Protein AF-0000000069197502 (afdb_homodimer)

Foldseek 3Di:
DPPCLPPVCLWDDDPNATWGDAFNFIFHQWDWDQDPNFTWIKGFDDFPLCLVVLLVVLLLVQLLCPPHAQFEEEPLACQLVRSVLCNQVAHPRHQAYEHEHQDPVSQVNNVVRCVVSVGDRYDYYNDNSLVVLQPPDAGQEYAEDDAAACQVRLLSNLVNDAQHKYKDKHLNCCLLQHDVQVVVCVRQVKRADDADQSLLSSLQSNVSSNLVSNLVVQKHKDWADWADGFRMIITIIGIHNHNLNNLCQQQQWFKWFADPQQGAIDTDGQWDADPVGIDGDPDDDAAADPQQGHGTDIIDRTGWFANHDLVSLVSSLVCLVPRVVSGSCSQQSNLLSLQVNLLVVFDRGDDWDQQCVNLVSLPHHGDDPLQLQQFQVQQPKDKAQHLHDGRTMHIPDHPLSNLLSSLLVLCVVPPVCSCPPPDPPGSSNRNNPDDRPGDTDSVGGGDYDDGPNDDDDDPPRHDDDHTIQIQRQPPDPPDDRPSDRPD/DPPCLPPQCLWDDDPNATWGDAFNFIFHQWDWDQDPNFTWIKGFDDFPLCLVVLLVVLLLVQLLCPPHAAFEEEPLACQLVRSVLCNQVAHPRHQAYEHEHQDPVNQVNNVVRCVVSVGDRYDYYNDNSLVVLQPPDAGQEYAEDDAAACQVRLLSNLVNDAQHKYKDKHQNCCLLQHDVQVVVCVRQVKRADDADQSLLSSLQSNVNSSLVSNLVVQKHKDWADWADGQRMIITIIGIHNHNLNNLCQQQQWFKWFADPQQGAIDTDGQWDADPVGIDGDPDDDAFADPQQGHGTDIIDRTGWFANHDLVSLVSSLVCLVPRVVSGSCSQQSNLLSLQVNLLVVFDRGDDWDQQCVNLVSLPHHGDDPLQLQQQQVQQPKDKGQHLHDGRTMHIPDHPLSNLLSSLLVLCVVPPVCSCPPPDPPGSSNRNNPDDRPGDTDSVGGGDYDDGPNDDDDDPPRHDDDHTIQIQRQPPDPPDDRPRPRPD

pLDDT: mean 88.66, std 17.04, range [22.78, 98.94]

Structure (mmCIF, N/CA/C/O backbone):
data_AF-0000000069197502-model_v1
#
loop_
_entity.id
_entity.type
_entity.pdbx_description
1 polymer 'tRNA (guanine(26)-N(2))-dimethyltransferase'
#
loop_
_atom_site.group_PDB
_atom_site.id
_atom_site.type_symbol
_atom_site.label_atom_id
_atom_site.label_alt_id
_atom_site.label_comp_id
_atom_site.label_asym_id
_atom_site.label_entity_id
_atom_site.label_seq_id
_atom_site.pdbx_PDB_ins_code
_atom_site.Cartn_x
_atom_site.Cartn_y
_atom_site.Cartn_z
_atom_site.occupancy
_atom_site.B_iso_or_equiv
_atom_site.auth_seq_id
_atom_site.auth_comp_id
_atom_site.auth_asym_id
_atom_site.auth_atom_id
_atom_site.pdbx_PDB_model_num
ATOM 1 N N . MET A 1 1 ? -0.999 -40.938 -29.328 1 22.78 1 MET A N 1
ATOM 2 C CA . MET A 1 1 ? -1.214 -40.188 -28.094 1 22.78 1 MET A CA 1
ATOM 3 C C . MET A 1 1 ? -2.023 -38.906 -28.359 1 22.78 1 MET A C 1
ATOM 5 O O . MET A 1 1 ? -1.466 -37.906 -28.75 1 22.78 1 MET A O 1
ATOM 9 N N . LYS A 1 2 ? -2.889 -39.062 -29.141 1 29.98 2 LYS A N 1
ATOM 10 C CA . LYS A 1 2 ? -4.262 -38.875 -29.609 1 29.98 2 LYS A CA 1
ATOM 11 C C . LYS A 1 2 ? -5.18 -38.469 -28.469 1 29.98 2 LYS A C 1
ATOM 13 O O . LYS A 1 2 ? -5.805 -39.312 -27.828 1 29.98 2 LYS A O 1
ATOM 18 N N . GLN A 1 3 ? -4.473 -38.125 -27.359 1 26.69 3 GLN A N 1
ATOM 19 C CA . GLN A 1 3 ? -5.207 -37.594 -26.219 1 26.69 3 GLN A CA 1
ATOM 20 C C . GLN A 1 3 ? -6.336 -36.688 -26.672 1 26.69 3 GLN A C 1
ATOM 22 O O . GLN A 1 3 ? -6.109 -35.75 -27.453 1 26.69 3 GLN A O 1
ATOM 27 N N . ILE A 1 4 ? -7.512 -37.156 -26.516 1 29.31 4 ILE A N 1
ATOM 28 C CA . ILE A 1 4 ? -8.961 -37.125 -26.375 1 29.31 4 ILE A CA 1
ATOM 29 C C . ILE A 1 4 ? -9.391 -35.844 -25.672 1 29.31 4 ILE A C 1
ATOM 31 O O . ILE A 1 4 ? -9.234 -35.719 -24.453 1 29.31 4 ILE A O 1
ATOM 35 N N . VAL A 1 5 ? -8.711 -34.812 -25.719 1 34.09 5 VAL A N 1
ATOM 36 C CA . VAL A 1 5 ? -9.445 -33.625 -25.281 1 34.09 5 VAL A CA 1
ATOM 37 C C . VAL A 1 5 ? -10.898 -33.719 -25.734 1 34.09 5 VAL A C 1
ATOM 39 O O . VAL A 1 5 ? -11.188 -33.719 -26.938 1 34.09 5 VAL A O 1
ATOM 42 N N . LYS A 1 6 ? -11.664 -34.594 -25.141 1 35.94 6 LYS A N 1
ATOM 43 C CA . LYS A 1 6 ? -13.117 -34.688 -25.078 1 35.94 6 LYS A CA 1
ATOM 44 C C . LYS A 1 6 ? -13.773 -33.375 -25.406 1 35.94 6 LYS A C 1
ATOM 46 O O . LYS A 1 6 ? -13.539 -32.375 -24.719 1 35.94 6 LYS A O 1
ATOM 51 N N . GLU A 1 7 ? -13.758 -32.938 -26.547 1 38.84 7 GLU A N 1
ATOM 52 C CA . GLU A 1 7 ? -14.836 -32.062 -26.984 1 38.84 7 GLU A CA 1
ATOM 53 C C . GLU A 1 7 ? -16.016 -32.125 -26.031 1 38.84 7 GLU A C 1
ATOM 55 O O . GLU A 1 7 ? -16.812 -33.062 -26.078 1 38.84 7 GLU A O 1
ATOM 60 N N . LEU A 1 8 ? -15.758 -32.219 -24.703 1 42.03 8 LEU A N 1
ATOM 61 C CA . LEU A 1 8 ? -16.781 -32.125 -23.672 1 42.03 8 LEU A CA 1
ATOM 62 C C . LEU A 1 8 ? -18.047 -31.469 -24.219 1 42.03 8 LEU A C 1
ATOM 64 O O . LEU A 1 8 ? -18.016 -30.359 -24.734 1 42.03 8 LEU A O 1
ATOM 68 N N . SER A 1 9 ? -18.812 -32.25 -24.891 1 50.31 9 SER A N 1
ATOM 69 C CA . SER A 1 9 ? -20.219 -32.094 -25.266 1 50.31 9 SER A CA 1
ATOM 70 C C . SER A 1 9 ? -20.922 -31.062 -24.375 1 50.31 9 SER A C 1
ATOM 72 O O . SER A 1 9 ? -21.594 -31.453 -23.422 1 50.31 9 SER A O 1
ATOM 74 N N . MET A 1 10 ? -20.078 -30.062 -23.984 1 65.38 10 MET A N 1
ATOM 75 C CA . MET A 1 10 ? -20.562 -28.984 -23.141 1 65.38 10 MET A CA 1
ATOM 76 C C . MET A 1 10 ? -21.922 -28.484 -23.625 1 65.38 10 MET A C 1
ATOM 78 O O . MET A 1 10 ? -22.766 -28.078 -22.812 1 65.38 10 MET A O 1
ATOM 82 N N . PHE A 1 11 ? -22.094 -28.812 -24.953 1 66.56 11 PHE A N 1
ATOM 83 C CA . PHE A 1 11 ? -23.359 -28.281 -25.453 1 66.56 11 PHE A CA 1
ATOM 84 C C . PHE A 1 11 ? -24.359 -29.406 -25.641 1 66.56 11 PHE A C 1
ATOM 86 O O . PHE A 1 11 ? -24.031 -30.484 -26.141 1 66.56 11 PHE A O 1
ATOM 93 N N . ILE A 1 12 ? -25.375 -29.312 -25.047 1 69.19 12 ILE A N 1
ATOM 94 C CA . ILE A 1 12 ? -26.484 -30.25 -25.141 1 69.19 12 ILE A CA 1
ATOM 95 C C . ILE A 1 12 ? -27.672 -29.578 -25.844 1 69.19 12 ILE A C 1
ATOM 97 O O . ILE A 1 12 ? -28 -28.422 -25.547 1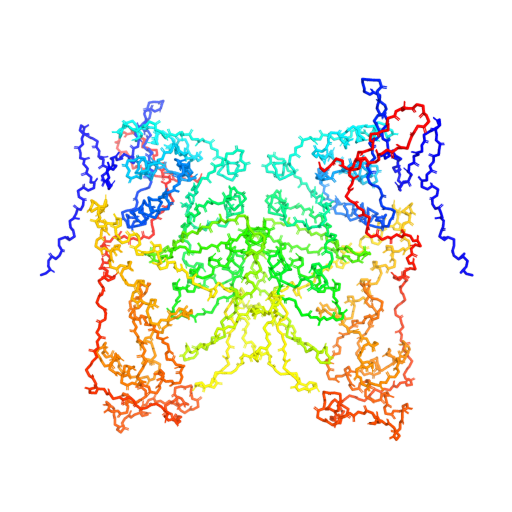 69.19 12 ILE A O 1
ATOM 101 N N . GLU A 1 13 ? -28.094 -30.141 -26.859 1 70.62 13 GLU A N 1
ATOM 102 C CA . GLU A 1 13 ? -29.297 -29.625 -27.516 1 70.62 13 GLU A CA 1
ATOM 103 C C . GLU A 1 13 ? -30.562 -30.266 -26.953 1 70.62 13 GLU A C 1
ATOM 105 O O . GLU A 1 13 ? -30.641 -31.484 -26.844 1 70.62 13 GLU A O 1
ATOM 110 N N . LYS A 1 14 ? -31.328 -29.484 -26.375 1 64.94 14 LYS A N 1
ATOM 111 C CA . LYS A 1 14 ? -32.625 -29.938 -25.891 1 64.94 14 LYS A CA 1
ATOM 112 C C . LYS A 1 14 ? -33.75 -29.031 -26.391 1 64.94 14 LYS A C 1
ATOM 114 O O . LYS A 1 14 ? -33.75 -27.828 -26.109 1 64.94 14 LYS A O 1
ATOM 119 N N . ASP A 1 15 ? -34.781 -29.688 -27.047 1 62.62 15 ASP A N 1
ATOM 120 C CA . ASP A 1 15 ? -35.969 -29 -27.547 1 62.62 15 ASP A CA 1
ATOM 121 C C . ASP A 1 15 ? -35.594 -27.75 -28.344 1 62.62 15 ASP A C 1
ATOM 123 O O . ASP A 1 15 ? -36.188 -26.688 -28.156 1 62.62 15 ASP A O 1
ATOM 127 N N . GLY A 1 16 ? -34.5 -27.766 -29.094 1 64.25 16 GLY A N 1
ATOM 128 C CA . GLY A 1 16 ? -34.125 -26.672 -29.984 1 64.25 16 GLY A CA 1
ATOM 129 C C . GLY A 1 16 ? -33.25 -25.641 -29.297 1 64.25 16 GLY A C 1
ATOM 130 O O . GLY A 1 16 ? -32.875 -24.625 -29.906 1 64.25 16 GLY A O 1
ATOM 131 N N . GLN A 1 17 ? -33 -25.938 -28.016 1 72.88 17 GLN A N 1
ATOM 132 C CA . GLN A 1 17 ? -32.156 -24.984 -27.297 1 72.88 17 GLN A CA 1
ATOM 133 C C . GLN A 1 17 ? -30.812 -25.609 -26.953 1 72.88 17 GLN A C 1
ATOM 135 O O . GLN A 1 17 ? -30.719 -26.812 -26.703 1 72.88 17 GLN A O 1
ATOM 140 N N . ARG A 1 18 ? -29.797 -24.797 -27.062 1 77.38 18 ARG A N 1
ATOM 141 C CA . ARG A 1 18 ? -28.438 -25.234 -26.766 1 77.38 18 ARG A CA 1
ATOM 142 C C . ARG A 1 18 ? -28.062 -24.922 -25.312 1 77.38 18 ARG A C 1
ATOM 144 O O . ARG A 1 18 ? -28.219 -23.781 -24.875 1 77.38 18 ARG A O 1
ATOM 151 N N . PHE A 1 19 ? -27.766 -26.062 -24.578 1 87.19 19 PHE A N 1
ATOM 152 C CA . PHE A 1 19 ? -27.359 -25.906 -23.188 1 87.19 19 PHE A CA 1
ATOM 153 C C . PHE A 1 19 ? -25.891 -26.25 -23.016 1 87.19 19 PHE A C 1
ATOM 155 O O . PHE A 1 19 ? -25.312 -26.969 -23.844 1 87.19 19 PHE A O 1
ATOM 162 N N . ILE A 1 20 ? -25.297 -25.641 -22.078 1 89.69 20 ILE A N 1
ATOM 163 C CA . ILE A 1 20 ? -23.922 -25.938 -21.703 1 89.69 20 ILE A CA 1
ATOM 164 C C . ILE A 1 20 ? -23.891 -26.75 -20.406 1 89.69 20 ILE A C 1
ATOM 166 O O . ILE A 1 20 ? -24.547 -26.391 -19.422 1 89.69 20 ILE A O 1
ATOM 170 N N . LYS A 1 21 ? -23.203 -27.875 -20.469 1 92.5 21 LYS A N 1
ATOM 171 C CA . LYS A 1 21 ? -23.016 -28.672 -19.266 1 92.5 21 LYS A CA 1
ATOM 172 C C . LYS A 1 21 ? -21.609 -28.484 -18.703 1 92.5 21 LYS A C 1
ATOM 174 O O . LYS A 1 21 ? -20.609 -28.703 -19.391 1 92.5 21 LYS A O 1
ATOM 179 N N . GLU A 1 22 ? -21.5 -28.078 -17.5 1 93.62 22 GLU A N 1
ATOM 180 C CA . GLU A 1 22 ? -20.25 -27.938 -16.766 1 93.62 22 GLU A CA 1
ATOM 181 C C . GLU A 1 22 ? -20.391 -28.453 -15.336 1 93.62 22 GLU A C 1
ATOM 183 O O . GLU A 1 22 ? -21.25 -27.984 -14.586 1 93.62 22 GLU A O 1
ATOM 188 N N . GLY A 1 23 ? -19.516 -29.391 -14.992 1 94.75 23 GLY A N 1
ATOM 189 C CA . GLY A 1 23 ? -19.766 -30.062 -13.734 1 94.75 23 GLY A CA 1
ATOM 190 C C . GLY A 1 23 ? -21.156 -30.688 -13.656 1 94.75 23 GLY A C 1
ATOM 191 O O . GLY A 1 23 ? -21.547 -31.438 -14.555 1 94.75 23 GLY A O 1
ATOM 192 N N . LYS A 1 24 ? -21.844 -30.391 -12.656 1 95.5 24 LYS A N 1
ATOM 193 C CA . LYS A 1 24 ? -23.203 -30.922 -12.5 1 95.5 24 LYS A CA 1
ATOM 194 C C . LYS A 1 24 ? -24.25 -29.922 -13 1 95.5 24 LYS A C 1
ATOM 196 O O . LYS A 1 24 ? -25.438 -30.234 -13.039 1 95.5 24 LYS A O 1
ATOM 201 N N . ALA A 1 25 ? -23.781 -28.766 -13.453 1 95.44 25 ALA A N 1
ATOM 202 C CA . ALA A 1 25 ? -24.688 -27.688 -13.836 1 95.44 25 ALA A CA 1
ATOM 203 C C . ALA A 1 25 ? -25.047 -27.781 -15.312 1 95.44 25 ALA A C 1
ATOM 205 O O . ALA A 1 25 ? -24.203 -28.125 -16.141 1 95.44 25 ALA A O 1
ATOM 206 N N . LEU A 1 26 ? -26.25 -27.484 -15.609 1 93.5 26 LEU A N 1
ATOM 207 C CA . LEU A 1 26 ? -26.781 -27.266 -16.953 1 93.5 26 LEU A CA 1
ATOM 208 C C . LEU A 1 26 ? -27.234 -25.828 -17.125 1 93.5 26 LEU A C 1
ATOM 210 O O . LEU A 1 26 ? -28.141 -25.375 -16.422 1 93.5 26 LEU A O 1
ATOM 214 N N . ILE A 1 27 ? -26.578 -25.141 -18.094 1 91.12 27 ILE A N 1
ATOM 215 C CA . ILE A 1 27 ? -26.938 -23.719 -18.141 1 91.12 27 ILE A CA 1
ATOM 216 C C . ILE A 1 27 ? -27.266 -23.312 -19.578 1 91.12 27 ILE A C 1
ATOM 218 O O . ILE A 1 27 ? -26.828 -23.969 -20.531 1 91.12 27 ILE A O 1
ATOM 222 N N . GLN A 1 28 ? -28.047 -22.266 -19.672 1 87.19 28 GLN A N 1
ATOM 223 C CA . GLN A 1 28 ? -28.266 -21.547 -20.906 1 87.19 28 GLN A CA 1
ATOM 224 C C . GLN A 1 28 ? -27.594 -20.172 -20.875 1 87.19 28 GLN A C 1
ATOM 226 O O . GLN A 1 28 ? -27.547 -19.516 -19.844 1 87.19 28 GLN A O 1
ATOM 231 N N . THR A 1 29 ? -26.984 -19.812 -22 1 80.56 29 THR A N 1
ATOM 232 C CA . THR A 1 29 ? -26.266 -18.547 -22.031 1 80.56 29 THR A CA 1
ATOM 233 C C . THR A 1 29 ? -26.984 -17.547 -22.922 1 80.56 29 THR A C 1
ATOM 235 O O . THR A 1 29 ? -26.578 -16.375 -23.016 1 80.56 29 THR A O 1
ATOM 238 N N . LYS A 1 30 ? -27.859 -18 -23.594 1 77.81 30 LYS A N 1
ATOM 239 C CA . LYS A 1 30 ? -28.609 -17.141 -24.5 1 77.81 30 LYS A CA 1
ATOM 240 C C . LYS A 1 30 ? -30.078 -17.094 -24.125 1 77.81 30 LYS A C 1
ATOM 242 O O . LYS A 1 30 ? -30.656 -18.109 -23.719 1 77.81 30 LYS A O 1
ATOM 247 N N . ARG A 1 31 ? -30.5 -15.875 -24.031 1 71.94 31 ARG A N 1
ATOM 248 C CA . ARG A 1 31 ? -31.922 -15.695 -23.812 1 71.94 31 ARG A CA 1
ATOM 249 C C . ARG A 1 31 ? -32.562 -14.922 -24.969 1 71.94 31 ARG A C 1
ATOM 251 O O . ARG A 1 31 ? -31.969 -13.969 -25.484 1 71.94 31 ARG A O 1
ATOM 258 N N . ILE A 1 32 ? -33.562 -15.562 -25.516 1 66.81 32 ILE A N 1
ATOM 259 C CA . ILE A 1 32 ? -34.344 -14.898 -26.562 1 66.81 32 ILE A CA 1
ATOM 260 C C . ILE A 1 32 ? -35.656 -14.359 -26 1 66.81 32 ILE A C 1
ATOM 262 O O . ILE A 1 32 ? -36.375 -15.07 -25.328 1 66.81 32 ILE A O 1
ATOM 266 N N . GLU A 1 33 ? -35.75 -13.07 -25.891 1 62.66 33 GLU A N 1
ATOM 267 C CA . GLU A 1 33 ? -37 -12.492 -25.422 1 62.66 33 GLU A CA 1
ATOM 268 C C . GLU A 1 33 ? -37.719 -11.742 -26.547 1 62.66 33 GLU A C 1
ATOM 270 O O . GLU A 1 33 ? -37.062 -11.109 -27.391 1 62.66 33 GLU A O 1
ATOM 275 N N . LYS A 1 34 ? -38.906 -11.977 -26.797 1 60.16 34 LYS A N 1
ATOM 276 C CA . LYS A 1 34 ? -39.719 -11.195 -27.719 1 60.16 34 LYS A CA 1
ATOM 277 C C . LYS A 1 34 ? -40.25 -9.922 -27.062 1 60.16 34 LYS A C 1
ATOM 279 O O . LYS A 1 34 ? -40.969 -9.984 -26.062 1 60.16 34 LYS A O 1
ATOM 284 N N . LYS A 1 35 ? -39.656 -8.836 -27.219 1 55.5 35 LYS A N 1
ATOM 285 C CA . LYS A 1 35 ? -40.188 -7.566 -26.734 1 55.5 35 LYS A CA 1
ATOM 286 C C . LYS A 1 35 ? -40.656 -6.688 -27.891 1 55.5 35 LYS A C 1
ATOM 288 O O . LYS A 1 35 ? -39.875 -6.398 -28.812 1 55.5 35 LYS A O 1
ATOM 293 N N . GLU A 1 36 ? -41.938 -6.156 -27.797 1 62.34 36 GLU A N 1
ATOM 294 C CA . GLU A 1 36 ? -42.594 -5.281 -28.75 1 62.34 36 GLU A CA 1
ATOM 295 C C . GLU A 1 36 ? -42.5 -5.824 -30.172 1 62.34 36 GLU A C 1
ATOM 297 O O . GLU A 1 36 ? -42.125 -5.09 -31.094 1 62.34 36 GLU A O 1
ATOM 302 N N . GLY A 1 37 ? -42.531 -7.117 -30.312 1 61.06 37 GLY A N 1
ATOM 303 C CA . GLY A 1 37 ? -42.531 -7.742 -31.625 1 61.06 37 GLY A CA 1
ATOM 304 C C . GLY A 1 37 ? -41.125 -8.008 -32.156 1 61.06 37 GLY A C 1
ATOM 305 O O . GLY A 1 37 ? -40.969 -8.523 -33.25 1 61.06 37 GLY A O 1
ATOM 306 N N . LYS A 1 38 ? -40.125 -7.523 -31.406 1 59.38 38 LYS A N 1
ATOM 307 C CA . LYS A 1 38 ? -38.719 -7.766 -31.812 1 59.38 38 LYS A CA 1
ATOM 308 C C . LYS A 1 38 ? -38.094 -8.828 -30.922 1 59.38 38 LYS A C 1
ATOM 310 O O . LYS A 1 38 ? -38.375 -8.906 -29.719 1 59.38 38 LYS A O 1
ATOM 315 N N . LEU A 1 39 ? -37.312 -9.75 -31.641 1 59.5 39 LEU A N 1
ATOM 316 C CA . LEU A 1 39 ? -36.594 -10.773 -30.906 1 59.5 39 LEU A CA 1
ATOM 317 C C . LEU A 1 39 ? -35.25 -10.234 -30.406 1 59.5 39 LEU A C 1
ATOM 319 O O . LEU A 1 39 ? -34.438 -9.773 -31.188 1 59.5 39 LEU A O 1
ATOM 323 N N . ILE A 1 40 ? -35.156 -10.008 -29.109 1 62.09 40 ILE A N 1
ATOM 324 C CA . ILE A 1 40 ? -33.906 -9.547 -28.516 1 62.09 40 ILE A CA 1
ATOM 325 C C . ILE A 1 40 ? -33.125 -10.734 -27.969 1 62.09 40 ILE A C 1
ATOM 327 O O . ILE A 1 40 ? -33.656 -11.523 -27.172 1 62.09 40 ILE A O 1
ATOM 331 N N . GLU A 1 41 ? -32 -11.039 -28.594 1 64.88 41 GLU A N 1
ATOM 332 C CA . GLU A 1 41 ? -31.109 -12.078 -28.094 1 64.88 41 GLU A CA 1
ATOM 333 C C . GLU A 1 41 ? -30.031 -11.484 -27.203 1 64.88 41 GLU A C 1
ATOM 335 O O . GLU A 1 41 ? -29.344 -10.531 -27.594 1 64.88 41 GLU A O 1
ATOM 340 N N . GLU A 1 42 ? -30.172 -11.867 -25.906 1 68.44 42 GLU A N 1
ATOM 341 C CA . GLU A 1 42 ? -29.125 -11.469 -24.969 1 68.44 42 GLU A CA 1
ATOM 342 C C . GLU A 1 42 ? -28.219 -12.648 -24.625 1 68.44 42 GLU A C 1
ATOM 344 O O . GLU A 1 42 ? -28.703 -13.75 -24.359 1 68.44 42 GLU A O 1
ATOM 349 N N . GLU A 1 43 ? -26.984 -12.492 -24.953 1 71.94 43 GLU A N 1
ATOM 350 C CA . GLU A 1 43 ? -26.031 -13.562 -24.688 1 71.94 43 GLU A CA 1
ATOM 351 C C . GLU A 1 43 ? -25.031 -13.156 -23.609 1 71.94 43 GLU A C 1
ATOM 353 O O . GLU A 1 43 ? -24.547 -12.023 -23.594 1 71.94 43 GLU A O 1
ATOM 358 N N . VAL A 1 44 ? -25.062 -14.055 -22.625 1 72.94 44 VAL A N 1
ATOM 359 C CA . VAL A 1 44 ? -24.062 -13.875 -21.578 1 72.94 44 VAL A CA 1
ATOM 360 C C . VAL A 1 44 ? -22.828 -14.727 -21.891 1 72.94 44 VAL A C 1
ATOM 362 O O . VAL A 1 44 ? -22.969 -15.867 -22.344 1 72.94 44 VAL A O 1
ATOM 365 N N . PHE A 1 45 ? -21.703 -14.164 -21.688 1 73.19 45 PHE A N 1
ATOM 366 C CA . PHE A 1 45 ? -20.391 -14.672 -22.078 1 73.19 45 PHE A CA 1
ATOM 367 C C . PHE A 1 45 ? -20.047 -15.938 -21.297 1 73.19 45 PHE A C 1
ATOM 369 O O . PHE A 1 45 ? -20.297 -16.016 -20.094 1 73.19 45 PHE A O 1
ATOM 376 N N . TYR A 1 46 ? -19.781 -17.016 -22.016 1 81.75 46 TYR A N 1
ATOM 377 C CA . TYR A 1 46 ? -19.219 -18.234 -21.453 1 81.75 46 TYR A CA 1
ATOM 378 C C . TYR A 1 46 ? -17.828 -18.516 -22.031 1 81.75 46 TYR A C 1
ATOM 380 O O . TYR A 1 46 ? -17.656 -18.578 -23.25 1 81.75 46 TYR A O 1
ATOM 388 N N . ASN A 1 47 ? -16.812 -18.672 -21.188 1 82.38 47 ASN A N 1
ATOM 389 C CA . ASN A 1 47 ? -15.453 -18.938 -21.609 1 82.38 47 ASN A CA 1
ATOM 390 C C . ASN A 1 47 ? -15 -20.328 -21.188 1 82.38 47 ASN A C 1
ATOM 392 O O . ASN A 1 47 ? -14.68 -20.562 -20.031 1 82.38 47 ASN A O 1
ATOM 396 N N . PRO A 1 48 ? -14.906 -21.234 -22.125 1 86.06 48 PRO A N 1
ATOM 397 C CA . PRO A 1 48 ? -14.5 -22.594 -21.812 1 86.06 48 PRO A CA 1
ATOM 398 C C . PRO A 1 48 ? -13.094 -22.672 -21.203 1 86.06 48 PRO A C 1
ATOM 400 O O . PRO A 1 48 ? -12.797 -23.578 -20.422 1 86.06 48 PRO A O 1
ATOM 403 N N . ALA A 1 49 ? -12.281 -21.719 -21.531 1 83.38 49 ALA A N 1
ATOM 404 C CA . ALA A 1 49 ? -10.914 -21.703 -21.031 1 83.38 49 ALA A CA 1
ATOM 405 C C . ALA A 1 49 ? -10.891 -21.5 -19.516 1 83.38 49 ALA A C 1
ATOM 407 O O . ALA A 1 49 ? -9.883 -21.766 -18.859 1 83.38 49 ALA A O 1
ATOM 408 N N . GLN A 1 50 ? -12.055 -21.125 -18.969 1 90.56 50 GLN A N 1
ATOM 409 C CA . GLN A 1 50 ? -12.109 -20.797 -17.547 1 90.56 50 GLN A CA 1
ATOM 410 C C . GLN A 1 50 ? -12.742 -21.938 -16.75 1 90.56 50 GLN A C 1
ATOM 412 O O . GLN A 1 50 ? -13.047 -21.781 -15.57 1 90.56 50 GLN A O 1
ATOM 417 N N . ILE A 1 51 ? -12.93 -23.062 -17.406 1 93.88 51 ILE A N 1
ATOM 418 C CA . ILE A 1 51 ? -13.508 -24.203 -16.703 1 93.88 51 ILE A CA 1
ATOM 419 C C . ILE A 1 51 ? -12.625 -24.594 -15.508 1 93.88 51 ILE A C 1
ATOM 421 O O . ILE A 1 51 ? -13.133 -24.859 -14.422 1 93.88 51 ILE A O 1
ATOM 425 N N . ILE A 1 52 ? -11.32 -24.531 -15.695 1 94.44 52 ILE A N 1
ATOM 426 C CA . ILE A 1 52 ? -10.414 -24.891 -14.609 1 94.44 52 ILE A CA 1
ATOM 427 C C . ILE A 1 52 ? -10.57 -23.906 -13.453 1 94.44 52 ILE A C 1
ATOM 429 O O . ILE A 1 52 ? -10.477 -24.281 -12.289 1 94.44 52 ILE A O 1
ATOM 433 N N . ASN A 1 53 ? -10.773 -22.641 -13.773 1 95.88 53 ASN A N 1
ATOM 434 C CA . ASN A 1 53 ? -11.008 -21.625 -12.75 1 95.88 53 ASN A CA 1
ATOM 435 C C . ASN A 1 53 ? -12.258 -21.938 -11.922 1 95.88 53 ASN A C 1
ATOM 437 O O . ASN A 1 53 ? -12.227 -21.844 -10.695 1 95.88 53 ASN A O 1
ATOM 441 N N . ARG A 1 54 ? -13.289 -22.297 -12.57 1 97.19 54 ARG A N 1
ATOM 442 C CA . ARG A 1 54 ? -14.555 -22.578 -11.906 1 97.19 54 ARG A CA 1
ATOM 443 C C . ARG A 1 54 ? -14.492 -23.875 -11.133 1 97.19 54 ARG A C 1
ATOM 445 O O . ARG A 1 54 ? -14.992 -23.969 -10.008 1 97.19 54 ARG A O 1
ATOM 452 N N . ASP A 1 55 ? -13.852 -24.969 -11.758 1 97.81 55 ASP A N 1
ATOM 453 C CA . ASP A 1 55 ? -13.633 -26.219 -11.039 1 97.81 55 ASP A CA 1
ATOM 454 C C . ASP A 1 55 ? -12.836 -26 -9.766 1 97.81 55 ASP A C 1
ATOM 456 O O . ASP A 1 55 ? -13.203 -26.484 -8.695 1 97.81 55 ASP A O 1
ATOM 460 N N . LEU A 1 56 ? -11.797 -25.234 -9.914 1 98.12 56 LEU A N 1
ATOM 461 C CA . LEU A 1 56 ? -10.93 -24.938 -8.773 1 98.12 56 LEU A CA 1
ATOM 462 C C . LEU A 1 56 ? -11.703 -24.188 -7.688 1 98.12 56 LEU A C 1
ATOM 464 O O . LEU A 1 56 ? -11.516 -24.453 -6.496 1 98.12 56 LEU A O 1
ATOM 468 N N . THR A 1 57 ? -12.523 -23.25 -8.055 1 98.62 57 THR A N 1
ATOM 469 C CA . THR A 1 57 ? -13.297 -22.469 -7.102 1 98.62 57 THR A CA 1
ATOM 470 C C . THR A 1 57 ? -14.227 -23.359 -6.293 1 98.62 57 THR A C 1
ATOM 472 O O . THR A 1 57 ? -14.297 -23.25 -5.066 1 98.62 57 THR A O 1
ATOM 475 N N . VAL A 1 58 ? -14.922 -24.266 -6.977 1 98.75 58 VAL A N 1
ATOM 476 C CA . VAL A 1 58 ? -15.82 -25.203 -6.309 1 98.75 58 VAL A CA 1
ATOM 477 C C . VAL A 1 58 ? -15.039 -26.047 -5.309 1 98.75 58 VAL A C 1
ATOM 479 O O . VAL A 1 58 ? -15.453 -26.203 -4.16 1 98.75 58 VAL A O 1
ATOM 482 N N . LEU A 1 59 ? -13.898 -26.562 -5.777 1 98.81 59 LEU A N 1
ATOM 483 C CA . LEU A 1 59 ? -13.078 -27.438 -4.945 1 98.81 59 LEU A CA 1
ATOM 484 C C . LEU A 1 59 ? -12.594 -26.703 -3.699 1 98.81 59 LEU A C 1
ATOM 486 O O . LEU A 1 59 ? -12.641 -27.25 -2.594 1 98.81 59 LEU A O 1
ATOM 490 N N . VAL A 1 60 ? -12.125 -25.438 -3.855 1 98.88 60 VAL A N 1
ATOM 491 C CA . VAL A 1 60 ? -11.578 -24.656 -2.75 1 98.88 60 VAL A CA 1
ATOM 492 C C . VAL A 1 60 ? -12.68 -24.375 -1.731 1 98.88 60 VAL A C 1
ATOM 494 O O . VAL A 1 60 ? -12.484 -24.547 -0.527 1 98.88 60 VAL A O 1
ATOM 497 N N . ILE A 1 61 ? -13.844 -23.922 -2.195 1 98.88 61 ILE A N 1
ATOM 498 C CA . ILE A 1 61 ? -14.93 -23.562 -1.287 1 98.88 61 ILE A CA 1
ATOM 499 C C . ILE A 1 61 ? -15.43 -24.797 -0.561 1 98.88 61 ILE A C 1
ATOM 501 O O . ILE A 1 61 ? -15.695 -24.766 0.643 1 98.88 61 ILE A O 1
ATOM 505 N N . ASP A 1 62 ? -15.523 -25.922 -1.295 1 98.75 62 ASP A N 1
ATOM 506 C CA . ASP A 1 62 ? -15.977 -27.172 -0.68 1 98.75 62 ASP A CA 1
ATOM 507 C C . ASP A 1 62 ? -15 -27.641 0.397 1 98.75 62 ASP A C 1
ATOM 509 O O . ASP A 1 62 ? -15.406 -28.234 1.397 1 98.75 62 ASP A O 1
ATOM 513 N N . THR A 1 63 ? -13.727 -27.469 0.151 1 98.81 63 THR A N 1
ATOM 514 C CA . THR A 1 63 ? -12.719 -27.812 1.14 1 98.81 63 THR A CA 1
ATOM 515 C C . THR A 1 63 ? -12.773 -26.875 2.332 1 98.81 63 THR A C 1
ATOM 517 O O . THR A 1 63 ? -12.664 -27.297 3.482 1 98.81 63 THR A O 1
ATOM 520 N N . PHE A 1 64 ? -13.016 -25.594 2.109 1 98.69 64 PHE A N 1
ATOM 521 C CA . PHE A 1 64 ? -13.008 -24.547 3.131 1 98.69 64 PHE A CA 1
ATOM 522 C C . PHE A 1 64 ? -14.18 -24.719 4.09 1 98.69 64 PHE A C 1
ATOM 524 O O . PHE A 1 64 ? -14.055 -24.453 5.285 1 98.69 64 PHE A O 1
ATOM 531 N N . GLN A 1 65 ? -15.305 -25.125 3.594 1 98.19 65 GLN A N 1
ATOM 532 C CA . GLN A 1 65 ? -16.516 -25.203 4.402 1 98.19 65 GLN A CA 1
ATOM 533 C C . GLN A 1 65 ? -16.469 -26.359 5.383 1 98.19 65 GLN A C 1
ATOM 535 O O . GLN A 1 65 ? -17.281 -26.453 6.305 1 98.19 65 GLN A O 1
ATOM 540 N N . GLU A 1 66 ? -15.469 -27.25 5.215 1 96.75 66 GLU A N 1
ATOM 541 C CA . GLU A 1 66 ? -15.375 -28.422 6.094 1 96.75 66 GLU A CA 1
ATOM 542 C C . GLU A 1 66 ? -15.234 -28 7.551 1 96.75 66 GLU A C 1
ATOM 544 O O . GLU A 1 66 ? -14.461 -27.094 7.871 1 96.75 66 GLU A O 1
ATOM 549 N N . ASN A 1 67 ? -15.953 -28.594 8.484 1 93.25 67 ASN A N 1
ATOM 550 C CA . ASN A 1 67 ? -15.953 -28.359 9.922 1 93.25 67 ASN A CA 1
ATOM 551 C C . ASN A 1 67 ? -16.484 -26.969 10.273 1 93.25 67 ASN A C 1
ATOM 553 O O . ASN A 1 67 ? -16.047 -26.375 11.266 1 93.25 67 ASN A O 1
ATOM 557 N N . ARG A 1 68 ? -17.281 -26.391 9.344 1 96.12 68 ARG A N 1
ATOM 558 C CA . ARG A 1 68 ? -17.953 -25.109 9.594 1 96.12 68 ARG A CA 1
ATOM 559 C C . ARG A 1 68 ? -19.469 -25.281 9.617 1 96.12 68 ARG A C 1
ATOM 561 O O . ARG A 1 68 ? -19.984 -26.312 9.195 1 96.12 68 ARG A O 1
ATOM 568 N N . GLN A 1 69 ? -20.172 -24.297 10.203 1 95.94 69 GLN A N 1
ATOM 569 C CA . GLN A 1 69 ? -21.625 -24.203 10.031 1 95.94 69 GLN A CA 1
ATOM 570 C C . GLN A 1 69 ? -21.984 -23.969 8.57 1 95.94 69 GLN A C 1
ATOM 572 O O . GLN A 1 69 ? -21.141 -23.578 7.77 1 95.94 69 GLN A O 1
ATOM 577 N N . PRO A 1 70 ? -23.219 -24.328 8.211 1 97.94 70 PRO A N 1
ATOM 578 C CA . PRO A 1 70 ? -23.594 -24.062 6.82 1 97.94 70 PRO A CA 1
ATOM 579 C C . PRO A 1 70 ? -23.219 -22.672 6.359 1 97.94 70 PRO A C 1
ATOM 581 O O . PRO A 1 70 ? -23.484 -21.688 7.062 1 97.94 70 PRO A O 1
ATOM 584 N N . ILE A 1 71 ? -22.609 -22.578 5.207 1 98.38 71 ILE A N 1
ATOM 585 C CA . ILE A 1 71 ? -21.953 -21.328 4.812 1 98.38 71 ILE A CA 1
ATOM 586 C C . ILE A 1 71 ? -22.875 -20.531 3.893 1 98.38 71 ILE A C 1
ATOM 588 O O . ILE A 1 71 ? -23.703 -21.109 3.195 1 98.38 71 ILE A O 1
ATOM 592 N N . THR A 1 72 ? -22.734 -19.234 3.945 1 98.69 72 THR A N 1
ATOM 593 C CA . THR A 1 72 ? -23.359 -18.281 3.029 1 98.69 72 THR A CA 1
ATOM 594 C C . THR A 1 72 ? -22.344 -17.766 2.012 1 98.69 72 THR A C 1
ATOM 596 O O . THR A 1 72 ? -21.281 -17.266 2.385 1 98.69 72 THR A O 1
ATOM 599 N N . ILE A 1 73 ? -22.688 -17.953 0.685 1 98.81 73 ILE A N 1
ATOM 600 C CA . ILE A 1 73 ? -21.75 -17.625 -0.384 1 98.81 73 ILE A CA 1
ATOM 601 C C . ILE A 1 73 ? -22.297 -16.438 -1.192 1 98.81 73 ILE A C 1
ATOM 603 O O . ILE A 1 73 ? -23.469 -16.406 -1.533 1 98.81 73 ILE A O 1
ATOM 607 N N . LEU A 1 74 ? -21.406 -15.445 -1.41 1 98.81 74 LEU A N 1
ATOM 608 C CA . LEU A 1 74 ? -21.734 -14.359 -2.33 1 98.81 74 LEU A CA 1
ATOM 609 C C . LEU A 1 74 ? -21.062 -14.57 -3.682 1 98.81 74 LEU A C 1
ATOM 611 O O . LEU A 1 74 ? -19.844 -14.57 -3.773 1 98.81 74 LEU A O 1
ATOM 615 N N . ASP A 1 75 ? -21.797 -14.859 -4.672 1 98.62 75 ASP A N 1
ATOM 616 C CA . ASP A 1 75 ? -21.422 -14.719 -6.074 1 98.62 75 ASP A CA 1
ATOM 617 C C . ASP A 1 75 ? -21.703 -13.312 -6.586 1 98.62 75 ASP A C 1
ATOM 619 O O . ASP A 1 75 ? -22.781 -13.047 -7.133 1 98.62 75 ASP A O 1
ATOM 623 N N . ALA A 1 76 ? -20.672 -12.438 -6.508 1 98.31 76 ALA A N 1
ATOM 624 C CA . ALA A 1 76 ? -20.906 -11 -6.527 1 98.31 76 ALA A CA 1
ATOM 625 C C . ALA A 1 76 ? -21.203 -10.508 -7.941 1 98.31 76 ALA A C 1
ATOM 627 O O . ALA A 1 76 ? -21.922 -9.523 -8.125 1 98.31 76 ALA A O 1
ATOM 628 N N . LEU A 1 77 ? -20.562 -11.086 -8.906 1 96.94 77 LEU A N 1
ATOM 629 C CA . LEU A 1 77 ? -20.719 -10.773 -10.32 1 96.94 77 LEU A CA 1
ATOM 630 C C . LEU A 1 77 ? -21.094 -12.023 -11.117 1 96.94 77 LEU A C 1
ATOM 632 O O . LEU A 1 77 ? -20.297 -12.508 -11.922 1 96.94 77 LEU A O 1
ATOM 636 N N . SER A 1 78 ? -22.344 -12.422 -11.078 1 95.69 78 SER A N 1
ATOM 637 C CA . SER A 1 78 ? -22.781 -13.789 -11.328 1 95.69 78 SER A CA 1
ATOM 638 C C . SER A 1 78 ? -22.953 -14.055 -12.82 1 95.69 78 SER A C 1
ATOM 640 O O . SER A 1 78 ? -22.922 -15.203 -13.258 1 95.69 78 SER A O 1
ATOM 642 N N . ALA A 1 79 ? -23.141 -12.992 -13.602 1 93.81 79 ALA A N 1
ATOM 643 C CA . ALA A 1 79 ? -23.391 -13.133 -15.031 1 93.81 79 ALA A CA 1
ATOM 644 C C . ALA A 1 79 ? -24.531 -14.094 -15.305 1 93.81 79 ALA A C 1
ATOM 646 O O . ALA A 1 79 ? -25.703 -13.766 -15.062 1 93.81 79 ALA A O 1
ATOM 647 N N . SER A 1 80 ? -24.312 -15.414 -15.727 1 92.69 80 SER A N 1
ATOM 648 C CA . SER A 1 80 ? -25.359 -16.359 -16.078 1 92.69 80 SER A CA 1
ATOM 649 C C . SER A 1 80 ? -25.828 -17.141 -14.859 1 92.69 80 SER A C 1
ATOM 651 O O . SER A 1 80 ? -26.828 -17.859 -14.922 1 92.69 80 SER A O 1
ATOM 653 N N . GLY A 1 81 ? -25.125 -17.062 -13.781 1 95.81 81 GLY A N 1
ATOM 654 C CA . GLY A 1 81 ? -25.438 -17.828 -12.586 1 95.81 81 GLY A CA 1
ATOM 655 C C . GLY A 1 81 ? -24.766 -19.188 -12.562 1 95.81 81 GLY A C 1
ATOM 656 O O . GLY A 1 81 ? -25.031 -20 -11.672 1 95.81 81 GLY A O 1
ATOM 657 N N . LEU A 1 82 ? -23.875 -19.438 -13.508 1 95.5 82 LEU A N 1
ATOM 658 C CA . LEU A 1 82 ? -23.234 -20.734 -13.633 1 95.5 82 LEU A CA 1
ATOM 659 C C . LEU A 1 82 ? -22.547 -21.125 -12.328 1 95.5 82 LEU A C 1
ATOM 661 O O . LEU A 1 82 ? -22.75 -22.219 -11.812 1 95.5 82 LEU A O 1
ATOM 665 N N . ARG A 1 83 ? -21.719 -20.234 -11.758 1 97.25 83 ARG A N 1
ATOM 666 C CA . ARG A 1 83 ? -21.016 -20.531 -10.523 1 97.25 83 ARG A CA 1
ATOM 667 C C . ARG A 1 83 ? -22 -20.75 -9.375 1 97.25 83 ARG A C 1
ATOM 669 O O . ARG A 1 83 ? -21.828 -21.688 -8.578 1 97.25 83 ARG A O 1
ATOM 676 N N . SER A 1 84 ? -22.969 -19.906 -9.312 1 98.19 84 SER A N 1
ATOM 677 C CA . SER A 1 84 ? -23.969 -20.047 -8.258 1 98.19 84 SER A CA 1
ATOM 678 C C . SER A 1 84 ? -24.641 -21.406 -8.297 1 98.19 84 SER A C 1
ATOM 680 O O . SER A 1 84 ? -24.828 -22.047 -7.262 1 98.19 84 SER A O 1
ATOM 682 N N . VAL A 1 85 ? -25.031 -21.859 -9.523 1 98 85 VAL A N 1
ATOM 683 C CA . VAL A 1 85 ? -25.688 -23.156 -9.688 1 98 85 VAL A CA 1
ATOM 684 C C . VAL A 1 85 ? -24.719 -24.266 -9.297 1 98 85 VAL A C 1
ATOM 686 O O . VAL A 1 85 ? -25.109 -25.219 -8.609 1 98 85 VAL A O 1
ATOM 689 N N . ARG A 1 86 ? -23.5 -24.156 -9.734 1 98.31 86 ARG A N 1
ATOM 690 C CA . ARG A 1 86 ? -22.516 -25.172 -9.391 1 98.31 86 ARG A CA 1
ATOM 691 C C . ARG A 1 86 ? -22.266 -25.203 -7.887 1 98.31 86 ARG A C 1
ATOM 693 O O . ARG A 1 86 ? -22.078 -26.266 -7.305 1 98.31 86 ARG A O 1
ATOM 700 N N . PHE A 1 87 ? -22.172 -23.984 -7.23 1 98.75 87 PHE A N 1
ATOM 701 C CA . PHE A 1 87 ? -22.016 -23.938 -5.781 1 98.75 87 PHE A CA 1
ATOM 702 C C . PHE A 1 87 ? -23.125 -24.688 -5.086 1 98.75 87 PHE A C 1
ATOM 704 O O . PHE A 1 87 ? -22.875 -25.453 -4.152 1 98.75 87 PHE A O 1
ATOM 711 N N . ALA A 1 88 ? -24.328 -24.516 -5.559 1 98.5 88 ALA A N 1
ATOM 712 C CA . ALA A 1 88 ? -25.516 -25.125 -4.957 1 98.5 88 ALA A CA 1
ATOM 713 C C . ALA A 1 88 ? -25.484 -26.641 -5.121 1 98.5 88 ALA A C 1
ATOM 715 O O . ALA A 1 88 ? -25.906 -27.375 -4.227 1 98.5 88 ALA A O 1
ATOM 716 N N . GLN A 1 89 ? -24.938 -27.125 -6.219 1 98.06 89 GLN A N 1
ATOM 717 C CA . GLN A 1 89 ? -25.031 -28.547 -6.555 1 98.06 89 GLN A CA 1
ATOM 718 C C . GLN A 1 89 ? -23.812 -29.312 -6.082 1 98.06 89 GLN A C 1
ATOM 720 O O . GLN A 1 89 ? -23.891 -30.516 -5.793 1 98.06 89 GLN A O 1
ATOM 725 N N . GLU A 1 90 ? -22.688 -28.656 -6.004 1 98.25 90 GLU A N 1
ATOM 726 C CA . GLU A 1 90 ? -21.438 -29.406 -5.91 1 98.25 90 GLU A CA 1
ATOM 727 C C . GLU A 1 90 ? -20.734 -29.156 -4.582 1 98.25 90 GLU A C 1
ATOM 729 O O . GLU A 1 90 ? -19.766 -29.844 -4.242 1 98.25 90 GLU A O 1
ATOM 734 N N . ILE A 1 91 ? -21.156 -28.141 -3.781 1 98.38 91 ILE A N 1
ATOM 735 C CA . ILE A 1 91 ? -20.547 -27.844 -2.492 1 98.38 91 ILE A CA 1
ATOM 736 C C . ILE A 1 91 ? -21.453 -28.312 -1.364 1 98.38 91 ILE A C 1
ATOM 738 O O . ILE A 1 91 ? -22.672 -28.109 -1.406 1 98.38 91 ILE A O 1
ATOM 742 N N . GLN A 1 92 ? -20.875 -28.969 -0.405 1 96.19 92 GLN A N 1
ATOM 743 C CA . GLN A 1 92 ? -21.625 -29.438 0.754 1 96.19 92 GLN A CA 1
ATOM 744 C C . GLN A 1 92 ? -21.844 -28.312 1.76 1 96.19 92 GLN A C 1
ATOM 746 O O . GLN A 1 92 ? -21.094 -27.344 1.782 1 96.19 92 GLN A O 1
ATOM 751 N N . ASN A 1 93 ? -22.859 -28.438 2.533 1 97 93 ASN A N 1
ATOM 752 C CA . ASN A 1 93 ? -23.078 -27.609 3.715 1 97 93 ASN A CA 1
ATOM 753 C C . ASN A 1 93 ? -23.25 -26.141 3.344 1 97 93 ASN A C 1
ATOM 755 O O . ASN A 1 93 ? -22.641 -25.25 3.951 1 97 93 ASN A O 1
ATOM 759 N N . VAL A 1 94 ? -24.047 -25.828 2.271 1 98.31 94 VAL A N 1
ATOM 760 C CA . VAL A 1 94 ? -24.344 -24.469 1.853 1 98.31 94 VAL A CA 1
ATOM 761 C C . VAL A 1 94 ? -25.719 -24.031 2.363 1 98.31 94 VAL A C 1
ATOM 763 O O . VAL A 1 94 ? -26.719 -24.688 2.066 1 98.31 94 VAL A O 1
ATOM 766 N N . LYS A 1 95 ? -25.719 -23 3.152 1 98.12 95 LYS A N 1
ATOM 767 C CA . LYS A 1 95 ? -26.984 -22.438 3.639 1 98.12 95 LYS A CA 1
ATOM 768 C C . LYS A 1 95 ? -27.703 -21.672 2.535 1 98.12 95 LYS A C 1
ATOM 770 O O . LYS A 1 95 ? -28.859 -21.953 2.23 1 98.12 95 LYS A O 1
ATOM 775 N N . GLU A 1 96 ? -27.016 -20.734 1.979 1 98.25 96 GLU A N 1
ATOM 776 C CA . GLU A 1 96 ? -27.609 -19.922 0.909 1 98.25 96 GLU A CA 1
ATOM 777 C C . GLU A 1 96 ? -26.531 -19.312 0.028 1 98.25 96 GLU A C 1
ATOM 779 O O . GLU A 1 96 ? -25.391 -19.125 0.466 1 98.25 96 GLU A O 1
ATOM 784 N N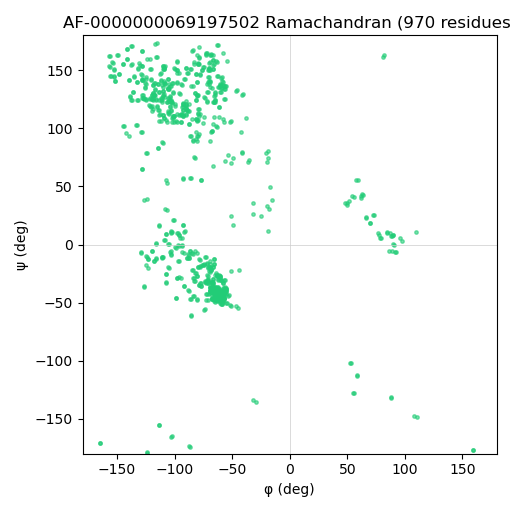 . ILE A 1 97 ? -26.938 -19.078 -1.194 1 98.75 97 ILE A N 1
ATOM 785 C CA . ILE A 1 97 ? -26.062 -18.438 -2.184 1 98.75 97 ILE A CA 1
ATOM 786 C C . ILE A 1 97 ? -26.719 -17.156 -2.691 1 98.75 97 ILE A C 1
ATOM 788 O O . ILE A 1 97 ? -27.891 -17.172 -3.098 1 98.75 97 ILE A O 1
ATOM 792 N N . TYR A 1 98 ? -25.984 -16.062 -2.596 1 98.69 98 TYR A N 1
ATOM 793 C CA . TYR A 1 98 ? -26.422 -14.797 -3.174 1 98.69 98 TYR A CA 1
ATOM 794 C C . TYR A 1 98 ? -25.844 -14.609 -4.574 1 98.69 98 TYR A C 1
ATOM 796 O O . TYR A 1 98 ? -24.641 -14.367 -4.734 1 98.69 98 TYR A O 1
ATOM 804 N N . ALA A 1 99 ? -26.688 -14.781 -5.531 1 98.62 99 ALA A N 1
ATOM 805 C CA . ALA A 1 99 ? -26.297 -14.516 -6.914 1 98.62 99 ALA A CA 1
ATOM 806 C C . ALA A 1 99 ? -26.641 -13.086 -7.312 1 98.62 99 ALA A C 1
ATOM 808 O O . ALA A 1 99 ? -27.812 -12.742 -7.465 1 98.62 99 ALA A O 1
ATOM 809 N N . ASN A 1 100 ? -25.547 -12.234 -7.504 1 98.25 100 ASN A N 1
ATOM 810 C CA . ASN A 1 100 ? -25.766 -10.812 -7.746 1 98.25 100 ASN A CA 1
ATOM 811 C C . ASN A 1 100 ? -25.219 -10.391 -9.109 1 98.25 100 ASN A C 1
ATOM 813 O O . ASN A 1 100 ? -24.188 -10.875 -9.547 1 98.25 100 ASN A O 1
ATOM 817 N N . ASP A 1 101 ? -26.016 -9.562 -9.797 1 96.19 101 ASP A N 1
ATOM 818 C CA . ASP A 1 101 ? -25.547 -8.883 -11 1 96.19 101 ASP A CA 1
ATOM 819 C C . ASP A 1 101 ? -26.281 -7.57 -11.219 1 96.19 101 ASP A C 1
ATOM 821 O O . ASP A 1 101 ? -27.422 -7.414 -10.781 1 96.19 101 ASP A O 1
ATOM 825 N N . LEU A 1 102 ? -25.547 -6.711 -11.844 1 94 102 LEU A N 1
ATOM 826 C CA . LEU A 1 102 ? -26.172 -5.422 -12.109 1 94 102 LEU A CA 1
ATOM 827 C C . LEU A 1 102 ? -27.047 -5.492 -13.352 1 94 102 LEU A C 1
ATOM 829 O O . LEU A 1 102 ? -28 -4.719 -13.484 1 94 102 LEU A O 1
ATOM 833 N N . SER A 1 103 ? -26.781 -6.402 -14.242 1 91.81 103 SER A N 1
ATOM 834 C CA . SER A 1 103 ? -27.469 -6.527 -15.516 1 91.81 103 SER A CA 1
ATOM 835 C C . SER A 1 103 ? -28.797 -7.281 -15.367 1 91.81 103 SER A C 1
ATOM 837 O O . SER A 1 103 ? -28.812 -8.414 -14.883 1 91.81 103 SER A O 1
ATOM 839 N N . LEU A 1 104 ? -29.844 -6.703 -15.906 1 90.69 104 LEU A N 1
ATOM 840 C CA . LEU A 1 104 ? -31.156 -7.352 -15.867 1 90.69 104 LEU A CA 1
ATOM 841 C C . LEU A 1 104 ? -31.156 -8.609 -16.734 1 90.69 104 LEU A C 1
ATOM 843 O O . LEU A 1 104 ? -31.828 -9.586 -16.406 1 90.69 104 LEU A O 1
ATOM 847 N N . ALA A 1 105 ? -30.406 -8.555 -17.766 1 87.44 105 ALA A N 1
ATOM 848 C CA . ALA A 1 105 ? -30.281 -9.727 -18.625 1 87.44 105 ALA A CA 1
ATOM 849 C C . ALA A 1 105 ? -29.656 -10.898 -17.875 1 87.44 105 ALA A C 1
ATOM 851 O O . ALA A 1 105 ? -30.094 -12.039 -18.031 1 87.44 105 ALA A O 1
ATOM 852 N N . SER A 1 106 ? -28.656 -10.539 -17.094 1 91.75 106 SER A N 1
ATOM 853 C CA . SER A 1 106 ? -28 -11.57 -16.281 1 91.75 106 SER A CA 1
ATOM 854 C C . SER A 1 106 ? -28.969 -12.148 -15.258 1 91.75 106 SER A C 1
ATOM 856 O O . SER A 1 106 ? -29 -13.359 -15.047 1 91.75 106 SER A O 1
ATOM 858 N N . LEU A 1 107 ? -29.797 -11.312 -14.711 1 94.12 107 LEU A N 1
ATOM 859 C CA . LEU A 1 107 ? -30.734 -11.766 -13.688 1 94.12 107 LEU A CA 1
ATOM 860 C C . LEU A 1 107 ? -31.734 -12.758 -14.266 1 94.12 107 LEU A C 1
ATOM 862 O O . LEU A 1 107 ? -32.062 -13.75 -13.617 1 94.12 107 LEU A O 1
ATOM 866 N N . ALA A 1 108 ? -32.156 -12.453 -15.414 1 92.06 108 ALA A N 1
ATOM 867 C CA . ALA A 1 108 ? -33.094 -13.344 -16.078 1 92.06 108 ALA A CA 1
ATOM 868 C C . ALA A 1 108 ? -32.469 -14.711 -16.344 1 92.06 108 ALA A C 1
ATOM 870 O O . ALA A 1 108 ? -33.125 -15.742 -16.156 1 92.06 108 ALA A O 1
ATOM 871 N N . LEU A 1 109 ? -31.281 -14.672 -16.781 1 92.06 109 LEU A N 1
ATOM 872 C CA . LEU A 1 109 ? -30.562 -15.914 -17.047 1 92.06 109 LEU A CA 1
ATOM 873 C C . LEU A 1 109 ? -30.312 -16.688 -15.758 1 92.06 109 LEU A C 1
ATOM 875 O O . LEU A 1 109 ? -30.406 -17.922 -15.742 1 92.06 109 LEU A O 1
ATOM 879 N N . ILE A 1 110 ? -29.938 -15.945 -14.703 1 95.5 110 ILE A N 1
ATOM 880 C CA . ILE A 1 110 ? -29.734 -16.578 -13.406 1 95.5 110 ILE A CA 1
ATOM 881 C C . ILE A 1 110 ? -31.016 -17.312 -12.984 1 95.5 110 ILE A C 1
ATOM 883 O O . ILE A 1 110 ? -30.969 -18.469 -12.562 1 95.5 110 ILE A O 1
ATOM 887 N N . ASP A 1 111 ? -32.094 -16.656 -13.117 1 95.38 111 ASP A N 1
ATOM 888 C CA . ASP A 1 111 ? -33.375 -17.234 -12.734 1 95.38 111 ASP A CA 1
ATOM 889 C C . ASP A 1 111 ? -33.688 -18.5 -13.547 1 95.38 111 ASP A C 1
ATOM 891 O O . ASP A 1 111 ? -34.094 -19.516 -12.992 1 95.38 111 ASP A O 1
ATOM 895 N N . GLU A 1 112 ? -33.5 -18.438 -14.836 1 92.81 112 GLU A N 1
ATOM 896 C CA . GLU A 1 112 ? -33.75 -19.578 -15.719 1 92.81 112 GLU A CA 1
ATOM 897 C C . GLU A 1 112 ? -32.844 -20.75 -15.367 1 92.81 112 GLU A C 1
ATOM 899 O O . GLU A 1 112 ? -33.281 -21.891 -15.344 1 92.81 112 GLU A O 1
ATOM 904 N N . ASN A 1 113 ? -31.625 -20.422 -15.117 1 95.25 113 ASN A N 1
ATOM 905 C CA . ASN A 1 113 ? -30.656 -21.484 -14.852 1 95.25 113 ASN A CA 1
ATOM 906 C C . ASN A 1 113 ? -30.875 -22.109 -13.477 1 95.25 113 ASN A C 1
ATOM 908 O O . ASN A 1 113 ? -30.625 -23.312 -13.289 1 95.25 113 ASN A O 1
ATOM 912 N N . ILE A 1 114 ? -31.344 -21.312 -12.523 1 97 114 ILE A N 1
ATOM 913 C CA . ILE A 1 114 ? -31.719 -21.844 -11.219 1 97 114 ILE A CA 1
ATOM 914 C C . ILE A 1 114 ? -32.844 -22.859 -11.375 1 97 114 ILE A C 1
ATOM 916 O O . ILE A 1 114 ? -32.812 -23.953 -10.812 1 97 114 ILE A O 1
ATOM 920 N N . LYS A 1 115 ? -33.812 -22.516 -12.203 1 95.44 115 LYS A N 1
ATOM 921 C CA . LYS A 1 115 ? -34.969 -23.375 -12.453 1 95.44 115 LYS A CA 1
ATOM 922 C C . LYS A 1 115 ? -34.562 -24.641 -13.219 1 95.44 115 LYS A C 1
ATOM 924 O O . LYS A 1 115 ? -35 -25.734 -12.883 1 95.44 115 LYS A O 1
ATOM 929 N N . LEU A 1 116 ? -33.719 -24.406 -14.172 1 93.56 116 LEU A N 1
ATOM 930 C CA . LEU A 1 116 ? -33.25 -25.516 -15.008 1 93.56 116 LEU A CA 1
ATOM 931 C C . LEU A 1 116 ? -32.531 -26.562 -14.172 1 93.56 116 LEU A C 1
ATOM 933 O O . LEU A 1 116 ? -32.594 -27.766 -14.492 1 93.56 116 LEU A O 1
ATOM 937 N N . ASN A 1 117 ? -31.906 -26.188 -13.078 1 96.81 117 ASN A N 1
ATOM 938 C CA . ASN A 1 117 ? -31.094 -27.094 -12.273 1 96.81 117 ASN A CA 1
ATOM 939 C C . ASN A 1 117 ? -31.812 -27.469 -10.977 1 96.81 117 ASN A C 1
ATOM 941 O O . ASN A 1 117 ? -31.25 -28.188 -10.141 1 96.81 117 ASN A O 1
ATOM 945 N N . ASN A 1 118 ? -33 -27 -10.711 1 96.62 118 ASN A N 1
ATOM 946 C CA . ASN A 1 118 ? -33.844 -27.281 -9.555 1 96.62 118 ASN A CA 1
ATOM 947 C C . ASN A 1 118 ? -33.125 -27.016 -8.25 1 96.62 118 ASN A C 1
ATOM 949 O O . ASN A 1 118 ? -33.094 -27.859 -7.359 1 96.62 118 ASN A O 1
ATOM 953 N N . VAL A 1 119 ? -32.406 -25.938 -8.219 1 96.75 119 VAL A N 1
ATOM 954 C CA . VAL A 1 119 ? -31.781 -25.531 -6.969 1 96.75 119 VAL A CA 1
ATOM 955 C C . VAL A 1 119 ? -32.656 -24.5 -6.25 1 96.75 119 VAL A C 1
ATOM 957 O O . VAL A 1 119 ? -33.312 -23.688 -6.895 1 96.75 119 VAL A O 1
ATOM 960 N N . SER A 1 120 ? -32.656 -24.5 -4.891 1 95.88 120 SER A N 1
ATOM 961 C CA . SER A 1 120 ? -33.594 -23.688 -4.148 1 95.88 120 SER A CA 1
ATOM 962 C C . SER A 1 120 ? -32.875 -22.734 -3.191 1 95.88 120 SER A C 1
ATOM 964 O O . SER A 1 120 ? -33.5 -21.812 -2.664 1 95.88 120 SER A O 1
ATOM 966 N N . ASN A 1 121 ? -31.625 -22.891 -2.961 1 97.44 121 ASN A N 1
ATOM 967 C CA . ASN A 1 121 ? -30.953 -22.078 -1.956 1 97.44 121 ASN A CA 1
ATOM 968 C C . ASN A 1 121 ? -30.156 -20.938 -2.596 1 97.44 121 ASN A C 1
ATOM 970 O O . ASN A 1 121 ? -29.172 -20.484 -2.031 1 97.44 121 ASN A O 1
ATOM 974 N N . VAL A 1 122 ? -30.531 -20.578 -3.84 1 98.44 122 VAL A N 1
ATOM 975 C CA . VAL A 1 122 ? -29.906 -19.438 -4.52 1 98.44 122 VAL A CA 1
ATOM 976 C C . VAL A 1 122 ? -30.859 -18.25 -4.52 1 98.44 122 VAL A C 1
ATOM 978 O O . VAL A 1 122 ? -32 -18.359 -4.988 1 98.44 122 VAL A O 1
ATOM 981 N N . LYS A 1 123 ? -30.422 -17.141 -3.984 1 97.88 123 LYS A N 1
ATOM 982 C CA . LYS A 1 123 ? -31.172 -15.891 -3.988 1 97.88 123 LYS A CA 1
ATOM 983 C C . LYS A 1 123 ? -30.594 -14.898 -4.996 1 97.88 123 LYS A C 1
ATOM 985 O O . LYS A 1 123 ? -29.375 -14.703 -5.047 1 97.88 123 LYS A O 1
ATOM 990 N N . ILE A 1 124 ? -31.469 -14.297 -5.75 1 98.12 124 ILE A N 1
ATOM 991 C CA . ILE A 1 124 ? -31.047 -13.391 -6.805 1 98.12 124 ILE A CA 1
ATOM 992 C C . ILE A 1 124 ? -31.078 -11.953 -6.293 1 98.12 124 ILE A C 1
ATOM 994 O O . ILE A 1 124 ? -32.062 -11.523 -5.703 1 98.12 124 ILE A O 1
ATOM 998 N N . TYR A 1 125 ? -29.969 -11.234 -6.5 1 97.25 125 TYR A N 1
ATOM 999 C CA . TYR A 1 125 ? -29.891 -9.828 -6.105 1 97.25 125 TYR A CA 1
ATOM 1000 C C . TYR A 1 125 ? -29.484 -8.953 -7.289 1 97.25 125 TYR A C 1
ATOM 1002 O O . TYR A 1 125 ? -28.656 -9.352 -8.109 1 97.25 125 TYR A O 1
ATOM 1010 N N . ASN A 1 126 ? -30.141 -7.793 -7.398 1 97 126 ASN A N 1
ATOM 1011 C CA . ASN A 1 126 ? -29.797 -6.762 -8.375 1 97 126 ASN A CA 1
ATOM 1012 C C . ASN A 1 126 ? -29.297 -5.492 -7.691 1 97 126 ASN A C 1
ATOM 1014 O O . ASN A 1 126 ? -30.016 -4.5 -7.598 1 97 126 ASN A O 1
ATOM 1018 N N . MET A 1 127 ? -28.016 -5.496 -7.355 1 94.38 127 MET A N 1
ATOM 1019 C CA . MET A 1 127 ? -27.406 -4.391 -6.629 1 94.38 127 MET A CA 1
ATOM 1020 C C . MET A 1 127 ? -25.969 -4.168 -7.086 1 94.38 127 MET A C 1
ATOM 1022 O O . MET A 1 127 ? -25.344 -5.078 -7.633 1 94.38 127 MET A O 1
ATOM 1026 N N . ASP A 1 128 ? -25.516 -2.922 -6.891 1 93.44 128 ASP A N 1
ATOM 1027 C CA . ASP A 1 128 ? -24.062 -2.723 -6.949 1 93.44 128 ASP A CA 1
ATOM 1028 C C . ASP A 1 128 ? -23.344 -3.621 -5.949 1 93.44 128 ASP A C 1
ATOM 1030 O O . ASP A 1 128 ? -23.672 -3.633 -4.762 1 93.44 128 ASP A O 1
ATOM 1034 N N . ALA A 1 129 ? -22.422 -4.371 -6.473 1 95.88 129 ALA A N 1
ATOM 1035 C CA . ALA A 1 129 ? -21.75 -5.359 -5.637 1 95.88 129 ALA A CA 1
ATOM 1036 C C . ALA A 1 129 ? -21.125 -4.703 -4.402 1 95.88 129 ALA A C 1
ATOM 1038 O O . ALA A 1 129 ? -21.109 -5.297 -3.32 1 95.88 129 ALA A O 1
ATOM 1039 N N . ASN A 1 130 ? -20.516 -3.504 -4.562 1 93.12 130 ASN A N 1
ATOM 1040 C CA . ASN A 1 130 ? -19.938 -2.793 -3.432 1 93.12 130 ASN A CA 1
ATOM 1041 C C . ASN A 1 130 ? -20.984 -2.475 -2.367 1 93.12 130 ASN A C 1
ATOM 1043 O O . ASN A 1 130 ? -20.719 -2.604 -1.17 1 93.12 130 ASN A O 1
ATOM 1047 N N . LYS A 1 131 ? -22.109 -2.049 -2.781 1 91.06 131 LYS A N 1
ATOM 1048 C CA . LYS A 1 131 ? -23.203 -1.746 -1.854 1 91.06 131 LYS A CA 1
ATOM 1049 C C . LYS A 1 131 ? -23.688 -3.008 -1.148 1 91.06 131 LYS A C 1
ATOM 1051 O O . LYS A 1 131 ? -23.922 -3 0.063 1 91.06 131 LYS A O 1
ATOM 1056 N N . LEU A 1 132 ? -23.812 -4.086 -1.942 1 94.69 132 LEU A N 1
ATOM 1057 C CA . LEU A 1 132 ? -24.281 -5.348 -1.386 1 94.69 132 LEU A CA 1
ATOM 1058 C C . LEU A 1 132 ? -23.344 -5.852 -0.303 1 94.69 132 LEU A C 1
ATOM 1060 O O . LEU A 1 132 ? -23.781 -6.328 0.744 1 94.69 132 LEU A O 1
ATOM 1064 N N . MET A 1 133 ? -22.078 -5.715 -0.509 1 94.62 133 MET A N 1
ATOM 1065 C CA . MET A 1 133 ? -21.078 -6.211 0.43 1 94.62 133 MET A CA 1
ATOM 1066 C C . MET A 1 133 ? -21.047 -5.355 1.693 1 94.62 133 MET A C 1
ATOM 1068 O O . MET A 1 133 ? -20.469 -5.758 2.707 1 94.62 133 MET A O 1
ATOM 1072 N N . LYS A 1 134 ? -21.609 -4.18 1.646 1 88.25 134 LYS A N 1
ATOM 1073 C CA . LYS A 1 134 ? -21.656 -3.307 2.816 1 88.25 134 LYS A CA 1
ATOM 1074 C C . LYS A 1 134 ? -22.938 -3.51 3.615 1 88.25 134 LYS A C 1
ATOM 1076 O O . LYS A 1 134 ? -23.078 -2.975 4.719 1 88.25 134 LYS A O 1
ATOM 1081 N N . GLU A 1 135 ? -23.828 -4.32 3.029 1 89 135 GLU A N 1
ATOM 1082 C CA . GLU A 1 135 ? -25.047 -4.656 3.773 1 89 135 GLU A CA 1
ATOM 1083 C C . GLU A 1 135 ? -24.719 -5.5 5.004 1 89 135 GLU A C 1
ATOM 1085 O O . GLU A 1 135 ? -23.625 -6.051 5.113 1 89 135 GLU A O 1
ATOM 1090 N N . ASP A 1 136 ? -25.641 -5.477 5.953 1 88.38 136 ASP A N 1
ATOM 1091 C CA . ASP A 1 136 ? -25.438 -6.234 7.184 1 88.38 136 ASP A CA 1
ATOM 1092 C C . ASP A 1 136 ? -25.703 -7.727 6.961 1 88.38 136 ASP A C 1
ATOM 1094 O O . ASP A 1 136 ? -26.562 -8.32 7.605 1 88.38 136 ASP A O 1
ATOM 1098 N N . ILE A 1 137 ? -25.016 -8.32 6.004 1 91.81 137 ILE A N 1
ATOM 1099 C CA . ILE A 1 137 ? -25.047 -9.742 5.691 1 91.81 137 ILE A CA 1
ATOM 1100 C C . ILE A 1 137 ? -23.656 -10.344 5.91 1 91.81 137 ILE A C 1
ATOM 1102 O O . ILE A 1 137 ? -22.656 -9.805 5.441 1 91.81 137 ILE A O 1
ATOM 1106 N N . LYS A 1 138 ? -23.703 -11.375 6.656 1 93.19 138 LYS A N 1
ATOM 1107 C CA . LYS A 1 138 ? -22.438 -12.062 6.891 1 93.19 138 LYS A CA 1
ATOM 1108 C C . LYS A 1 138 ? -22.156 -13.109 5.809 1 93.19 138 LYS A C 1
ATOM 1110 O O . LYS A 1 138 ? -22.891 -14.094 5.695 1 93.19 138 LYS A O 1
ATOM 1115 N N . PHE A 1 139 ? -21.172 -12.93 5.062 1 98 139 PHE A N 1
ATOM 1116 C CA . PHE A 1 139 ? -20.766 -13.891 4.051 1 98 139 PHE A CA 1
ATOM 1117 C C . PHE A 1 139 ? -19.578 -14.711 4.539 1 98 139 PHE A C 1
ATOM 1119 O O . PHE A 1 139 ? -18.578 -14.148 5.004 1 98 139 PHE A O 1
ATOM 1126 N N . ASP A 1 140 ? -19.688 -15.992 4.395 1 98.56 140 ASP A N 1
ATOM 1127 C CA . ASP A 1 140 ? -18.562 -16.875 4.699 1 98.56 140 ASP A CA 1
ATOM 1128 C C . ASP A 1 140 ? -17.609 -16.969 3.514 1 98.56 140 ASP A C 1
ATOM 1130 O O . ASP A 1 140 ? -16.422 -17.266 3.689 1 98.56 140 ASP A O 1
ATOM 1134 N N . VAL A 1 141 ? -18.156 -16.812 2.363 1 98.88 141 VAL A N 1
ATOM 1135 C CA . VAL A 1 141 ? -17.375 -16.844 1.128 1 98.88 141 VAL A CA 1
ATOM 1136 C C . VAL A 1 141 ? -17.812 -15.711 0.212 1 98.88 141 VAL A C 1
ATOM 1138 O O . VAL A 1 141 ? -19.016 -15.484 0.027 1 98.88 141 VAL A O 1
ATOM 1141 N N . ILE A 1 142 ? -16.859 -14.984 -0.285 1 98.88 142 ILE A N 1
ATOM 1142 C CA . ILE A 1 142 ? -17.094 -13.977 -1.309 1 98.88 142 ILE A CA 1
ATOM 1143 C C . ILE A 1 142 ? -16.297 -14.305 -2.562 1 98.88 142 ILE A C 1
ATOM 1145 O O . ILE A 1 142 ? -15.062 -14.391 -2.514 1 98.88 142 ILE A O 1
ATOM 1149 N N . ASP A 1 143 ? -16.938 -14.516 -3.635 1 98.81 143 ASP A N 1
ATOM 1150 C CA . ASP A 1 143 ? -16.297 -14.797 -4.918 1 98.81 143 ASP A CA 1
ATOM 1151 C C . ASP A 1 143 ? -16.375 -13.586 -5.84 1 98.81 143 ASP A C 1
ATOM 1153 O O . ASP A 1 143 ? -17.469 -13.172 -6.242 1 98.81 143 ASP A O 1
ATOM 1157 N N . LEU A 1 144 ? -15.203 -13.008 -6.16 1 98.56 144 LEU A N 1
ATOM 1158 C CA . LEU A 1 144 ? -15.086 -11.859 -7.047 1 98.56 144 LEU A CA 1
ATOM 1159 C C . LEU A 1 144 ? -14.438 -12.258 -8.367 1 98.56 144 LEU A C 1
ATOM 1161 O O . LEU A 1 144 ? -13.227 -12.492 -8.422 1 98.56 144 LEU A O 1
ATOM 1165 N N . ASP A 1 145 ? -15.195 -12.227 -9.398 1 95.88 145 ASP A N 1
ATOM 1166 C CA . ASP A 1 145 ? -14.695 -12.547 -10.734 1 95.88 145 ASP A CA 1
ATOM 1167 C C . ASP A 1 145 ? -15.047 -11.445 -11.727 1 95.88 145 ASP A C 1
ATOM 1169 O O . ASP A 1 145 ? -15.734 -11.695 -12.719 1 95.88 145 ASP A O 1
ATOM 1173 N N . PRO A 1 146 ? -14.523 -10.281 -11.57 1 95.12 146 PRO A N 1
ATOM 1174 C CA . PRO A 1 146 ? -14.805 -9.172 -12.492 1 95.12 146 PRO A CA 1
ATOM 1175 C C . PRO A 1 146 ? -14.008 -9.273 -13.789 1 95.12 146 PRO A C 1
ATOM 1177 O O . PRO A 1 146 ? -13.062 -10.062 -13.875 1 95.12 146 PRO A O 1
ATOM 1180 N N . TYR A 1 147 ? -14.523 -8.547 -14.766 1 90.06 147 TYR A N 1
ATOM 1181 C CA . TYR A 1 147 ? -13.672 -8.305 -15.922 1 90.06 147 TYR A CA 1
ATOM 1182 C C . TYR A 1 147 ? -12.555 -7.324 -15.586 1 90.06 147 TYR A C 1
ATOM 1184 O O . TYR A 1 147 ? -12.812 -6.23 -15.078 1 90.06 147 TYR A O 1
ATOM 1192 N N . GLY A 1 148 ? -11.375 -7.75 -15.789 1 93.94 148 GLY A N 1
ATOM 1193 C CA . GLY A 1 148 ? -10.25 -6.863 -15.523 1 93.94 148 GLY A CA 1
ATOM 1194 C C . GLY A 1 148 ? -9.766 -6.938 -14.086 1 93.94 148 GLY A C 1
ATOM 1195 O O . GLY A 1 148 ? -9.531 -8.023 -13.555 1 93.94 148 GLY A O 1
ATOM 1196 N N . THR A 1 149 ? -9.594 -5.777 -13.484 1 96.81 149 THR A N 1
ATOM 1197 C CA . THR A 1 149 ? -9.008 -5.672 -12.156 1 96.81 149 THR A CA 1
ATOM 1198 C C . THR A 1 149 ? -10.07 -5.84 -11.07 1 96.81 149 THR A C 1
ATOM 1200 O O . THR A 1 149 ? -11.234 -5.477 -11.281 1 96.81 149 THR A O 1
ATOM 1203 N N . VAL A 1 150 ? -9.695 -6.344 -9.914 1 97.88 150 VAL A N 1
ATOM 1204 C CA . VAL A 1 150 ? -10.578 -6.52 -8.766 1 97.88 150 VAL A CA 1
ATOM 1205 C C . VAL A 1 150 ? -10.578 -5.25 -7.918 1 97.88 150 VAL A C 1
ATOM 1207 O O . VAL A 1 150 ? -11.453 -5.07 -7.062 1 97.88 150 VAL A O 1
ATOM 1210 N N . CYS A 1 151 ? -9.742 -4.309 -8.18 1 96.5 151 CYS A N 1
ATOM 1211 C CA . CYS A 1 151 ? -9.414 -3.189 -7.309 1 96.5 151 CYS A CA 1
ATOM 1212 C C . CYS A 1 151 ? -10.672 -2.412 -6.926 1 96.5 151 CYS A C 1
ATOM 1214 O O . CYS A 1 151 ? -10.859 -2.07 -5.754 1 96.5 151 CYS A O 1
ATOM 1216 N N . PRO A 1 152 ? -11.625 -2.197 -7.82 1 94.06 152 PRO A N 1
ATOM 1217 C CA . PRO A 1 152 ? -12.812 -1.417 -7.457 1 94.06 152 PRO A CA 1
ATOM 1218 C C . PRO A 1 152 ? -13.672 -2.105 -6.402 1 94.06 152 PRO A C 1
ATOM 1220 O O . PRO A 1 152 ? -14.492 -1.456 -5.75 1 94.06 152 PRO A O 1
ATOM 1223 N N . PHE A 1 153 ? -13.484 -3.422 -6.18 1 96.44 153 PHE A N 1
ATOM 1224 C CA . PHE A 1 153 ? -14.375 -4.18 -5.305 1 96.44 153 PHE A CA 1
ATOM 1225 C C . PHE A 1 153 ? -13.648 -4.602 -4.035 1 96.44 153 PHE A C 1
ATOM 1227 O O . PHE A 1 153 ? -14.281 -5.059 -3.078 1 96.44 153 PHE A O 1
ATOM 1234 N N . LEU A 1 154 ? -12.352 -4.434 -3.998 1 97.19 154 LEU A N 1
ATOM 1235 C CA . LEU A 1 154 ? -11.508 -5.074 -2.998 1 97.19 154 LEU A CA 1
ATOM 1236 C C . LEU A 1 154 ? -11.82 -4.551 -1.601 1 97.19 154 LEU A C 1
ATOM 1238 O O . LEU A 1 154 ? -11.984 -5.332 -0.662 1 97.19 154 LEU A O 1
ATOM 1242 N N . ASP A 1 155 ? -11.914 -3.271 -1.452 1 94.06 155 ASP A N 1
ATOM 1243 C CA . ASP A 1 155 ? -12.125 -2.678 -0.135 1 94.06 155 ASP A CA 1
ATOM 1244 C C . ASP A 1 155 ? -13.461 -3.117 0.462 1 94.06 155 ASP A C 1
ATOM 1246 O O . ASP A 1 155 ? -13.539 -3.438 1.65 1 94.06 155 ASP A O 1
ATOM 1250 N N . SER A 1 156 ? -14.516 -3.074 -0.331 1 94.5 156 SER A N 1
ATOM 1251 C CA . SER A 1 156 ? -15.82 -3.52 0.139 1 94.5 156 SER A CA 1
ATOM 1252 C C . SER A 1 156 ? -15.797 -4.996 0.521 1 94.5 156 SER A C 1
ATOM 1254 O O . SER A 1 156 ? -16.406 -5.395 1.518 1 94.5 156 SER A O 1
ATOM 1256 N N . ALA A 1 157 ? -15.078 -5.762 -0.296 1 97.69 157 ALA A N 1
ATOM 1257 C CA . ALA A 1 157 ? -14.984 -7.191 -0.014 1 97.69 157 ALA A CA 1
ATOM 1258 C C . ALA A 1 157 ? -14.281 -7.441 1.318 1 97.69 157 ALA A C 1
ATOM 1260 O O . ALA A 1 157 ? -14.766 -8.219 2.145 1 97.69 157 ALA A O 1
ATOM 1261 N N . ILE A 1 158 ? -13.188 -6.758 1.528 1 96.94 158 ILE A N 1
ATOM 1262 C CA . ILE A 1 158 ? -12.422 -6.93 2.758 1 96.94 158 ILE A CA 1
ATOM 1263 C C . ILE A 1 158 ? -13.258 -6.48 3.953 1 96.94 158 ILE A C 1
ATOM 1265 O O . ILE A 1 158 ? -13.242 -7.125 5.004 1 96.94 158 ILE A O 1
ATOM 1269 N N . HIS A 1 159 ? -13.93 -5.391 3.775 1 93.56 159 HIS A N 1
ATOM 1270 C CA . HIS A 1 159 ? -14.789 -4.898 4.848 1 93.56 159 HIS A CA 1
ATOM 1271 C C . HIS A 1 159 ? -15.82 -5.945 5.242 1 93.56 159 HIS A C 1
ATOM 1273 O O . HIS A 1 159 ? -16.125 -6.105 6.426 1 93.56 159 HIS A O 1
ATOM 1279 N N . SER A 1 160 ? -16.344 -6.672 4.312 1 95.31 160 SER A N 1
ATOM 1280 C CA . SER A 1 160 ? -17.406 -7.648 4.52 1 95.31 160 SER A CA 1
ATOM 1281 C C . SER A 1 160 ? -16.859 -8.938 5.133 1 95.31 160 SER A C 1
ATOM 1283 O O . SER A 1 160 ? -17.609 -9.719 5.707 1 95.31 160 SER A O 1
ATOM 1285 N N . CYS A 1 161 ? -15.594 -9.148 5.016 1 96.44 161 CYS A N 1
ATOM 1286 C CA . CYS A 1 161 ? -14.992 -10.398 5.461 1 96.44 161 CYS A CA 1
ATOM 1287 C C . CYS A 1 161 ? -14.781 -10.398 6.973 1 96.44 161 CYS A C 1
ATOM 1289 O O . CYS A 1 161 ? -14.328 -9.398 7.535 1 96.44 161 CYS A O 1
ATOM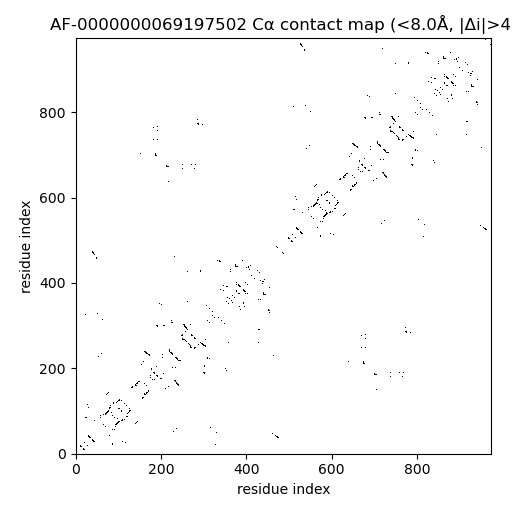 1291 N N . ASP A 1 162 ? -15.195 -11.336 7.625 1 93.44 162 ASP A N 1
ATOM 1292 C CA . ASP A 1 162 ? -14.953 -11.695 9.023 1 93.44 162 ASP A CA 1
ATOM 1293 C C . ASP A 1 162 ? -14.828 -13.211 9.188 1 93.44 162 ASP A C 1
ATOM 1295 O O . ASP A 1 162 ? -15.828 -13.906 9.375 1 93.44 162 ASP A O 1
ATOM 1299 N N . ASP A 1 163 ? -13.641 -13.734 9.195 1 97 163 ASP A N 1
ATOM 1300 C CA . ASP A 1 163 ? -13.391 -15.172 9.109 1 97 163 ASP A CA 1
ATOM 1301 C C . ASP A 1 163 ? -14.016 -15.758 7.844 1 97 163 ASP A C 1
ATOM 1303 O O . ASP A 1 163 ? -14.82 -16.688 7.922 1 97 163 ASP A O 1
ATOM 1307 N N . SER A 1 164 ? -13.68 -15.234 6.684 1 98.5 164 SER A N 1
ATOM 1308 C CA . SER A 1 164 ? -14.305 -15.531 5.398 1 98.5 164 SER A CA 1
ATOM 1309 C C . SER A 1 164 ? -13.258 -15.914 4.355 1 98.5 164 SER A C 1
ATOM 1311 O O . SER A 1 164 ? -12.078 -15.586 4.496 1 98.5 164 SER A O 1
ATOM 1313 N N . LEU A 1 165 ? -13.695 -16.688 3.4 1 98.88 165 LEU A N 1
ATOM 1314 C CA . LEU A 1 165 ? -12.891 -16.969 2.217 1 98.88 165 LEU A CA 1
ATOM 1315 C C . LEU A 1 165 ? -13.156 -15.945 1.118 1 98.88 165 LEU A C 1
ATOM 1317 O O . LEU A 1 165 ? -14.312 -15.734 0.732 1 98.88 165 LEU A O 1
ATOM 1321 N N . LEU A 1 166 ? -12.133 -15.281 0.757 1 98.88 166 LEU A N 1
ATOM 1322 C CA . LEU A 1 166 ? -12.211 -14.344 -0.36 1 98.88 166 LEU A CA 1
ATOM 1323 C C . LEU A 1 166 ? -11.57 -14.945 -1.611 1 98.88 166 LEU A C 1
ATOM 1325 O O . LEU A 1 166 ? -10.375 -15.258 -1.616 1 98.88 166 LEU A O 1
ATOM 1329 N N . CYS A 1 167 ? -12.367 -15.18 -2.656 1 98.88 167 CYS A N 1
ATOM 1330 C CA . CYS A 1 167 ? -11.914 -15.703 -3.943 1 98.88 167 CYS A CA 1
ATOM 1331 C C . CYS A 1 167 ? -11.82 -14.586 -4.977 1 98.88 167 CYS A C 1
ATOM 1333 O O . CYS A 1 167 ? -12.812 -13.93 -5.289 1 98.88 167 CYS A O 1
ATOM 1335 N N . ILE A 1 168 ? -10.617 -14.406 -5.562 1 98.81 168 ILE A N 1
ATOM 1336 C CA . ILE A 1 168 ? -10.414 -13.258 -6.438 1 98.81 168 ILE A CA 1
ATOM 1337 C C . ILE A 1 168 ? -9.844 -13.719 -7.777 1 98.81 168 ILE A C 1
ATOM 1339 O O . ILE A 1 168 ? -8.859 -14.461 -7.816 1 98.81 168 ILE A O 1
ATOM 1343 N N . THR A 1 169 ? -10.469 -13.297 -8.82 1 97.62 169 THR A N 1
ATOM 1344 C CA . THR A 1 169 ? -9.938 -13.43 -10.172 1 97.62 169 THR A CA 1
ATOM 1345 C C . THR A 1 169 ? -9.539 -12.062 -10.734 1 97.62 169 THR A C 1
ATOM 1347 O O . THR A 1 169 ? -10.258 -11.078 -10.539 1 97.62 169 THR A O 1
ATOM 1350 N N . CYS A 1 170 ? -8.391 -11.969 -11.281 1 97.56 170 CYS A N 1
ATOM 1351 C CA . CYS A 1 170 ? -7.965 -10.797 -12.031 1 97.56 170 CYS A CA 1
ATOM 1352 C C . CYS A 1 170 ? -7.633 -11.164 -13.477 1 97.56 170 CYS A C 1
ATOM 1354 O O . CYS A 1 170 ? -6.766 -12 -13.719 1 97.56 170 CYS A O 1
ATOM 1356 N N . THR A 1 171 ? -8.25 -10.508 -14.453 1 95.06 171 THR A N 1
ATOM 1357 C CA . THR A 1 171 ? -8 -10.82 -15.859 1 95.06 171 THR A CA 1
ATOM 1358 C C . THR A 1 171 ? -7.172 -9.719 -16.516 1 95.06 171 THR A C 1
ATOM 1360 O O . THR A 1 171 ? -7.055 -9.664 -17.734 1 95.06 171 THR A O 1
ATOM 1363 N N . ASP A 1 172 ? -6.664 -8.797 -15.766 1 95 172 ASP A N 1
ATOM 1364 C CA . ASP A 1 172 ? -5.762 -7.77 -16.281 1 95 172 ASP A CA 1
ATOM 1365 C C . ASP A 1 172 ? -4.305 -8.203 -16.125 1 95 172 ASP A C 1
ATOM 1367 O O . ASP A 1 172 ? -3.48 -7.457 -15.594 1 95 172 ASP A O 1
ATOM 1371 N N . SER A 1 173 ? -3.988 -9.305 -16.672 1 92.38 173 SER A N 1
ATOM 1372 C CA . SER A 1 173 ? -2.643 -9.852 -16.547 1 92.38 173 SER A CA 1
ATOM 1373 C C . SER A 1 173 ? -1.615 -8.945 -17.219 1 92.38 173 SER A C 1
ATOM 1375 O O . SER A 1 173 ? -0.448 -8.922 -16.828 1 92.38 173 SER A O 1
ATOM 1377 N N . ARG A 1 174 ? -2.031 -8.156 -18.188 1 91.75 174 ARG A N 1
ATOM 1378 C CA . ARG A 1 174 ? -1.11 -7.211 -18.812 1 91.75 174 ARG A CA 1
ATOM 1379 C C . ARG A 1 174 ? -0.605 -6.188 -17.812 1 91.75 174 ARG A C 1
ATOM 1381 O O . ARG A 1 174 ? 0.526 -5.707 -17.906 1 91.75 174 ARG A O 1
ATOM 1388 N N . VAL A 1 175 ? -1.456 -5.922 -16.844 1 95.25 175 VAL A N 1
ATOM 1389 C CA . VAL A 1 175 ? -1.092 -4.977 -15.789 1 95.25 175 VAL A CA 1
ATOM 1390 C C . VAL A 1 175 ? -0.29 -5.691 -14.703 1 95.25 175 VAL A C 1
ATOM 1392 O O . VAL A 1 175 ? 0.791 -5.238 -14.328 1 95.25 175 VAL A O 1
ATOM 1395 N N . LEU A 1 176 ? -0.7 -6.844 -14.289 1 96.31 176 LEU A N 1
ATOM 1396 C CA . LEU A 1 176 ? -0.102 -7.559 -13.164 1 96.31 176 LEU A CA 1
ATOM 1397 C C . LEU A 1 176 ? 1.172 -8.281 -13.594 1 96.31 176 LEU A C 1
ATOM 1399 O O . LEU A 1 176 ? 2.076 -8.484 -12.781 1 96.31 176 LEU A O 1
ATOM 1403 N N . CYS A 1 177 ? 1.261 -8.641 -14.875 1 92.31 177 CYS A N 1
ATOM 1404 C CA . CYS A 1 177 ? 2.367 -9.484 -15.32 1 92.31 177 CYS A CA 1
ATOM 1405 C C . CYS A 1 177 ? 3.053 -8.883 -16.547 1 92.31 177 CYS A C 1
ATOM 1407 O O . CYS A 1 177 ? 4.113 -9.352 -16.953 1 92.31 177 CYS A O 1
ATOM 1409 N N . GLY A 1 178 ? 2.484 -7.812 -17.094 1 86.19 178 GLY A N 1
ATOM 1410 C CA . GLY A 1 178 ? 2.938 -7.367 -18.391 1 86.19 178 GLY A CA 1
ATOM 1411 C C . GLY A 1 178 ? 3.633 -6.02 -18.359 1 86.19 178 GLY A C 1
ATOM 1412 O O . GLY A 1 178 ? 4.238 -5.656 -17.344 1 86.19 178 GLY A O 1
ATOM 1413 N N . PRO A 1 179 ? 3.588 -5.375 -19.484 1 86.75 179 PRO A N 1
ATOM 1414 C CA . PRO A 1 179 ? 4.414 -4.188 -19.688 1 86.75 179 PRO A CA 1
ATOM 1415 C C . PRO A 1 179 ? 3.836 -2.941 -19.016 1 86.75 179 PRO A C 1
ATOM 1417 O O . PRO A 1 179 ? 4.527 -1.929 -18.891 1 86.75 179 PRO A O 1
ATOM 1420 N N . ASP A 1 180 ? 2.641 -2.955 -18.578 1 89.81 180 ASP A N 1
ATOM 1421 C CA . ASP A 1 180 ? 2.014 -1.756 -18.031 1 89.81 180 ASP A CA 1
ATOM 1422 C C . ASP A 1 180 ? 2.396 -1.558 -16.578 1 89.81 180 ASP A C 1
ATOM 1424 O O . ASP A 1 180 ? 1.538 -1.606 -15.688 1 89.81 180 ASP A O 1
ATOM 1428 N N . THR A 1 181 ? 3.6 -1.116 -16.375 1 92.31 181 THR A N 1
ATOM 1429 C CA . THR A 1 181 ? 4.148 -1.057 -15.023 1 92.31 181 THR A CA 1
ATOM 1430 C C . THR A 1 181 ? 3.596 0.149 -14.266 1 92.31 181 THR A C 1
ATOM 1432 O O . THR A 1 181 ? 3.402 0.092 -13.047 1 92.31 181 THR A O 1
ATOM 1435 N N . GLN A 1 182 ? 3.336 1.274 -15.016 1 93.44 182 GLN A N 1
ATOM 1436 C CA . GLN A 1 182 ? 2.803 2.455 -14.352 1 93.44 182 GLN A CA 1
ATOM 1437 C C . GLN A 1 182 ? 1.385 2.209 -13.844 1 93.44 182 GLN A C 1
ATOM 1439 O O . GLN A 1 182 ? 1.024 2.646 -12.75 1 93.44 182 GLN A O 1
ATOM 1444 N N . LYS A 1 183 ? 0.587 1.506 -14.633 1 94.38 183 LYS A N 1
ATOM 1445 C CA . LYS A 1 183 ? -0.765 1.157 -14.203 1 94.38 183 LYS A CA 1
ATOM 1446 C C . LYS A 1 183 ? -0.736 0.164 -13.047 1 94.38 183 LYS A C 1
ATOM 1448 O O . LYS A 1 183 ? -1.578 0.226 -12.148 1 94.38 183 LYS A O 1
ATOM 1453 N N . CYS A 1 184 ? 0.212 -0.753 -13.117 1 96.62 184 CYS A N 1
ATOM 1454 C CA . CYS A 1 184 ? 0.362 -1.711 -12.023 1 96.62 184 CYS A CA 1
ATOM 1455 C C . CYS A 1 184 ? 0.65 -0.999 -10.711 1 96.62 184 CYS A C 1
ATOM 1457 O O . CYS A 1 184 ? 0.053 -1.32 -9.68 1 96.62 184 CYS A O 1
ATOM 1459 N N . PHE A 1 185 ? 1.522 -0.034 -10.781 1 97 185 PHE A N 1
ATOM 1460 C CA . PHE A 1 185 ? 1.863 0.688 -9.562 1 97 185 PHE A CA 1
ATOM 1461 C C . PHE A 1 185 ? 0.662 1.469 -9.039 1 97 185 PHE A C 1
ATOM 1463 O O . PHE A 1 185 ? 0.416 1.509 -7.832 1 97 185 PHE A O 1
ATOM 1470 N N . ALA A 1 186 ? -0.038 2.096 -9.922 1 95.94 186 ALA A N 1
ATOM 1471 C CA . ALA A 1 186 ? -1.19 2.904 -9.531 1 95.94 186 ALA A CA 1
ATOM 1472 C C . ALA A 1 186 ? -2.27 2.043 -8.875 1 95.94 186 ALA A C 1
ATOM 1474 O O . ALA A 1 186 ? -2.85 2.428 -7.859 1 95.94 186 ALA A O 1
ATOM 1475 N N . GLN A 1 187 ? -2.516 0.885 -9.375 1 96.5 187 GLN A N 1
ATOM 1476 C CA . GLN A 1 187 ? -3.648 0.07 -8.945 1 96.5 187 GLN A CA 1
ATOM 1477 C C . GLN A 1 187 ? -3.252 -0.877 -7.82 1 96.5 187 GLN A C 1
ATOM 1479 O O . GLN A 1 187 ? -4.039 -1.122 -6.902 1 96.5 187 GLN A O 1
ATOM 1484 N N . TYR A 1 188 ? -1.998 -1.375 -7.914 1 97.94 188 TYR A N 1
ATOM 1485 C CA . TYR A 1 188 ? -1.658 -2.477 -7.023 1 97.94 188 TYR A CA 1
ATOM 1486 C C . TYR A 1 188 ? -0.531 -2.084 -6.074 1 97.94 188 TYR A C 1
ATOM 1488 O O . TYR A 1 188 ? -0.25 -2.795 -5.105 1 97.94 188 TYR A O 1
ATOM 1496 N N . GLY A 1 189 ? 0.143 -1.004 -6.344 1 97 189 GLY A N 1
ATOM 1497 C CA . GLY A 1 189 ? 1.12 -0.458 -5.418 1 97 189 GLY A CA 1
ATOM 1498 C C . GLY A 1 189 ? 2.486 -1.104 -5.539 1 97 189 GLY A C 1
ATOM 1499 O O . GLY A 1 189 ? 3.354 -0.907 -4.684 1 97 189 GLY A O 1
ATOM 1500 N N . THR A 1 190 ? 2.695 -1.884 -6.543 1 97.75 190 THR A N 1
ATOM 1501 C CA . THR A 1 190 ? 3.971 -2.572 -6.715 1 97.75 190 THR A CA 1
ATOM 1502 C C . THR A 1 190 ? 4.727 -2.021 -7.918 1 97.75 190 THR A C 1
ATOM 1504 O O . THR A 1 190 ? 4.164 -1.915 -9.016 1 97.75 190 THR A O 1
ATOM 1507 N N . ALA A 1 191 ? 5.965 -1.606 -7.668 1 96.56 191 ALA A N 1
ATOM 1508 C CA . ALA A 1 191 ? 6.879 -1.329 -8.773 1 96.56 191 ALA A CA 1
ATOM 1509 C C . ALA A 1 191 ? 7.48 -2.619 -9.32 1 96.56 191 ALA A C 1
ATOM 1511 O O . ALA A 1 191 ? 8.328 -3.24 -8.68 1 96.56 191 ALA A O 1
ATOM 1512 N N . ARG A 1 192 ? 7.125 -2.928 -10.5 1 94.31 192 ARG A N 1
ATOM 1513 C CA . ARG A 1 192 ? 7.527 -4.219 -11.055 1 94.31 192 ARG A CA 1
ATOM 1514 C C . ARG A 1 192 ? 8.703 -4.062 -12.016 1 94.31 192 ARG A C 1
ATOM 1516 O O . ARG A 1 192 ? 8.742 -3.117 -12.805 1 94.31 192 ARG A O 1
ATOM 1523 N N . THR A 1 193 ? 9.586 -5 -11.875 1 92.25 193 THR A N 1
ATOM 1524 C CA . THR A 1 193 ? 10.672 -5.148 -12.836 1 92.25 193 THR A CA 1
ATOM 1525 C C . THR A 1 193 ? 10.359 -6.262 -13.836 1 92.25 193 THR A C 1
ATOM 1527 O O . THR A 1 193 ? 9.562 -7.156 -13.547 1 92.25 193 THR A O 1
ATOM 1530 N N . LYS A 1 194 ? 10.914 -6.082 -15 1 91.88 194 LYS A N 1
ATOM 1531 C CA . LYS A 1 194 ? 10.781 -7.176 -15.953 1 91.88 194 LYS A CA 1
ATOM 1532 C C . LYS A 1 194 ? 11.508 -8.43 -15.469 1 91.88 194 LYS A C 1
ATOM 1534 O O . LYS A 1 194 ? 12.695 -8.375 -15.133 1 91.88 194 LYS A O 1
ATOM 1539 N N . MET A 1 195 ? 10.766 -9.492 -15.398 1 94.38 195 MET A N 1
ATOM 1540 C CA . MET A 1 195 ? 11.375 -10.734 -14.922 1 94.38 195 MET A CA 1
ATOM 1541 C C . MET A 1 195 ? 10.711 -11.945 -15.57 1 94.38 195 MET A C 1
ATOM 1543 O O . MET A 1 195 ? 9.586 -11.852 -16.062 1 94.38 195 MET A O 1
ATOM 1547 N N . ASN A 1 196 ? 11.398 -13.086 -15.492 1 94.69 196 ASN A N 1
ATOM 1548 C CA . ASN A 1 196 ? 10.891 -14.289 -16.141 1 94.69 196 ASN A CA 1
ATOM 1549 C C . ASN A 1 196 ? 9.789 -14.953 -15.32 1 94.69 196 ASN A C 1
ATOM 1551 O O . ASN A 1 196 ? 8.891 -15.586 -15.875 1 94.69 196 ASN A O 1
ATOM 1555 N N . CYS A 1 197 ? 9.906 -14.898 -14.039 1 95.25 197 CYS A N 1
ATOM 1556 C CA . CYS A 1 197 ? 8.875 -15.484 -13.195 1 95.25 197 CYS A CA 1
ATOM 1557 C C . CYS A 1 197 ? 7.738 -14.492 -12.945 1 95.25 197 CYS A C 1
ATOM 1559 O O . CYS A 1 197 ? 7.371 -14.234 -11.797 1 95.25 197 CYS A O 1
ATOM 1561 N N . PHE A 1 198 ? 7.137 -14.016 -14.008 1 95.56 198 PHE A N 1
ATOM 1562 C CA . PHE A 1 198 ? 6.176 -12.922 -13.969 1 95.56 198 PHE A CA 1
ATOM 1563 C C . PHE A 1 198 ? 4.863 -13.367 -13.344 1 95.56 198 PHE A C 1
ATOM 1565 O O . PHE A 1 198 ? 4.172 -12.578 -12.703 1 95.56 198 PHE A O 1
ATOM 1572 N N . ALA A 1 199 ? 4.48 -14.664 -13.492 1 96.31 199 ALA A N 1
ATOM 1573 C CA . ALA A 1 199 ? 3.23 -15.156 -12.922 1 96.31 199 ALA A CA 1
ATOM 1574 C C . ALA A 1 199 ? 3.266 -15.109 -11.391 1 96.31 199 ALA A C 1
ATOM 1576 O O . ALA A 1 199 ? 2.334 -14.609 -10.758 1 96.31 199 ALA A O 1
ATOM 1577 N N . GLU A 1 200 ? 4.328 -15.625 -10.852 1 96.88 200 GLU A N 1
ATOM 1578 C CA . GLU A 1 200 ? 4.465 -15.602 -9.398 1 96.88 200 GLU A CA 1
ATOM 1579 C C . GLU A 1 200 ? 4.535 -14.164 -8.875 1 96.88 200 GLU A C 1
ATOM 1581 O O . GLU A 1 200 ? 3.93 -13.836 -7.855 1 96.88 200 GLU A O 1
ATOM 1586 N N . ASN A 1 201 ? 5.328 -13.344 -9.586 1 97.69 201 ASN A N 1
ATOM 1587 C CA . ASN A 1 201 ? 5.418 -11.945 -9.172 1 97.69 201 ASN A CA 1
ATOM 1588 C C . ASN A 1 201 ? 4.051 -11.273 -9.188 1 97.69 201 ASN A C 1
ATOM 1590 O O . ASN A 1 201 ? 3.742 -10.469 -8.297 1 97.69 201 ASN A O 1
ATOM 1594 N N . GLY A 1 202 ? 3.279 -11.562 -10.219 1 98.06 202 GLY A N 1
ATOM 1595 C CA . GLY A 1 202 ? 1.927 -11.031 -10.289 1 98.06 202 GLY A CA 1
ATOM 1596 C C . GLY A 1 202 ? 1.05 -11.477 -9.133 1 98.06 202 GLY A C 1
ATOM 1597 O O . GLY A 1 202 ? 0.315 -10.664 -8.562 1 98.06 202 GLY A O 1
ATOM 1598 N N . LEU A 1 203 ? 1.115 -12.758 -8.812 1 98.5 203 LEU A N 1
ATOM 1599 C CA . LEU A 1 203 ? 0.346 -13.289 -7.695 1 98.5 203 LEU A CA 1
ATOM 1600 C C . LEU A 1 203 ? 0.761 -12.625 -6.387 1 98.5 203 LEU A C 1
ATOM 1602 O O . LEU A 1 203 ? -0.091 -12.266 -5.57 1 98.5 203 LEU A O 1
ATOM 1606 N N . ARG A 1 204 ? 2.016 -12.461 -6.223 1 98.44 204 ARG A N 1
ATOM 1607 C CA . ARG A 1 204 ? 2.537 -11.844 -5.008 1 98.44 204 ARG A CA 1
ATOM 1608 C C . ARG A 1 204 ? 2.172 -10.367 -4.941 1 98.44 204 ARG A C 1
ATOM 1610 O O . ARG A 1 204 ? 1.933 -9.828 -3.857 1 98.44 204 ARG A O 1
ATOM 1617 N N . THR A 1 205 ? 2.176 -9.688 -6.059 1 98.5 205 THR A N 1
ATOM 1618 C CA . THR A 1 205 ? 1.704 -8.312 -6.148 1 98.5 205 THR A CA 1
ATOM 1619 C C . THR A 1 205 ? 0.245 -8.211 -5.711 1 98.5 205 THR A C 1
ATOM 1621 O O . THR A 1 205 ? -0.113 -7.332 -4.922 1 98.5 205 THR A O 1
ATOM 1624 N N . LEU A 1 206 ? -0.571 -9.086 -6.199 1 98.75 206 LEU A N 1
ATOM 1625 C CA . LEU A 1 206 ? -1.988 -9.109 -5.855 1 98.75 206 LEU A CA 1
ATOM 1626 C C . LEU A 1 206 ? -2.182 -9.367 -4.367 1 98.75 206 LEU A C 1
ATOM 1628 O O . LEU A 1 206 ? -2.977 -8.695 -3.713 1 98.75 206 LEU A O 1
ATOM 1632 N N . LEU A 1 207 ? -1.485 -10.32 -3.855 1 98.75 207 LEU A N 1
ATOM 1633 C CA . LEU A 1 207 ? -1.584 -10.648 -2.438 1 98.75 207 LEU A CA 1
ATOM 1634 C C . LEU A 1 207 ? -1.138 -9.477 -1.573 1 98.75 207 LEU A C 1
ATOM 1636 O O . LEU A 1 207 ? -1.701 -9.234 -0.502 1 98.75 207 LEU A O 1
ATOM 1640 N N . TYR A 1 208 ? -0.123 -8.766 -2.041 1 98.62 208 TYR A N 1
ATOM 1641 C CA . TYR A 1 208 ? 0.303 -7.551 -1.355 1 98.62 208 TYR A CA 1
ATOM 1642 C C . TYR A 1 208 ? -0.838 -6.543 -1.271 1 98.62 208 TYR A C 1
ATOM 1644 O O . TYR A 1 208 ? -1.128 -6.012 -0.196 1 98.62 208 TYR A O 1
ATOM 1652 N N . THR A 1 209 ? -1.466 -6.312 -2.369 1 98.5 209 THR A N 1
ATOM 1653 C CA . THR A 1 209 ? -2.557 -5.348 -2.43 1 98.5 209 THR A CA 1
ATOM 1654 C C . THR A 1 209 ? -3.695 -5.758 -1.501 1 98.5 209 THR A C 1
ATOM 1656 O O . THR A 1 209 ? -4.238 -4.926 -0.772 1 98.5 209 THR A O 1
ATOM 1659 N N . ILE A 1 210 ? -4.051 -7.004 -1.491 1 98.56 210 ILE A N 1
ATOM 1660 C CA . ILE A 1 210 ? -5.102 -7.531 -0.627 1 98.56 210 ILE A CA 1
ATOM 1661 C C . ILE A 1 210 ? -4.711 -7.34 0.836 1 98.56 210 ILE A C 1
ATOM 1663 O O . ILE A 1 210 ? -5.531 -6.91 1.651 1 98.56 210 ILE A O 1
ATOM 1667 N N . SER A 1 211 ? -3.457 -7.648 1.118 1 98.31 211 SER A N 1
ATOM 1668 C CA . SER A 1 211 ? -2.992 -7.559 2.498 1 98.31 211 SER A CA 1
ATOM 1669 C C . SER A 1 211 ? -3.01 -6.121 2.998 1 98.31 211 SER A C 1
ATOM 1671 O O . SER A 1 211 ? -3.287 -5.867 4.172 1 98.31 211 SER A O 1
ATOM 1673 N N . GLN A 1 212 ? -2.682 -5.199 2.111 1 96.25 212 GLN A N 1
ATOM 1674 C CA . GLN A 1 212 ? -2.721 -3.791 2.496 1 96.25 212 GLN A CA 1
ATOM 1675 C C . GLN A 1 212 ? -4.145 -3.348 2.812 1 96.25 212 GLN A C 1
ATOM 1677 O O . GLN A 1 212 ? -4.383 -2.656 3.807 1 96.25 212 GLN A O 1
ATOM 1682 N N . ALA A 1 213 ? -5.027 -3.691 1.969 1 96.75 213 ALA A N 1
ATOM 1683 C CA . ALA A 1 213 ? -6.434 -3.357 2.199 1 96.75 213 ALA A CA 1
ATOM 1684 C C . ALA A 1 213 ? -6.938 -3.973 3.502 1 96.75 213 ALA A C 1
ATOM 1686 O O . ALA A 1 213 ? -7.648 -3.322 4.27 1 96.75 213 ALA A O 1
ATOM 1687 N N . ALA A 1 214 ? -6.574 -5.191 3.748 1 97.88 214 ALA A N 1
ATOM 1688 C CA . ALA A 1 214 ? -6.996 -5.891 4.957 1 97.88 214 ALA A CA 1
ATOM 1689 C C . ALA A 1 214 ? -6.363 -5.27 6.203 1 97.88 214 ALA A C 1
ATOM 1691 O O . ALA A 1 214 ? -7.043 -5.055 7.211 1 97.88 214 ALA A O 1
ATOM 1692 N N . GLY A 1 215 ? -5.07 -5.027 6.125 1 96.38 215 GLY A N 1
ATOM 1693 C CA . GLY A 1 215 ? -4.352 -4.461 7.254 1 96.38 215 GLY A CA 1
ATOM 1694 C C . GLY A 1 215 ? -4.941 -3.152 7.746 1 96.38 215 GLY A C 1
ATOM 1695 O O . GLY A 1 215 ? -4.992 -2.902 8.953 1 96.38 215 GLY A O 1
ATOM 1696 N N . ARG A 1 216 ? -5.387 -2.316 6.852 1 94.25 216 ARG A N 1
ATOM 1697 C CA . ARG A 1 216 ? -5.98 -1.028 7.195 1 94.25 216 ARG A CA 1
ATOM 1698 C C . ARG A 1 216 ? -7.219 -1.211 8.07 1 94.25 216 ARG A C 1
ATOM 1700 O O . ARG A 1 216 ? -7.555 -0.333 8.867 1 94.25 216 ARG A O 1
ATOM 1707 N N . LEU A 1 217 ? -7.855 -2.332 7.902 1 94.62 217 LEU A N 1
ATOM 1708 C CA . LEU A 1 217 ? -9.094 -2.596 8.617 1 94.62 217 LEU A CA 1
ATOM 1709 C C . LEU A 1 217 ? -8.859 -3.535 9.797 1 94.62 217 LEU A C 1
ATOM 1711 O O . LEU A 1 217 ? -9.805 -4.066 10.375 1 94.62 217 LEU A O 1
ATOM 1715 N N . GLY A 1 218 ? -7.59 -3.762 10.117 1 95.12 218 GLY A N 1
ATOM 1716 C CA . GLY A 1 218 ? -7.246 -4.625 11.234 1 95.12 218 GLY A CA 1
ATOM 1717 C C . GLY A 1 218 ? -7.496 -6.098 10.953 1 95.12 218 GLY A C 1
ATOM 1718 O O . GLY A 1 218 ? -7.793 -6.867 11.859 1 95.12 218 GLY A O 1
ATOM 1719 N N . LYS A 1 219 ? -7.473 -6.461 9.734 1 97.56 219 LYS A N 1
ATOM 1720 C CA . LYS A 1 219 ? -7.703 -7.848 9.336 1 97.56 219 LYS A CA 1
ATOM 1721 C C . LYS A 1 219 ? -6.434 -8.477 8.766 1 97.56 219 LYS A C 1
ATOM 1723 O O . LYS A 1 219 ? -5.598 -7.777 8.188 1 97.56 219 LYS A O 1
ATOM 1728 N N . ALA A 1 220 ? -6.281 -9.766 8.977 1 97.31 220 ALA A N 1
ATOM 1729 C CA . ALA A 1 220 ? -5.145 -10.531 8.469 1 97.31 220 ALA A CA 1
ATOM 1730 C C . ALA A 1 220 ? -5.574 -11.469 7.34 1 97.31 220 ALA A C 1
ATOM 1732 O O . ALA A 1 220 ? -6.742 -11.859 7.262 1 97.31 220 ALA A O 1
ATOM 1733 N N . ILE A 1 221 ? -4.605 -11.766 6.461 1 98.31 221 ILE A N 1
ATOM 1734 C CA . ILE A 1 221 ? -4.93 -12.672 5.367 1 98.31 221 ILE A CA 1
ATOM 1735 C C . ILE A 1 221 ? -4.023 -13.898 5.426 1 98.31 221 ILE A C 1
ATOM 1737 O O . ILE A 1 221 ? -2.891 -13.82 5.91 1 98.31 221 ILE A O 1
ATOM 1741 N N . LYS A 1 222 ? -4.508 -14.984 4.965 1 98.19 222 LYS A N 1
ATOM 1742 C CA . LYS A 1 222 ? -3.775 -16.234 4.754 1 98.19 222 LYS A CA 1
ATOM 1743 C C . LYS A 1 222 ? -4.082 -16.812 3.379 1 98.19 222 LYS A C 1
ATOM 1745 O O . LYS A 1 222 ? -5.145 -17.406 3.174 1 98.19 222 LYS A O 1
ATOM 1750 N N . PRO A 1 223 ? -3.125 -16.641 2.443 1 98.31 223 PRO A N 1
ATOM 1751 C CA . PRO A 1 223 ? -3.346 -17.297 1.152 1 98.31 223 PRO A CA 1
ATOM 1752 C C . PRO A 1 223 ? -3.469 -18.812 1.272 1 98.31 223 PRO A C 1
ATOM 1754 O O . PRO A 1 223 ? -2.637 -19.453 1.922 1 98.31 223 PRO A O 1
ATOM 1757 N N . LEU A 1 224 ? -4.461 -19.328 0.677 1 98.69 224 LEU A N 1
ATOM 1758 C CA . LEU A 1 224 ? -4.66 -20.781 0.703 1 98.69 224 LEU A CA 1
ATOM 1759 C C . LEU A 1 224 ? -4.145 -21.422 -0.58 1 98.69 224 LEU A C 1
ATOM 1761 O O . LEU A 1 224 ? -3.482 -22.453 -0.536 1 98.69 224 LEU A O 1
ATOM 1765 N N . ILE A 1 225 ? -4.465 -20.859 -1.711 1 98.06 225 ILE A N 1
ATOM 1766 C CA . ILE A 1 225 ? -3.965 -21.328 -3 1 98.06 225 ILE A CA 1
ATOM 1767 C C . ILE A 1 225 ? -3.908 -20.156 -3.982 1 98.06 225 ILE A C 1
ATOM 1769 O O . ILE A 1 225 ? -4.785 -19.297 -3.975 1 98.06 225 ILE A O 1
ATOM 1773 N N . SER A 1 226 ? -2.914 -20.109 -4.766 1 98.19 226 SER A N 1
ATOM 1774 C CA . SER A 1 226 ? -2.717 -19.125 -5.816 1 98.19 226 SER A CA 1
ATOM 1775 C C . SER A 1 226 ? -2.482 -19.797 -7.168 1 98.19 226 SER A C 1
ATOM 1777 O O . SER A 1 226 ? -1.714 -20.75 -7.266 1 98.19 226 SER A O 1
ATOM 1779 N N . PHE A 1 227 ? -3.15 -19.266 -8.164 1 96.19 227 PHE A N 1
ATOM 1780 C CA . PHE A 1 227 ? -3.104 -19.891 -9.484 1 96.19 227 PHE A CA 1
ATOM 1781 C C . PHE A 1 227 ? -2.908 -18.828 -10.57 1 96.19 227 PHE A C 1
ATOM 1783 O O . PHE A 1 227 ? -3.326 -17.688 -10.414 1 96.19 227 PHE A O 1
ATOM 1790 N N . TYR A 1 228 ? -2.146 -19.266 -11.578 1 95.31 228 TYR A N 1
ATOM 1791 C CA . TYR A 1 228 ? -2.012 -18.484 -12.797 1 95.31 228 TYR A CA 1
ATOM 1792 C C . TYR A 1 228 ? -2.514 -19.266 -14.008 1 95.31 228 TYR A C 1
ATOM 1794 O O . TYR A 1 228 ? -2.043 -20.375 -14.273 1 95.31 228 TYR A O 1
ATOM 1802 N N . GLY A 1 229 ? -3.611 -18.781 -14.648 1 89.56 229 GLY A N 1
ATOM 1803 C CA . GLY A 1 229 ? -4.141 -19.391 -15.859 1 89.56 229 GLY A CA 1
ATOM 1804 C C . GLY A 1 229 ? -3.777 -18.625 -17.125 1 89.56 229 GLY A C 1
ATOM 1805 O O . GLY A 1 229 ? -2.816 -17.859 -17.125 1 89.56 229 GLY A O 1
ATOM 1806 N N . GLU A 1 230 ? -4.547 -19.016 -18.141 1 82.56 230 GLU A N 1
ATOM 1807 C CA . GLU A 1 230 ? -4.324 -18.297 -19.406 1 82.56 230 GLU A CA 1
ATOM 1808 C C . GLU A 1 230 ? -4.793 -16.859 -19.297 1 82.56 230 GLU A C 1
ATOM 1810 O O . GLU A 1 230 ? -5.996 -16.578 -19.344 1 82.56 230 GLU A O 1
ATOM 1815 N N . PHE A 1 231 ? -3.967 -16 -18.891 1 84.81 231 PHE A N 1
ATOM 1816 C CA . PHE A 1 231 ? -4.152 -14.562 -18.922 1 84.81 231 PHE A CA 1
ATOM 1817 C C . PHE A 1 231 ? -4.867 -14.078 -17.672 1 84.81 231 PHE A C 1
ATOM 1819 O O . PHE A 1 231 ? -5.539 -13.047 -17.688 1 84.81 231 PHE A O 1
ATOM 1826 N N . TYR A 1 232 ? -5.047 -14.945 -16.656 1 94 232 TYR A N 1
ATOM 1827 C CA . TYR A 1 232 ? -5.664 -14.453 -15.43 1 94 232 TYR A CA 1
ATOM 1828 C C . TYR A 1 232 ? -4.934 -14.984 -14.203 1 94 232 TYR A C 1
ATOM 1830 O O . TYR A 1 232 ? -4.219 -15.984 -14.289 1 94 232 TYR A O 1
ATOM 1838 N N . LEU A 1 233 ? -5.059 -14.266 -13.18 1 97.62 233 LEU A N 1
ATOM 1839 C CA . LEU A 1 233 ? -4.574 -14.664 -11.859 1 97.62 233 LEU A CA 1
ATOM 1840 C C . LEU A 1 233 ? -5.738 -14.984 -10.93 1 97.62 233 LEU A C 1
ATOM 1842 O O . LEU A 1 233 ? -6.777 -14.328 -10.977 1 97.62 233 LEU A O 1
ATOM 1846 N N . ARG A 1 234 ? -5.594 -16.016 -10.125 1 97.94 234 ARG A N 1
ATOM 1847 C CA . ARG A 1 234 ? -6.613 -16.438 -9.164 1 97.94 234 ARG A CA 1
ATOM 1848 C C . ARG A 1 234 ? -6 -16.688 -7.793 1 97.94 234 ARG A C 1
ATOM 1850 O O . ARG A 1 234 ? -5.023 -17.422 -7.672 1 97.94 234 ARG A O 1
ATOM 1857 N N . VAL A 1 235 ? -6.539 -16.016 -6.797 1 98.81 235 VAL A N 1
ATOM 1858 C CA . VAL A 1 235 ? -6.074 -16.266 -5.438 1 98.81 235 VAL A CA 1
ATOM 1859 C C . VAL A 1 235 ? -7.27 -16.547 -4.527 1 98.81 235 VAL A C 1
ATOM 1861 O O . VAL A 1 235 ? -8.359 -16.031 -4.746 1 98.81 235 VAL A O 1
ATOM 1864 N N . PHE A 1 236 ? -7.133 -17.453 -3.619 1 98.94 236 PHE A N 1
ATOM 1865 C CA . PHE A 1 236 ? -8.07 -17.766 -2.545 1 98.94 236 PHE A CA 1
ATOM 1866 C C . PHE A 1 236 ? -7.461 -17.438 -1.187 1 98.94 236 PHE A C 1
ATOM 1868 O O . PHE A 1 236 ? -6.457 -18.047 -0.788 1 98.94 236 PHE A O 1
ATOM 1875 N N . VAL A 1 237 ? -8.062 -16.484 -0.502 1 98.81 237 VAL A N 1
ATOM 1876 C CA . VAL A 1 237 ? -7.445 -15.922 0.698 1 98.81 237 VAL A CA 1
ATOM 1877 C C . VAL A 1 237 ? -8.414 -16.031 1.875 1 98.81 237 VAL A C 1
ATOM 1879 O O . VAL A 1 237 ? -9.57 -15.625 1.777 1 98.81 237 VAL A O 1
ATOM 1882 N N . HIS A 1 238 ? -7.969 -16.656 2.963 1 98.75 238 HIS A N 1
ATOM 1883 C CA . HIS A 1 238 ? -8.711 -16.641 4.215 1 98.75 238 HIS A CA 1
ATOM 1884 C C . HIS A 1 238 ? -8.5 -15.328 4.965 1 98.75 238 HIS A C 1
ATOM 1886 O O . HIS A 1 238 ? -7.367 -14.984 5.312 1 98.75 238 HIS A O 1
ATOM 1892 N N . VAL A 1 239 ? -9.547 -14.57 5.156 1 98.56 239 VAL A N 1
ATOM 1893 C CA . VAL A 1 239 ? -9.477 -13.266 5.812 1 98.56 239 VAL A CA 1
ATOM 1894 C C . VAL A 1 239 ? -10.055 -13.367 7.219 1 98.56 239 VAL A C 1
ATOM 1896 O O . VAL A 1 239 ? -11.188 -13.828 7.402 1 98.56 239 VAL A O 1
ATOM 1899 N N . THR A 1 240 ? -9.281 -12.953 8.219 1 97.69 240 THR A N 1
ATOM 1900 C CA . THR A 1 240 ? -9.734 -13.016 9.602 1 97.69 240 THR A CA 1
ATOM 1901 C C . THR A 1 240 ? -9.547 -11.672 10.297 1 97.69 240 THR A C 1
ATOM 1903 O O . THR A 1 240 ? -8.625 -10.922 9.969 1 97.69 240 THR A O 1
ATOM 1906 N N . LYS A 1 241 ? -10.445 -11.367 11.195 1 94.75 241 LYS A N 1
ATOM 1907 C CA . LYS A 1 241 ? -10.312 -10.172 12.023 1 94.75 241 LYS A CA 1
ATOM 1908 C C . LYS A 1 241 ? -9.422 -10.438 13.242 1 94.75 241 LYS A C 1
ATOM 1910 O O . LYS A 1 241 ? -9.914 -10.844 14.297 1 94.75 241 LYS A O 1
ATOM 1915 N N . ASP A 1 242 ? -8.172 -10.234 13.086 1 92.44 242 ASP A N 1
ATOM 1916 C CA . ASP A 1 242 ? -7.156 -10.453 14.117 1 92.44 242 ASP A CA 1
ATOM 1917 C C . ASP A 1 242 ? -6.055 -9.398 14.031 1 92.44 242 ASP A C 1
ATOM 1919 O O . ASP A 1 242 ? -5.094 -9.555 13.281 1 92.44 242 ASP A O 1
ATOM 1923 N N . LYS A 1 243 ? -6.156 -8.461 14.922 1 88.12 243 LYS A N 1
ATOM 1924 C CA . LYS A 1 243 ? -5.242 -7.324 14.891 1 88.12 243 LYS A CA 1
ATOM 1925 C C . LYS A 1 243 ? -3.811 -7.762 15.195 1 88.12 243 LYS A C 1
ATOM 1927 O O . LYS A 1 243 ? -2.857 -7.219 14.633 1 88.12 243 LYS A O 1
ATOM 1932 N N . VAL A 1 244 ? -3.682 -8.703 15.984 1 88.44 244 VAL A N 1
ATOM 1933 C CA . VAL A 1 244 ? -2.357 -9.18 16.375 1 88.44 244 VAL A CA 1
ATOM 1934 C C . VAL A 1 244 ? -1.674 -9.844 15.18 1 88.44 244 VAL A C 1
ATOM 1936 O O . VAL A 1 244 ? -0.482 -9.633 14.945 1 88.44 244 VAL A O 1
ATOM 1939 N N . GLN A 1 245 ? -2.451 -10.578 14.398 1 92 245 GLN A N 1
ATOM 1940 C CA . GLN A 1 245 ? -1.907 -11.266 13.234 1 92 245 GLN A CA 1
ATOM 1941 C C . GLN A 1 245 ? -1.489 -10.273 12.156 1 92 245 GLN A C 1
ATOM 1943 O O . GLN A 1 245 ? -0.654 -10.594 11.305 1 92 245 GLN A O 1
ATOM 1948 N N . THR A 1 246 ? -2.043 -9.094 12.227 1 94 246 THR A N 1
ATOM 1949 C CA . THR A 1 246 ? -1.685 -8.094 11.219 1 94 246 THR A CA 1
ATOM 1950 C C . THR A 1 246 ? -0.24 -7.637 11.406 1 94 246 THR A C 1
ATOM 1952 O O . THR A 1 246 ? 0.369 -7.102 10.477 1 94 246 THR A O 1
ATOM 1955 N N . HIS A 1 247 ? 0.357 -7.844 12.57 1 92.75 247 HIS A N 1
ATOM 1956 C CA . HIS A 1 247 ? 1.735 -7.441 12.82 1 92.75 247 HIS A CA 1
ATOM 1957 C C . HIS A 1 247 ? 2.711 -8.273 12 1 92.75 247 HIS A C 1
ATOM 1959 O O . HIS A 1 247 ? 3.822 -7.828 11.703 1 92.75 247 HIS A O 1
ATOM 1965 N N . LYS A 1 248 ? 2.264 -9.461 11.578 1 94.12 248 LYS A N 1
ATOM 1966 C CA . LYS A 1 248 ? 3.102 -10.344 10.773 1 94.12 248 LYS A CA 1
ATOM 1967 C C . LYS A 1 248 ? 3.387 -9.742 9.398 1 94.12 248 LYS A C 1
ATOM 1969 O O . LYS A 1 248 ? 4.34 -10.141 8.727 1 94.12 248 LYS A O 1
ATOM 1974 N N . LEU A 1 249 ? 2.531 -8.789 9.039 1 94.56 249 LEU A N 1
ATOM 1975 C CA . LEU A 1 249 ? 2.705 -8.164 7.73 1 94.56 249 LEU A CA 1
ATOM 1976 C C . LEU A 1 249 ? 4.102 -7.566 7.594 1 94.56 249 LEU A C 1
ATOM 1978 O O . LEU A 1 249 ? 4.66 -7.523 6.496 1 94.56 249 LEU A O 1
ATOM 1982 N N . PHE A 1 250 ? 4.594 -7.156 8.711 1 94.25 250 PHE A N 1
ATOM 1983 C CA . PHE A 1 250 ? 5.906 -6.523 8.727 1 94.25 250 PHE A CA 1
ATOM 1984 C C . PHE A 1 250 ? 6.965 -7.453 8.148 1 94.25 250 PHE A C 1
ATOM 1986 O O . PHE A 1 250 ? 7.922 -7 7.516 1 94.25 250 PHE A O 1
ATOM 1993 N N . SER A 1 251 ? 6.824 -8.75 8.344 1 95.19 251 SER A N 1
ATOM 1994 C CA . SER A 1 251 ? 7.785 -9.734 7.859 1 95.19 251 SER A CA 1
ATOM 1995 C C . SER A 1 251 ? 7.266 -10.445 6.613 1 95.19 251 SER A C 1
ATOM 1997 O O . SER A 1 251 ? 8 -11.188 5.965 1 95.19 251 SER A O 1
ATOM 1999 N N . GLN A 1 252 ? 6.027 -10.227 6.25 1 96.75 252 GLN A N 1
ATOM 2000 C CA . GLN A 1 252 ? 5.422 -10.945 5.129 1 96.75 252 GLN A CA 1
ATOM 2001 C C . GLN A 1 252 ? 5.488 -10.117 3.85 1 96.75 252 GLN A C 1
ATOM 2003 O O . GLN A 1 252 ? 5.211 -10.625 2.762 1 96.75 252 GLN A O 1
ATOM 2008 N N . ILE A 1 253 ? 5.781 -8.82 4.004 1 97.94 253 ILE A N 1
ATOM 2009 C CA . ILE A 1 253 ? 5.898 -7.918 2.869 1 97.94 253 ILE A CA 1
ATOM 2010 C C . ILE A 1 253 ? 7.336 -7.426 2.746 1 97.94 253 ILE A C 1
ATOM 2012 O O . ILE A 1 253 ? 8 -7.176 3.754 1 97.94 253 ILE A O 1
ATOM 2016 N N . GLY A 1 254 ? 7.812 -7.371 1.547 1 97.69 254 GLY A N 1
ATOM 2017 C CA . GLY A 1 254 ? 9.164 -6.879 1.315 1 97.69 254 GLY A CA 1
ATOM 2018 C C . GLY A 1 254 ? 9.43 -6.543 -0.139 1 97.69 254 GLY A C 1
ATOM 2019 O O . GLY A 1 254 ? 8.5 -6.391 -0.931 1 97.69 254 GLY A O 1
ATOM 2020 N N . ASN A 1 255 ? 10.656 -6.289 -0.381 1 97.12 255 ASN A N 1
ATOM 2021 C CA . ASN A 1 255 ? 11.148 -6.004 -1.727 1 97.12 255 ASN A CA 1
ATOM 2022 C C . ASN A 1 255 ? 12 -7.145 -2.266 1 97.12 255 ASN A C 1
ATOM 2024 O O . ASN A 1 255 ? 12.547 -7.938 -1.494 1 97.12 255 ASN A O 1
ATOM 2028 N N . LEU A 1 256 ? 11.969 -7.223 -3.535 1 97 256 LEU A N 1
ATOM 2029 C CA . LEU A 1 256 ? 12.93 -8.07 -4.242 1 97 256 LEU A CA 1
ATOM 2030 C C . LEU A 1 256 ? 14 -7.223 -4.926 1 97 256 LEU A C 1
ATOM 2032 O O . LEU A 1 256 ? 13.688 -6.406 -5.793 1 97 256 LEU A O 1
ATOM 2036 N N . PHE A 1 257 ? 15.234 -7.332 -4.445 1 97.19 257 PHE A N 1
ATOM 2037 C CA . PHE A 1 257 ? 16.359 -6.738 -5.172 1 97.19 257 PHE A CA 1
ATOM 2038 C C . PHE A 1 257 ? 16.797 -7.645 -6.312 1 97.19 257 PHE A C 1
ATOM 2040 O O . PHE A 1 257 ? 17.453 -8.672 -6.086 1 97.19 257 PHE A O 1
ATOM 2047 N N . PHE A 1 258 ? 16.469 -7.223 -7.508 1 96.69 258 PHE A N 1
ATOM 2048 C CA . PHE A 1 258 ? 16.469 -8.109 -8.672 1 96.69 258 PHE A CA 1
ATOM 2049 C C . PHE A 1 258 ? 17.469 -7.625 -9.719 1 96.69 258 PHE A C 1
ATOM 2051 O O . PHE A 1 258 ? 17.5 -6.441 -10.055 1 96.69 258 PHE A O 1
ATOM 2058 N N . CYS A 1 259 ? 18.297 -8.547 -10.188 1 96.75 259 CYS A N 1
ATOM 2059 C CA . CYS A 1 259 ? 19.234 -8.25 -11.258 1 96.75 259 CYS A CA 1
ATOM 2060 C C . CYS A 1 259 ? 18.609 -8.531 -12.625 1 96.75 259 CYS A C 1
ATOM 2062 O O . CYS A 1 259 ? 18.312 -9.688 -12.945 1 96.75 259 CYS A O 1
ATOM 2064 N N . GLN A 1 260 ? 18.469 -7.551 -13.406 1 93.69 260 GLN A N 1
ATOM 2065 C CA . GLN A 1 260 ? 17.844 -7.723 -14.711 1 93.69 260 GLN A CA 1
ATOM 2066 C C . GLN A 1 260 ? 18.812 -8.383 -15.695 1 93.69 260 GLN A C 1
ATOM 2068 O O . GLN A 1 260 ? 18.391 -8.922 -16.719 1 93.69 260 GLN A O 1
ATOM 2073 N N . SER A 1 261 ? 20.047 -8.352 -15.352 1 94.19 261 SER A N 1
ATOM 2074 C CA . SER A 1 261 ? 21.062 -8.906 -16.25 1 94.19 261 SER A CA 1
ATOM 2075 C C . SER A 1 261 ? 21.141 -10.43 -16.125 1 94.19 261 SER A C 1
ATOM 2077 O O . SER A 1 261 ? 21.172 -11.133 -17.141 1 94.19 261 SER A O 1
ATOM 2079 N N . CYS A 1 262 ? 21.188 -10.922 -14.953 1 96.06 262 CYS A N 1
ATOM 2080 C CA . CYS A 1 262 ? 21.391 -12.359 -14.797 1 96.06 262 CYS A CA 1
ATOM 2081 C C . CYS A 1 262 ? 20.203 -13 -14.055 1 96.06 262 CYS A C 1
ATOM 2083 O O . CYS A 1 262 ? 20.203 -14.203 -13.812 1 96.06 262 CYS A O 1
ATOM 2085 N N . GLN A 1 263 ? 19.234 -12.281 -13.562 1 95.69 263 GLN A N 1
ATOM 2086 C CA . GLN A 1 263 ? 17.984 -12.719 -12.961 1 95.69 263 GLN A CA 1
ATOM 2087 C C . GLN A 1 263 ? 18.203 -13.227 -11.539 1 95.69 263 GLN A C 1
ATOM 2089 O O . GLN A 1 263 ? 17.328 -13.875 -10.961 1 95.69 263 GLN A O 1
ATOM 2094 N N . SER A 1 264 ? 19.406 -13 -11.008 1 96.38 264 SER A N 1
ATOM 2095 C CA . SER A 1 264 ? 19.609 -13.266 -9.586 1 96.38 264 SER A CA 1
ATOM 2096 C C . SER A 1 264 ? 18.859 -12.258 -8.727 1 96.38 264 SER A C 1
ATOM 2098 O O . SER A 1 264 ? 18.547 -11.156 -9.188 1 96.38 264 SER A O 1
ATOM 2100 N N . PHE A 1 265 ? 18.578 -12.672 -7.512 1 96.62 265 PHE A N 1
ATOM 2101 C CA . PHE A 1 265 ? 17.797 -11.75 -6.688 1 96.62 265 PHE A CA 1
ATOM 2102 C C . PHE A 1 265 ? 18.016 -12.031 -5.207 1 96.62 265 PHE A C 1
ATOM 2104 O O . PHE A 1 265 ? 18.547 -13.086 -4.844 1 96.62 265 PHE A O 1
ATOM 2111 N N . HIS A 1 266 ? 17.656 -11.047 -4.371 1 96.25 266 HIS A N 1
ATOM 2112 C CA . HIS A 1 266 ? 17.562 -11.156 -2.918 1 96.25 266 HIS A CA 1
ATOM 2113 C C . HIS A 1 266 ? 16.203 -10.68 -2.418 1 96.25 266 HIS A C 1
ATOM 2115 O O . HIS A 1 266 ? 15.742 -9.602 -2.791 1 96.25 266 HIS A O 1
ATOM 2121 N N . VAL A 1 267 ? 15.555 -11.555 -1.663 1 96.31 267 VAL A N 1
ATOM 2122 C CA . VAL A 1 267 ? 14.32 -11.164 -0.999 1 96.31 267 VAL A CA 1
ATOM 2123 C C . VAL A 1 267 ? 14.641 -10.375 0.27 1 96.31 267 VAL A C 1
ATOM 2125 O O . VAL A 1 267 ? 15.461 -10.805 1.083 1 96.31 267 VAL A O 1
ATOM 2128 N N . TYR A 1 268 ? 14.055 -9.219 0.427 1 96.38 268 TYR A N 1
ATOM 2129 C CA . TYR A 1 268 ? 14.352 -8.312 1.532 1 96.38 268 TYR A CA 1
ATOM 2130 C C . TYR A 1 268 ? 13.07 -7.883 2.234 1 96.38 268 TYR A C 1
ATOM 2132 O O . TYR A 1 268 ? 12.438 -6.898 1.84 1 96.38 268 TYR A O 1
ATOM 2140 N N . PRO A 1 269 ? 12.703 -8.57 3.363 1 96.38 269 PRO A N 1
ATOM 2141 C CA . PRO A 1 269 ? 11.5 -8.164 4.102 1 96.38 269 PRO A CA 1
ATOM 2142 C C . PRO A 1 269 ? 11.648 -6.793 4.754 1 96.38 269 PRO A C 1
ATOM 2144 O O . PRO A 1 269 ? 12.758 -6.379 5.086 1 96.38 269 PRO A O 1
ATOM 2147 N N . TYR A 1 270 ? 10.555 -6.051 4.941 1 96.75 270 TYR A N 1
ATOM 2148 C CA . TYR A 1 270 ? 10.594 -4.758 5.621 1 96.75 270 TYR A CA 1
ATOM 2149 C C . TYR A 1 270 ? 10.914 -4.934 7.102 1 96.75 270 TYR A C 1
ATOM 2151 O O . TYR A 1 270 ? 11.516 -4.051 7.719 1 96.75 270 TYR A O 1
ATOM 2159 N N . GLY A 1 271 ? 10.469 -6.035 7.613 1 94.69 271 GLY A N 1
ATOM 2160 C CA . GLY A 1 271 ? 10.711 -6.293 9.023 1 94.69 271 GLY A CA 1
ATOM 2161 C C . GLY A 1 271 ? 11.039 -7.742 9.328 1 94.69 271 GLY A C 1
ATOM 2162 O O . GLY A 1 271 ? 10.922 -8.602 8.445 1 94.69 271 GLY A O 1
ATOM 2163 N N . GLN A 1 272 ? 11.5 -7.938 10.555 1 93.25 272 GLN A N 1
ATOM 2164 C CA . GLN A 1 272 ? 11.828 -9.273 11.047 1 93.25 272 GLN A CA 1
ATOM 2165 C C . GLN A 1 272 ? 11.219 -9.523 12.422 1 93.25 272 GLN A C 1
ATOM 2167 O O . GLN A 1 272 ? 11.008 -8.578 13.188 1 93.25 272 GLN A O 1
ATOM 2172 N N . LYS A 1 273 ? 10.961 -10.773 12.664 1 91.56 273 LYS A N 1
ATOM 2173 C CA . LYS A 1 273 ? 10.422 -11.148 13.969 1 91.56 273 LYS A CA 1
ATOM 2174 C C . LYS A 1 273 ? 11.484 -11.039 15.055 1 91.56 273 LYS A C 1
ATOM 2176 O O . LYS A 1 273 ? 12.641 -11.422 14.844 1 91.56 273 LYS A O 1
ATOM 2181 N N . GLU A 1 274 ? 11.125 -10.391 16.141 1 89.75 274 GLU A N 1
ATOM 2182 C CA . GLU A 1 274 ? 11.945 -10.312 17.344 1 89.75 274 GLU A CA 1
ATOM 2183 C C . GLU A 1 274 ? 11.188 -10.812 18.562 1 89.75 274 GLU A C 1
ATOM 2185 O O . GLU A 1 274 ? 10.055 -11.297 18.453 1 89.75 274 GLU A O 1
ATOM 2190 N N . ASP A 1 275 ? 11.797 -10.781 19.734 1 83.06 275 ASP A N 1
ATOM 2191 C CA . ASP A 1 275 ? 11.203 -11.305 20.953 1 83.06 275 ASP A CA 1
ATOM 2192 C C . ASP A 1 275 ? 9.883 -10.602 21.266 1 83.06 275 ASP A C 1
ATOM 2194 O O . ASP A 1 275 ? 8.898 -11.25 21.625 1 83.06 275 ASP A O 1
ATOM 2198 N N . LYS A 1 276 ? 9.992 -9.328 21.156 1 82.38 276 LYS A N 1
ATOM 2199 C CA . LYS A 1 276 ? 8.789 -8.57 21.484 1 82.38 276 LYS A CA 1
ATOM 2200 C C . LYS A 1 276 ? 8.133 -8 20.234 1 82.38 276 LYS A C 1
ATOM 2202 O O . LYS A 1 276 ? 8.102 -6.781 20.031 1 82.38 276 LYS A O 1
ATOM 2207 N N . GLY A 1 277 ? 7.832 -8.93 19.297 1 89.38 277 GLY A N 1
ATOM 2208 C CA . GLY A 1 277 ? 7.094 -8.445 18.141 1 89.38 277 GLY A CA 1
ATOM 2209 C C . GLY A 1 277 ? 7.938 -8.383 16.875 1 89.38 277 GLY A C 1
ATOM 2210 O O . GLY A 1 277 ? 8.742 -9.281 16.609 1 89.38 277 GLY A O 1
ATOM 2211 N N . TYR A 1 278 ? 7.641 -7.43 16.031 1 91 278 TYR A N 1
ATOM 2212 C CA . TYR A 1 278 ? 8.344 -7.25 14.766 1 91 278 TYR A CA 1
ATOM 2213 C C . TYR A 1 278 ? 9.047 -5.902 14.719 1 91 278 TYR A C 1
ATOM 2215 O O . TYR A 1 278 ? 8.547 -4.91 15.25 1 91 278 TYR A O 1
ATOM 2223 N N . LYS A 1 279 ? 10.266 -5.93 14.172 1 89.69 279 LYS A N 1
ATOM 2224 C CA . LYS A 1 279 ? 11.031 -4.695 14.008 1 89.69 279 LYS A CA 1
ATOM 2225 C C . LYS A 1 279 ? 11.539 -4.555 12.57 1 89.69 279 LYS A C 1
ATOM 2227 O O . LYS A 1 279 ? 11.539 -5.523 11.812 1 89.69 279 LYS A O 1
ATOM 2232 N N . ILE A 1 280 ? 11.977 -3.406 12.273 1 89.88 280 ILE A N 1
ATOM 2233 C CA . ILE A 1 280 ? 12.477 -3.105 10.938 1 89.88 280 ILE A CA 1
ATOM 2234 C C . ILE A 1 280 ? 13.703 -3.975 10.633 1 89.88 280 ILE A C 1
ATOM 2236 O O . ILE A 1 280 ? 14.484 -4.285 11.531 1 89.88 280 ILE A O 1
ATOM 2240 N N . ASN A 1 281 ? 13.805 -4.348 9.383 1 90.56 281 ASN A N 1
ATOM 2241 C CA . ASN A 1 281 ? 14.93 -5.164 8.922 1 90.56 281 ASN A CA 1
ATOM 2242 C C . ASN A 1 281 ? 16.25 -4.418 9.047 1 90.56 281 ASN A C 1
ATOM 2244 O O . ASN A 1 281 ? 16.375 -3.283 8.578 1 90.56 281 ASN A O 1
ATOM 2248 N N . LYS A 1 282 ? 17.25 -5.094 9.656 1 87.25 282 LYS A N 1
ATOM 2249 C CA . LYS A 1 282 ? 18.531 -4.445 9.906 1 87.25 282 LYS A CA 1
ATOM 2250 C C . LYS A 1 282 ? 19.625 -5.004 8.992 1 87.25 282 LYS A C 1
ATOM 2252 O O . LYS A 1 282 ? 20.781 -4.598 9.078 1 87.25 282 LYS A O 1
ATOM 2257 N N . LYS A 1 283 ? 19.219 -5.867 8.125 1 91.56 283 LYS A N 1
ATOM 2258 C CA . LYS A 1 283 ? 20.203 -6.445 7.215 1 91.56 283 LYS A CA 1
ATOM 2259 C C . LYS A 1 283 ? 20.672 -5.418 6.195 1 91.56 283 LYS A C 1
ATOM 2261 O O . LYS A 1 283 ? 19.938 -4.488 5.852 1 91.56 283 LYS A O 1
ATOM 2266 N N . PRO A 1 284 ? 21.922 -5.621 5.777 1 93.5 284 PRO A N 1
ATOM 2267 C CA . PRO A 1 284 ? 22.406 -4.707 4.742 1 93.5 284 PRO A CA 1
ATOM 2268 C C . PRO A 1 284 ? 21.547 -4.738 3.479 1 93.5 284 PRO A C 1
ATOM 2270 O O . PRO A 1 284 ? 21.078 -5.801 3.072 1 93.5 284 PRO A O 1
ATOM 2273 N N . ILE A 1 285 ? 21.422 -3.627 2.924 1 95.19 285 ILE A N 1
ATOM 2274 C CA . ILE A 1 285 ? 20.625 -3.482 1.716 1 95.19 285 ILE A CA 1
ATOM 2275 C C . ILE A 1 285 ? 21.438 -3.91 0.498 1 95.19 285 ILE A C 1
ATOM 2277 O O . ILE A 1 285 ? 22.531 -3.383 0.256 1 95.19 285 ILE A O 1
ATOM 2281 N N . PRO A 1 286 ? 20.875 -4.863 -0.26 1 94.69 286 PRO A N 1
ATOM 2282 C CA . PRO A 1 286 ? 21.594 -5.246 -1.479 1 94.69 286 PRO A CA 1
ATOM 2283 C C . PRO A 1 286 ? 21.594 -4.141 -2.533 1 94.69 286 PRO A C 1
ATOM 2285 O O . PRO A 1 286 ? 20.562 -3.523 -2.787 1 94.69 286 PRO A O 1
ATOM 2288 N N . SER A 1 287 ? 22.75 -3.914 -3.121 1 94 287 SER A N 1
ATOM 2289 C CA . SER A 1 287 ? 22.844 -2.865 -4.133 1 94 287 SER A CA 1
ATOM 2290 C C . SER A 1 287 ? 23.438 -3.398 -5.434 1 94 287 SER A C 1
ATOM 2292 O O . SER A 1 287 ? 22.984 -3.035 -6.523 1 94 287 SER A O 1
ATOM 2294 N N . LYS A 1 288 ? 24.375 -4.293 -5.316 1 95.12 288 LYS A N 1
ATOM 2295 C CA . LYS A 1 288 ? 25.047 -4.867 -6.48 1 95.12 288 LYS A CA 1
ATOM 2296 C C . LYS A 1 288 ? 24.953 -6.391 -6.473 1 95.12 288 LYS A C 1
ATOM 2298 O O . LYS A 1 288 ? 25.062 -7.02 -5.418 1 95.12 288 LYS A O 1
ATOM 2303 N N . CYS A 1 289 ? 24.797 -6.918 -7.645 1 96.56 289 CYS A N 1
ATOM 2304 C CA . CYS A 1 289 ? 24.672 -8.359 -7.805 1 96.56 289 CYS A CA 1
ATOM 2305 C C . CYS A 1 289 ? 26.016 -9.055 -7.605 1 96.56 289 CYS A C 1
ATOM 2307 O O . CYS A 1 289 ? 26.984 -8.75 -8.305 1 96.56 289 CYS A O 1
ATOM 2309 N N . GLU A 1 290 ? 26.047 -9.953 -6.781 1 95.19 290 GLU A N 1
ATOM 2310 C CA . GLU A 1 290 ? 27.281 -10.664 -6.488 1 95.19 290 GLU A CA 1
ATOM 2311 C C . GLU A 1 290 ? 27.641 -11.641 -7.609 1 95.19 290 GLU A C 1
ATOM 2313 O O . GLU A 1 290 ? 28.781 -12.102 -7.699 1 95.19 290 GLU A O 1
ATOM 2318 N N . VAL A 1 291 ? 26.703 -11.938 -8.43 1 96.06 291 VAL A N 1
ATOM 2319 C CA . VAL A 1 291 ? 26.891 -12.938 -9.484 1 96.06 291 VAL A CA 1
ATOM 2320 C C . VAL A 1 291 ? 27.5 -12.273 -10.711 1 96.06 291 VAL A C 1
ATOM 2322 O O . VAL A 1 291 ? 28.484 -12.773 -11.281 1 96.06 291 VAL A O 1
ATOM 2325 N N . CYS A 1 292 ? 26.969 -11.125 -11.141 1 96.25 292 CYS A N 1
ATOM 2326 C CA . CYS A 1 292 ? 27.422 -10.578 -12.414 1 96.25 292 CYS A CA 1
ATOM 2327 C C . CYS A 1 292 ? 27.938 -9.148 -12.25 1 96.25 292 CYS A C 1
ATOM 2329 O O . CYS A 1 292 ? 28.438 -8.555 -13.203 1 96.25 292 CYS A O 1
ATOM 2331 N N . GLY A 1 293 ? 27.734 -8.523 -11.117 1 94.56 293 GLY A N 1
ATOM 2332 C CA . GLY A 1 293 ? 28.266 -7.203 -10.828 1 94.56 293 GLY A CA 1
ATOM 2333 C C . GLY A 1 293 ? 27.312 -6.082 -11.195 1 94.56 293 GLY A C 1
ATOM 2334 O O . GLY A 1 293 ? 27.547 -4.922 -10.859 1 94.56 293 GLY A O 1
ATOM 2335 N N . SER A 1 294 ? 26.25 -6.379 -11.805 1 95.56 294 SER A N 1
ATOM 2336 C CA . SER A 1 294 ? 25.297 -5.355 -12.203 1 95.56 294 SER A CA 1
ATOM 2337 C C . SER A 1 294 ? 24.531 -4.805 -10.992 1 95.56 294 SER A C 1
ATOM 2339 O O . SER A 1 294 ? 24.562 -5.402 -9.914 1 95.56 294 SER A O 1
ATOM 2341 N N . SER A 1 295 ? 23.875 -3.66 -11.188 1 95.25 295 SER A N 1
ATOM 2342 C CA . SER A 1 295 ? 23.078 -3.053 -10.125 1 95.25 295 SER A CA 1
ATOM 2343 C C . SER A 1 295 ? 21.703 -3.717 -10.016 1 95.25 295 SER A C 1
ATOM 2345 O O . SER A 1 295 ? 21.078 -4.043 -11.023 1 95.25 295 SER A O 1
ATOM 2347 N N . PHE A 1 296 ? 21.297 -3.885 -8.789 1 96.56 296 PHE A N 1
ATOM 2348 C CA . PHE A 1 296 ? 19.953 -4.402 -8.57 1 96.56 296 PHE A CA 1
ATOM 2349 C C . PHE A 1 296 ? 18.906 -3.328 -8.836 1 96.56 296 PHE A C 1
ATOM 2351 O O . PHE A 1 296 ? 19.203 -2.135 -8.766 1 96.56 296 PHE A O 1
ATOM 2358 N N . LYS A 1 297 ? 17.781 -3.77 -9.195 1 95.62 297 LYS A N 1
ATOM 2359 C CA . LYS A 1 297 ? 16.562 -2.957 -9.203 1 95.62 297 LYS A CA 1
ATOM 2360 C C . LYS A 1 297 ? 15.594 -3.398 -8.109 1 95.62 297 LYS A C 1
ATOM 2362 O O . LYS A 1 297 ? 15.625 -4.555 -7.68 1 95.62 297 LYS A O 1
ATOM 2367 N N . ILE A 1 298 ? 14.797 -2.461 -7.688 1 96.25 298 ILE A N 1
ATOM 2368 C CA . ILE A 1 298 ? 13.836 -2.793 -6.641 1 96.25 298 ILE A CA 1
ATOM 2369 C C . ILE A 1 298 ? 12.508 -3.221 -7.27 1 96.25 298 ILE A C 1
ATOM 2371 O O . ILE A 1 298 ? 11.891 -2.453 -8.008 1 96.25 298 ILE A O 1
ATOM 2375 N N . ASN A 1 299 ? 12.133 -4.449 -7.066 1 96.75 299 ASN A N 1
ATOM 2376 C CA . ASN A 1 299 ? 10.781 -4.945 -7.336 1 96.75 299 ASN A CA 1
ATOM 2377 C C . ASN A 1 299 ? 9.961 -5.055 -6.055 1 96.75 299 ASN A C 1
ATOM 2379 O O . ASN A 1 299 ? 10.273 -5.867 -5.18 1 96.75 299 ASN A O 1
ATOM 2383 N N . GLY A 1 300 ? 8.938 -4.203 -5.863 1 96.62 300 GLY A N 1
ATOM 2384 C CA . GLY A 1 300 ? 8.141 -4.234 -4.648 1 96.62 300 GLY A CA 1
ATOM 2385 C C . GLY A 1 300 ? 7.391 -2.938 -4.391 1 96.62 300 GLY A C 1
ATOM 2386 O O . GLY A 1 300 ? 7.453 -2.01 -5.199 1 96.62 300 GLY A O 1
ATOM 2387 N N . PRO A 1 301 ? 6.742 -2.889 -3.326 1 97.69 301 PRO A N 1
ATOM 2388 C CA . PRO A 1 301 ? 6.621 -3.982 -2.359 1 97.69 301 PRO A CA 1
ATOM 2389 C C . PRO A 1 301 ? 5.773 -5.141 -2.881 1 97.69 301 PRO A C 1
ATOM 2391 O O . PRO A 1 301 ? 4.926 -4.945 -3.758 1 97.69 301 PRO A O 1
ATOM 2394 N N . VAL A 1 302 ? 6.066 -6.383 -2.383 1 98.31 302 VAL A N 1
ATOM 2395 C CA . VAL A 1 302 ? 5.293 -7.566 -2.742 1 98.31 302 VAL A CA 1
ATOM 2396 C C . VAL A 1 302 ? 5.133 -8.469 -1.521 1 98.31 302 VAL A C 1
ATOM 2398 O O . VAL A 1 302 ? 5.832 -8.305 -0.52 1 98.31 302 VAL A O 1
ATOM 2401 N N . TRP A 1 303 ? 4.133 -9.336 -1.583 1 98.44 303 TRP A N 1
ATOM 2402 C CA . TRP A 1 303 ? 3.986 -10.422 -0.62 1 98.44 303 TRP A CA 1
ATOM 2403 C C . TRP A 1 303 ? 5.137 -11.422 -0.747 1 98.44 303 TRP A C 1
ATOM 2405 O O . TRP A 1 303 ? 5.379 -11.961 -1.828 1 98.44 303 TRP A O 1
ATOM 2415 N N . ILE A 1 304 ? 5.891 -11.664 0.324 1 97.56 304 ILE A N 1
ATOM 2416 C CA . ILE A 1 304 ? 7.074 -12.508 0.18 1 97.56 304 ILE A CA 1
ATOM 2417 C C . ILE A 1 304 ? 6.902 -13.781 1.01 1 97.56 304 ILE A C 1
ATOM 2419 O O . ILE A 1 304 ? 7.809 -14.617 1.07 1 97.56 304 ILE A O 1
ATOM 2423 N N . ASP A 1 305 ? 5.762 -13.93 1.686 1 96.19 305 ASP A N 1
ATOM 2424 C CA . ASP A 1 305 ? 5.453 -15.141 2.436 1 96.19 305 ASP A CA 1
ATOM 2425 C C . ASP A 1 305 ? 4.789 -16.188 1.543 1 96.19 305 ASP A C 1
ATOM 2427 O O . ASP A 1 305 ? 4.723 -16.016 0.323 1 96.19 305 ASP A O 1
ATOM 2431 N N . GLU A 1 306 ? 4.352 -17.297 2.168 1 96.06 306 GLU A N 1
ATOM 2432 C CA . GLU A 1 306 ? 3.766 -18.406 1.429 1 96.06 306 GLU A CA 1
ATOM 2433 C C . GLU A 1 306 ? 2.52 -17.969 0.666 1 96.06 306 GLU A C 1
ATOM 2435 O O . GLU A 1 306 ? 1.716 -17.188 1.177 1 96.06 306 GLU A O 1
ATOM 2440 N N . ILE A 1 307 ? 2.43 -18.453 -0.576 1 97.5 307 ILE A N 1
ATOM 2441 C CA . ILE A 1 307 ? 1.268 -18.094 -1.379 1 97.5 307 ILE A CA 1
ATOM 2442 C C . ILE A 1 307 ? 0.289 -19.266 -1.432 1 97.5 307 ILE A C 1
ATOM 2444 O O . ILE A 1 307 ? -0.804 -19.141 -1.989 1 97.5 307 ILE A O 1
ATOM 2448 N N . ASN A 1 308 ? 0.686 -20.422 -0.87 1 97.62 308 ASN A N 1
ATOM 2449 C CA . ASN A 1 308 ? -0.138 -21.625 -0.745 1 97.62 308 ASN A CA 1
ATOM 2450 C C . ASN A 1 308 ? -0.064 -22.203 0.662 1 97.62 308 ASN A C 1
ATOM 2452 O O . ASN A 1 308 ? 0.994 -22.188 1.295 1 97.62 308 ASN A O 1
ATOM 2456 N N . ASN A 1 309 ? -1.158 -22.641 1.145 1 97.88 309 ASN A N 1
ATOM 2457 C CA . ASN A 1 309 ? -1.193 -23.422 2.377 1 97.88 309 ASN A CA 1
ATOM 2458 C C . ASN A 1 309 ? -1.163 -24.922 2.092 1 97.88 309 ASN A C 1
ATOM 2460 O O . ASN A 1 309 ? -2.168 -25.5 1.673 1 97.88 309 ASN A O 1
ATOM 2464 N N . ILE A 1 310 ? -0.091 -25.578 2.445 1 97.06 310 ILE A N 1
ATOM 2465 C CA . ILE A 1 310 ? 0.177 -26.938 1.981 1 97.06 310 ILE A CA 1
ATOM 2466 C C . ILE A 1 310 ? -0.816 -27.906 2.621 1 97.06 310 ILE A C 1
ATOM 2468 O O . ILE A 1 310 ? -1.272 -28.844 1.975 1 97.06 310 ILE A O 1
ATOM 2472 N N . GLU A 1 311 ? -1.094 -27.688 3.861 1 97.75 311 GLU A N 1
ATOM 2473 C CA . GLU A 1 311 ? -2.082 -28.547 4.508 1 97.75 311 GLU A CA 1
ATOM 2474 C C . GLU A 1 311 ? -3.439 -28.438 3.818 1 97.75 311 GLU A C 1
ATOM 2476 O O . GLU A 1 311 ? -4.117 -29.438 3.615 1 97.75 311 GLU A O 1
ATOM 2481 N N . PHE A 1 312 ? -3.787 -27.297 3.514 1 98.5 312 PHE A N 1
ATOM 2482 C CA . PHE A 1 312 ? -5.043 -27.078 2.805 1 98.5 312 PHE A CA 1
ATOM 2483 C C . PHE A 1 312 ? -5.008 -27.719 1.425 1 98.5 312 PHE A C 1
ATOM 2485 O O . PHE A 1 312 ? -5.98 -28.344 0.999 1 98.5 312 PHE A O 1
ATOM 2492 N N . VAL A 1 313 ? -3.879 -27.609 0.705 1 98.25 313 VAL A N 1
ATOM 2493 C CA . VAL A 1 313 ? -3.707 -28.156 -0.639 1 98.25 313 VAL A CA 1
ATOM 2494 C C . VAL A 1 313 ? -3.807 -29.672 -0.599 1 98.25 313 VAL A C 1
ATOM 2496 O O . VAL A 1 313 ? -4.41 -30.281 -1.482 1 98.25 313 VAL A O 1
ATOM 2499 N N . LYS A 1 314 ? -3.252 -30.266 0.378 1 98.25 314 LYS A N 1
ATOM 2500 C CA . LYS A 1 314 ? -3.35 -31.703 0.527 1 98.25 314 LYS A CA 1
ATOM 2501 C C . LYS A 1 314 ? -4.801 -32.156 0.723 1 98.25 314 LYS A C 1
ATOM 2503 O O . LYS A 1 314 ? -5.234 -33.156 0.155 1 98.25 314 LYS A O 1
ATOM 2508 N N . LYS A 1 315 ? -5.52 -31.406 1.52 1 98.56 315 LYS A N 1
ATOM 2509 C CA . LYS A 1 315 ? -6.938 -31.703 1.715 1 98.56 315 LYS A CA 1
ATOM 2510 C C . LYS A 1 315 ? -7.711 -31.547 0.409 1 98.56 315 LYS A C 1
ATOM 2512 O O . LYS A 1 315 ? -8.609 -32.344 0.123 1 98.56 315 LYS A O 1
ATOM 2517 N N . MET A 1 316 ? -7.355 -30.562 -0.336 1 98.69 316 MET A N 1
ATOM 2518 C CA . MET A 1 316 ? -7.988 -30.359 -1.636 1 98.69 316 MET A CA 1
ATOM 2519 C C . MET A 1 316 ? -7.781 -31.562 -2.541 1 98.69 316 MET A C 1
ATOM 2521 O O . MET A 1 316 ? -8.711 -31.984 -3.23 1 98.69 316 MET A O 1
ATOM 2525 N N . LEU A 1 317 ? -6.547 -32.031 -2.541 1 97.94 317 LEU A N 1
ATOM 2526 C CA . LEU A 1 317 ? -6.227 -33.188 -3.381 1 97.94 317 LEU A CA 1
ATOM 2527 C C . LEU A 1 317 ? -7.07 -34.375 -2.992 1 97.94 317 LEU A C 1
ATOM 2529 O O . LEU A 1 317 ? -7.594 -35.094 -3.861 1 97.94 317 LEU A O 1
ATOM 2533 N N . THR A 1 318 ? -7.254 -34.594 -1.745 1 98.31 318 THR A N 1
ATOM 2534 C CA . THR A 1 318 ? -8.094 -35.688 -1.256 1 98.31 318 THR A CA 1
ATOM 2535 C C . THR A 1 318 ? -9.547 -35.5 -1.688 1 98.31 318 THR A C 1
ATOM 2537 O O . THR A 1 318 ? -10.18 -36.406 -2.189 1 98.31 318 THR A O 1
ATOM 2540 N N . ASN A 1 319 ? -10.039 -34.281 -1.481 1 98.31 319 ASN A N 1
ATOM 2541 C CA . ASN A 1 319 ? -11.414 -34 -1.843 1 98.31 319 ASN A CA 1
ATOM 2542 C C . ASN A 1 319 ? -11.641 -34.125 -3.348 1 98.31 319 ASN A C 1
ATOM 2544 O O . ASN A 1 319 ? -12.711 -34.531 -3.785 1 98.31 319 ASN A O 1
ATOM 2548 N N . LEU A 1 320 ? -10.641 -33.688 -4.121 1 98.44 320 LEU A N 1
ATOM 2549 C CA . LEU A 1 320 ? -10.719 -33.812 -5.57 1 98.44 320 LEU A CA 1
ATOM 2550 C C . LEU A 1 320 ? -10.906 -35.281 -5.977 1 98.44 320 LEU A C 1
ATOM 2552 O O . LEU A 1 320 ? -11.781 -35.594 -6.777 1 98.44 320 LEU A O 1
ATOM 2556 N N . GLU A 1 321 ? -10.172 -36.188 -5.395 1 97.25 321 GLU A N 1
ATOM 2557 C CA . GLU A 1 321 ? -10.125 -37.594 -5.777 1 97.25 321 GLU A CA 1
ATOM 2558 C C . GLU A 1 321 ? -11.32 -38.344 -5.215 1 97.25 321 GLU A C 1
ATOM 2560 O O . GLU A 1 321 ? -11.68 -39.406 -5.73 1 97.25 321 GLU A O 1
ATOM 2565 N N . THR A 1 322 ? -12 -37.844 -4.211 1 97.5 322 THR A N 1
ATOM 2566 C CA . THR A 1 322 ? -13.062 -38.594 -3.559 1 97.5 322 THR A CA 1
ATOM 2567 C C . THR A 1 322 ? -14.43 -38 -3.936 1 97.5 322 THR A C 1
ATOM 2569 O O . THR A 1 322 ? -15.406 -38.75 -4.074 1 97.5 322 THR A O 1
ATOM 2572 N N . ARG A 1 323 ? -14.516 -36.719 -4.156 1 96.5 323 ARG A N 1
ATOM 2573 C CA . ARG A 1 323 ? -15.844 -36.125 -4.258 1 96.5 323 ARG A CA 1
ATOM 2574 C C . ARG A 1 323 ? -16 -35.375 -5.582 1 96.5 323 ARG A C 1
ATOM 2576 O O . ARG A 1 323 ? -17.125 -35.094 -6 1 96.5 323 ARG A O 1
ATOM 2583 N N . HIS A 1 324 ? -14.914 -35.062 -6.238 1 98 324 HIS A N 1
ATOM 2584 C CA . HIS A 1 324 ? -15.031 -34.188 -7.402 1 98 324 HIS A CA 1
ATOM 2585 C C . HIS A 1 324 ? -14.391 -34.812 -8.633 1 98 324 HIS A C 1
ATOM 2587 O O . HIS A 1 324 ? -13.719 -34.125 -9.406 1 98 324 HIS A O 1
ATOM 2593 N N . THR A 1 325 ? -14.523 -36.094 -8.828 1 96.75 325 THR A N 1
ATOM 2594 C CA . THR A 1 325 ? -13.945 -36.812 -9.953 1 96.75 325 THR A CA 1
ATOM 2595 C C . THR A 1 325 ? -14.641 -36.438 -11.258 1 96.75 325 THR A C 1
ATOM 2597 O O . THR A 1 325 ? -14.133 -36.719 -12.344 1 96.75 325 THR A O 1
ATOM 2600 N N . HIS A 1 326 ? -15.82 -35.781 -11.133 1 95.88 326 HIS A N 1
ATOM 2601 C CA . HIS A 1 326 ? -16.625 -35.438 -12.297 1 95.88 326 HIS A CA 1
ATOM 2602 C C . HIS A 1 326 ? -16.125 -34.156 -12.945 1 95.88 326 HIS A C 1
ATOM 2604 O O . HIS A 1 326 ? -16.594 -33.75 -14.016 1 95.88 326 HIS A O 1
ATOM 2610 N N . PHE A 1 327 ? -15.133 -33.469 -12.344 1 96.81 327 PHE A N 1
ATOM 2611 C CA . PHE A 1 327 ? -14.609 -32.219 -12.898 1 96.81 327 PHE A CA 1
ATOM 2612 C C . PHE A 1 327 ? -14.031 -32.438 -14.289 1 96.81 327 PHE A C 1
ATOM 2614 O O . PHE A 1 327 ? -13.289 -33.406 -14.508 1 96.81 327 PHE A O 1
ATOM 2621 N N . GLN A 1 328 ? -14.336 -31.531 -15.188 1 93.5 328 GLN A N 1
ATOM 2622 C CA . GLN A 1 328 ? -13.805 -31.625 -16.547 1 93.5 328 GLN A CA 1
ATOM 2623 C C . GLN A 1 328 ? -12.289 -31.438 -16.562 1 93.5 328 GLN A C 1
ATOM 2625 O O . GLN A 1 328 ? -11.594 -31.984 -17.406 1 93.5 328 GLN A O 1
ATOM 2630 N N . THR A 1 329 ? -11.805 -30.672 -15.602 1 94.31 329 THR A N 1
ATOM 2631 C CA . THR A 1 329 ? -10.375 -30.375 -15.555 1 94.31 329 THR A CA 1
ATOM 2632 C C . THR A 1 329 ? -9.711 -31.141 -14.414 1 94.31 329 THR A C 1
ATOM 2634 O O . THR A 1 329 ? -8.742 -30.672 -13.82 1 94.31 329 THR A O 1
ATOM 2637 N N . PHE A 1 330 ? -10.211 -32.281 -14.07 1 95.88 330 PHE A N 1
ATOM 2638 C CA . PHE A 1 330 ? -9.75 -33.094 -12.953 1 95.88 330 PHE A CA 1
ATOM 2639 C C . PHE A 1 330 ? -8.242 -33.312 -13.023 1 95.88 330 PHE A C 1
ATOM 2641 O O . PHE A 1 330 ? -7.523 -33 -12.07 1 95.88 330 PHE A O 1
ATOM 2648 N N . ASP A 1 331 ? -7.734 -33.781 -14.156 1 94.19 331 ASP A N 1
ATOM 2649 C CA . ASP A 1 331 ? -6.324 -34.125 -14.312 1 94.19 331 ASP A CA 1
ATOM 2650 C C . ASP A 1 331 ? -5.438 -32.875 -14.172 1 94.19 331 ASP A C 1
ATOM 2652 O O . ASP A 1 331 ? -4.371 -32.938 -13.562 1 94.19 331 ASP A O 1
ATOM 2656 N N . GLN A 1 332 ? -5.902 -31.797 -14.766 1 93.5 332 GLN A N 1
ATOM 2657 C CA . GLN A 1 332 ? -5.141 -30.562 -14.695 1 93.5 332 GLN A CA 1
ATOM 2658 C C . GLN A 1 332 ? -4.996 -30.078 -13.25 1 93.5 332 GLN A C 1
ATOM 2660 O O . GLN A 1 332 ? -3.906 -29.703 -12.828 1 93.5 332 GLN A O 1
ATOM 2665 N N . ILE A 1 333 ? -6.109 -30.094 -12.539 1 96.69 333 ILE A N 1
ATOM 2666 C CA . ILE A 1 333 ? -6.109 -29.641 -11.156 1 96.69 333 ILE A CA 1
ATOM 2667 C C . ILE A 1 333 ? -5.25 -30.562 -10.305 1 96.69 333 ILE A C 1
ATOM 2669 O O . ILE A 1 333 ? -4.461 -30.109 -9.477 1 96.69 333 ILE A O 1
ATOM 2673 N N . GLN A 1 334 ? -5.395 -31.859 -10.523 1 96.44 334 GLN A N 1
ATOM 2674 C CA . GLN A 1 334 ? -4.598 -32.812 -9.781 1 96.44 334 GLN A CA 1
ATOM 2675 C C . GLN A 1 334 ? -3.105 -32.594 -9.992 1 96.44 334 GLN A C 1
ATOM 2677 O O . GLN A 1 334 ? -2.324 -32.625 -9.039 1 96.44 334 GLN A O 1
ATOM 2682 N N . GLY A 1 335 ? -2.729 -32.406 -11.258 1 95.06 335 GLY A N 1
ATOM 2683 C CA . GLY A 1 335 ? -1.336 -32.125 -11.578 1 95.06 335 GLY A CA 1
ATOM 2684 C C . GLY A 1 335 ? -0.804 -30.875 -10.906 1 95.06 335 GLY A C 1
ATOM 2685 O O . GLY A 1 335 ? 0.298 -30.891 -10.359 1 95.06 335 GLY A O 1
ATOM 2686 N N . LYS A 1 336 ? -1.57 -29.859 -10.945 1 95.5 336 LYS A N 1
ATOM 2687 C CA . LYS A 1 336 ? -1.148 -28.594 -10.359 1 95.5 336 LYS A CA 1
ATOM 2688 C C . LYS A 1 336 ? -1.037 -28.688 -8.844 1 95.5 336 LYS A C 1
ATOM 2690 O O . LYS A 1 336 ? -0.082 -28.172 -8.25 1 95.5 336 LYS A O 1
ATOM 2695 N N . LEU A 1 337 ? -2.059 -29.281 -8.195 1 97.5 337 LEU A N 1
ATOM 2696 C CA . LEU A 1 337 ? -2.01 -29.438 -6.746 1 97.5 337 LEU A CA 1
ATOM 2697 C C . LEU A 1 337 ? -0.802 -30.266 -6.332 1 97.5 337 LEU A C 1
ATOM 2699 O O . LEU A 1 337 ? -0.108 -29.938 -5.371 1 97.5 337 LEU A O 1
ATOM 2703 N N . THR A 1 338 ? -0.538 -31.312 -7.074 1 96.06 338 THR A N 1
ATOM 2704 C CA . THR A 1 338 ? 0.633 -32.125 -6.797 1 96.06 338 THR A CA 1
ATOM 2705 C C . THR A 1 338 ? 1.917 -31.328 -6.992 1 96.06 338 THR A C 1
ATOM 2707 O O . THR A 1 338 ? 2.861 -31.469 -6.211 1 96.06 338 THR A O 1
ATOM 2710 N N . GLY A 1 339 ? 1.917 -30.562 -8.055 1 94.19 339 GLY A N 1
ATOM 2711 C CA . GLY A 1 339 ? 3.055 -29.688 -8.289 1 94.19 339 GLY A CA 1
ATOM 2712 C C . GLY A 1 339 ? 3.326 -28.734 -7.141 1 94.19 339 GLY A C 1
ATOM 2713 O O . GLY A 1 339 ? 4.48 -28.516 -6.773 1 94.19 339 GLY A O 1
ATOM 2714 N N . ILE A 1 340 ? 2.291 -28.172 -6.574 1 95.88 340 ILE A N 1
ATOM 2715 C CA . ILE A 1 340 ? 2.41 -27.266 -5.445 1 95.88 340 ILE A CA 1
ATOM 2716 C C . ILE A 1 340 ? 3.037 -27.984 -4.254 1 95.88 340 ILE A C 1
ATOM 2718 O O . ILE A 1 340 ? 3.934 -27.453 -3.596 1 95.88 340 ILE A O 1
ATOM 2722 N N . ILE A 1 341 ? 2.586 -29.188 -3.994 1 94.81 341 ILE A N 1
ATOM 2723 C CA . ILE A 1 341 ? 3.104 -29.984 -2.889 1 94.81 341 ILE A CA 1
ATOM 2724 C C . ILE A 1 341 ? 4.582 -30.281 -3.117 1 94.81 341 ILE A C 1
ATOM 2726 O O . ILE A 1 341 ? 5.402 -30.125 -2.207 1 94.81 341 ILE A O 1
ATOM 2730 N N . ASN A 1 342 ? 4.934 -30.641 -4.352 1 92.31 342 ASN A N 1
ATOM 2731 C CA . ASN A 1 342 ? 6.316 -30.953 -4.695 1 92.31 342 ASN A CA 1
ATOM 2732 C C . ASN A 1 342 ? 7.227 -29.734 -4.5 1 92.31 342 ASN A C 1
ATOM 2734 O O . ASN A 1 342 ? 8.336 -29.859 -3.982 1 92.31 342 ASN A O 1
ATOM 2738 N N . GLN A 1 343 ? 6.773 -28.641 -4.891 1 91.5 343 GLN A N 1
ATOM 2739 C CA . GLN A 1 343 ? 7.555 -27.422 -4.785 1 91.5 343 GLN A CA 1
ATOM 2740 C C . GLN A 1 343 ? 7.82 -27.062 -3.326 1 91.5 343 GLN A C 1
ATOM 2742 O O . GLN A 1 343 ? 8.898 -26.562 -2.992 1 91.5 343 GLN A O 1
ATOM 2747 N N . ASN A 1 344 ? 6.816 -27.234 -2.561 1 89.69 344 ASN A N 1
ATOM 2748 C CA . ASN A 1 344 ? 6.949 -26.875 -1.151 1 89.69 344 ASN A CA 1
ATOM 2749 C C . ASN A 1 344 ? 8 -27.734 -0.452 1 89.69 344 ASN A C 1
ATOM 2751 O O . ASN A 1 344 ? 8.617 -27.297 0.52 1 89.69 344 ASN A O 1
ATOM 2755 N N . GLU A 1 345 ? 8.258 -28.859 -0.863 1 87.62 345 GLU A N 1
ATOM 2756 C CA . GLU A 1 345 ? 9.266 -29.75 -0.289 1 87.62 345 GLU A CA 1
ATOM 2757 C C . GLU A 1 345 ? 10.672 -29.219 -0.562 1 87.62 345 GLU A C 1
ATOM 2759 O O . GLU A 1 345 ? 11.617 -29.578 0.151 1 87.62 345 GLU A O 1
ATOM 2764 N N . VAL A 1 346 ? 10.766 -28.453 -1.546 1 87.94 346 VAL A N 1
ATOM 2765 C CA . VAL A 1 346 ? 12.07 -27.938 -1.947 1 87.94 346 VAL A CA 1
ATOM 2766 C C . VAL A 1 346 ? 12.383 -26.672 -1.145 1 87.94 346 VAL A C 1
ATOM 2768 O O . VAL A 1 346 ? 13.406 -26.609 -0.462 1 87.94 346 VAL A O 1
ATOM 2771 N N . SER A 1 347 ? 11.445 -25.719 -1.38 1 78.31 347 SER A N 1
ATOM 2772 C CA . SER A 1 347 ? 11.656 -24.438 -0.708 1 78.31 347 SER A CA 1
ATOM 2773 C C . SER A 1 347 ? 10.344 -23.688 -0.542 1 78.31 347 SER A C 1
ATOM 2775 O O . SER A 1 347 ? 9.461 -23.766 -1.403 1 78.31 347 SER A O 1
ATOM 2777 N N . SER A 1 348 ? 10.336 -23.016 0.596 1 74.06 348 SER A N 1
ATOM 2778 C CA . SER A 1 348 ? 9.211 -22.094 0.782 1 74.06 348 SER A CA 1
ATOM 2779 C C . SER A 1 348 ? 9.586 -20.672 0.396 1 74.06 348 SER A C 1
ATOM 2781 O O . SER A 1 348 ? 8.758 -19.766 0.465 1 74.06 348 SER A O 1
ATOM 2783 N N . ASN A 1 349 ? 10.758 -20.531 -0.182 1 83.31 349 ASN A N 1
ATOM 2784 C CA . ASN A 1 349 ? 11.242 -19.203 -0.521 1 83.31 349 ASN A CA 1
ATOM 2785 C C . ASN A 1 349 ? 10.539 -18.656 -1.759 1 83.31 349 ASN A C 1
ATOM 2787 O O . ASN A 1 349 ? 10.156 -19.406 -2.652 1 83.31 349 ASN A O 1
ATOM 2791 N N . PRO A 1 350 ? 10.406 -17.344 -1.81 1 93.56 350 PRO A N 1
ATOM 2792 C CA . PRO A 1 350 ? 9.75 -16.734 -2.967 1 93.56 350 PRO A CA 1
ATOM 2793 C C . PRO A 1 350 ? 10.602 -16.812 -4.234 1 93.56 350 PRO A C 1
ATOM 2795 O O . PRO A 1 350 ? 11.828 -16.812 -4.164 1 93.56 350 PRO A O 1
ATOM 2798 N N . TYR A 1 351 ? 9.867 -17.016 -5.387 1 93.81 351 TYR A N 1
ATOM 2799 C CA . TYR A 1 351 ? 10.344 -16.859 -6.754 1 93.81 351 TYR A CA 1
ATOM 2800 C C . TYR A 1 351 ? 11.109 -18.094 -7.211 1 93.81 351 TYR A C 1
ATOM 2802 O O . TYR A 1 351 ? 11.344 -19.016 -6.426 1 93.81 351 TYR A O 1
ATOM 2810 N N . SER A 1 352 ? 11.266 -18.203 -8.477 1 94.62 352 SER A N 1
ATOM 2811 C CA . SER A 1 352 ? 11.828 -19.344 -9.188 1 94.62 352 SER A CA 1
ATOM 2812 C C . SER A 1 352 ? 12.773 -18.891 -10.297 1 94.62 352 SER A C 1
ATOM 2814 O O . SER A 1 352 ? 12.898 -17.703 -10.57 1 94.62 352 SER A O 1
ATOM 2816 N N . TYR A 1 353 ? 13.461 -19.875 -10.844 1 95.19 353 TYR A N 1
ATOM 2817 C CA . TYR A 1 353 ? 14.484 -19.578 -11.844 1 95.19 353 TYR A CA 1
ATOM 2818 C C . TYR A 1 353 ? 14.125 -20.188 -13.188 1 95.19 353 TYR A C 1
ATOM 2820 O O . TYR A 1 353 ? 13.656 -21.328 -13.258 1 95.19 353 TYR A O 1
ATOM 2828 N N . ASN A 1 354 ? 14.273 -19.375 -14.188 1 96.12 354 ASN A N 1
ATOM 2829 C CA . ASN A 1 354 ? 14.086 -19.844 -15.555 1 96.12 354 ASN A CA 1
ATOM 2830 C C . ASN A 1 354 ? 15.383 -20.422 -16.125 1 96.12 354 ASN A C 1
ATOM 2832 O O . ASN A 1 354 ? 16.203 -19.672 -16.656 1 96.12 354 ASN A O 1
ATOM 2836 N N . MET A 1 355 ? 15.492 -21.656 -16.203 1 94.31 355 MET A N 1
ATOM 2837 C CA . MET A 1 355 ? 16.75 -22.312 -16.578 1 94.31 355 MET A CA 1
ATOM 2838 C C . MET A 1 355 ? 17.047 -22.094 -18.047 1 94.31 355 MET A C 1
ATOM 2840 O O . MET A 1 355 ? 18.219 -21.984 -18.438 1 94.31 355 MET A O 1
ATOM 2844 N N . THR A 1 356 ? 16.016 -22.031 -18.828 1 94.5 356 THR A N 1
ATOM 2845 C CA . THR A 1 356 ? 16.203 -21.766 -20.25 1 94.5 356 THR A CA 1
ATOM 2846 C C . THR A 1 356 ? 16.797 -20.375 -20.469 1 94.5 356 THR A C 1
ATOM 2848 O O . THR A 1 356 ? 17.734 -20.203 -21.25 1 94.5 356 THR A O 1
ATOM 2851 N N . TYR A 1 357 ? 16.25 -19.531 -19.797 1 94.81 357 TYR A N 1
ATOM 2852 C CA . TYR A 1 357 ? 16.734 -18.156 -19.906 1 94.81 357 TYR A CA 1
ATOM 2853 C C . TYR A 1 357 ? 18.172 -18.031 -19.406 1 94.81 357 TYR A C 1
ATOM 2855 O O . TYR A 1 357 ? 19 -17.359 -20.031 1 94.81 357 TYR A O 1
ATOM 2863 N N . LEU A 1 358 ? 18.453 -18.609 -18.281 1 95.69 358 LEU A N 1
ATOM 2864 C CA . LEU A 1 358 ? 19.797 -18.531 -17.703 1 95.69 358 LEU A CA 1
ATOM 2865 C C . LEU A 1 358 ? 20.828 -19.125 -18.641 1 95.69 358 LEU A C 1
ATOM 2867 O O . LEU A 1 358 ? 21.922 -18.578 -18.781 1 95.69 358 LEU A O 1
ATOM 2871 N N . ALA A 1 359 ? 20.5 -20.172 -19.25 1 95.12 359 ALA A N 1
ATOM 2872 C CA . ALA A 1 359 ? 21.391 -20.781 -20.219 1 95.12 359 ALA A CA 1
ATOM 2873 C C . ALA A 1 359 ? 21.609 -19.859 -21.422 1 95.12 359 ALA A C 1
ATOM 2875 O O . ALA A 1 359 ? 22.734 -19.672 -21.875 1 95.12 359 ALA A O 1
ATOM 2876 N N . SER A 1 360 ? 20.531 -19.312 -21.906 1 94.62 360 SER A N 1
ATOM 2877 C CA . SER A 1 360 ? 20.594 -18.406 -23.047 1 94.62 360 SER A CA 1
ATOM 2878 C C . SER A 1 360 ? 21.438 -17.172 -22.734 1 94.62 360 SER A C 1
ATOM 2880 O O . SER A 1 360 ? 22.156 -16.672 -23.609 1 94.62 360 SER A O 1
ATOM 2882 N N . ASN A 1 361 ? 21.281 -16.734 -21.531 1 93.5 361 ASN A N 1
ATOM 2883 C CA . ASN A 1 361 ? 22.031 -15.562 -21.094 1 93.5 361 ASN A CA 1
ATOM 2884 C C . ASN A 1 361 ? 23.531 -15.812 -21.172 1 93.5 361 ASN A C 1
ATOM 2886 O O . ASN A 1 361 ? 24.312 -14.883 -21.391 1 93.5 361 ASN A O 1
ATOM 2890 N N . LEU A 1 362 ? 23.922 -17.016 -20.984 1 95.69 362 LEU A N 1
ATOM 2891 C CA . LEU A 1 362 ? 25.328 -17.391 -21.062 1 95.69 362 LEU A CA 1
ATOM 2892 C C . LEU A 1 362 ? 25.688 -17.953 -22.422 1 95.69 362 LEU A C 1
ATOM 2894 O O . LEU A 1 362 ? 26.75 -18.547 -22.609 1 95.69 362 LEU A O 1
ATOM 2898 N N . LYS A 1 363 ? 24.781 -17.844 -23.359 1 94.5 363 LYS A N 1
ATOM 2899 C CA . LYS A 1 363 ? 24.969 -18.25 -24.75 1 94.5 363 LYS A CA 1
ATOM 2900 C C . LYS A 1 363 ? 25.234 -19.75 -24.844 1 94.5 363 LYS A C 1
ATOM 2902 O O . LYS A 1 363 ? 26.172 -20.172 -25.531 1 94.5 363 LYS A O 1
ATOM 2907 N N . CYS A 1 364 ? 24.562 -20.438 -24.141 1 92.31 364 CYS A N 1
ATOM 2908 C CA . CYS A 1 364 ? 24.641 -21.875 -24.281 1 92.31 364 CYS A CA 1
ATOM 2909 C C . CYS A 1 364 ? 23.266 -22.469 -24.562 1 92.31 364 CYS A C 1
ATOM 2911 O O . CYS A 1 364 ? 22.25 -21.828 -24.328 1 92.31 364 CYS A O 1
ATOM 2913 N N . THR A 1 365 ? 23.219 -23.656 -25.109 1 93.56 365 THR A N 1
ATOM 2914 C CA . THR A 1 365 ? 21.969 -24.359 -25.438 1 93.56 365 THR A CA 1
ATOM 2915 C C . THR A 1 365 ? 21.234 -24.766 -24.156 1 93.56 365 THR A C 1
ATOM 2917 O O . THR A 1 365 ? 21.812 -24.75 -23.078 1 93.56 365 THR A O 1
ATOM 2920 N N . ASN A 1 366 ? 20.016 -25.078 -24.359 1 94.12 366 ASN A N 1
ATOM 2921 C CA . ASN A 1 366 ? 19.203 -25.484 -23.234 1 94.12 366 ASN A CA 1
ATOM 2922 C C . ASN A 1 366 ? 19.734 -26.766 -22.578 1 94.12 366 ASN A C 1
ATOM 2924 O O . ASN A 1 366 ? 20.094 -27.719 -23.281 1 94.12 366 ASN A O 1
ATOM 2928 N N . ILE A 1 367 ? 19.766 -26.719 -21.312 1 95 367 ILE A N 1
ATOM 2929 C CA . ILE A 1 367 ? 20.203 -27.891 -20.547 1 95 367 ILE A CA 1
ATOM 2930 C C . ILE A 1 367 ? 19.016 -28.828 -20.328 1 95 367 ILE A C 1
ATOM 2932 O O . ILE A 1 367 ? 17.906 -28.391 -20 1 95 367 ILE A O 1
ATOM 2936 N N . SER A 1 368 ? 19.281 -30.062 -20.516 1 94.12 368 SER A N 1
ATOM 2937 C CA . SER A 1 368 ? 18.188 -31.016 -20.359 1 94.12 368 SER A CA 1
ATOM 2938 C C . SER A 1 368 ? 17.703 -31.078 -18.906 1 94.12 368 SER A C 1
ATOM 2940 O O . SER A 1 368 ? 18.484 -30.812 -17.984 1 94.12 368 SER A O 1
ATOM 2942 N N . LYS A 1 369 ? 16.438 -31.484 -18.734 1 92.88 369 LYS A N 1
ATOM 2943 C CA . LYS A 1 369 ? 15.875 -31.609 -17.406 1 92.88 369 LYS A CA 1
ATOM 2944 C C . LYS A 1 369 ? 16.703 -32.562 -16.547 1 92.88 369 LYS A C 1
ATOM 2946 O O . LYS A 1 369 ? 16.953 -32.312 -15.375 1 92.88 369 LYS A O 1
ATOM 2951 N N . LYS A 1 370 ? 17.109 -33.656 -17.109 1 94.94 370 LYS A N 1
ATOM 2952 C CA . LYS A 1 370 ? 17.922 -34.656 -16.406 1 94.94 370 LYS A CA 1
ATOM 2953 C C . LYS A 1 370 ? 19.219 -34.031 -15.898 1 94.94 370 LYS A C 1
ATOM 2955 O O . LYS A 1 370 ? 19.625 -34.25 -14.758 1 94.94 370 LYS A O 1
ATOM 2960 N N . GLU A 1 371 ? 19.875 -33.312 -16.75 1 96.5 371 GLU A N 1
ATOM 2961 C CA . GLU A 1 371 ? 21.156 -32.719 -16.391 1 96.5 371 GLU A CA 1
ATOM 2962 C C . GLU A 1 371 ? 20.953 -31.609 -15.352 1 96.5 371 GLU A C 1
ATOM 2964 O O . GLU A 1 371 ? 21.812 -31.406 -14.477 1 96.5 371 GLU A O 1
ATOM 2969 N N . ILE A 1 372 ? 19.891 -30.891 -15.492 1 95.75 372 ILE A N 1
ATOM 2970 C CA . ILE A 1 372 ? 19.578 -29.859 -14.5 1 95.75 372 ILE A CA 1
ATOM 2971 C C . ILE A 1 372 ? 19.438 -30.5 -13.125 1 95.75 372 ILE A C 1
ATOM 2973 O O . ILE A 1 372 ? 20.094 -30.094 -12.164 1 95.75 372 ILE A O 1
ATOM 2977 N N . PHE A 1 373 ? 18.641 -31.516 -13.039 1 96.31 373 PHE A N 1
ATOM 2978 C CA . PHE A 1 373 ? 18.406 -32.188 -11.766 1 96.31 373 PHE A CA 1
ATOM 2979 C C . PHE A 1 373 ? 19.672 -32.812 -11.234 1 96.31 373 PHE A C 1
ATOM 2981 O O . PHE A 1 373 ? 19.969 -32.75 -10.039 1 96.31 373 PHE A O 1
ATOM 2988 N N . ALA A 1 374 ? 20.438 -33.406 -12.133 1 97.75 374 ALA A N 1
ATOM 2989 C CA . ALA A 1 374 ? 21.703 -34.031 -11.727 1 97.75 374 ALA A CA 1
ATOM 2990 C C . ALA A 1 374 ? 22.656 -32.969 -11.148 1 97.75 374 ALA A C 1
ATOM 2992 O O . ALA A 1 374 ? 23.297 -33.219 -10.125 1 97.75 374 ALA A O 1
ATOM 2993 N N . GLY A 1 375 ? 22.75 -31.891 -11.836 1 97.88 375 GLY A N 1
ATOM 2994 C CA . GLY A 1 375 ? 23.641 -30.828 -11.375 1 97.88 375 GLY A CA 1
ATOM 2995 C C . GLY A 1 375 ? 23.297 -30.328 -9.984 1 97.88 375 GLY A C 1
ATOM 2996 O O . GLY A 1 375 ? 24.172 -30.172 -9.141 1 97.88 375 GLY A O 1
ATOM 2997 N N . PHE A 1 376 ? 22.031 -30.078 -9.703 1 97.12 376 PHE A N 1
ATOM 2998 C CA . PHE A 1 376 ? 21.594 -29.562 -8.414 1 97.12 376 PHE A CA 1
ATOM 2999 C C . PHE A 1 376 ? 21.719 -30.625 -7.332 1 97.12 376 PHE A C 1
ATOM 3001 O O . PHE A 1 376 ? 22.281 -30.391 -6.27 1 97.12 376 PHE A O 1
ATOM 3008 N N . GLN A 1 377 ? 21.234 -31.797 -7.613 1 97.38 377 GLN A N 1
ATOM 3009 C CA . GLN A 1 377 ? 21.156 -32.844 -6.613 1 97.38 377 GLN A CA 1
ATOM 3010 C C . GLN A 1 377 ? 22.547 -33.375 -6.281 1 97.38 377 GLN A C 1
ATOM 3012 O O . GLN A 1 377 ? 22.812 -33.781 -5.145 1 97.38 377 GLN A O 1
ATOM 3017 N N . SER A 1 378 ? 23.422 -33.344 -7.199 1 98.31 378 SER A N 1
ATOM 3018 C CA . SER A 1 378 ? 24.797 -33.781 -6.934 1 98.31 378 SER A CA 1
ATOM 3019 C C . SER A 1 378 ? 25.453 -32.875 -5.891 1 98.31 378 SER A C 1
ATOM 3021 O O . SER A 1 378 ? 26.391 -33.312 -5.203 1 98.31 378 SER A O 1
ATOM 3023 N N . LEU A 1 379 ? 25.031 -31.688 -5.801 1 98.06 379 LEU A N 1
ATOM 3024 C CA . LEU A 1 379 ? 25.578 -30.719 -4.855 1 98.06 379 LEU A CA 1
ATOM 3025 C C . LEU A 1 379 ? 24.766 -30.703 -3.562 1 98.06 379 LEU A C 1
ATOM 3027 O O . LEU A 1 379 ? 25.031 -29.891 -2.67 1 98.06 379 LEU A O 1
ATOM 3031 N N . GLY A 1 380 ? 23.719 -31.531 -3.492 1 96.31 380 GLY A N 1
ATOM 3032 C CA . GLY A 1 380 ? 22.891 -31.641 -2.295 1 96.31 380 GLY A CA 1
ATOM 3033 C C . GLY A 1 380 ? 21.75 -30.641 -2.268 1 96.31 380 GLY A C 1
ATOM 3034 O O . GLY A 1 380 ? 21.062 -30.5 -1.254 1 96.31 380 GLY A O 1
ATOM 3035 N N . PHE A 1 381 ? 21.531 -29.906 -3.344 1 96 381 PHE A N 1
ATOM 3036 C CA . PHE A 1 381 ? 20.438 -28.953 -3.412 1 96 381 PHE A CA 1
ATOM 3037 C C . PHE A 1 381 ? 19.172 -29.641 -3.922 1 96 381 PHE A C 1
ATOM 3039 O O . PHE A 1 381 ? 19.234 -30.594 -4.699 1 96 381 PHE A O 1
ATOM 3046 N N . LYS A 1 382 ? 18.047 -29.156 -3.416 1 95.12 382 LYS A N 1
ATOM 3047 C CA . LYS A 1 382 ? 16.75 -29.609 -3.904 1 95.12 382 LYS A CA 1
ATOM 3048 C C . LYS A 1 382 ? 16.266 -28.75 -5.062 1 95.12 382 LYS A C 1
ATOM 3050 O O . LYS A 1 382 ? 16.609 -27.578 -5.156 1 95.12 382 LYS A O 1
ATOM 3055 N N . ILE A 1 383 ? 15.453 -29.375 -5.938 1 94.38 383 ILE A N 1
ATOM 3056 C CA . ILE A 1 383 ? 14.914 -28.656 -7.086 1 94.38 383 ILE A CA 1
ATOM 3057 C C . ILE A 1 383 ? 13.586 -29.281 -7.512 1 94.38 383 ILE A C 1
ATOM 3059 O O . ILE A 1 383 ? 13.391 -30.5 -7.355 1 94.38 383 ILE A O 1
ATOM 3063 N N . ALA A 1 384 ? 12.711 -28.469 -7.934 1 93.56 384 ALA A N 1
ATOM 3064 C CA . ALA A 1 384 ? 11.422 -28.922 -8.461 1 93.56 384 ALA A CA 1
ATOM 3065 C C . ALA A 1 384 ? 10.922 -27.969 -9.555 1 93.56 384 ALA A C 1
ATOM 3067 O O . ALA A 1 384 ? 11.203 -26.766 -9.523 1 93.56 384 ALA A O 1
ATOM 3068 N N . GLN A 1 385 ? 10.242 -28.562 -10.492 1 92.12 385 GLN A N 1
ATOM 3069 C CA . GLN A 1 385 ? 9.609 -27.734 -11.508 1 92.12 385 GLN A CA 1
ATOM 3070 C C . GLN A 1 385 ? 8.461 -26.922 -10.93 1 92.12 385 GLN A C 1
ATOM 3072 O O . GLN A 1 385 ? 7.699 -27.406 -10.094 1 92.12 385 GLN A O 1
ATOM 3077 N N . CYS A 1 386 ? 8.367 -25.688 -11.375 1 92.69 386 CYS A N 1
ATOM 3078 C CA . CYS A 1 386 ? 7.328 -24.797 -10.875 1 92.69 386 CYS A CA 1
ATOM 3079 C C . CYS A 1 386 ? 5.984 -25.094 -11.523 1 92.69 386 CYS A C 1
ATOM 3081 O O . CYS A 1 386 ? 5.926 -25.422 -12.719 1 92.69 386 CYS A O 1
ATOM 3083 N N . TYR A 1 387 ? 4.895 -24.922 -10.773 1 93.38 387 TYR A N 1
ATOM 3084 C CA . TYR A 1 387 ? 3.566 -25.25 -11.281 1 93.38 387 TYR A CA 1
ATOM 3085 C C . TYR A 1 387 ? 2.967 -24.047 -12.023 1 93.38 387 TYR A C 1
ATOM 3087 O O . TYR A 1 387 ? 1.975 -24.203 -12.742 1 93.38 387 TYR A O 1
ATOM 3095 N N . LEU A 1 388 ? 3.555 -22.906 -11.906 1 94.12 388 LEU A N 1
ATOM 3096 C CA . LEU A 1 388 ? 2.98 -21.688 -12.469 1 94.12 388 LEU A CA 1
ATOM 3097 C C . LEU A 1 388 ? 3.424 -21.484 -13.914 1 94.12 388 LEU A C 1
ATOM 3099 O O . LEU A 1 388 ? 2.66 -20.984 -14.742 1 94.12 388 LEU A O 1
ATOM 3103 N N . GLN A 1 389 ? 4.652 -21.781 -14.164 1 91.19 389 GLN A N 1
ATOM 3104 C CA . GLN A 1 389 ? 5.23 -21.625 -15.492 1 91.19 389 GLN A CA 1
ATOM 3105 C C . GLN A 1 389 ? 6.141 -22.797 -15.836 1 91.19 389 GLN A C 1
ATOM 3107 O O . GLN A 1 389 ? 6.941 -23.234 -15 1 91.19 389 GLN A O 1
ATOM 3112 N N . VAL A 1 390 ? 6.141 -23.25 -17.031 1 86.19 390 VAL A N 1
ATOM 3113 C CA . VAL A 1 390 ? 6.742 -24.516 -17.453 1 86.19 390 VAL A CA 1
ATOM 3114 C C . VAL A 1 390 ? 8.258 -24.422 -17.344 1 86.19 390 VAL A C 1
ATOM 3116 O O . VAL A 1 390 ? 8.914 -25.391 -16.938 1 86.19 390 VAL A O 1
ATOM 3119 N N . ASP A 1 391 ? 8.953 -23.406 -17.672 1 87.81 391 ASP A N 1
ATOM 3120 C CA . ASP A 1 391 ? 10.406 -23.328 -17.75 1 87.81 391 ASP A CA 1
ATOM 3121 C C . ASP A 1 391 ? 11 -22.859 -16.422 1 87.81 391 ASP A C 1
ATOM 3123 O O . ASP A 1 391 ? 12.211 -22.641 -16.312 1 87.81 391 ASP A O 1
ATOM 3127 N N . LEU A 1 392 ? 10.211 -22.828 -15.422 1 94.38 392 LEU A N 1
ATOM 3128 C CA . LEU A 1 392 ? 10.672 -22.312 -14.141 1 94.38 392 LEU A CA 1
ATOM 3129 C C . LEU A 1 392 ? 10.906 -23.453 -13.148 1 94.38 392 LEU A C 1
ATOM 3131 O O . LEU A 1 392 ? 10.156 -24.422 -13.125 1 94.38 392 LEU A O 1
ATOM 3135 N N . TYR A 1 393 ? 11.938 -23.281 -12.375 1 94.25 393 TYR A N 1
ATOM 3136 C CA . TYR A 1 393 ? 12.281 -24.25 -11.344 1 94.25 393 TYR A CA 1
ATOM 3137 C C . TYR A 1 393 ? 12.469 -23.562 -9.992 1 94.25 393 TYR A C 1
ATOM 3139 O O . TYR A 1 393 ? 13 -22.453 -9.922 1 94.25 393 TYR A O 1
ATOM 3147 N N . LYS A 1 394 ? 12.031 -24.219 -8.977 1 94.56 394 LYS A N 1
ATOM 3148 C CA . LYS A 1 394 ? 12.281 -23.812 -7.598 1 94.56 394 LYS A CA 1
ATOM 3149 C C . LYS A 1 394 ? 13.453 -24.594 -7.004 1 94.56 394 LYS A C 1
ATOM 3151 O O . LYS A 1 394 ? 13.594 -25.797 -7.238 1 94.56 394 LYS A O 1
ATOM 3156 N N . THR A 1 395 ? 14.297 -23.906 -6.246 1 95.38 395 THR A N 1
ATOM 3157 C CA . THR A 1 395 ? 15.438 -24.578 -5.609 1 95.38 395 THR A CA 1
ATOM 3158 C C . THR A 1 395 ? 15.859 -23.828 -4.348 1 95.38 395 THR A C 1
ATOM 3160 O O . THR A 1 395 ? 15.453 -22.688 -4.133 1 95.38 395 THR A O 1
ATOM 3163 N N . ASN A 1 396 ? 16.484 -24.5 -3.465 1 94.94 396 ASN A N 1
ATOM 3164 C CA . ASN A 1 396 ? 17.062 -23.875 -2.281 1 94.94 396 ASN A CA 1
ATOM 3165 C C . ASN A 1 396 ? 18.531 -23.516 -2.496 1 94.94 396 ASN A C 1
ATOM 3167 O O . ASN A 1 396 ? 19.234 -23.125 -1.559 1 94.94 396 ASN A O 1
ATOM 3171 N N . ALA A 1 397 ? 19.062 -23.688 -3.717 1 95.75 397 ALA A N 1
ATOM 3172 C CA . ALA A 1 397 ? 20.453 -23.359 -4.031 1 95.75 397 ALA A CA 1
ATOM 3173 C C . ALA A 1 397 ? 20.672 -21.844 -4.039 1 95.75 397 ALA A C 1
ATOM 3175 O O . ALA A 1 397 ? 19.797 -21.094 -4.496 1 95.75 397 ALA A O 1
ATOM 3176 N N . PRO A 1 398 ? 21.797 -21.359 -3.51 1 95.06 398 PRO A N 1
ATOM 3177 C CA . PRO A 1 398 ? 22.109 -19.938 -3.641 1 95.06 398 PRO A CA 1
ATOM 3178 C C . PRO A 1 398 ? 22.391 -19.531 -5.082 1 95.06 398 PRO A C 1
ATOM 3180 O O . PRO A 1 398 ? 22.688 -20.375 -5.926 1 95.06 398 PRO A O 1
ATOM 3183 N N . ASN A 1 399 ? 22.344 -18.266 -5.348 1 95.31 399 ASN A N 1
ATOM 3184 C CA . ASN A 1 399 ? 22.531 -17.734 -6.695 1 95.31 399 ASN A CA 1
ATOM 3185 C C . ASN A 1 399 ? 23.828 -18.234 -7.32 1 95.31 399 ASN A C 1
ATOM 3187 O O . ASN A 1 399 ? 23.844 -18.641 -8.484 1 95.31 399 ASN A O 1
ATOM 3191 N N . GLN A 1 400 ? 24.859 -18.219 -6.574 1 95.62 400 GLN A N 1
ATOM 3192 C CA . GLN A 1 400 ? 26.172 -18.594 -7.078 1 95.62 400 GLN A CA 1
ATOM 3193 C C . GLN A 1 400 ? 26.188 -20.062 -7.512 1 95.62 400 GLN A C 1
ATOM 3195 O O . GLN A 1 400 ? 26.766 -20.406 -8.539 1 95.62 400 GLN A O 1
ATOM 3200 N N . ALA A 1 401 ? 25.562 -20.875 -6.742 1 97.12 401 ALA A N 1
ATOM 3201 C CA . ALA A 1 401 ? 25.531 -22.297 -7.059 1 97.12 401 ALA A CA 1
ATOM 3202 C C . ALA A 1 401 ? 24.781 -22.562 -8.359 1 97.12 401 ALA A C 1
ATOM 3204 O O . ALA A 1 401 ? 25.156 -23.438 -9.141 1 97.12 401 ALA A O 1
ATOM 3205 N N . ILE A 1 402 ? 23.75 -21.844 -8.578 1 97.19 402 ILE A N 1
ATOM 3206 C CA . ILE A 1 402 ? 22.953 -22 -9.789 1 97.19 402 ILE A CA 1
ATOM 3207 C C . ILE A 1 402 ? 23.812 -21.703 -11.016 1 97.19 402 ILE A C 1
ATOM 3209 O O . ILE A 1 402 ? 23.859 -22.484 -11.969 1 97.19 402 ILE A O 1
ATOM 3213 N N . TYR A 1 403 ? 24.516 -20.641 -11 1 97.19 403 TYR A N 1
ATOM 3214 C CA . TYR A 1 403 ? 25.328 -20.25 -12.148 1 97.19 403 TYR A CA 1
ATOM 3215 C C . TYR A 1 403 ? 26.562 -21.141 -12.258 1 97.19 403 TYR A C 1
ATOM 3217 O O . TYR A 1 403 ? 27.047 -21.422 -13.367 1 97.19 403 TYR A O 1
ATOM 3225 N N . ASP A 1 404 ? 27.094 -21.609 -11.141 1 97.94 404 ASP A N 1
ATOM 3226 C CA . ASP A 1 404 ? 28.188 -22.562 -11.195 1 97.94 404 ASP A CA 1
ATOM 3227 C C . ASP A 1 404 ? 27.781 -23.844 -11.922 1 97.94 404 ASP A C 1
ATOM 3229 O O . ASP A 1 404 ? 28.594 -24.438 -12.656 1 97.94 404 ASP A O 1
ATOM 3233 N N . ILE A 1 405 ? 26.625 -24.25 -11.68 1 98 405 ILE A N 1
ATOM 3234 C CA . ILE A 1 405 ? 26.109 -25.453 -12.336 1 98 405 ILE A CA 1
ATOM 3235 C C . ILE A 1 405 ? 26.047 -25.219 -13.844 1 98 405 ILE A C 1
ATOM 3237 O O . ILE A 1 405 ? 26.516 -26.062 -14.625 1 98 405 ILE A O 1
ATOM 3241 N N . ILE A 1 406 ? 25.547 -24.094 -14.273 1 97.38 406 ILE A N 1
ATOM 3242 C CA . ILE A 1 406 ? 25.406 -23.797 -15.695 1 97.38 406 ILE A CA 1
ATOM 3243 C C . ILE A 1 406 ? 26.781 -23.609 -16.328 1 97.38 406 ILE A C 1
ATOM 3245 O O . ILE A 1 406 ? 27.031 -24.094 -17.422 1 97.38 406 ILE A O 1
ATOM 3249 N N . LYS A 1 407 ? 27.641 -22.953 -15.602 1 96.75 407 LYS A N 1
ATOM 3250 C CA . LYS A 1 407 ? 29 -22.719 -16.078 1 96.75 407 LYS A CA 1
ATOM 3251 C C . LYS A 1 407 ? 29.719 -24.047 -16.312 1 96.75 407 LYS A C 1
ATOM 3253 O O . LYS A 1 407 ? 30.375 -24.219 -17.328 1 96.75 407 LYS A O 1
ATOM 3258 N N . THR A 1 408 ? 29.656 -24.828 -15.352 1 97.44 408 THR A N 1
ATOM 3259 C CA . THR A 1 408 ? 30.328 -26.125 -15.438 1 97.44 408 THR A CA 1
ATOM 3260 C C . THR A 1 408 ? 29.766 -26.938 -16.594 1 97.44 408 THR A C 1
ATOM 3262 O O . THR A 1 408 ? 30.531 -27.594 -17.328 1 97.44 408 THR A O 1
ATOM 3265 N N . TRP A 1 409 ? 28.516 -26.938 -16.75 1 97.75 409 TRP A N 1
ATOM 3266 C CA . TRP A 1 409 ? 27.891 -27.641 -17.859 1 97.75 409 TRP A CA 1
ATOM 3267 C C . TRP A 1 409 ? 28.375 -27.109 -19.188 1 97.75 409 TRP A C 1
ATOM 3269 O O . TRP A 1 409 ? 28.703 -27.875 -20.094 1 97.75 409 TRP A O 1
ATOM 3279 N N . LYS A 1 410 ? 28.359 -25.781 -19.312 1 97.12 410 LYS A N 1
ATOM 3280 C CA . LYS A 1 410 ? 28.828 -25.141 -20.547 1 97.12 410 LYS A CA 1
ATOM 3281 C C . LYS A 1 410 ? 30.281 -25.516 -20.844 1 97.12 410 LYS A C 1
ATOM 3283 O O . LYS A 1 410 ? 30.641 -25.766 -22 1 97.12 410 LYS A O 1
ATOM 3288 N N . LYS A 1 411 ? 31.094 -25.547 -19.828 1 96.56 411 LYS A N 1
ATOM 3289 C CA . LYS A 1 411 ? 32.5 -25.906 -20 1 96.56 411 LYS A CA 1
ATOM 3290 C C . LYS A 1 411 ? 32.656 -27.312 -20.562 1 96.56 411 LYS A C 1
ATOM 3292 O O . LYS A 1 411 ? 33.5 -27.547 -21.438 1 96.56 411 LYS A O 1
ATOM 3297 N N . ILE A 1 412 ? 31.906 -28.203 -20.047 1 96.25 412 ILE A N 1
ATOM 3298 C CA . ILE A 1 412 ? 31.969 -29.594 -20.469 1 96.25 412 ILE A CA 1
ATOM 3299 C C . ILE A 1 412 ? 31.484 -29.719 -21.906 1 96.25 412 ILE A C 1
ATOM 3301 O O . ILE A 1 412 ? 32.094 -30.422 -22.719 1 96.25 412 ILE A O 1
ATOM 3305 N N . LYS A 1 413 ? 30.469 -29.016 -22.25 1 95.5 413 LYS A N 1
ATOM 3306 C CA . LYS A 1 413 ? 29.797 -29.188 -23.531 1 95.5 413 LYS A CA 1
ATOM 3307 C C . LYS A 1 413 ? 30.516 -28.422 -24.641 1 95.5 413 LYS A C 1
ATOM 3309 O O . LYS A 1 413 ? 30.547 -28.844 -25.797 1 95.5 413 LYS A O 1
ATOM 3314 N N . TYR A 1 414 ? 31.125 -27.328 -24.312 1 95.25 414 TYR A N 1
ATOM 3315 C CA . TYR A 1 414 ? 31.641 -26.438 -25.344 1 95.25 414 TYR A CA 1
ATOM 3316 C C . TYR A 1 414 ? 33.156 -26.5 -25.406 1 95.25 414 TYR A C 1
ATOM 3318 O O . TYR A 1 414 ? 33.781 -26.109 -26.406 1 95.25 414 TYR A O 1
ATOM 3326 N N . GLY A 1 415 ? 33.906 -26.859 -24.344 1 94.38 415 GLY A N 1
ATOM 3327 C CA . GLY A 1 415 ? 35.344 -26.953 -24.344 1 94.38 415 GLY A CA 1
ATOM 3328 C C . GLY A 1 415 ? 36.031 -25.656 -24.703 1 94.38 415 GLY A C 1
ATOM 3329 O O . GLY A 1 415 ? 35.844 -24.641 -24.047 1 94.38 415 GLY A O 1
ATOM 3330 N N . GLU A 1 416 ? 36.688 -25.656 -25.844 1 93.19 416 GLU A N 1
ATOM 3331 C CA . GLU A 1 416 ? 37.469 -24.5 -26.281 1 93.19 416 GLU A CA 1
ATOM 3332 C C . GLU A 1 416 ? 36.594 -23.344 -26.688 1 93.19 416 GLU A C 1
ATOM 3334 O O . GLU A 1 416 ? 37.031 -22.188 -26.688 1 93.19 416 GLU A O 1
ATOM 3339 N N . ASN A 1 417 ? 35.406 -23.625 -26.953 1 94.69 417 ASN A N 1
ATOM 3340 C CA . ASN A 1 417 ? 34.469 -22.609 -27.391 1 94.69 417 ASN A CA 1
ATOM 3341 C C . ASN A 1 417 ? 33.688 -22 -26.219 1 94.69 417 ASN A C 1
ATOM 3343 O O . ASN A 1 417 ? 32.688 -21.312 -26.422 1 94.69 417 ASN A O 1
ATOM 3347 N N . TYR A 1 418 ? 34.125 -22.172 -25.062 1 95.75 418 TYR A N 1
ATOM 3348 C CA . TYR A 1 418 ? 33.5 -21.766 -23.812 1 95.75 418 TYR A CA 1
ATOM 3349 C C . TYR A 1 418 ? 33.188 -20.266 -23.812 1 95.75 418 TYR A C 1
ATOM 3351 O O . TYR A 1 418 ? 32.156 -19.828 -23.359 1 95.75 418 TYR A O 1
ATOM 3359 N N . LEU A 1 419 ? 34.031 -19.469 -24.359 1 95.69 419 LEU A N 1
ATOM 3360 C CA . LEU A 1 419 ? 33.875 -18.016 -24.344 1 95.69 419 LEU A CA 1
ATOM 3361 C C . LEU A 1 419 ? 33.625 -17.484 -25.75 1 95.69 419 LEU A C 1
ATOM 3363 O O . LEU A 1 419 ? 33.656 -16.266 -25.984 1 95.69 419 LEU A O 1
ATOM 3367 N N . LYS A 1 420 ? 33.281 -18.438 -26.562 1 90.19 420 LYS A N 1
ATOM 3368 C CA . LYS A 1 420 ? 33.031 -18.016 -27.938 1 90.19 420 LYS A CA 1
ATOM 3369 C C . LYS A 1 420 ? 31.812 -17.094 -28.016 1 90.19 420 LYS A C 1
ATOM 3371 O O . LYS A 1 420 ? 30.781 -17.359 -27.391 1 90.19 420 LYS A O 1
ATOM 3376 N N . SER A 1 421 ? 31.844 -15.891 -28.609 1 89.69 421 SER A N 1
ATOM 3377 C CA . SER A 1 421 ? 30.766 -14.938 -28.875 1 89.69 421 SER A CA 1
ATOM 3378 C C . SER A 1 421 ? 30.406 -14.133 -27.625 1 89.69 421 SER A C 1
ATOM 3380 O O . SER A 1 421 ? 29.328 -13.562 -27.531 1 89.69 421 SER A O 1
ATOM 3382 N N . ILE A 1 422 ? 31.234 -14.398 -26.609 1 94.56 422 ILE A N 1
ATOM 3383 C CA . ILE A 1 422 ? 31.016 -13.625 -25.391 1 94.56 422 ILE A CA 1
ATOM 3384 C C . ILE A 1 422 ? 31.891 -12.367 -25.406 1 94.56 422 ILE A C 1
ATOM 3386 O O . ILE A 1 422 ? 33.125 -12.461 -25.5 1 94.56 422 ILE A O 1
ATOM 3390 N N . GLN A 1 423 ? 31.25 -11.258 -25.312 1 94.12 423 GLN A N 1
ATOM 3391 C CA . GLN A 1 423 ? 32 -10 -25.312 1 94.12 423 GLN A CA 1
ATOM 3392 C C . GLN A 1 423 ? 32.562 -9.703 -23.922 1 94.12 423 GLN A C 1
ATOM 3394 O O . GLN A 1 423 ? 31.891 -9.922 -22.922 1 94.12 423 GLN A O 1
ATOM 3399 N N . GLU A 1 424 ? 33.688 -9.102 -23.875 1 93.38 424 GLU A N 1
ATOM 3400 C CA . GLU A 1 424 ? 34.312 -8.734 -22.609 1 93.38 424 GLU A CA 1
ATOM 3401 C C . GLU A 1 424 ? 33.562 -7.613 -21.906 1 93.38 424 GLU A C 1
ATOM 3403 O O . GLU A 1 424 ? 32.875 -6.816 -22.562 1 93.38 424 GLU A O 1
ATOM 3408 N N . ASN A 1 425 ? 33.594 -7.57 -20.594 1 91.81 425 ASN A N 1
ATOM 3409 C CA . ASN A 1 425 ? 33 -6.547 -19.75 1 91.81 425 ASN A CA 1
ATOM 3410 C C . ASN A 1 425 ? 31.469 -6.609 -19.781 1 91.81 425 ASN A C 1
ATOM 3412 O O . ASN A 1 425 ? 30.797 -5.59 -19.59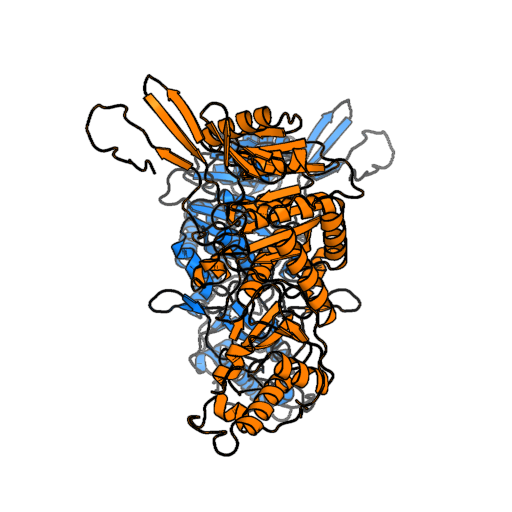4 1 91.81 425 ASN A O 1
ATOM 3416 N N . THR A 1 426 ? 30.969 -7.77 -20.219 1 95.06 426 THR A N 1
ATOM 3417 C CA . THR A 1 426 ? 29.531 -8.031 -20.109 1 95.06 426 THR A CA 1
ATOM 3418 C C . THR A 1 426 ? 29.234 -8.875 -18.875 1 95.06 426 THR A C 1
ATOM 3420 O O . THR A 1 426 ? 30.125 -9.539 -18.344 1 95.06 426 THR A O 1
ATOM 3423 N N . PRO A 1 427 ? 28.031 -8.773 -18.438 1 95.75 427 PRO A N 1
ATOM 3424 C CA . PRO A 1 427 ? 27.656 -9.609 -17.297 1 95.75 427 PRO A CA 1
ATOM 3425 C C . PRO A 1 427 ? 27.906 -11.094 -17.547 1 95.75 427 PRO A C 1
ATOM 3427 O O . PRO A 1 427 ? 28.375 -11.805 -16.656 1 95.75 427 PRO A O 1
ATOM 3430 N N . ALA A 1 428 ? 27.672 -11.547 -18.734 1 96.56 428 ALA A N 1
ATOM 3431 C CA . ALA A 1 428 ? 27.906 -12.945 -19.094 1 96.56 428 ALA A CA 1
ATOM 3432 C C . ALA A 1 428 ? 29.391 -13.305 -18.969 1 96.56 428 ALA A C 1
ATOM 3434 O O . ALA A 1 428 ? 29.734 -14.375 -18.469 1 96.56 428 ALA A O 1
ATOM 3435 N N . TYR A 1 429 ? 30.219 -12.406 -19.469 1 97 429 TYR A N 1
ATOM 3436 C CA . TYR A 1 429 ? 31.656 -12.617 -19.375 1 97 429 TYR A CA 1
ATOM 3437 C C . TYR A 1 429 ? 32.094 -12.688 -17.922 1 97 429 TYR A C 1
ATOM 3439 O O . TYR A 1 429 ? 32.906 -13.555 -17.547 1 97 429 TYR A O 1
ATOM 3447 N N . THR A 1 430 ? 31.562 -11.789 -17.125 1 97 430 THR A N 1
ATOM 3448 C CA . THR A 1 430 ? 31.891 -11.75 -15.703 1 97 430 THR A CA 1
ATOM 3449 C C . THR A 1 430 ? 31.5 -13.055 -15.023 1 97 430 THR A C 1
ATOM 3451 O O . THR A 1 430 ? 32.281 -13.602 -14.227 1 97 430 THR A O 1
ATOM 3454 N N . ILE A 1 431 ? 30.375 -13.594 -15.344 1 97.38 431 ILE A N 1
ATOM 3455 C CA . ILE A 1 431 ? 29.875 -14.828 -14.75 1 97.38 431 ILE A CA 1
ATOM 3456 C C . ILE A 1 431 ? 30.766 -15.992 -15.172 1 97.38 431 ILE A C 1
ATOM 3458 O O . ILE A 1 431 ? 31.219 -16.781 -14.336 1 97.38 431 ILE A O 1
ATOM 3462 N N . LEU A 1 432 ? 31.078 -16.078 -16.422 1 97.12 432 LEU A N 1
ATOM 3463 C CA . LEU A 1 432 ? 31.766 -17.219 -16.984 1 97.12 432 LEU A CA 1
ATOM 3464 C C . LEU A 1 432 ? 33.219 -17.25 -16.531 1 97.12 432 LEU A C 1
ATOM 3466 O O . LEU A 1 432 ? 33.844 -18.328 -16.469 1 97.12 432 LEU A O 1
ATOM 3470 N N . THR A 1 433 ? 33.75 -16.094 -16.219 1 96.44 433 THR A N 1
ATOM 3471 C CA . THR A 1 433 ? 35.188 -16.047 -15.859 1 96.44 433 THR A CA 1
ATOM 3472 C C . THR A 1 433 ? 35.344 -16 -14.344 1 96.44 433 THR A C 1
ATOM 3474 O O . THR A 1 433 ? 36.469 -16.016 -13.828 1 96.44 433 THR A O 1
ATOM 3477 N N . SER A 1 434 ? 34.281 -15.969 -13.672 1 95.88 434 SER A N 1
ATOM 3478 C CA . SER A 1 434 ? 34.344 -15.961 -12.219 1 95.88 434 SER A CA 1
ATOM 3479 C C . SER A 1 434 ? 34.75 -17.328 -11.68 1 95.88 434 SER A C 1
ATOM 3481 O O . SER A 1 434 ? 34.625 -18.344 -12.367 1 95.88 434 SER A O 1
ATOM 3483 N N . GLU A 1 435 ? 35.156 -17.328 -10.43 1 95.12 435 GLU A N 1
ATOM 3484 C CA . GLU A 1 435 ? 35.594 -18.562 -9.789 1 95.12 435 GLU A CA 1
ATOM 3485 C C . GLU A 1 435 ? 34.406 -19.484 -9.523 1 95.12 435 GLU A C 1
ATOM 3487 O O . GLU A 1 435 ? 33.312 -19.031 -9.133 1 95.12 435 GLU A O 1
ATOM 3492 N N . THR A 1 436 ? 34.625 -20.781 -9.781 1 95.44 436 THR A N 1
ATOM 3493 C CA . THR A 1 436 ? 33.594 -21.781 -9.469 1 95.44 436 THR A CA 1
ATOM 3494 C C . THR A 1 436 ? 33.781 -22.297 -8.047 1 95.44 436 THR A C 1
ATOM 3496 O O . THR A 1 436 ? 34.844 -22.812 -7.695 1 95.44 436 THR A O 1
ATOM 3499 N N . THR A 1 437 ? 32.719 -22.156 -7.246 1 96.12 437 THR A N 1
ATOM 3500 C CA . THR A 1 437 ? 32.781 -22.578 -5.852 1 96.12 437 THR A CA 1
ATOM 3501 C C . THR A 1 437 ? 32 -23.859 -5.629 1 96.12 437 THR A C 1
ATOM 3503 O O . THR A 1 437 ? 32.188 -24.547 -4.617 1 96.12 437 THR A O 1
ATOM 3506 N N . HIS A 1 438 ? 31.109 -24.234 -6.48 1 97 438 HIS A N 1
ATOM 3507 C CA . HIS A 1 438 ? 30.328 -25.469 -6.469 1 97 438 HIS A CA 1
ATOM 3508 C C . HIS A 1 438 ? 30.531 -26.266 -7.75 1 97 438 HIS A C 1
ATOM 3510 O O . HIS A 1 438 ? 30.219 -25.797 -8.844 1 97 438 HIS A O 1
ATOM 3516 N N . THR A 1 439 ? 31.016 -27.453 -7.59 1 97.19 439 THR A N 1
ATOM 3517 C CA . THR A 1 439 ? 31.281 -28.266 -8.773 1 97.19 439 THR A CA 1
ATOM 3518 C C . THR A 1 439 ? 30.266 -29.422 -8.867 1 97.19 439 THR A C 1
ATOM 3520 O O . THR A 1 439 ? 30.391 -30.406 -8.148 1 97.19 439 THR A O 1
ATOM 3523 N N . PRO A 1 440 ? 29.406 -29.312 -9.812 1 98 440 PRO A N 1
ATOM 3524 C CA . PRO A 1 440 ? 28.375 -30.344 -9.953 1 98 440 PRO A CA 1
ATOM 3525 C C . PRO A 1 440 ? 28.891 -31.594 -10.664 1 98 440 PRO A C 1
ATOM 3527 O O . PRO A 1 440 ? 29.906 -31.547 -11.352 1 98 440 PRO A O 1
ATOM 3530 N N . ASP A 1 441 ? 28.203 -32.656 -10.383 1 97.81 441 ASP A N 1
ATOM 3531 C CA . ASP A 1 441 ? 28.422 -33.938 -11.07 1 97.81 441 ASP A CA 1
ATOM 3532 C C . ASP A 1 441 ? 27.203 -34.312 -11.922 1 97.81 441 ASP A C 1
ATOM 3534 O O . ASP A 1 441 ? 26.203 -34.781 -11.391 1 97.81 441 ASP A O 1
ATOM 3538 N N . PHE A 1 442 ? 27.391 -34.281 -13.203 1 96.62 442 PHE A N 1
ATOM 3539 C CA . PHE A 1 442 ? 26.25 -34.5 -14.094 1 96.62 442 PHE A CA 1
ATOM 3540 C C . PHE A 1 442 ? 26.031 -35.969 -14.352 1 96.62 442 PHE A C 1
ATOM 3542 O O . PHE A 1 442 ? 25.062 -36.344 -15.008 1 96.62 442 PHE A O 1
ATOM 3549 N N . THR A 1 443 ? 26.906 -36.781 -13.867 1 94.94 443 THR A N 1
ATOM 3550 C CA . THR A 1 443 ? 26.703 -38.219 -13.953 1 94.94 443 THR A CA 1
ATOM 3551 C C . THR A 1 443 ? 25.828 -38.719 -12.797 1 94.94 443 THR A C 1
ATOM 3553 O O . THR A 1 443 ? 25.406 -39.875 -12.781 1 94.94 443 THR A O 1
ATOM 3556 N N . PHE A 1 444 ? 25.578 -37.875 -11.922 1 95.94 444 PHE A N 1
ATOM 3557 C CA . PHE A 1 444 ? 24.688 -38.188 -10.812 1 95.94 444 PHE A CA 1
ATOM 3558 C C . PHE A 1 444 ? 23.328 -38.625 -11.312 1 95.94 444 PHE A C 1
ATOM 3560 O O . PHE A 1 444 ? 22.781 -38.031 -12.258 1 95.94 444 PHE A O 1
ATOM 3567 N N . LYS A 1 445 ? 22.734 -39.75 -10.75 1 94.81 445 LYS A N 1
ATOM 3568 C CA . LYS A 1 445 ? 21.391 -40.188 -11.102 1 94.81 445 LYS A CA 1
ATOM 3569 C C . LYS A 1 445 ? 20.328 -39.406 -10.336 1 94.81 445 LYS A C 1
ATOM 3571 O O . LYS A 1 445 ? 20.094 -39.656 -9.156 1 94.81 445 LYS A O 1
ATOM 3576 N N . PRO A 1 446 ? 19.672 -38.562 -11.062 1 93.56 446 PRO A N 1
ATOM 3577 C CA . PRO A 1 446 ? 18.734 -37.688 -10.359 1 93.56 446 PRO A CA 1
ATOM 3578 C C . PRO A 1 446 ? 17.391 -38.344 -10.102 1 93.56 446 PRO A C 1
ATOM 3580 O O . PRO A 1 446 ? 17.047 -39.344 -10.766 1 93.56 446 PRO A O 1
ATOM 3583 N N . THR A 1 447 ? 16.672 -37.875 -9.07 1 90.75 447 THR A N 1
ATOM 3584 C CA . THR A 1 447 ? 15.281 -38.25 -8.789 1 90.75 447 THR A CA 1
ATOM 3585 C C . THR A 1 447 ? 14.336 -37.125 -9.219 1 90.75 447 THR A C 1
ATOM 3587 O O . THR A 1 447 ? 14.648 -35.938 -9.062 1 90.75 447 THR A O 1
ATOM 3590 N N . PHE A 1 448 ? 13.273 -37.625 -9.852 1 86.69 448 PHE A N 1
ATOM 3591 C CA . PHE A 1 448 ? 12.297 -36.625 -10.336 1 86.69 448 PHE A CA 1
ATOM 3592 C C . PHE A 1 448 ? 11 -36.719 -9.531 1 86.69 448 PHE A C 1
ATOM 3594 O O . PHE A 1 448 ? 10.609 -37.812 -9.102 1 86.69 448 PHE A O 1
ATOM 3601 N N . ASN A 1 449 ? 10.461 -35.625 -9.18 1 76.62 449 ASN A N 1
ATOM 3602 C CA . ASN A 1 449 ? 9.078 -35.594 -8.719 1 76.62 449 ASN A CA 1
ATOM 3603 C C . ASN A 1 449 ? 8.102 -35.375 -9.875 1 76.62 449 ASN A C 1
ATOM 3605 O O . ASN A 1 449 ? 8.211 -34.406 -10.625 1 76.62 449 ASN A O 1
ATOM 3609 N N . SER A 1 450 ? 7.34 -36.406 -10.172 1 74.31 450 SER A N 1
ATOM 3610 C CA . SER A 1 450 ? 6.52 -36.312 -11.375 1 74.31 450 SER A CA 1
ATOM 3611 C C . SER A 1 450 ? 5.133 -35.781 -11.07 1 74.31 450 SER A C 1
ATOM 3613 O O . SER A 1 450 ? 4.523 -36.125 -10.062 1 74.31 450 SER A O 1
ATOM 3615 N N . ALA A 1 451 ? 4.793 -34.75 -11.641 1 81.56 451 ALA A N 1
ATOM 3616 C CA . ALA A 1 451 ? 3.439 -34.188 -11.703 1 81.56 451 ALA A CA 1
ATOM 3617 C C . ALA A 1 451 ? 3.129 -33.656 -13.086 1 81.56 451 ALA A C 1
ATOM 3619 O O . ALA A 1 451 ? 3.939 -32.906 -13.672 1 81.56 451 ALA A O 1
ATOM 3620 N N . LYS A 1 452 ? 1.99 -34.125 -13.617 1 82.94 452 LYS A N 1
ATOM 3621 C CA . LYS A 1 452 ? 1.562 -33.562 -14.898 1 82.94 452 LYS A CA 1
ATOM 3622 C C . LYS A 1 452 ? 0.859 -32.219 -14.695 1 82.94 452 LYS A C 1
ATOM 3624 O O . LYS A 1 452 ? -0.364 -32.188 -14.547 1 82.94 452 LYS A O 1
ATOM 3629 N N . MET A 1 453 ? 1.637 -31.234 -14.797 1 84.75 453 MET A N 1
ATOM 3630 C CA . MET A 1 453 ? 1.137 -29.922 -14.391 1 84.75 453 MET A CA 1
ATOM 3631 C C . MET A 1 453 ? 0.662 -29.125 -15.602 1 84.75 453 MET A C 1
ATOM 3633 O O . MET A 1 453 ? -0.124 -28.172 -15.461 1 84.75 453 MET A O 1
ATOM 3637 N N . PHE A 1 454 ? 1.205 -29.344 -16.703 1 81.31 454 PHE A N 1
ATOM 3638 C CA . PHE A 1 454 ? 0.935 -28.5 -17.875 1 81.31 454 PHE A CA 1
ATOM 3639 C C . PHE A 1 454 ? 0.33 -29.328 -19 1 81.31 454 PHE A C 1
ATOM 3641 O O . PHE A 1 454 ? 0.75 -30.453 -19.25 1 81.31 454 PHE A O 1
ATOM 3648 N N . TYR A 1 455 ? -0.76 -28.812 -19.469 1 72.75 455 TYR A N 1
ATOM 3649 C CA . TYR A 1 455 ? -1.485 -29.422 -20.562 1 72.75 455 TYR A CA 1
ATOM 3650 C C . TYR A 1 455 ? -1.589 -28.469 -21.75 1 72.75 455 TYR A C 1
ATOM 3652 O O . TYR A 1 455 ? -1.562 -27.25 -21.578 1 72.75 455 TYR A O 1
ATOM 3660 N N . PRO A 1 456 ? -1.479 -28.969 -22.969 1 67.25 456 PRO A N 1
ATOM 3661 C CA . PRO A 1 456 ? -1.626 -28.078 -24.125 1 67.25 456 PRO A CA 1
ATOM 3662 C C . PRO A 1 456 ? -2.943 -27.312 -24.109 1 67.25 456 PRO A C 1
ATOM 3664 O O . PRO A 1 456 ? -3.951 -27.812 -23.609 1 67.25 456 PRO A O 1
ATOM 3667 N N . ASN A 1 457 ? -2.799 -25.906 -24.453 1 58 457 ASN A N 1
ATOM 3668 C CA . ASN A 1 457 ? -3.992 -25.078 -24.516 1 58 457 ASN A CA 1
ATOM 3669 C C . ASN A 1 457 ? -5.004 -25.625 -25.516 1 58 457 ASN A C 1
ATOM 3671 O O . ASN A 1 457 ? -4.625 -26.234 -26.516 1 58 457 ASN A O 1
ATOM 3675 N N . LEU A 1 458 ? -6.215 -25.594 -25.078 1 51.22 458 LEU A N 1
ATOM 3676 C CA . LEU A 1 458 ? -7.254 -25.953 -26.031 1 51.22 458 LEU A CA 1
ATOM 3677 C C . LEU A 1 458 ? -7.254 -24.984 -27.219 1 51.22 458 LEU A C 1
ATOM 3679 O O . LEU A 1 458 ? -6.988 -23.797 -27.047 1 51.22 458 LEU A O 1
ATOM 3683 N N . GLU A 1 459 ? -7.027 -25.422 -28.344 1 48.59 459 GLU A N 1
ATOM 3684 C CA . GLU A 1 459 ? -7.078 -24.578 -29.531 1 48.59 459 GLU A CA 1
ATOM 3685 C C . GLU A 1 459 ? -8.266 -23.609 -29.484 1 48.59 459 GLU A C 1
ATOM 3687 O O . GLU A 1 459 ? -9.359 -24 -29.062 1 48.59 459 GLU A O 1
ATOM 3692 N N . GLY A 1 460 ? -8.133 -22.172 -29.703 1 46.41 460 GLY A N 1
ATOM 3693 C CA . GLY A 1 460 ? -9.172 -21.172 -29.859 1 46.41 460 GLY A CA 1
ATOM 3694 C C . GLY A 1 460 ? -9.477 -20.422 -28.578 1 46.41 460 GLY A C 1
ATOM 3695 O O . GLY A 1 460 ? -10.445 -19.656 -28.516 1 46.41 460 GLY A O 1
ATOM 3696 N N . TYR A 1 461 ? -8.773 -20.672 -27.484 1 46.06 461 TYR A N 1
ATOM 3697 C CA . TYR A 1 461 ? -9.266 -20.156 -26.219 1 46.06 461 TYR A CA 1
ATOM 3698 C C . TYR A 1 461 ? -8.359 -19.047 -25.703 1 46.06 461 TYR A C 1
ATOM 3700 O O . TYR A 1 461 ? -7.152 -19.25 -25.531 1 46.06 461 TYR A O 1
ATOM 3708 N N . GLY A 1 462 ? -8.586 -17.719 -26.094 1 45.69 462 GLY A N 1
ATOM 3709 C CA . GLY A 1 462 ? -7.922 -16.516 -25.625 1 45.69 462 GLY A CA 1
ATOM 3710 C C . GLY A 1 462 ? -8.852 -15.578 -24.891 1 45.69 462 GLY A C 1
ATOM 3711 O O . GLY A 1 462 ? -10.008 -15.914 -24.641 1 45.69 462 GLY A O 1
ATOM 3712 N N . PRO A 1 463 ? -8.344 -14.477 -24.281 1 48.69 463 PRO A N 1
ATOM 3713 C CA . PRO A 1 463 ? -9.188 -13.492 -23.609 1 48.69 463 PRO A CA 1
ATOM 3714 C C . PRO A 1 463 ? -10.336 -13.008 -24.484 1 48.69 463 PRO A C 1
ATOM 3716 O O . PRO A 1 463 ? -10.133 -12.703 -25.656 1 48.69 463 PRO A O 1
ATOM 3719 N N . LYS A 1 464 ? -11.562 -13.367 -24.312 1 49.66 464 LYS A N 1
ATOM 3720 C CA . LYS A 1 464 ? -12.703 -12.906 -25.094 1 49.66 464 LYS A CA 1
ATOM 3721 C C . LYS A 1 464 ? -13.242 -11.586 -24.547 1 49.66 464 LYS A C 1
ATOM 3723 O O . LYS A 1 464 ? -12.797 -11.109 -23.5 1 49.66 464 LYS A O 1
ATOM 3728 N N . SER A 1 465 ? -14.133 -10.844 -25.297 1 49.25 465 SER A N 1
ATOM 3729 C CA . SER A 1 465 ? -14.727 -9.547 -25.016 1 49.25 465 SER A CA 1
ATOM 3730 C C . SER A 1 465 ? -15.594 -9.594 -23.75 1 49.25 465 SER A C 1
ATOM 3732 O O . SER A 1 465 ? -16 -10.672 -23.312 1 49.25 465 SER A O 1
ATOM 3734 N N . LYS A 1 466 ? -16.125 -8.469 -23.188 1 50 466 LYS A N 1
ATOM 3735 C CA . LYS A 1 466 ? -16.984 -8.234 -22.047 1 50 466 LYS A CA 1
ATOM 3736 C C . LYS A 1 466 ? -18.312 -9 -22.172 1 50 466 LYS A C 1
ATOM 3738 O O . LYS A 1 466 ? -18.828 -9.141 -23.281 1 50 466 LYS A O 1
ATOM 3743 N N . ALA A 1 467 ? -18.812 -9.57 -21.094 1 45.84 467 ALA A N 1
ATOM 3744 C CA . ALA A 1 467 ? -19.875 -10.539 -20.891 1 45.84 467 ALA A CA 1
ATOM 3745 C C . ALA A 1 467 ? -21.109 -10.188 -21.734 1 45.84 467 ALA A C 1
ATOM 3747 O O . ALA A 1 467 ? -21.781 -11.078 -22.266 1 45.84 467 ALA A O 1
ATOM 3748 N N . ILE A 1 468 ? -21.734 -8.992 -21.703 1 44.84 468 ILE A N 1
ATOM 3749 C CA . ILE A 1 468 ? -23.062 -8.742 -22.25 1 44.84 468 ILE A CA 1
ATOM 3750 C C . ILE A 1 468 ? -22.938 -8.117 -23.641 1 44.84 468 ILE A C 1
ATOM 3752 O O . ILE A 1 468 ? -22.297 -7.082 -23.797 1 44.84 468 ILE A O 1
ATOM 3756 N N . GLN A 1 469 ? -23.219 -8.93 -24.656 1 43.09 469 GLN A N 1
ATOM 3757 C CA . GLN A 1 469 ? -23.391 -8.375 -26 1 43.09 469 GLN A CA 1
ATOM 3758 C C . GLN A 1 469 ? -24.859 -8.375 -26.406 1 43.09 469 GLN A C 1
ATOM 3760 O O . GLN A 1 469 ? -25.531 -9.414 -26.344 1 43.09 469 GLN A O 1
ATOM 3765 N N . ARG A 1 470 ? -25.469 -7.254 -26.406 1 42.78 470 ARG A N 1
ATOM 3766 C CA . ARG A 1 470 ? -26.828 -7.117 -26.922 1 42.78 470 ARG A CA 1
ATOM 3767 C C . ARG A 1 470 ? -26.828 -7.078 -28.438 1 42.78 470 ARG A C 1
ATOM 3769 O O . ARG A 1 470 ? -26.125 -6.273 -29.047 1 42.78 470 ARG A O 1
ATOM 3776 N N . LYS A 1 471 ? -27.375 -8.117 -29.156 1 42.41 471 LYS A N 1
ATOM 3777 C CA . LYS A 1 471 ? -27.625 -8.062 -30.594 1 42.41 471 LYS A CA 1
ATOM 3778 C C . LYS A 1 471 ? -29.094 -7.828 -30.891 1 42.41 471 LYS A C 1
ATOM 3780 O O . LYS A 1 471 ? -29.969 -8.5 -30.328 1 42.41 471 LYS A O 1
ATOM 3785 N N . ILE A 1 472 ? -29.391 -6.617 -31.297 1 39.72 472 ILE A N 1
ATOM 3786 C CA . ILE A 1 472 ? -30.734 -6.371 -31.828 1 39.72 472 ILE A CA 1
ATOM 3787 C C . ILE A 1 472 ? -30.906 -7.121 -33.156 1 39.72 472 ILE A C 1
ATOM 3789 O O . ILE A 1 472 ? -30.172 -6.875 -34.094 1 39.72 472 ILE A O 1
ATOM 3793 N N . VAL A 1 473 ? -31.484 -8.227 -33.156 1 38.53 473 VAL A N 1
ATOM 3794 C CA . VAL A 1 473 ? -31.797 -8.914 -34.406 1 38.53 473 VAL A CA 1
ATOM 3795 C C . VAL A 1 473 ? -33.062 -8.336 -35 1 38.53 473 VAL A C 1
ATOM 3797 O O . VAL A 1 473 ? -34.156 -8.422 -34.406 1 38.53 473 VAL A O 1
ATOM 3800 N N . GLU A 1 474 ? -33 -7.305 -35.875 1 35.31 474 GLU A N 1
ATOM 3801 C CA . GLU A 1 474 ? -34.156 -6.867 -36.625 1 35.31 474 GLU A CA 1
ATOM 3802 C C . GLU A 1 474 ? -34.719 -8.008 -37.469 1 35.31 474 GLU A C 1
ATOM 3804 O O . GLU A 1 474 ? -33.969 -8.688 -38.188 1 35.31 474 GLU A O 1
ATOM 3809 N N . LEU A 1 475 ? -35.781 -8.523 -37.125 1 36.97 475 LEU A N 1
ATOM 3810 C CA . LEU A 1 475 ? -36.5 -9.453 -37.969 1 36.97 475 LEU A CA 1
ATOM 3811 C C . LEU A 1 475 ? -36.688 -8.883 -39.375 1 36.97 475 LEU A C 1
ATOM 3813 O O . LEU A 1 475 ? -37.781 -8.555 -39.781 1 36.97 475 LEU A O 1
ATOM 3817 N N . GLU A 1 476 ? -35.906 -7.965 -39.938 1 29.56 476 GLU A N 1
ATOM 3818 C CA . GLU A 1 476 ? -36.281 -7.641 -41.312 1 29.56 476 GLU A CA 1
ATOM 3819 C C . GLU A 1 476 ? -36.344 -8.891 -42.188 1 29.56 476 GLU A C 1
ATOM 3821 O O . GLU A 1 476 ? -35.688 -9.891 -41.875 1 29.56 476 GLU A O 1
ATOM 3826 N N . GLU A 1 477 ? -37.156 -8.914 -43.469 1 31.98 477 GLU A N 1
ATOM 3827 C CA . GLU A 1 477 ? -36.906 -9.562 -44.75 1 31.98 477 GLU A CA 1
ATOM 3828 C C . GLU A 1 477 ? -35.406 -9.695 -45 1 31.98 477 GLU A C 1
ATOM 3830 O O . GLU A 1 477 ? -34.562 -9.398 -44.125 1 31.98 477 GLU A O 1
ATOM 3835 N N . ASP A 1 478 ? -34.906 -9.375 -46.25 1 30.02 478 ASP A N 1
ATOM 3836 C CA . ASP A 1 478 ? -33.625 -9.633 -46.938 1 30.02 478 ASP A CA 1
ATOM 3837 C C . ASP A 1 478 ? -32.469 -9.039 -46.156 1 30.02 478 ASP A C 1
ATOM 3839 O O . ASP A 1 478 ? -31.297 -9.305 -46.5 1 30.02 478 ASP A O 1
ATOM 3843 N N . GLN A 1 479 ? -32.5 -7.738 -45.719 1 29.48 479 GLN A N 1
ATOM 3844 C CA . GLN A 1 479 ? -31.25 -6.984 -45.688 1 29.48 479 GLN A CA 1
ATOM 3845 C C . GLN A 1 479 ? -30.422 -7.363 -44.469 1 29.48 479 GLN A C 1
ATOM 3847 O O . GLN A 1 479 ? -30.953 -7.824 -43.469 1 29.48 479 GLN A O 1
ATOM 3852 N N . ALA A 1 480 ? -29.031 -6.902 -44.344 1 31.39 480 ALA A N 1
ATOM 3853 C CA . ALA A 1 480 ? -27.781 -7.098 -43.625 1 31.39 480 ALA A CA 1
ATOM 3854 C C . ALA A 1 480 ? -27.922 -6.711 -42.156 1 31.39 480 ALA A C 1
ATOM 3856 O O . ALA A 1 480 ? -28.438 -5.633 -41.844 1 31.39 480 ALA A O 1
ATOM 3857 N N . ILE A 1 481 ? -27.906 -7.574 -41.25 1 33.72 481 ILE A N 1
ATOM 3858 C CA . ILE A 1 481 ? -27.859 -7.602 -39.781 1 33.72 481 ILE A CA 1
ATOM 3859 C C . ILE A 1 481 ? -26.875 -6.543 -39.281 1 33.72 481 ILE A C 1
ATOM 3861 O O . ILE A 1 481 ? -25.672 -6.641 -39.531 1 33.72 481 ILE A O 1
ATOM 3865 N N . LYS A 1 482 ? -27.266 -5.246 -39.219 1 31.09 482 LYS A N 1
ATOM 3866 C CA . LYS A 1 482 ? -26.328 -4.305 -38.625 1 31.09 482 LYS A CA 1
ATOM 3867 C C . LYS A 1 482 ? -26.172 -4.566 -37.125 1 31.09 482 LYS A C 1
ATOM 3869 O O . LYS A 1 482 ? -27.156 -4.516 -36.375 1 31.09 482 LYS A O 1
ATOM 3874 N N . LYS A 1 483 ? -25.188 -5.273 -36.656 1 34.25 483 LYS A N 1
ATOM 3875 C CA . LYS A 1 483 ? -24.641 -5.453 -35.312 1 34.25 483 LYS A CA 1
ATOM 3876 C C . LYS A 1 483 ? -24.359 -4.109 -34.656 1 34.25 483 LYS A C 1
ATOM 3878 O O . LYS A 1 483 ? -23.547 -3.328 -35.156 1 34.25 483 LYS A O 1
ATOM 3883 N N . GLN A 1 484 ? -25.359 -3.33 -34.281 1 24.91 484 GLN A N 1
ATOM 3884 C CA . GLN A 1 484 ? -25.016 -2.086 -33.594 1 24.91 484 GLN A CA 1
ATOM 3885 C C . GLN A 1 484 ? -24.578 -2.35 -32.156 1 24.91 484 GLN A C 1
ATOM 3887 O O . GLN A 1 484 ? -25.266 -3.041 -31.406 1 24.91 484 GLN A O 1
ATOM 3892 N N . LYS A 1 485 ? -23.328 -2.191 -31.828 1 31.72 485 LYS A N 1
ATOM 3893 C CA . LYS A 1 485 ? -22.703 -2.107 -30.516 1 31.72 485 LYS A CA 1
ATOM 3894 C C . LYS A 1 485 ? -23.359 -1.035 -29.656 1 31.72 485 LYS A C 1
ATOM 3896 O O . LYS A 1 485 ? -23.391 0.139 -30.031 1 31.72 485 LYS A O 1
ATOM 3901 N N . ILE A 1 486 ? -24.484 -1.27 -29.109 1 27.27 486 ILE A N 1
ATOM 3902 C CA . ILE A 1 486 ? -24.859 -0.235 -28.156 1 27.27 486 ILE A CA 1
ATOM 3903 C C . ILE A 1 486 ? -23.859 -0.223 -27 1 27.27 486 ILE A C 1
ATOM 3905 O O . ILE A 1 486 ? -23.656 -1.241 -26.328 1 27.27 486 ILE A O 1
ATOM 3909 N N . ASP A 1 487 ? -22.922 0.704 -26.953 1 26.47 487 ASP A N 1
ATOM 3910 C CA . ASP A 1 487 ? -22.031 1.086 -25.859 1 26.47 487 ASP A CA 1
ATOM 3911 C C . ASP A 1 487 ? -22.781 1.171 -24.547 1 26.47 487 ASP A C 1
ATOM 3913 O O . ASP A 1 487 ? -23.938 1.61 -24.5 1 26.47 487 ASP A O 1
ATOM 3917 N N . MET B 1 1 ? 6.305 40.469 29.344 1 22.78 1 MET B N 1
ATOM 3918 C CA . MET B 1 1 ? 5.801 39.906 28.094 1 22.78 1 MET B CA 1
ATOM 3919 C C . MET B 1 1 ? 4.914 38.688 28.359 1 22.78 1 MET B C 1
ATOM 3921 O O . MET B 1 1 ? 5.41 37.594 28.516 1 22.78 1 MET B O 1
ATOM 3925 N N . LYS B 1 2 ? 4.18 38.812 29.297 1 30.08 2 LYS B N 1
ATOM 3926 C CA . LYS B 1 2 ? 2.904 38.531 29.953 1 30.08 2 LYS B CA 1
ATOM 3927 C C . LYS B 1 2 ? 1.816 38.219 28.938 1 30.08 2 LYS B C 1
ATOM 3929 O O . LYS B 1 2 ? 1.141 39.125 28.438 1 30.08 2 LYS B O 1
ATOM 3934 N N . GLN B 1 3 ? 2.312 37.75 27.781 1 27.41 3 GLN B N 1
ATOM 3935 C CA . GLN B 1 3 ? 1.432 37.375 26.688 1 27.41 3 GLN B CA 1
ATOM 3936 C C . GLN B 1 3 ? 0.216 36.594 27.188 1 27.41 3 GLN B C 1
ATOM 3938 O O . GLN B 1 3 ? 0.358 35.594 27.891 1 27.41 3 GLN B O 1
ATOM 3943 N N . ILE B 1 4 ? -0.85 37.312 27.359 1 29.98 4 ILE B N 1
ATOM 3944 C CA . ILE B 1 4 ? -2.297 37.344 27.547 1 29.98 4 ILE B CA 1
ATOM 3945 C C . ILE B 1 4 ? -2.936 36.156 26.797 1 29.98 4 ILE B C 1
ATOM 3947 O O . ILE B 1 4 ? -2.98 36.156 25.562 1 29.98 4 ILE B O 1
ATOM 3951 N N . VAL B 1 5 ? -2.35 35.062 26.734 1 34.69 5 VAL B N 1
ATOM 3952 C CA . VAL B 1 5 ? -3.238 34.031 26.25 1 34.69 5 VAL B CA 1
ATOM 3953 C C . VAL B 1 5 ? -4.656 34.25 26.766 1 34.69 5 VAL B C 1
ATOM 3955 O O . VAL B 1 5 ? -4.895 34.219 27.969 1 34.69 5 VAL B O 1
ATOM 3958 N N . LYS B 1 6 ? -5.359 35.25 26.25 1 35.44 6 LYS B N 1
ATOM 3959 C CA . LYS B 1 6 ? -6.797 35.469 26.359 1 35.44 6 LYS B CA 1
ATOM 3960 C C . LYS B 1 6 ? -7.531 34.188 26.75 1 35.44 6 LYS B C 1
ATOM 3962 O O . LYS B 1 6 ? -7.441 33.188 26.047 1 35.44 6 LYS B O 1
ATOM 3967 N N . GLU B 1 7 ? -7.441 33.781 27.938 1 38.22 7 GLU B N 1
ATOM 3968 C CA . GLU B 1 7 ? -8.516 32.938 28.453 1 38.22 7 GLU B CA 1
ATOM 3969 C C . GLU B 1 7 ? -9.766 33.031 27.594 1 38.22 7 GLU B C 1
ATOM 3971 O O . GLU B 1 7 ? -10.469 34.062 27.609 1 38.22 7 GLU B O 1
ATOM 3976 N N . LEU B 1 8 ? -9.586 32.875 26.281 1 41.47 8 LEU B N 1
ATOM 3977 C CA . LEU B 1 8 ? -10.688 32.812 25.312 1 41.47 8 LEU B CA 1
ATOM 3978 C C . LEU B 1 8 ? -11.992 32.438 26.016 1 41.47 8 LEU B C 1
ATOM 3980 O O . LEU B 1 8 ? -12.086 31.406 26.672 1 41.47 8 LEU B O 1
ATOM 3984 N N . SER B 1 9 ? -12.586 33.375 26.656 1 49.25 9 SER B N 1
ATOM 3985 C CA . SER B 1 9 ? -13.977 33.5 27.078 1 49.25 9 SER B CA 1
ATOM 3986 C C . SER B 1 9 ? -14.875 32.531 26.281 1 49.25 9 SER B C 1
ATOM 3988 O O . SER B 1 9 ? -15.586 32.969 25.375 1 49.25 9 SER B O 1
ATOM 3990 N N . MET B 1 10 ? -14.234 31.422 25.922 1 65.38 10 MET B N 1
ATOM 3991 C CA . MET B 1 10 ? -14.922 30.375 25.156 1 65.38 10 MET B CA 1
ATOM 3992 C C . MET B 1 10 ? -16.234 29.984 25.828 1 65.38 10 MET B C 1
ATOM 3994 O O . MET B 1 10 ? -17.203 29.641 25.156 1 65.38 10 MET B O 1
ATOM 3998 N N . PHE B 1 11 ? -16.203 30.312 27.172 1 65.6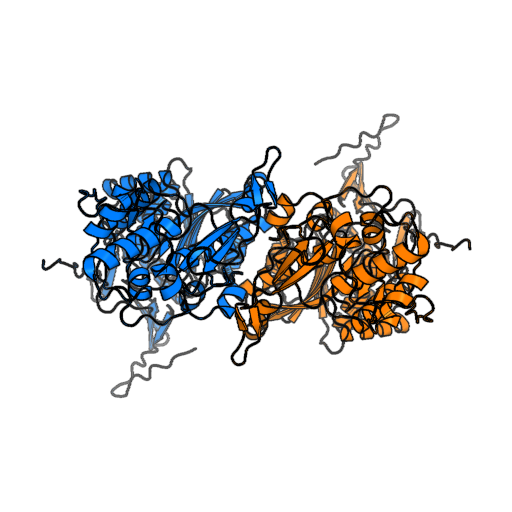2 11 PHE B N 1
ATOM 3999 C CA . PHE B 1 11 ? -17.422 29.875 27.859 1 65.62 11 PHE B CA 1
ATOM 4000 C C . PHE B 1 11 ? -18.312 31.078 28.172 1 65.62 11 PHE B C 1
ATOM 4002 O O . PHE B 1 11 ? -17.812 32.125 28.594 1 65.62 11 PHE B O 1
ATOM 4009 N N . ILE B 1 12 ? -19.406 31.047 27.734 1 68.69 12 ILE B N 1
ATOM 4010 C CA . ILE B 1 12 ? -20.406 32.094 27.984 1 68.69 12 ILE B CA 1
ATOM 4011 C C . ILE B 1 12 ? -21.547 31.5 28.828 1 68.69 12 ILE B C 1
ATOM 4013 O O . ILE B 1 12 ? -21.984 30.375 28.578 1 68.69 12 ILE B O 1
ATOM 4017 N N . GLU B 1 13 ? -21.781 32.094 29.891 1 69.94 13 GLU B N 1
ATOM 4018 C CA . GLU B 1 13 ? -22.922 31.672 30.703 1 69.94 13 GLU B CA 1
ATOM 4019 C C . GLU B 1 13 ? -24.188 32.406 30.297 1 69.94 13 GLU B C 1
ATOM 4021 O O . GLU B 1 13 ? -24.203 33.625 30.188 1 69.94 13 GLU B O 1
ATOM 4026 N N . LYS B 1 14 ? -25.094 31.672 29.812 1 64.56 14 LYS B N 1
ATOM 4027 C CA . LYS B 1 14 ? -26.406 32.219 29.516 1 64.56 14 LYS B CA 1
ATOM 4028 C C . LYS B 1 14 ? -27.516 31.422 30.172 1 64.56 14 LYS B C 1
ATOM 4030 O O . LYS B 1 14 ? -27.656 30.219 29.906 1 64.56 14 LYS B O 1
ATOM 4035 N N . ASP B 1 15 ? -28.391 32.125 30.969 1 62.38 15 ASP B N 1
ATOM 4036 C CA . ASP B 1 15 ? -29.562 31.562 31.625 1 62.38 15 ASP B CA 1
ATOM 4037 C C . ASP B 1 15 ? -29.188 30.297 32.375 1 62.38 15 ASP B C 1
ATOM 4039 O O . ASP B 1 15 ? -29.875 29.281 32.281 1 62.38 15 ASP B O 1
ATOM 4043 N N . GLY B 1 16 ? -28 30.234 32.969 1 63.84 16 GLY B N 1
ATOM 4044 C CA . GLY B 1 16 ? -27.578 29.109 33.812 1 63.84 16 GLY B CA 1
ATOM 4045 C C . GLY B 1 16 ? -26.891 28 33.031 1 63.84 16 GLY B C 1
ATOM 4046 O O . GLY B 1 16 ? -26.531 26.969 33.594 1 63.84 16 GLY B O 1
ATOM 4047 N N . GLN B 1 17 ? -26.812 28.297 31.719 1 72.69 17 GLN B N 1
ATOM 4048 C CA . GLN B 1 17 ? -26.141 27.281 30.906 1 72.69 17 GLN B CA 1
ATOM 4049 C C . GLN B 1 17 ? -24.812 27.797 30.375 1 72.69 17 GLN B C 1
ATOM 4051 O O . GLN B 1 17 ? -24.656 28.984 30.094 1 72.69 17 GLN B O 1
ATOM 4056 N N . ARG B 1 18 ? -23.844 26.922 30.375 1 77.12 18 ARG B N 1
ATOM 4057 C CA . ARG B 1 18 ? -22.5 27.25 29.891 1 77.12 18 ARG B CA 1
ATOM 4058 C C . ARG B 1 18 ? -22.359 26.891 28.406 1 77.12 18 ARG B C 1
ATOM 4060 O O . ARG B 1 18 ? -22.656 25.766 28 1 77.12 18 ARG B O 1
ATOM 4067 N N . PHE B 1 19 ? -22.078 28.016 27.625 1 87 19 PHE B N 1
ATOM 4068 C CA . PHE B 1 19 ? -21.875 27.828 26.203 1 87 19 PHE B CA 1
ATOM 4069 C C . PHE B 1 19 ? -20.406 28.047 25.828 1 87 19 PHE B C 1
ATOM 4071 O O . PHE B 1 19 ? -19.672 28.719 26.547 1 87 19 PHE B O 1
ATOM 4078 N N . ILE B 1 20 ? -20 27.391 24.828 1 89.5 20 ILE B N 1
ATOM 4079 C CA . ILE B 1 20 ? -18.672 27.578 24.266 1 89.5 20 ILE B CA 1
ATOM 4080 C C . ILE B 1 20 ? -18.766 28.391 22.969 1 89.5 20 ILE B C 1
ATOM 4082 O O . ILE B 1 20 ? -19.578 28.078 22.094 1 89.5 20 ILE B O 1
ATOM 4086 N N . LYS B 1 21 ? -17.969 29.453 22.938 1 92.44 21 LYS B N 1
ATOM 4087 C CA . LYS B 1 21 ? -17.891 30.234 21.703 1 92.44 21 LYS B CA 1
ATOM 4088 C C . LYS B 1 21 ? -16.594 29.938 20.953 1 92.44 21 LYS B C 1
ATOM 4090 O O . LYS B 1 21 ? -15.5 30.078 21.516 1 92.44 21 LYS B O 1
ATOM 4095 N N . GLU B 1 22 ? -16.688 29.531 19.766 1 93.56 22 GLU B N 1
ATOM 4096 C CA . GLU B 1 22 ? -15.555 29.297 18.859 1 93.56 22 GLU B CA 1
ATOM 4097 C C . GLU B 1 22 ? -15.844 29.828 17.469 1 93.56 22 GLU B C 1
ATOM 4099 O O . GLU B 1 22 ? -16.828 29.438 16.844 1 93.56 22 GLU B O 1
ATOM 4104 N N . GLY B 1 23 ? -14.953 30.703 17 1 94.69 23 GLY B N 1
ATOM 4105 C CA . GLY B 1 23 ? -15.32 31.406 15.781 1 94.69 23 GLY B CA 1
ATOM 4106 C C . GLY B 1 23 ? -16.641 32.125 15.891 1 94.69 23 GLY B C 1
ATOM 4107 O O . GLY B 1 23 ? -16.859 32.906 16.828 1 94.69 23 GLY B O 1
ATOM 4108 N N . LYS B 1 24 ? -17.5 31.891 15 1 95.5 24 LYS B N 1
ATOM 4109 C CA . LYS B 1 24 ? -18.812 32.531 15.016 1 95.5 24 LYS B CA 1
ATOM 4110 C C . LYS B 1 24 ? -19.859 31.609 15.656 1 95.5 24 LYS B C 1
ATOM 4112 O O . LYS B 1 24 ? -21 32.031 15.852 1 95.5 24 LYS B O 1
ATOM 4117 N N . ALA B 1 25 ? -19.422 30.422 16.062 1 95.38 25 ALA B N 1
ATOM 4118 C CA . ALA B 1 25 ? -20.359 29.422 16.562 1 95.38 25 ALA B CA 1
ATOM 4119 C C . ALA B 1 25 ? -20.5 29.531 18.078 1 95.38 25 ALA B C 1
ATOM 4121 O O . ALA B 1 25 ? -19.531 29.797 18.781 1 95.38 25 ALA B O 1
ATOM 4122 N N . LEU B 1 26 ? -21.688 29.328 18.516 1 93.38 26 LEU B N 1
ATOM 4123 C CA . LEU B 1 26 ? -22.031 29.141 19.922 1 93.38 26 LEU B CA 1
ATOM 4124 C C . LEU B 1 26 ? -22.578 27.75 20.172 1 93.38 26 LEU B C 1
ATOM 4126 O O . LEU B 1 26 ? -23.594 27.359 19.578 1 93.38 26 LEU B O 1
ATOM 4130 N N . ILE B 1 27 ? -21.844 27 21.047 1 90.94 27 ILE B N 1
ATOM 4131 C CA . ILE B 1 27 ? -22.297 25.609 21.141 1 90.94 27 ILE B CA 1
ATOM 4132 C C . ILE B 1 27 ? -22.469 25.234 22.609 1 90.94 27 ILE B C 1
ATOM 4134 O O . ILE B 1 27 ? -21.859 25.844 23.5 1 90.94 27 ILE B O 1
ATOM 4138 N N . GLN B 1 28 ? -23.328 24.266 22.812 1 86.94 28 GLN B N 1
ATOM 4139 C CA . GLN B 1 28 ? -23.438 23.547 24.094 1 86.94 28 GLN B CA 1
ATOM 4140 C C . GLN B 1 28 ? -22.891 22.141 23.984 1 86.94 28 GLN B C 1
ATOM 4142 O O . GLN B 1 28 ? -23.031 21.469 22.953 1 86.94 28 GLN B O 1
ATOM 4147 N N . THR B 1 29 ? -22.156 21.719 25 1 79.94 29 THR B N 1
ATOM 4148 C CA . THR B 1 29 ? -21.531 20.406 24.938 1 79.94 29 THR B CA 1
ATOM 4149 C C . THR B 1 29 ? -22.203 19.453 25.938 1 79.94 29 THR B C 1
ATOM 4151 O O . THR B 1 29 ? -21.891 18.266 25.984 1 79.94 29 THR B O 1
ATOM 4154 N N . LYS B 1 30 ? -22.953 20 26.719 1 77.19 30 LYS B N 1
ATOM 4155 C CA . LYS B 1 30 ? -23.625 19.188 27.734 1 77.19 30 LYS B CA 1
ATOM 4156 C C . LYS B 1 30 ? -25.141 19.25 27.547 1 77.19 30 LYS B C 1
ATOM 4158 O O . LYS B 1 30 ? -25.688 20.297 27.203 1 77.19 30 LYS B O 1
ATOM 4163 N N . ARG B 1 31 ? -25.656 18.062 27.516 1 71.38 31 ARG B N 1
ATOM 4164 C CA . ARG B 1 31 ? -27.109 18 27.5 1 71.38 31 ARG B CA 1
ATOM 4165 C C . ARG B 1 31 ? -27.641 17.266 28.719 1 71.38 31 ARG B C 1
ATOM 4167 O O . ARG B 1 31 ? -27.078 16.266 29.156 1 71.38 31 ARG B O 1
ATOM 4174 N N . ILE B 1 32 ? -28.531 17.969 29.406 1 65.88 32 ILE B N 1
ATOM 4175 C CA . ILE B 1 32 ? -29.188 17.359 30.562 1 65.88 32 ILE B CA 1
ATOM 4176 C C . ILE B 1 32 ? -30.594 16.922 30.172 1 65.88 32 ILE B C 1
ATOM 4178 O O . ILE B 1 32 ? -31.359 17.688 29.594 1 65.88 32 ILE B O 1
ATOM 4182 N N . GLU B 1 33 ? -30.812 15.633 30.062 1 62.47 33 GLU B N 1
ATOM 4183 C CA . GLU B 1 33 ? -32.156 15.148 29.781 1 62.47 33 GLU B CA 1
ATOM 4184 C C . GLU B 1 33 ? -32.75 14.438 31 1 62.47 33 GLU B C 1
ATOM 4186 O O . GLU B 1 33 ? -32.031 13.75 31.734 1 62.47 33 GLU B O 1
ATOM 4191 N N . LYS B 1 34 ? -33.906 14.773 31.453 1 59.94 34 LYS B N 1
ATOM 4192 C CA . LYS B 1 34 ? -34.656 14.039 32.469 1 59.94 34 LYS B CA 1
ATOM 4193 C C . LYS B 1 34 ? -35.344 12.812 31.875 1 59.94 34 LYS B C 1
ATOM 4195 O O . LYS B 1 34 ? -36.188 12.945 30.984 1 59.94 34 LYS B O 1
ATOM 4200 N N . LYS B 1 35 ? -34.812 11.648 31.922 1 54.03 35 LYS B N 1
ATOM 4201 C CA . LYS B 1 35 ? -35.5 10.422 31.484 1 54.03 35 LYS B CA 1
ATOM 4202 C C . LYS B 1 35 ? -35.875 9.562 32.688 1 54.03 35 LYS B C 1
ATOM 4204 O O . LYS B 1 35 ? -35.031 9.227 33.531 1 54.03 35 LYS B O 1
ATOM 4209 N N . GLU B 1 36 ? -37.188 9.172 32.781 1 61.06 36 GLU B N 1
ATOM 4210 C CA . GLU B 1 36 ? -37.781 8.336 33.844 1 61.06 36 GLU B CA 1
ATOM 4211 C C . GLU B 1 36 ? -37.438 8.867 35.219 1 61.06 36 GLU B C 1
ATOM 4213 O O . GLU B 1 36 ? -37.031 8.102 36.094 1 61.06 36 GLU B O 1
ATOM 4218 N N . GLY B 1 37 ? -37.406 10.148 35.344 1 60.69 37 GLY B N 1
ATOM 4219 C CA . GLY B 1 37 ? -37.156 10.766 36.656 1 60.69 37 GLY B CA 1
ATOM 4220 C C . GLY B 1 37 ? -35.688 10.93 37 1 60.69 37 GLY B C 1
ATOM 4221 O O . GLY B 1 37 ? -35.344 11.438 38.062 1 60.69 37 GLY B O 1
ATOM 4222 N N . LYS B 1 38 ? -34.812 10.398 36.125 1 58.94 38 LYS B N 1
ATOM 4223 C CA . LYS B 1 38 ? -33.344 10.531 36.344 1 58.94 38 LYS B CA 1
ATOM 4224 C C . LYS B 1 38 ? -32.75 11.547 35.375 1 58.94 38 LYS B C 1
ATOM 4226 O O . LYS B 1 38 ? -33.188 11.656 34.219 1 58.94 38 LYS B O 1
ATOM 4231 N N . LEU B 1 39 ? -31.891 12.414 36 1 58.38 39 LEU B N 1
ATOM 4232 C CA . LEU B 1 39 ? -31.172 13.391 35.188 1 58.38 39 LEU B CA 1
ATOM 4233 C C . LEU B 1 39 ? -29.953 12.75 34.5 1 58.38 39 LEU B C 1
ATOM 4235 O O . LEU B 1 39 ? -29.078 12.219 35.188 1 58.38 39 LEU B O 1
ATOM 4239 N N . ILE B 1 40 ? -30.031 12.539 33.188 1 61.28 40 ILE B N 1
ATOM 4240 C CA . ILE B 1 40 ? -28.906 11.984 32.469 1 61.28 40 ILE B CA 1
ATOM 4241 C C . ILE B 1 40 ? -28.125 13.117 31.797 1 61.28 40 ILE B C 1
ATOM 4243 O O . ILE B 1 40 ? -28.688 13.938 31.078 1 61.28 40 ILE B O 1
ATOM 4247 N N . GLU B 1 41 ? -26.906 13.352 32.281 1 64 41 GLU B N 1
ATOM 4248 C CA . GLU B 1 41 ? -26 14.312 31.656 1 64 41 GLU B CA 1
ATOM 4249 C C . GLU B 1 41 ? -25.094 13.641 30.641 1 64 41 GLU B C 1
ATOM 4251 O O . GLU B 1 41 ? -24.438 12.641 30.938 1 64 41 GLU B O 1
ATOM 4256 N N . GLU B 1 42 ? -25.391 14.023 29.359 1 67.75 42 GLU B N 1
ATOM 4257 C CA . GLU B 1 42 ? -24.5 13.547 28.312 1 67.75 42 GLU B CA 1
ATOM 4258 C C . GLU B 1 42 ? -23.562 14.656 27.828 1 67.75 42 GLU B C 1
ATOM 4260 O O . GLU B 1 42 ? -24 15.789 27.609 1 67.75 42 GLU B O 1
ATOM 4265 N N . GLU B 1 43 ? -22.312 14.398 28 1 71.25 43 GLU B N 1
ATOM 4266 C CA . GLU B 1 43 ? -21.328 15.391 27.594 1 71.25 43 GLU B CA 1
ATOM 4267 C C . GLU B 1 43 ? -20.516 14.914 26.391 1 71.25 43 GLU B C 1
ATOM 4269 O O . GLU B 1 43 ? -20.125 13.742 26.328 1 71.25 43 GLU B O 1
ATOM 4274 N N . VAL B 1 44 ? -20.609 15.812 25.406 1 72.25 44 VAL B N 1
ATOM 4275 C CA . VAL B 1 44 ? -19.766 15.562 24.25 1 72.25 44 VAL B CA 1
ATOM 4276 C C . VAL B 1 44 ? -18.453 16.312 24.391 1 72.25 44 VAL B C 1
ATOM 4278 O O . VAL B 1 44 ? -18.422 17.453 24.844 1 72.25 44 VAL B O 1
ATOM 4281 N N . PHE B 1 45 ? -17.406 15.664 24.062 1 72.69 45 PHE B N 1
ATOM 4282 C CA . PHE B 1 45 ? -16.031 16.062 24.25 1 72.69 45 PHE B CA 1
ATOM 4283 C C . PHE B 1 45 ? -15.688 17.297 23.422 1 72.69 45 PHE B C 1
ATOM 4285 O O . PHE B 1 45 ? -16.094 17.406 22.266 1 72.69 45 PHE B O 1
ATOM 4292 N N . TYR B 1 46 ? -15.234 18.344 24.094 1 81.31 46 TYR B N 1
ATOM 4293 C CA . TYR B 1 46 ? -14.664 19.531 23.438 1 81.31 46 TYR B CA 1
ATOM 4294 C C . TYR B 1 46 ? -13.195 19.688 23.812 1 81.31 46 TYR B C 1
ATOM 4296 O O . TYR B 1 46 ? -12.852 19.719 25 1 81.31 46 TYR B O 1
ATOM 4304 N N . ASN B 1 47 ? -12.305 19.766 22.844 1 82.12 47 ASN B N 1
ATOM 4305 C CA . ASN B 1 47 ? -10.867 19.938 23.062 1 82.12 47 ASN B CA 1
ATOM 4306 C C . ASN B 1 47 ? -10.375 21.297 22.594 1 82.12 47 ASN B C 1
ATOM 4308 O O . ASN B 1 47 ? -10.195 21.5 21.391 1 82.12 47 ASN B O 1
ATOM 4312 N N . PRO B 1 48 ? -10.078 22.188 23.5 1 85.75 48 PRO B N 1
ATOM 4313 C CA . PRO B 1 48 ? -9.609 23.516 23.109 1 85.75 48 PRO B CA 1
ATOM 4314 C C . PRO B 1 48 ? -8.305 23.484 22.328 1 85.75 48 PRO B C 1
ATOM 4316 O O . PRO B 1 48 ? -8.047 24.359 21.5 1 85.75 48 PRO B O 1
ATOM 4319 N N . ALA B 1 49 ? -7.523 22.469 22.547 1 83.12 49 ALA B N 1
ATOM 4320 C CA . ALA B 1 49 ? -6.242 22.344 21.859 1 83.12 49 ALA B CA 1
ATOM 4321 C C . ALA B 1 49 ? -6.445 22.141 20.359 1 83.12 49 ALA B C 1
ATOM 4323 O O . ALA B 1 49 ? -5.516 22.344 19.578 1 83.12 49 ALA B O 1
ATOM 4324 N N . GLN B 1 50 ? -7.699 21.859 19.984 1 90.44 50 GLN B N 1
ATOM 4325 C CA . GLN B 1 50 ? -7.969 21.547 18.594 1 90.44 50 GLN B CA 1
ATOM 4326 C C . GLN B 1 50 ? -8.617 22.734 17.875 1 90.44 50 GLN B C 1
ATOM 4328 O O . GLN B 1 50 ? -9.086 22.609 16.75 1 90.44 50 GLN B O 1
ATOM 4333 N N . ILE B 1 51 ? -8.625 23.875 18.531 1 93.81 51 ILE B N 1
ATOM 4334 C CA . ILE B 1 51 ? -9.203 25.062 17.922 1 93.81 51 ILE B CA 1
ATOM 4335 C C . ILE B 1 51 ? -8.469 25.375 16.609 1 93.81 51 ILE B C 1
ATOM 4337 O O . ILE B 1 51 ? -9.094 25.703 15.602 1 93.81 51 ILE B O 1
ATOM 4341 N N . ILE B 1 52 ? -7.148 25.219 16.625 1 94.44 52 ILE B N 1
ATOM 4342 C CA . ILE B 1 52 ? -6.371 25.516 15.422 1 94.44 52 ILE B CA 1
ATOM 4343 C C . ILE B 1 52 ? -6.758 24.547 14.305 1 94.44 52 ILE B C 1
ATOM 4345 O O . ILE B 1 52 ? -6.785 24.922 13.133 1 94.44 52 ILE B O 1
ATOM 4349 N N . ASN B 1 53 ? -7.016 23.297 14.656 1 95.81 53 ASN B N 1
ATOM 4350 C CA . ASN B 1 53 ? -7.465 22.312 13.68 1 95.81 53 ASN B CA 1
ATOM 4351 C C . ASN B 1 53 ? -8.781 22.719 13.031 1 95.81 53 ASN B C 1
ATOM 4353 O O . ASN B 1 53 ? -8.93 22.625 11.812 1 95.81 53 ASN B O 1
ATOM 4357 N N . ARG B 1 54 ? -9.688 23.156 13.812 1 97.19 54 ARG B N 1
ATOM 4358 C CA . ARG B 1 54 ? -11.016 23.531 13.328 1 97.19 54 ARG B CA 1
ATOM 4359 C C . ARG B 1 54 ? -10.953 24.844 12.539 1 97.19 54 ARG B C 1
ATOM 4361 O O . ARG B 1 54 ? -11.594 24.969 11.492 1 97.19 54 ARG B O 1
ATOM 4368 N N . ASP B 1 55 ? -10.156 25.875 13.062 1 97.81 55 ASP B N 1
ATOM 4369 C CA . ASP B 1 55 ? -9.938 27.109 12.32 1 97.81 55 ASP B CA 1
ATOM 4370 C C . ASP B 1 55 ? -9.336 26.812 10.945 1 97.81 55 ASP B C 1
ATOM 4372 O O . ASP B 1 55 ? -9.805 27.344 9.93 1 97.81 55 ASP B O 1
ATOM 4376 N N . LEU B 1 56 ? -8.352 25.984 10.953 1 98.12 56 LEU B N 1
ATOM 4377 C CA . LEU B 1 56 ? -7.672 25.625 9.711 1 98.12 56 LEU B CA 1
ATOM 4378 C C . LEU B 1 56 ? -8.633 24.938 8.742 1 98.12 56 LEU B C 1
ATOM 4380 O O . LEU B 1 56 ? -8.594 25.203 7.539 1 98.12 56 LEU B O 1
ATOM 4384 N N . THR B 1 57 ? -9.469 24.062 9.227 1 98.56 57 THR B N 1
ATOM 4385 C CA . THR B 1 57 ? -10.422 23.344 8.391 1 98.56 57 THR B CA 1
ATOM 4386 C C . THR B 1 57 ? -11.383 24.312 7.707 1 98.56 57 THR B C 1
ATOM 4388 O O . THR B 1 57 ? -11.625 24.203 6.5 1 98.56 57 THR B O 1
ATOM 4391 N N . VAL B 1 58 ? -11.914 25.266 8.477 1 98.75 58 VAL B N 1
ATOM 4392 C CA . VAL B 1 58 ? -12.82 26.281 7.93 1 98.75 58 VAL B CA 1
ATOM 4393 C C . VAL B 1 58 ? -12.117 27.062 6.824 1 98.75 58 VAL B C 1
ATOM 4395 O O . VAL B 1 58 ? -12.672 27.266 5.742 1 98.75 58 VAL B O 1
ATOM 4398 N N . LEU B 1 59 ? -10.891 27.5 7.125 1 98.81 59 LEU B N 1
ATOM 4399 C CA . LEU B 1 59 ? -10.125 28.297 6.184 1 98.81 59 LEU B CA 1
ATOM 4400 C C . LEU B 1 59 ? -9.867 27.531 4.891 1 98.81 59 LEU B C 1
ATOM 4402 O O . LEU B 1 59 ? -10.023 28.094 3.799 1 98.81 59 LEU B O 1
ATOM 4406 N N . VAL B 1 60 ? -9.484 26.234 4.992 1 98.88 60 VAL B N 1
ATOM 4407 C CA . VAL B 1 60 ? -9.156 25.422 3.828 1 98.88 60 VAL B CA 1
ATOM 4408 C C . VAL B 1 60 ? -10.406 25.219 2.969 1 98.88 60 VAL B C 1
ATOM 4410 O O . VAL B 1 60 ? -10.359 25.391 1.749 1 98.88 60 VAL B O 1
ATOM 4413 N N . ILE B 1 61 ? -11.523 24.859 3.592 1 98.88 61 ILE B N 1
ATOM 4414 C CA . ILE B 1 61 ? -12.75 24.594 2.844 1 98.88 61 ILE B CA 1
ATOM 4415 C C . ILE B 1 61 ? -13.242 25.875 2.184 1 98.88 61 ILE B C 1
ATOM 4417 O O . ILE B 1 61 ? -13.672 25.859 1.027 1 98.88 61 ILE B O 1
ATOM 4421 N N . ASP B 1 62 ? -13.156 27 2.924 1 98.75 62 ASP B N 1
ATOM 4422 C CA . ASP B 1 62 ? -13.586 28.281 2.367 1 98.75 62 ASP B CA 1
ATOM 4423 C C . ASP B 1 62 ? -12.734 28.672 1.165 1 98.75 62 ASP B C 1
ATOM 4425 O O . ASP B 1 62 ? -13.219 29.312 0.228 1 98.75 62 ASP B O 1
ATOM 4429 N N . THR B 1 63 ? -11.453 28.406 1.234 1 98.81 63 THR B N 1
ATOM 4430 C CA . THR B 1 63 ? -10.562 28.688 0.115 1 98.81 63 THR B CA 1
ATOM 4431 C C . THR B 1 63 ? -10.852 27.75 -1.055 1 98.81 63 THR B C 1
ATOM 4433 O O . THR B 1 63 ? -10.867 28.172 -2.211 1 98.81 63 THR B O 1
ATOM 4436 N N . PHE B 1 64 ? -11.172 26.484 -0.791 1 98.69 64 PHE B N 1
ATOM 4437 C CA . PHE B 1 64 ? -11.383 25.453 -1.798 1 98.69 64 PHE B CA 1
ATOM 4438 C C . PHE B 1 64 ? -12.656 25.719 -2.59 1 98.69 64 PHE B C 1
ATOM 4440 O O . PHE B 1 64 ? -12.711 25.453 -3.791 1 98.69 64 PHE B O 1
ATOM 4447 N N . GLN B 1 65 ? -13.672 26.219 -1.951 1 98.19 65 GLN B N 1
ATOM 4448 C CA . GLN B 1 65 ? -14.977 26.391 -2.588 1 98.19 65 GLN B CA 1
ATOM 4449 C C . GLN B 1 65 ? -14.961 27.547 -3.578 1 98.19 65 GLN B C 1
ATOM 4451 O O . GLN B 1 65 ? -15.883 27.703 -4.383 1 98.19 65 GLN B O 1
ATOM 4456 N N . GLU B 1 66 ? -13.883 28.359 -3.561 1 96.75 66 GLU B N 1
ATOM 4457 C CA . GLU B 1 66 ? -13.812 29.5 -4.453 1 96.75 66 GLU B CA 1
ATOM 4458 C C . GLU B 1 66 ? -13.906 29.078 -5.914 1 96.75 66 GLU B C 1
ATOM 4460 O O . GLU B 1 66 ? -13.258 28.109 -6.324 1 96.75 66 GLU B O 1
ATOM 4465 N N . ASN B 1 67 ? -14.703 29.734 -6.75 1 93.25 67 ASN B N 1
ATOM 4466 C CA . ASN B 1 67 ? -14.914 29.516 -8.172 1 93.25 67 ASN B CA 1
ATOM 4467 C C . ASN B 1 67 ? -15.586 28.172 -8.438 1 93.25 67 ASN B C 1
ATOM 4469 O O . ASN B 1 67 ? -15.344 27.547 -9.469 1 93.25 67 ASN B O 1
ATOM 4473 N N . ARG B 1 68 ? -16.312 27.641 -7.406 1 96.19 68 ARG B N 1
ATOM 4474 C CA . ARG B 1 68 ? -17.094 26.422 -7.551 1 96.19 68 ARG B CA 1
ATOM 4475 C C . ARG B 1 68 ? -18.578 26.703 -7.371 1 96.19 68 ARG B C 1
ATOM 4477 O O . ARG B 1 68 ? -18.969 27.781 -6.891 1 96.19 68 ARG B O 1
ATOM 4484 N N . GLN B 1 69 ? -19.438 25.781 -7.84 1 96.12 69 GLN B N 1
ATOM 4485 C CA . GLN B 1 69 ? -20.844 25.812 -7.477 1 96.12 69 GLN B CA 1
ATOM 4486 C C . GLN B 1 69 ? -21.031 25.594 -5.977 1 96.12 69 GLN B C 1
ATOM 4488 O O . GLN B 1 69 ? -20.109 25.125 -5.293 1 96.12 69 GLN B O 1
ATOM 4493 N N . PRO B 1 70 ? -22.172 26.047 -5.449 1 98 70 PRO B N 1
ATOM 4494 C CA . PRO B 1 70 ? -22.375 25.812 -4.02 1 98 70 PRO B CA 1
ATOM 4495 C C . PRO B 1 70 ? -22.047 24.391 -3.604 1 98 70 PRO B C 1
ATOM 4497 O O . PRO B 1 70 ? -22.484 23.438 -4.262 1 98 70 PRO B O 1
ATOM 4500 N N . ILE B 1 71 ? -21.297 24.25 -2.543 1 98.38 71 ILE B N 1
ATOM 4501 C CA . ILE B 1 71 ? -20.688 22.953 -2.234 1 98.38 71 ILE B CA 1
ATOM 4502 C C . ILE B 1 71 ? -21.531 22.219 -1.194 1 98.38 71 ILE B C 1
ATOM 4504 O O . ILE B 1 71 ? -22.219 22.859 -0.39 1 98.38 71 ILE B O 1
ATOM 4508 N N . THR B 1 72 ? -21.5 20.922 -1.261 1 98.69 72 THR B N 1
ATOM 4509 C CA . THR B 1 72 ? -22.078 20.016 -0.263 1 98.69 72 THR B CA 1
ATOM 4510 C C . THR B 1 72 ? -20.969 19.422 0.611 1 98.69 72 THR B C 1
ATOM 4512 O O . THR B 1 72 ? -20.016 18.828 0.1 1 98.69 72 THR B O 1
ATOM 4515 N N . ILE B 1 73 ? -21.125 19.625 1.965 1 98.81 73 ILE B N 1
ATOM 4516 C CA . ILE B 1 73 ? -20.078 19.219 2.9 1 98.81 73 ILE B CA 1
ATOM 4517 C C . ILE B 1 73 ? -20.594 18.078 3.781 1 98.81 73 ILE B C 1
ATOM 4519 O O . ILE B 1 73 ? -21.719 18.125 4.277 1 98.81 73 ILE B O 1
ATOM 4523 N N . LEU B 1 74 ? -19.766 17.016 3.889 1 98.81 74 LEU B N 1
ATOM 4524 C CA . LEU B 1 74 ? -20.047 15.961 4.852 1 98.81 74 LEU B CA 1
ATOM 4525 C C . LEU B 1 74 ? -19.188 16.109 6.098 1 98.81 74 LEU B C 1
ATOM 4527 O O . LEU B 1 74 ? -17.953 16.016 6.023 1 98.81 74 LEU B O 1
ATOM 4531 N N . ASP B 1 75 ? -19.75 16.438 7.184 1 98.62 75 ASP B N 1
ATOM 4532 C CA . ASP B 1 75 ? -19.203 16.266 8.523 1 98.62 75 ASP B CA 1
ATOM 4533 C C . ASP B 1 75 ? -19.531 14.883 9.078 1 98.62 75 ASP B C 1
ATOM 4535 O O . ASP B 1 75 ? -20.547 14.711 9.758 1 98.62 75 ASP B O 1
ATOM 4539 N N . ALA B 1 76 ? -18.578 13.938 8.867 1 98.25 76 ALA B N 1
ATOM 4540 C CA . ALA B 1 76 ? -18.922 12.516 8.93 1 98.25 76 ALA B CA 1
ATOM 4541 C C . ALA B 1 76 ? -19.062 12.047 10.367 1 98.25 76 ALA B C 1
ATOM 4543 O O . ALA B 1 76 ? -19.828 11.117 10.656 1 98.25 76 ALA B O 1
ATOM 4544 N N . LEU B 1 77 ? -18.266 12.57 11.234 1 96.88 77 LEU B N 1
ATOM 4545 C CA . LEU B 1 77 ? -18.25 12.266 12.664 1 96.88 77 LEU B CA 1
ATOM 4546 C C . LEU B 1 77 ? -18.406 13.531 13.492 1 96.88 77 LEU B C 1
ATOM 4548 O O . LEU B 1 77 ? -17.484 13.945 14.188 1 96.88 77 LEU B O 1
ATOM 4552 N N . SER B 1 78 ? -19.625 14.023 13.617 1 95.62 78 SER B N 1
ATOM 4553 C CA . SER B 1 78 ? -19.906 15.43 13.914 1 95.62 78 SER B CA 1
ATOM 4554 C C . SER B 1 78 ? -19.859 15.695 15.414 1 95.62 78 SER B C 1
ATOM 4556 O O . SER B 1 78 ? -19.672 16.844 15.836 1 95.62 78 SER B O 1
ATOM 4558 N N . ALA B 1 79 ? -20.031 14.641 16.219 1 93.81 79 ALA B N 1
ATOM 4559 C CA . ALA B 1 79 ? -20.062 14.789 17.672 1 93.81 79 ALA B CA 1
ATOM 4560 C C . ALA B 1 79 ? -21.094 15.844 18.094 1 93.81 79 ALA B C 1
ATOM 4562 O O . ALA B 1 79 ? -22.297 15.609 18 1 93.81 79 ALA B O 1
ATOM 4563 N N . SER B 1 80 ? -20.703 17.141 18.469 1 92.56 80 SER B N 1
ATOM 4564 C CA . SER B 1 80 ? -21.625 18.172 18.953 1 92.56 80 SER B CA 1
ATOM 4565 C C . SER B 1 80 ? -22.188 19 17.797 1 92.56 80 SER B C 1
ATOM 4567 O O . SER B 1 80 ? -23.109 19.781 18 1 92.56 80 SER B O 1
ATOM 4569 N N . GLY B 1 81 ? -21.641 18.875 16.641 1 95.69 81 GLY B N 1
ATOM 4570 C CA . GLY B 1 81 ? -22.047 19.656 15.492 1 95.69 81 GLY B CA 1
ATOM 4571 C C . GLY B 1 81 ? -21.281 20.969 15.367 1 95.69 81 GLY B C 1
ATOM 4572 O O . GLY B 1 81 ? -21.594 21.797 14.516 1 95.69 81 GLY B O 1
ATOM 4573 N N . LEU B 1 82 ? -20.25 21.141 16.203 1 95.44 82 LEU B N 1
ATOM 4574 C CA . LEU B 1 82 ? -19.5 22.375 16.219 1 95.44 82 LEU B CA 1
ATOM 4575 C C . LEU B 1 82 ? -18.969 22.719 14.828 1 95.44 82 LEU B C 1
ATOM 4577 O O . LEU B 1 82 ? -19.156 23.828 14.336 1 95.44 82 LEU B O 1
ATOM 4581 N N . ARG B 1 83 ? -18.312 21.766 14.156 1 97.25 83 ARG B N 1
ATOM 4582 C CA . ARG B 1 83 ? -17.75 22.016 12.836 1 97.25 83 ARG B CA 1
ATOM 4583 C C . ARG B 1 83 ? -18.859 22.312 11.82 1 97.25 83 ARG B C 1
ATOM 4585 O O . ARG B 1 83 ? -18.719 23.234 11.008 1 97.25 83 ARG B O 1
ATOM 4592 N N . SER B 1 84 ? -19.891 21.562 11.898 1 98.19 84 SER B N 1
ATOM 4593 C CA . SER B 1 84 ? -21 21.766 10.984 1 98.19 84 SER B CA 1
ATOM 4594 C C . SER B 1 84 ? -21.562 23.172 11.109 1 98.19 84 SER B C 1
ATOM 4596 O O . SER B 1 84 ? -21.844 23.828 10.102 1 98.19 84 SER B O 1
ATOM 4598 N N . VAL B 1 85 ? -21.75 23.656 12.367 1 97.94 85 VAL B N 1
ATOM 4599 C CA . VAL B 1 85 ? -22.266 25 12.617 1 97.94 85 VAL B CA 1
ATOM 4600 C C . VAL B 1 85 ? -21.281 26.047 12.086 1 97.94 85 VAL B C 1
ATOM 4602 O O . VAL B 1 85 ? -21.688 27.016 11.453 1 97.94 85 VAL B O 1
ATOM 4605 N N . ARG B 1 86 ? -20.031 25.812 12.359 1 98.31 86 ARG B N 1
ATOM 4606 C CA . ARG B 1 86 ? -19.016 26.75 11.883 1 98.31 86 ARG B CA 1
ATOM 4607 C C . ARG B 1 86 ? -18.953 26.766 10.352 1 98.31 86 ARG B C 1
ATOM 4609 O O . ARG B 1 86 ? -18.766 27.828 9.75 1 98.31 86 ARG B O 1
ATOM 4616 N N . PHE B 1 87 ? -19.062 25.562 9.695 1 98.75 87 PHE B N 1
ATOM 4617 C CA . PHE B 1 87 ? -19.094 25.5 8.242 1 98.75 87 PHE B CA 1
ATOM 4618 C C . PHE B 1 87 ? -20.234 26.344 7.695 1 98.75 87 PHE B C 1
A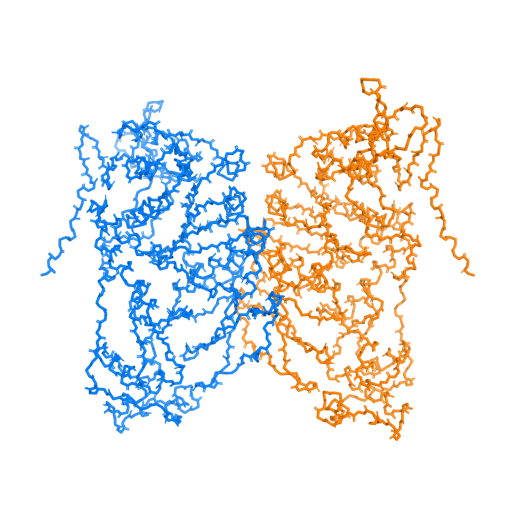TOM 4620 O O . PHE B 1 87 ? -20.062 27.094 6.734 1 98.75 87 PHE B O 1
ATOM 4627 N N . ALA B 1 88 ? -21.375 26.266 8.328 1 98.5 88 ALA B N 1
ATOM 4628 C CA . ALA B 1 88 ? -22.578 26.969 7.891 1 98.5 88 ALA B CA 1
ATOM 4629 C C . ALA B 1 88 ? -22.406 28.484 8.031 1 98.5 88 ALA B C 1
ATOM 4631 O O . ALA B 1 88 ? -22.891 29.25 7.203 1 98.5 88 ALA B O 1
ATOM 4632 N N . GLN B 1 89 ? -21.672 28.922 9.047 1 98.06 89 GLN B N 1
ATOM 4633 C CA . GLN B 1 89 ? -21.625 30.344 9.383 1 98.06 89 GLN B CA 1
ATOM 4634 C C . GLN B 1 89 ? -20.406 31.016 8.742 1 98.06 89 GLN B C 1
ATOM 4636 O O . GLN B 1 89 ? -20.438 32.219 8.453 1 98.06 89 GLN B O 1
ATOM 4641 N N . GLU B 1 90 ? -19.359 30.266 8.523 1 98.25 90 GLU B N 1
ATOM 4642 C CA . GLU B 1 90 ? -18.094 30.922 8.258 1 98.25 90 GLU B CA 1
ATOM 4643 C C . GLU B 1 90 ? -17.594 30.609 6.848 1 98.25 90 GLU B C 1
ATOM 4645 O O . GLU B 1 90 ? -16.625 31.219 6.375 1 98.25 90 GLU B O 1
ATOM 4650 N N . ILE B 1 91 ? -18.188 29.641 6.117 1 98.38 91 ILE B N 1
ATOM 4651 C CA . ILE B 1 91 ? -17.781 29.297 4.758 1 98.38 91 ILE B CA 1
ATOM 4652 C C . ILE B 1 91 ? -18.812 29.844 3.762 1 98.38 91 ILE B C 1
ATOM 4654 O O . ILE B 1 91 ? -20.016 29.719 3.965 1 98.38 91 ILE B O 1
ATOM 4658 N N . GLN B 1 92 ? -18.312 30.469 2.734 1 96.31 92 GLN B N 1
ATOM 4659 C CA . GLN B 1 92 ? -19.172 31 1.686 1 96.31 92 GLN B CA 1
ATOM 4660 C C . GLN B 1 92 ? -19.625 29.891 0.727 1 96.31 92 GLN B C 1
ATOM 4662 O O . GLN B 1 92 ? -18.953 28.859 0.608 1 96.31 92 GLN B O 1
ATOM 4667 N N . ASN B 1 93 ? -20.719 30.094 0.09 1 97.06 93 ASN B N 1
ATOM 4668 C CA . ASN B 1 93 ? -21.156 29.297 -1.045 1 97.06 93 ASN B CA 1
ATOM 4669 C C . ASN B 1 93 ? -21.406 27.844 -0.643 1 97.06 93 ASN B C 1
ATOM 4671 O O . ASN B 1 93 ? -20.938 26.922 -1.32 1 97.06 93 ASN B O 1
ATOM 4675 N N . VAL B 1 94 ? -22.062 27.594 0.528 1 98.31 94 VAL B N 1
ATOM 4676 C CA . VAL B 1 94 ? -22.391 26.25 0.992 1 98.31 94 VAL B CA 1
ATOM 4677 C C . VAL B 1 94 ? -23.859 25.938 0.672 1 98.31 94 VAL B C 1
ATOM 4679 O O . VAL B 1 94 ? -24.766 26.656 1.098 1 98.31 94 VAL B O 1
ATOM 4682 N N . LYS B 1 95 ? -24.047 24.891 -0.1 1 98.19 95 LYS B N 1
ATOM 4683 C CA . LYS B 1 95 ? -25.406 24.422 -0.407 1 98.19 95 LYS B CA 1
ATOM 4684 C C . LYS B 1 95 ? -26.031 23.719 0.791 1 98.19 95 LYS B C 1
ATOM 4686 O O . LYS B 1 95 ? -27.109 24.094 1.246 1 98.19 95 LYS B O 1
ATOM 4691 N N . GLU B 1 96 ? -25.359 22.734 1.257 1 98.25 96 GLU B N 1
ATOM 4692 C CA . GLU B 1 96 ? -25.844 21.984 2.4 1 98.25 96 GLU B CA 1
ATOM 4693 C C . GLU B 1 96 ? -24.703 21.266 3.131 1 98.25 96 GLU B C 1
ATOM 4695 O O . GLU B 1 96 ? -23.656 21.016 2.541 1 98.25 96 GLU B O 1
ATOM 4700 N N . ILE B 1 97 ? -24.969 21.062 4.398 1 98.75 97 ILE B N 1
ATOM 4701 C CA . ILE B 1 97 ? -24.031 20.359 5.262 1 98.75 97 ILE B CA 1
ATOM 4702 C C . ILE B 1 97 ? -24.703 19.125 5.863 1 98.75 97 ILE B C 1
ATOM 4704 O O . ILE B 1 97 ? -25.797 19.234 6.418 1 98.75 97 ILE B O 1
ATOM 4708 N N . TYR B 1 98 ? -24.078 17.984 5.676 1 98.69 98 TYR B N 1
ATOM 4709 C CA . TYR B 1 98 ? -24.531 16.75 6.312 1 98.69 98 TYR B CA 1
ATOM 4710 C C . TYR B 1 98 ? -23.781 16.516 7.621 1 98.69 98 TYR B C 1
ATOM 4712 O O . TYR B 1 98 ? -22.594 16.172 7.617 1 98.69 98 TYR B O 1
ATOM 4720 N N . ALA B 1 99 ? -24.469 16.75 8.688 1 98.62 99 ALA B N 1
ATOM 4721 C CA . ALA B 1 99 ? -23.922 16.438 10.008 1 98.62 99 ALA B CA 1
ATOM 4722 C C . ALA B 1 99 ? -24.328 15.039 10.461 1 98.62 99 ALA B C 1
ATOM 4724 O O . ALA B 1 99 ? -25.5 14.789 10.758 1 98.62 99 ALA B O 1
ATOM 4725 N N . ASN B 1 100 ? -23.281 14.109 10.516 1 98.25 100 ASN B N 1
ATOM 4726 C CA . ASN B 1 100 ? -23.562 12.711 10.789 1 98.25 100 ASN B CA 1
ATOM 4727 C C . ASN B 1 100 ? -22.891 12.234 12.07 1 98.25 100 ASN B C 1
ATOM 4729 O O . ASN B 1 100 ? -21.766 12.641 12.367 1 98.25 100 ASN B O 1
ATOM 4733 N N . ASP B 1 101 ? -23.641 11.469 12.859 1 96.19 101 ASP B N 1
ATOM 4734 C CA . ASP B 1 101 ? -23.078 10.758 14 1 96.19 101 ASP B CA 1
ATOM 4735 C C . ASP B 1 101 ? -23.875 9.5 14.328 1 96.19 101 ASP B C 1
ATOM 4737 O O . ASP B 1 101 ? -25.078 9.445 14.055 1 96.19 101 ASP B O 1
ATOM 4741 N N . LEU B 1 102 ? -23.125 8.578 14.844 1 94 102 LEU B N 1
ATOM 4742 C CA . LEU B 1 102 ? -23.812 7.34 15.195 1 94 102 LEU B CA 1
ATOM 4743 C C . LEU B 1 102 ? -24.516 7.473 16.547 1 94 102 LEU B C 1
ATOM 4745 O O . LEU B 1 102 ? -25.5 6.781 16.812 1 94 102 LEU B O 1
ATOM 4749 N N . SER B 1 103 ? -24.062 8.359 17.391 1 91.81 103 SER B N 1
ATOM 4750 C CA . SER B 1 103 ? -24.562 8.539 18.75 1 91.81 103 SER B CA 1
ATOM 4751 C C . SER B 1 103 ? -25.828 9.391 18.766 1 91.81 103 SER B C 1
ATOM 4753 O O . SER B 1 103 ? -25.828 10.523 18.266 1 91.81 103 SER B O 1
ATOM 4755 N N . LEU B 1 104 ? -26.844 8.906 19.438 1 90.62 104 LEU B N 1
ATOM 4756 C CA . LEU B 1 104 ? -28.094 9.656 19.578 1 90.62 104 LEU B CA 1
ATOM 4757 C C . LEU B 1 104 ? -27.875 10.906 20.438 1 90.62 104 LEU B C 1
ATOM 4759 O O . LEU B 1 104 ? -28.516 11.93 20.188 1 90.62 104 LEU B O 1
ATOM 4763 N N . ALA B 1 105 ? -27.016 10.789 21.359 1 87.5 105 ALA B N 1
ATOM 4764 C CA . ALA B 1 105 ? -26.688 11.938 22.188 1 87.5 105 ALA B CA 1
ATOM 4765 C C . ALA B 1 105 ? -26.062 13.062 21.344 1 87.5 105 ALA B C 1
ATOM 4767 O O . ALA B 1 105 ? -26.375 14.234 21.547 1 87.5 105 ALA B O 1
ATOM 4768 N N . SER B 1 106 ? -25.203 12.617 20.438 1 91.69 106 SER B N 1
ATOM 4769 C CA . SER B 1 106 ? -24.594 13.594 19.547 1 91.69 106 SER B CA 1
ATOM 4770 C C . SER B 1 106 ? -25.625 14.258 18.641 1 91.69 106 SER B C 1
ATOM 4772 O O . SER B 1 106 ? -25.594 15.469 18.438 1 91.69 106 SER B O 1
ATOM 4774 N N . LEU B 1 107 ? -26.578 13.508 18.219 1 94.12 107 LEU B N 1
ATOM 4775 C CA . LEU B 1 107 ? -27.609 14.031 17.328 1 94.12 107 LEU B CA 1
ATOM 4776 C C . LEU B 1 107 ? -28.438 15.102 18.031 1 94.12 107 LEU B C 1
ATOM 4778 O O . LEU B 1 107 ? -28.781 16.125 17.422 1 94.12 107 LEU B O 1
ATOM 4782 N N . ALA B 1 108 ? -28.75 14.82 19.234 1 92 108 ALA B N 1
ATOM 4783 C CA . ALA B 1 108 ? -29.516 15.789 20.016 1 92 108 ALA B CA 1
ATOM 4784 C C . ALA B 1 108 ? -28.75 17.094 20.172 1 92 108 ALA B C 1
ATOM 4786 O O . ALA B 1 108 ? -29.328 18.172 20.078 1 92 108 ALA B O 1
ATOM 4787 N N . LEU B 1 109 ? -27.5 16.953 20.453 1 92 109 LEU B N 1
ATOM 4788 C CA . LEU B 1 109 ? -26.656 18.125 20.609 1 92 109 LEU B CA 1
ATOM 4789 C C . LEU B 1 109 ? -26.531 18.891 19.297 1 92 109 LEU B C 1
ATOM 4791 O O . LEU B 1 109 ? -26.531 20.125 19.281 1 92 109 LEU B O 1
ATOM 4795 N N . ILE B 1 110 ? -26.375 18.125 18.203 1 95.5 110 ILE B N 1
ATOM 4796 C CA . ILE B 1 110 ? -26.297 18.75 16.891 1 95.5 110 ILE B CA 1
ATOM 4797 C C . ILE B 1 110 ? -27.547 19.578 16.641 1 95.5 110 ILE B C 1
ATOM 4799 O O . ILE B 1 110 ? -27.469 20.734 16.203 1 95.5 110 ILE B O 1
ATOM 4803 N N . ASP B 1 111 ? -28.656 19.031 16.922 1 95.38 111 ASP B N 1
ATOM 4804 C CA . ASP B 1 111 ? -29.938 19.703 16.703 1 95.38 111 ASP B CA 1
ATOM 4805 C C . ASP B 1 111 ? -30.031 20.984 17.547 1 95.38 111 ASP B C 1
ATOM 4807 O O . ASP B 1 111 ? -30.422 22.031 17.047 1 95.38 111 ASP B O 1
ATOM 4811 N N . GLU B 1 112 ? -29.672 20.891 18.797 1 92.75 112 GLU B N 1
ATOM 4812 C CA . GLU B 1 112 ? -29.703 22.047 19.703 1 92.75 112 GLU B CA 1
ATOM 4813 C C . GLU B 1 112 ? -28.766 23.141 19.234 1 92.75 112 GLU B C 1
ATOM 4815 O O . GLU B 1 112 ? -29.109 24.328 19.266 1 92.75 112 GLU B O 1
ATOM 4820 N N . ASN B 1 113 ? -27.609 22.719 18.812 1 95.25 113 ASN B N 1
ATOM 4821 C CA . ASN B 1 113 ? -26.609 23.703 18.422 1 95.25 113 ASN B CA 1
ATOM 4822 C C . ASN B 1 113 ? -26.953 24.359 17.078 1 95.25 113 ASN B C 1
ATOM 4824 O O . ASN B 1 113 ? -26.641 25.531 16.859 1 95.25 113 ASN B O 1
ATOM 4828 N N . ILE B 1 114 ? -27.609 23.609 16.203 1 96.94 114 ILE B N 1
ATOM 4829 C CA . ILE B 1 114 ? -28.125 24.156 14.953 1 96.94 114 ILE B CA 1
ATOM 4830 C C . ILE B 1 114 ? -29.141 25.25 15.25 1 96.94 114 ILE B C 1
ATOM 4832 O O . ILE B 1 114 ? -29.078 26.344 14.68 1 96.94 114 ILE B O 1
ATOM 4836 N N . LYS B 1 115 ? -30 25 16.203 1 95.38 115 LYS B N 1
ATOM 4837 C CA . LYS B 1 115 ? -31.047 25.938 16.594 1 95.38 115 LYS B CA 1
ATOM 4838 C C . LYS B 1 115 ? -30.438 27.156 17.297 1 95.38 115 LYS B C 1
ATOM 4840 O O . LYS B 1 115 ? -30.828 28.297 17.016 1 95.38 115 LYS B O 1
ATOM 4845 N N . LEU B 1 116 ? -29.5 26.859 18.141 1 93.5 116 LEU B N 1
ATOM 4846 C CA . LEU B 1 116 ? -28.844 27.922 18.891 1 93.5 116 LEU B CA 1
ATOM 4847 C C . LEU B 1 116 ? -28.172 28.922 17.969 1 93.5 116 LEU B C 1
ATOM 4849 O O . LEU B 1 116 ? -28.094 30.109 18.281 1 93.5 116 LEU B O 1
ATOM 4853 N N . ASN B 1 117 ? -27.703 28.5 16.797 1 96.75 117 ASN B N 1
ATOM 4854 C CA . ASN B 1 117 ? -26.953 29.344 15.875 1 96.75 117 ASN B CA 1
ATOM 4855 C C . ASN B 1 117 ? -27.797 29.781 14.688 1 96.75 117 ASN B C 1
ATOM 4857 O O . ASN B 1 117 ? -27.312 30.453 13.781 1 96.75 117 ASN B O 1
ATOM 4861 N N . ASN B 1 118 ? -29.062 29.391 14.594 1 96.62 118 ASN B N 1
ATOM 4862 C CA . ASN B 1 118 ? -30.016 29.766 13.562 1 96.62 118 ASN B CA 1
ATOM 4863 C C . ASN B 1 118 ? -29.5 29.438 12.164 1 96.62 118 ASN B C 1
ATOM 4865 O O . ASN B 1 118 ? -29.516 30.281 11.273 1 96.62 118 ASN B O 1
ATOM 4869 N N . VAL B 1 119 ? -28.891 28.297 12.047 1 96.81 119 VAL B N 1
ATOM 4870 C CA . VAL B 1 119 ? -28.469 27.859 10.727 1 96.81 119 VAL B CA 1
ATOM 4871 C C . VAL B 1 119 ? -29.5 26.891 10.141 1 96.81 119 VAL B C 1
ATOM 4873 O O . VAL B 1 119 ? -30.125 26.141 10.875 1 96.81 119 VAL B O 1
ATOM 4876 N N . SER B 1 120 ? -29.672 26.906 8.797 1 95.94 120 SER B N 1
ATOM 4877 C CA . SER B 1 120 ? -30.781 26.172 8.195 1 95.94 120 SER B CA 1
ATOM 4878 C C . SER B 1 120 ? -30.281 25.172 7.16 1 95.94 120 SER B C 1
ATOM 4880 O O . SER B 1 120 ? -31.047 24.297 6.727 1 95.94 120 SER B O 1
ATOM 4882 N N . ASN B 1 121 ? -29.078 25.234 6.762 1 97.38 121 ASN B N 1
ATOM 4883 C CA . ASN B 1 121 ? -28.594 24.375 5.68 1 97.38 121 ASN B CA 1
ATOM 4884 C C . ASN B 1 121 ? -27.812 23.172 6.215 1 97.38 121 ASN B C 1
ATOM 4886 O O . ASN B 1 121 ? -26.953 22.641 5.527 1 97.38 121 ASN B O 1
ATOM 4890 N N . VAL B 1 122 ? -28.047 22.828 7.492 1 98.44 122 VAL B N 1
ATOM 4891 C CA . VAL B 1 122 ? -27.438 21.641 8.094 1 98.44 122 VAL B CA 1
ATOM 4892 C C . VAL B 1 122 ? -28.469 20.531 8.227 1 98.44 122 VAL B C 1
ATOM 4894 O O . VAL B 1 122 ? -29.516 20.734 8.844 1 98.44 122 VAL B O 1
ATOM 4897 N N . LYS B 1 123 ? -28.172 19.391 7.645 1 97.94 123 LYS B N 1
ATOM 4898 C CA . LYS B 1 123 ? -29.016 18.203 7.758 1 97.94 123 LYS B CA 1
ATOM 4899 C C . LYS B 1 123 ? -28.391 17.172 8.68 1 97.94 123 LYS B C 1
ATOM 4901 O O . LYS B 1 123 ? -27.203 16.875 8.57 1 97.94 123 LYS B O 1
ATOM 4906 N N . ILE B 1 124 ? -29.219 16.641 9.555 1 98.12 124 ILE B N 1
ATOM 4907 C CA . ILE B 1 124 ? -28.719 15.703 10.547 1 98.12 124 ILE B CA 1
ATOM 4908 C C . ILE B 1 124 ? -28.938 14.273 10.055 1 98.12 124 ILE B C 1
ATOM 4910 O O . ILE B 1 124 ? -30.031 13.922 9.609 1 98.12 124 ILE B O 1
ATOM 4914 N N . TYR B 1 125 ? -27.875 13.461 10.117 1 97.31 125 TYR B N 1
ATOM 4915 C CA . TYR B 1 125 ? -27.953 12.055 9.727 1 97.31 125 TYR B CA 1
ATOM 4916 C C . TYR B 1 125 ? -27.469 11.148 10.852 1 97.31 125 TYR B C 1
ATOM 4918 O O . TYR B 1 125 ? -26.516 11.477 11.555 1 97.31 125 TYR B O 1
ATOM 4926 N N . ASN B 1 126 ? -28.188 10.047 11.055 1 97.06 126 ASN B N 1
ATOM 4927 C CA . ASN B 1 126 ? -27.797 8.984 11.984 1 97.06 126 ASN B CA 1
ATOM 4928 C C . ASN B 1 126 ? -27.484 7.688 11.242 1 97.06 126 ASN B C 1
ATOM 4930 O O . ASN B 1 126 ? -28.297 6.754 11.258 1 97.06 126 ASN B O 1
ATOM 4934 N N . MET B 1 127 ? -26.266 7.598 10.742 1 94.38 127 MET B N 1
ATOM 4935 C CA . MET B 1 127 ? -25.844 6.449 9.945 1 94.38 127 MET B CA 1
ATOM 4936 C C . MET B 1 127 ? -24.375 6.113 10.203 1 94.38 127 MET B C 1
ATOM 4938 O O . MET B 1 127 ? -23.609 6.965 10.656 1 94.38 127 MET B O 1
ATOM 4942 N N . ASP B 1 128 ? -24.062 4.824 9.953 1 93.44 128 ASP B N 1
ATOM 4943 C CA . ASP B 1 128 ? -22.641 4.512 9.82 1 93.44 128 ASP B CA 1
ATOM 4944 C C . ASP B 1 128 ? -22 5.355 8.727 1 93.44 128 ASP B C 1
ATOM 4946 O O . ASP B 1 128 ? -22.484 5.402 7.598 1 93.44 128 ASP B O 1
ATOM 4950 N N . ALA B 1 129 ? -20.953 6.031 9.125 1 95.94 129 ALA B N 1
ATOM 4951 C CA . ALA B 1 129 ? -20.312 6.973 8.195 1 95.94 129 ALA B CA 1
ATOM 4952 C C . ALA B 1 129 ? -19.922 6.281 6.895 1 95.94 129 ALA B C 1
ATOM 4954 O O . ALA B 1 129 ? -20 6.879 5.82 1 95.94 129 ALA B O 1
ATOM 4955 N N . ASN B 1 130 ? -19.391 5.039 6.973 1 93.12 130 ASN B N 1
ATOM 4956 C CA . ASN B 1 130 ? -19.031 4.293 5.773 1 93.12 130 ASN B CA 1
ATOM 4957 C C . ASN B 1 130 ? -20.234 4.062 4.863 1 93.12 130 ASN B C 1
ATOM 4959 O O . ASN B 1 130 ? -20.125 4.18 3.641 1 93.12 130 ASN B O 1
ATOM 4963 N N . LYS B 1 131 ? -21.328 3.711 5.43 1 91.06 131 LYS B N 1
ATOM 4964 C CA . LYS B 1 131 ? -22.547 3.502 4.66 1 91.06 131 LYS B CA 1
ATOM 4965 C C . LYS B 1 131 ? -23.016 4.805 4.02 1 91.06 131 LYS B C 1
ATOM 4967 O O . LYS B 1 131 ? -23.422 4.82 2.852 1 91.06 131 LYS B O 1
ATOM 4972 N N . LEU B 1 132 ? -22.969 5.879 4.82 1 94.69 132 LEU B N 1
ATOM 4973 C CA . LEU B 1 132 ? -23.406 7.176 4.328 1 94.69 132 LEU B CA 1
ATOM 4974 C C . LEU B 1 132 ? -22.578 7.613 3.123 1 94.69 132 LEU B C 1
ATOM 4976 O O . LEU B 1 132 ? -23.125 8.125 2.141 1 94.69 132 LEU B O 1
ATOM 4980 N N . MET B 1 133 ? -21.312 7.379 3.164 1 94.69 133 MET B N 1
ATOM 4981 C CA . MET B 1 133 ? -20.406 7.797 2.096 1 94.69 133 MET B CA 1
ATOM 4982 C C . MET B 1 133 ? -20.609 6.945 0.845 1 94.69 133 MET B C 1
ATOM 4984 O O . MET B 1 133 ? -20.141 7.309 -0.238 1 94.69 133 MET B O 1
ATOM 4988 N N . LYS B 1 134 ? -21.266 5.824 0.969 1 88.25 134 LYS B N 1
ATOM 4989 C CA . LYS B 1 134 ? -21.516 4.965 -0.18 1 88.25 134 LYS B CA 1
ATOM 4990 C C . LYS B 1 134 ? -22.875 5.266 -0.8 1 88.25 134 LYS B C 1
ATOM 4992 O O . LYS B 1 134 ? -23.203 4.75 -1.869 1 88.25 134 LYS B O 1
ATOM 4997 N N . GLU B 1 135 ? -23.625 6.137 -0.105 1 89.06 135 GLU B N 1
ATOM 4998 C CA . GLU B 1 135 ? -24.906 6.566 -0.678 1 89.06 135 GLU B CA 1
ATOM 4999 C C . GLU B 1 135 ? -24.688 7.391 -1.946 1 89.06 135 GLU B C 1
ATOM 5001 O O . GLU B 1 135 ? -23.578 7.855 -2.209 1 89.06 135 GLU B O 1
ATOM 5006 N N . ASP B 1 136 ? -25.734 7.445 -2.752 1 88.44 136 ASP B N 1
ATOM 5007 C CA . ASP B 1 136 ? -25.641 8.195 -4.004 1 88.44 136 ASP B CA 1
ATOM 5008 C C . ASP B 1 136 ? -25.75 9.695 -3.754 1 88.44 136 ASP B C 1
ATOM 5010 O O . ASP B 1 136 ? -26.656 10.359 -4.277 1 88.44 136 ASP B O 1
ATOM 5014 N N . ILE B 1 137 ? -24.906 10.234 -2.918 1 91.69 137 ILE B N 1
ATOM 5015 C CA . ILE B 1 137 ? -24.781 11.656 -2.611 1 91.69 137 ILE B CA 1
ATOM 5016 C C . ILE B 1 137 ? -23.391 12.148 -3.018 1 91.69 137 ILE B C 1
ATOM 5018 O O . ILE B 1 137 ? -22.375 11.523 -2.686 1 91.69 137 ILE B O 1
ATOM 5022 N N . LYS B 1 138 ? -23.438 13.18 -3.748 1 93 138 LYS B N 1
ATOM 5023 C CA . LYS B 1 138 ? -22.172 13.766 -4.16 1 93 138 LYS B CA 1
ATOM 5024 C C . LYS B 1 138 ? -21.672 14.781 -3.131 1 93 138 LYS B C 1
ATOM 5026 O O . LYS B 1 138 ? -22.297 15.82 -2.926 1 93 138 LYS B O 1
ATOM 5031 N N . PHE B 1 139 ? -20.609 14.516 -2.533 1 98 139 PHE B N 1
ATOM 5032 C CA . PHE B 1 139 ? -19.984 15.438 -1.591 1 98 139 PHE B CA 1
ATOM 5033 C C . PHE B 1 139 ? -18.812 16.156 -2.24 1 98 139 PHE B C 1
ATOM 5035 O O . PHE B 1 139 ? -17.938 15.531 -2.836 1 98 139 PHE B O 1
ATOM 5042 N N . ASP B 1 140 ? -18.812 17.453 -2.088 1 98.56 140 ASP B N 1
ATOM 5043 C CA . ASP B 1 140 ? -17.672 18.25 -2.547 1 98.56 140 ASP B CA 1
ATOM 5044 C C . ASP B 1 140 ? -16.562 18.266 -1.501 1 98.56 140 ASP B C 1
ATOM 5046 O O . ASP B 1 140 ? -15.391 18.469 -1.835 1 98.56 140 ASP B O 1
ATOM 5050 N N . VAL B 1 141 ? -16.953 18.141 -0.288 1 98.88 141 VAL B N 1
ATOM 5051 C CA . VAL B 1 141 ? -16.016 18.109 0.83 1 98.88 141 VAL B CA 1
ATOM 5052 C C . VAL B 1 141 ? -16.422 17 1.802 1 98.88 141 VAL B C 1
ATOM 5054 O O . VAL B 1 141 ? -17.594 16.859 2.145 1 98.88 141 VAL B O 1
ATOM 5057 N N . ILE B 1 142 ? -15.453 16.203 2.17 1 98.88 142 ILE B N 1
ATOM 5058 C CA . ILE B 1 142 ? -15.633 15.203 3.223 1 98.88 142 ILE B CA 1
ATOM 5059 C C . ILE B 1 142 ? -14.641 15.469 4.352 1 98.88 142 ILE B C 1
ATOM 5061 O O . ILE B 1 142 ? -13.43 15.461 4.137 1 98.88 142 ILE B O 1
ATOM 5065 N N . ASP B 1 143 ? -15.125 15.734 5.5 1 98.81 143 ASP B N 1
ATOM 5066 C CA . ASP B 1 143 ? -14.297 15.953 6.68 1 98.81 143 ASP B CA 1
ATOM 5067 C C . ASP B 1 143 ? -14.336 14.75 7.621 1 98.81 143 ASP B C 1
ATOM 5069 O O . ASP B 1 143 ? -15.391 14.43 8.18 1 98.81 143 ASP B O 1
ATOM 5073 N N . LEU B 1 144 ? -13.188 14.07 7.781 1 98.56 144 LEU B N 1
ATOM 5074 C CA . LEU B 1 144 ? -13.039 12.914 8.656 1 98.56 144 LEU B CA 1
ATOM 5075 C C . LEU B 1 144 ? -12.18 13.258 9.867 1 98.56 144 LEU B C 1
ATOM 5077 O O . LEU B 1 144 ? -10.961 13.398 9.758 1 98.56 144 LEU B O 1
ATOM 5081 N N . ASP B 1 145 ? -12.797 13.281 10.992 1 95.81 145 ASP B N 1
ATOM 5082 C CA . ASP B 1 145 ? -12.094 13.555 12.242 1 95.81 145 ASP B CA 1
ATOM 5083 C C . ASP B 1 145 ? -12.391 12.477 13.281 1 95.81 145 ASP B C 1
ATOM 5085 O O . ASP B 1 145 ? -12.922 12.773 14.359 1 95.81 145 ASP B O 1
ATOM 5089 N N . PRO B 1 146 ? -11.984 11.281 13.055 1 95.06 146 PRO B N 1
ATOM 5090 C CA . PRO B 1 146 ? -12.219 10.195 14.008 1 95.06 146 PRO B CA 1
ATOM 5091 C C . PRO B 1 146 ? -11.25 10.227 15.188 1 95.06 146 PRO B C 1
ATOM 5093 O O . PRO B 1 146 ? -10.234 10.93 15.141 1 95.06 146 PRO B O 1
ATOM 5096 N N . TYR B 1 147 ? -11.68 9.531 16.234 1 90 147 TYR B N 1
ATOM 5097 C CA . TYR B 1 147 ? -10.703 9.211 17.266 1 90 147 TYR B CA 1
ATOM 5098 C C . TYR B 1 147 ? -9.727 8.148 16.781 1 90 147 TYR B C 1
ATOM 5100 O O . TYR B 1 147 ? -10.141 7.086 16.312 1 90 147 TYR B O 1
ATOM 5108 N N . GLY B 1 148 ? -8.5 8.484 16.828 1 93.88 148 GLY B N 1
ATOM 5109 C CA . GLY B 1 148 ? -7.5 7.516 16.406 1 93.88 148 GLY B CA 1
ATOM 5110 C C . GLY B 1 148 ? -7.203 7.559 14.922 1 93.88 148 GLY B C 1
ATOM 5111 O O . GLY B 1 148 ? -6.961 8.633 14.359 1 93.88 148 GLY B O 1
ATOM 5112 N N . THR B 1 149 ? -7.211 6.383 14.305 1 96.81 149 THR B N 1
ATOM 5113 C CA . THR B 1 149 ? -6.812 6.242 12.906 1 96.81 149 THR B CA 1
ATOM 5114 C C . THR B 1 149 ? -8 6.496 11.984 1 96.81 149 THR B C 1
ATOM 5116 O O . THR B 1 149 ? -9.148 6.219 12.344 1 96.81 149 THR B O 1
ATOM 5119 N N . VAL B 1 150 ? -7.75 6.98 10.789 1 97.88 150 VAL B N 1
ATOM 5120 C CA . VAL B 1 150 ? -8.766 7.23 9.766 1 97.88 150 VAL B CA 1
ATOM 5121 C C . VAL B 1 150 ? -8.984 5.965 8.938 1 97.88 150 VAL B C 1
ATOM 5123 O O . VAL B 1 150 ? -9.969 5.859 8.211 1 97.88 150 VAL B O 1
ATOM 5126 N N . CYS B 1 151 ? -8.188 4.961 9.086 1 96.56 151 CYS B N 1
ATOM 5127 C CA . CYS B 1 151 ? -8.078 3.822 8.18 1 96.56 151 CYS B CA 1
ATOM 5128 C C . CYS B 1 151 ? -9.43 3.146 7.98 1 96.56 151 CYS B C 1
ATOM 5130 O O . CYS B 1 151 ? -9.797 2.822 6.852 1 96.56 151 CYS B O 1
ATOM 5132 N N . PRO B 1 152 ? -10.266 3.008 9 1 94.12 152 PRO B N 1
ATOM 5133 C CA . PRO B 1 152 ? -11.547 2.326 8.805 1 94.12 152 PRO B CA 1
ATOM 5134 C C . PRO B 1 152 ? -12.484 3.084 7.871 1 94.12 152 PRO B C 1
ATOM 5136 O O . PRO B 1 152 ? -13.43 2.502 7.336 1 94.12 152 PRO B O 1
ATOM 5139 N N . PHE B 1 153 ? -12.234 4.383 7.621 1 96.44 153 PHE B N 1
ATOM 5140 C CA . PHE B 1 153 ? -13.172 5.215 6.871 1 96.44 153 PHE B CA 1
ATOM 5141 C C . PHE B 1 153 ? -12.594 5.582 5.508 1 96.44 153 PHE B C 1
ATOM 5143 O O . PHE B 1 153 ? -13.312 6.09 4.645 1 96.44 153 PHE B O 1
ATOM 5150 N N . LEU B 1 154 ? -11.336 5.312 5.301 1 97.19 154 LEU B N 1
ATOM 5151 C CA . LEU B 1 154 ? -10.578 5.891 4.191 1 97.19 154 LEU B CA 1
ATOM 5152 C C . LEU B 1 154 ? -11.125 5.402 2.854 1 97.19 154 LEU B C 1
ATOM 5154 O O . LEU B 1 154 ? -11.352 6.203 1.939 1 97.19 154 LEU B O 1
ATOM 5158 N N . ASP B 1 155 ? -11.344 4.145 2.727 1 94.12 155 ASP B N 1
ATOM 5159 C CA . ASP B 1 155 ? -11.773 3.574 1.454 1 94.12 155 ASP B CA 1
ATOM 5160 C C . ASP B 1 155 ? -13.141 4.121 1.039 1 94.12 155 ASP B C 1
ATOM 5162 O O . ASP B 1 155 ? -13.352 4.453 -0.129 1 94.12 155 ASP B O 1
ATOM 5166 N N . SER B 1 156 ? -14.086 4.156 1.969 1 94.5 156 SER B N 1
ATOM 5167 C CA . SER B 1 156 ? -15.406 4.707 1.677 1 94.5 156 SER B CA 1
ATOM 5168 C C . SER B 1 156 ? -15.312 6.18 1.288 1 94.5 156 SER B C 1
ATOM 5170 O O . SER B 1 156 ? -16.016 6.629 0.383 1 94.5 156 SER B O 1
ATOM 5172 N N . ALA B 1 157 ? -14.438 6.879 2 1 97.62 157 ALA B N 1
ATOM 5173 C CA . ALA B 1 157 ? -14.266 8.297 1.699 1 97.62 157 ALA B CA 1
ATOM 5174 C C . ALA B 1 157 ? -13.742 8.5 0.282 1 97.62 157 ALA B C 1
ATOM 5176 O O . ALA B 1 157 ? -14.266 9.32 -0.474 1 97.62 157 ALA B O 1
ATOM 5177 N N . ILE B 1 158 ? -12.734 7.727 -0.078 1 96.88 158 ILE B N 1
ATOM 5178 C CA . ILE B 1 158 ? -12.133 7.848 -1.401 1 96.88 158 ILE B CA 1
ATOM 5179 C C . ILE B 1 158 ? -13.156 7.469 -2.471 1 96.88 158 ILE B C 1
ATOM 5181 O O . ILE B 1 158 ? -13.242 8.117 -3.516 1 96.88 158 ILE B O 1
ATOM 5185 N N . HIS B 1 159 ? -13.883 6.441 -2.191 1 93.5 159 HIS B N 1
ATOM 5186 C CA . HIS B 1 159 ? -14.922 6.027 -3.131 1 93.5 159 HIS B CA 1
ATOM 5187 C C . HIS B 1 159 ? -15.914 7.152 -3.391 1 93.5 159 HIS B C 1
ATOM 5189 O O . HIS B 1 159 ? -16.375 7.332 -4.52 1 93.5 159 HIS B O 1
ATOM 5195 N N . SER B 1 160 ? -16.234 7.914 -2.402 1 95.31 160 SER B N 1
ATOM 5196 C CA . SER B 1 160 ? -17.234 8.977 -2.471 1 95.31 160 SER B CA 1
ATOM 5197 C C . SER B 1 160 ? -16.672 10.219 -3.156 1 95.31 160 SER B C 1
ATOM 5199 O O . SER B 1 160 ? -17.438 11.07 -3.619 1 95.31 160 SER B O 1
ATOM 5201 N N . CYS B 1 161 ? -15.406 10.312 -3.221 1 96.31 161 CYS B N 1
ATOM 5202 C CA . CYS B 1 161 ? -14.773 11.516 -3.756 1 96.31 161 CYS B CA 1
ATOM 5203 C C . CYS B 1 161 ? -14.766 11.492 -5.281 1 96.31 161 CYS B C 1
ATOM 5205 O O . CYS B 1 161 ? -14.461 10.461 -5.887 1 96.31 161 CYS B O 1
ATOM 5207 N N . ASP B 1 162 ? -15.227 12.484 -5.875 1 93 162 ASP B N 1
ATOM 5208 C CA . ASP B 1 162 ? -15.156 12.82 -7.293 1 93 162 ASP B CA 1
ATOM 5209 C C . ASP B 1 162 ? -14.906 14.312 -7.496 1 93 162 ASP B C 1
ATOM 5211 O O . ASP B 1 162 ? -15.844 15.102 -7.555 1 93 162 ASP B O 1
ATOM 5215 N N . ASP B 1 163 ? -13.672 14.727 -7.641 1 96.81 163 ASP B N 1
ATOM 5216 C CA . ASP B 1 163 ? -13.289 16.141 -7.598 1 96.81 163 ASP B CA 1
ATOM 5217 C C . ASP B 1 163 ? -13.68 16.766 -6.266 1 96.81 163 ASP B C 1
ATOM 5219 O O . ASP B 1 163 ? -14.406 17.766 -6.238 1 96.81 163 ASP B O 1
ATOM 5223 N N . SER B 1 164 ? -13.25 16.234 -5.164 1 98.5 164 SER B N 1
ATOM 5224 C CA . SER B 1 164 ? -13.672 16.578 -3.807 1 98.5 164 SER B CA 1
ATOM 5225 C C . SER B 1 164 ? -12.469 16.875 -2.916 1 98.5 164 SER B C 1
ATOM 5227 O O . SER B 1 164 ? -11.344 16.453 -3.217 1 98.5 164 SER B O 1
ATOM 5229 N N . LEU B 1 165 ? -12.711 17.672 -1.917 1 98.88 165 LEU B N 1
ATOM 5230 C CA . LEU B 1 165 ? -11.734 17.891 -0.857 1 98.88 165 LEU B CA 1
ATOM 5231 C C . LEU B 1 165 ? -11.93 16.891 0.275 1 98.88 165 LEU B C 1
ATOM 5233 O O . LEU B 1 165 ? -13.031 16.766 0.815 1 98.88 165 LEU B O 1
ATOM 5237 N N . LEU B 1 166 ? -10.914 16.141 0.491 1 98.88 166 LEU B N 1
ATOM 5238 C CA . LEU B 1 166 ? -10.906 15.203 1.614 1 98.88 166 LEU B CA 1
ATOM 5239 C C . LEU B 1 166 ? -10.062 15.742 2.764 1 98.88 166 LEU B C 1
ATOM 5241 O O . LEU B 1 166 ? -8.859 15.961 2.602 1 98.88 166 LEU B O 1
ATOM 5245 N N . CYS B 1 167 ? -10.68 16.031 3.906 1 98.88 167 CYS B N 1
ATOM 5246 C CA . CYS B 1 167 ? -10.023 16.516 5.117 1 98.88 167 CYS B CA 1
ATOM 5247 C C . CYS B 1 167 ? -9.867 15.383 6.137 1 98.88 167 CYS B C 1
ATOM 5249 O O . CYS B 1 167 ? -10.867 14.812 6.586 1 98.88 167 CYS B O 1
ATOM 5251 N N . ILE B 1 168 ? -8.617 15.102 6.543 1 98.81 168 ILE B N 1
ATOM 5252 C CA . ILE B 1 168 ? -8.391 13.938 7.395 1 98.81 168 ILE B CA 1
ATOM 5253 C C . ILE B 1 168 ? -7.613 14.359 8.641 1 98.81 168 ILE B C 1
ATOM 5255 O O . ILE B 1 168 ? -6.574 15.016 8.539 1 98.81 168 ILE B O 1
ATOM 5259 N N . THR B 1 169 ? -8.125 13.984 9.766 1 97.56 169 THR B N 1
ATOM 5260 C CA . THR B 1 169 ? -7.398 14.07 11.031 1 97.56 169 THR B CA 1
ATOM 5261 C C . THR B 1 169 ? -7.039 12.672 11.539 1 97.56 169 THR B C 1
ATOM 5263 O O . THR B 1 169 ? -7.852 11.75 11.461 1 97.56 169 THR B O 1
ATOM 5266 N N . CYS B 1 170 ? -5.832 12.484 11.922 1 97.5 170 CYS B N 1
ATOM 5267 C CA . CYS B 1 170 ? -5.402 11.281 12.617 1 97.5 170 CYS B CA 1
ATOM 5268 C C . CYS B 1 170 ? -4.852 11.617 14 1 97.5 170 CYS B C 1
ATOM 5270 O O . CYS B 1 170 ? -3.895 12.383 14.125 1 97.5 170 CYS B O 1
ATOM 5272 N N . THR B 1 171 ? -5.379 11.008 15.055 1 95.06 171 THR B N 1
ATOM 5273 C CA . THR B 1 171 ? -4.914 11.289 16.406 1 95.06 171 THR B CA 1
ATOM 5274 C C . THR B 1 171 ? -4.094 10.125 16.953 1 95.06 171 THR B C 1
ATOM 5276 O O . THR B 1 171 ? -3.814 10.062 18.156 1 95.06 171 THR B O 1
ATOM 5279 N N . ASP B 1 172 ? -3.768 9.172 16.141 1 95 172 ASP B N 1
ATOM 5280 C CA . ASP B 1 172 ? -2.887 8.07 16.531 1 95 172 ASP B CA 1
ATOM 5281 C C . ASP B 1 172 ? -1.433 8.391 16.188 1 95 172 ASP B C 1
ATOM 5283 O O . ASP B 1 172 ? -0.75 7.586 15.555 1 95 172 ASP B O 1
ATOM 5287 N N . SER B 1 173 ? -0.966 9.453 16.672 1 92.31 173 SER B N 1
ATOM 5288 C CA . SER B 1 173 ? 0.391 9.898 16.375 1 92.31 173 SER B CA 1
ATOM 5289 C C . SER B 1 173 ? 1.425 8.906 16.906 1 92.31 173 SER B C 1
ATOM 5291 O O . SER B 1 173 ? 2.521 8.797 16.344 1 92.31 173 SER B O 1
ATOM 5293 N N . ARG B 1 174 ? 1.089 8.156 17.922 1 91.69 174 ARG B N 1
ATOM 5294 C CA . ARG B 1 174 ? 2.01 7.141 18.422 1 91.69 174 ARG B CA 1
ATOM 5295 C C . ARG B 1 174 ? 2.287 6.082 17.359 1 91.69 174 ARG B C 1
ATOM 5297 O O . ARG B 1 174 ? 3.381 5.516 17.312 1 91.69 174 ARG B O 1
ATOM 5304 N N . VAL B 1 175 ? 1.295 5.883 16.531 1 95.19 175 VAL B N 1
ATOM 5305 C CA . VAL B 1 175 ? 1.435 4.918 15.438 1 95.19 175 VAL B CA 1
ATOM 5306 C C . VAL B 1 175 ? 2.135 5.57 14.25 1 95.19 175 VAL B C 1
ATOM 5308 O O . VAL B 1 175 ? 3.111 5.035 13.727 1 95.19 175 VAL B O 1
ATOM 5311 N N . LEU B 1 176 ? 1.764 6.762 13.883 1 96.31 176 LEU B N 1
ATOM 5312 C CA . LEU B 1 176 ? 2.254 7.43 12.688 1 96.31 176 LEU B CA 1
ATOM 5313 C C . LEU B 1 176 ? 3.627 8.047 12.93 1 96.31 176 LEU B C 1
ATOM 5315 O O . LEU B 1 176 ? 4.426 8.188 12 1 96.31 176 LEU B O 1
ATOM 5319 N N . CYS B 1 177 ? 3.924 8.391 14.188 1 92.25 177 CYS B N 1
ATOM 5320 C CA . CYS B 1 177 ? 5.145 9.141 14.469 1 92.25 177 CYS B CA 1
ATOM 5321 C C . CYS B 1 177 ? 5.941 8.477 15.586 1 92.25 177 CYS B C 1
ATOM 5323 O O . CYS B 1 177 ? 7.086 8.859 15.844 1 92.25 177 CYS B O 1
ATOM 5325 N N . GLY B 1 178 ? 5.375 7.453 16.219 1 86.25 178 GLY B N 1
ATOM 5326 C CA . GLY B 1 178 ? 5.969 6.969 17.453 1 86.25 178 GLY B CA 1
ATOM 5327 C C . GLY B 1 178 ? 6.539 5.57 17.328 1 86.25 178 GLY B C 1
ATOM 5328 O O . GLY B 1 178 ? 6.961 5.16 16.234 1 86.25 178 GLY B O 1
ATOM 5329 N N . PRO B 1 179 ? 6.609 4.926 18.438 1 86.81 179 PRO B N 1
ATOM 5330 C CA . PRO B 1 179 ? 7.359 3.672 18.531 1 86.81 179 PRO B CA 1
ATOM 5331 C C . PRO B 1 179 ? 6.594 2.48 17.953 1 86.81 179 PRO B C 1
ATOM 5333 O O . PRO B 1 179 ? 7.18 1.415 17.734 1 86.81 179 PRO B O 1
ATOM 5336 N N . ASP B 1 180 ? 5.363 2.586 17.703 1 89.88 180 ASP B N 1
ATOM 5337 C CA . ASP B 1 180 ? 4.57 1.444 17.25 1 89.88 180 ASP B CA 1
ATOM 5338 C C . ASP B 1 180 ? 4.73 1.224 15.75 1 89.88 180 ASP B C 1
ATOM 5340 O O . ASP B 1 180 ? 3.766 1.347 14.992 1 89.88 180 ASP B O 1
ATOM 5344 N N . THR B 1 181 ? 5.863 0.698 15.391 1 92.38 181 THR B N 1
ATOM 5345 C CA . THR B 1 181 ? 6.215 0.601 13.977 1 92.38 181 THR B CA 1
ATOM 5346 C C . THR B 1 181 ? 5.473 -0.555 13.312 1 92.38 181 THR B C 1
ATOM 5348 O O . THR B 1 181 ? 5.125 -0.48 12.133 1 92.38 181 THR B O 1
ATOM 5351 N N . GLN B 1 182 ? 5.234 -1.658 14.102 1 93.44 182 GLN B N 1
ATOM 5352 C CA . GLN B 1 182 ? 4.523 -2.791 13.516 1 93.44 182 GLN B CA 1
ATOM 5353 C C . GLN B 1 182 ? 3.074 -2.432 13.211 1 93.44 182 GLN B C 1
ATOM 5355 O O . GLN B 1 182 ? 2.533 -2.84 12.18 1 93.44 182 GLN B O 1
ATOM 5360 N N . LYS B 1 183 ? 2.443 -1.675 14.094 1 94.38 183 LYS B N 1
ATOM 5361 C CA . LYS B 1 183 ? 1.076 -1.22 13.852 1 94.38 183 LYS B CA 1
ATOM 5362 C C . LYS B 1 183 ? 1.023 -0.227 12.695 1 94.38 183 LYS B C 1
ATOM 5364 O O . LYS B 1 183 ? 0.064 -0.22 11.914 1 94.38 183 LYS B O 1
ATOM 5369 N N . CYS B 1 184 ? 2.043 0.61 12.633 1 96.69 184 CYS B N 1
ATOM 5370 C CA . CYS B 1 184 ? 2.117 1.56 11.531 1 96.69 184 CYS B CA 1
ATOM 5371 C C . CYS B 1 184 ? 2.166 0.834 10.188 1 96.69 184 CYS B C 1
ATOM 5373 O O . CYS B 1 184 ? 1.458 1.206 9.25 1 96.69 184 CYS B O 1
ATOM 5375 N N . PHE B 1 185 ? 2.957 -0.195 10.148 1 97 185 PHE B N 1
ATOM 5376 C CA . PHE B 1 185 ? 3.07 -0.934 8.898 1 97 185 PHE B CA 1
ATOM 5377 C C . PHE B 1 185 ? 1.752 -1.617 8.547 1 97 185 PHE B C 1
ATOM 5379 O O . PHE B 1 185 ? 1.341 -1.634 7.387 1 97 185 PHE B O 1
ATOM 5386 N N . ALA B 1 186 ? 1.133 -2.191 9.516 1 96 186 ALA B N 1
ATOM 5387 C CA . ALA B 1 186 ? -0.121 -2.904 9.297 1 96 186 ALA B CA 1
ATOM 5388 C C . ALA B 1 186 ? -1.208 -1.96 8.789 1 96 186 ALA B C 1
ATOM 5390 O O . ALA B 1 186 ? -1.949 -2.295 7.863 1 96 186 ALA B O 1
ATOM 5391 N N . GLN B 1 187 ? -1.299 -0.791 9.305 1 96.56 187 GLN B N 1
ATOM 5392 C CA . GLN B 1 187 ? -2.414 0.112 9.031 1 96.56 187 GLN B CA 1
ATOM 5393 C C . GLN B 1 187 ? -2.102 1.03 7.855 1 96.56 187 GLN B C 1
ATOM 5395 O O . GLN B 1 187 ? -2.986 1.343 7.055 1 96.56 187 GLN B O 1
ATOM 5400 N N . TYR B 1 188 ? -0.81 1.426 7.773 1 97.94 188 TYR B N 1
ATOM 5401 C CA . TYR B 1 188 ? -0.51 2.502 6.836 1 97.94 188 TYR B CA 1
ATOM 5402 C C . TYR B 1 188 ? 0.442 2.027 5.746 1 97.94 188 TYR B C 1
ATOM 5404 O O . TYR B 1 188 ? 0.647 2.721 4.746 1 97.94 188 TYR B O 1
ATOM 5412 N N . GLY B 1 189 ? 1.06 0.897 5.93 1 97 189 GLY B N 1
ATOM 5413 C CA . GLY B 1 189 ? 1.854 0.282 4.875 1 97 189 GLY B CA 1
ATOM 5414 C C . GLY B 1 189 ? 3.271 0.818 4.809 1 97 189 GLY B C 1
ATOM 5415 O O . GLY B 1 189 ? 3.998 0.548 3.852 1 97 189 GLY B O 1
ATOM 5416 N N . THR B 1 190 ? 3.674 1.579 5.766 1 97.75 190 THR B N 1
ATOM 5417 C CA . THR B 1 190 ? 5.012 2.164 5.754 1 97.75 190 THR B CA 1
ATOM 5418 C C . THR B 1 190 ? 5.879 1.549 6.852 1 97.75 190 THR B C 1
ATOM 5420 O O . THR B 1 190 ? 5.469 1.486 8.008 1 97.75 190 THR B O 1
ATOM 5423 N N . ALA B 1 191 ? 7.039 1.04 6.441 1 96.56 191 ALA B N 1
ATOM 5424 C CA . ALA B 1 191 ? 8.07 0.686 7.41 1 96.56 191 ALA B CA 1
ATOM 5425 C C . ALA B 1 191 ? 8.844 1.921 7.867 1 96.56 191 ALA B C 1
ATOM 5427 O O . ALA B 1 191 ? 9.641 2.473 7.113 1 96.56 191 ALA B O 1
ATOM 5428 N N . ARG B 1 192 ? 8.68 2.258 9.078 1 94.31 192 ARG B N 1
ATOM 5429 C CA . ARG B 1 192 ? 9.25 3.51 9.57 1 94.31 192 ARG B CA 1
ATOM 5430 C C . ARG B 1 192 ? 10.531 3.254 10.352 1 94.31 192 ARG B C 1
ATOM 5432 O O . ARG B 1 192 ? 10.609 2.305 11.133 1 94.31 192 ARG B O 1
ATOM 5439 N N . THR B 1 193 ? 11.453 4.121 10.094 1 92.19 193 THR B N 1
ATOM 5440 C CA . THR B 1 193 ? 12.664 4.176 10.906 1 92.19 193 THR B CA 1
ATOM 5441 C C . THR B 1 193 ? 12.578 5.305 11.93 1 92.19 193 THR B C 1
ATOM 5443 O O . THR B 1 193 ? 11.828 6.262 11.742 1 92.19 193 THR B O 1
ATOM 5446 N N . LYS B 1 194 ? 13.273 5.086 13 1 91.88 194 LYS B N 1
ATOM 5447 C CA . LYS B 1 194 ? 13.359 6.18 13.961 1 91.88 194 LYS B CA 1
ATOM 5448 C C . LYS B 1 194 ? 14.109 7.371 13.367 1 91.88 194 LYS B C 1
ATOM 5450 O O . LYS B 1 194 ? 15.234 7.223 12.883 1 91.88 194 LYS B O 1
ATOM 5455 N N . MET B 1 195 ? 13.453 8.492 13.398 1 94.44 195 MET B N 1
ATOM 5456 C CA . MET B 1 195 ? 14.086 9.68 12.836 1 94.44 195 MET B CA 1
ATOM 5457 C C . MET B 1 195 ? 13.617 10.945 13.555 1 94.44 195 MET B C 1
ATOM 5459 O O . MET B 1 195 ? 12.562 10.938 14.203 1 94.44 195 MET B O 1
ATOM 5463 N N . ASN B 1 196 ? 14.367 12.023 13.383 1 94.69 196 ASN B N 1
ATOM 5464 C CA . ASN B 1 196 ? 14.062 13.258 14.086 1 94.69 196 ASN B CA 1
ATOM 5465 C C . ASN B 1 196 ? 12.914 14.016 13.414 1 94.69 196 ASN B C 1
ATOM 5467 O O . ASN B 1 196 ? 12.156 14.719 14.086 1 94.69 196 ASN B O 1
ATOM 5471 N N . CYS B 1 197 ? 12.836 13.953 12.133 1 95.31 197 CYS B N 1
ATOM 5472 C CA . CYS B 1 197 ? 11.75 14.625 11.43 1 95.31 197 CYS B CA 1
ATOM 5473 C C . CYS B 1 197 ? 10.516 13.727 11.352 1 95.31 197 CYS B C 1
ATOM 5475 O O . CYS B 1 197 ? 9.977 13.508 10.266 1 95.31 197 CYS B O 1
ATOM 5477 N N . PHE B 1 198 ? 10.039 13.297 12.484 1 95.56 198 PHE B N 1
ATOM 5478 C CA . PHE B 1 198 ? 8.992 12.281 12.586 1 95.56 198 PHE B CA 1
ATOM 5479 C C . PHE B 1 198 ? 7.648 12.836 12.141 1 95.56 198 PHE B C 1
ATOM 5481 O O . PHE B 1 198 ? 6.82 12.102 11.602 1 95.56 198 PHE B O 1
ATOM 5488 N N . ALA B 1 199 ? 7.387 14.156 12.336 1 96.25 199 ALA B N 1
ATOM 5489 C CA . ALA B 1 199 ? 6.113 14.75 11.938 1 96.25 199 ALA B CA 1
ATOM 5490 C C . ALA B 1 199 ? 5.938 14.703 10.422 1 96.25 199 ALA B C 1
ATOM 5492 O O . ALA B 1 199 ? 4.891 14.281 9.922 1 96.25 199 ALA B O 1
ATOM 5493 N N . GLU B 1 200 ? 6.957 15.141 9.727 1 96.81 200 GLU B N 1
ATOM 5494 C CA . GLU B 1 200 ? 6.895 15.109 8.273 1 96.81 200 GLU B CA 1
ATOM 5495 C C . GLU B 1 200 ? 6.773 13.672 7.758 1 96.81 200 GLU B C 1
ATOM 5497 O O . GLU B 1 200 ? 6.012 13.406 6.832 1 96.81 200 GLU B O 1
ATOM 5502 N N . ASN B 1 201 ? 7.594 12.789 8.352 1 97.69 201 ASN B N 1
ATOM 5503 C CA . ASN B 1 201 ? 7.512 11.391 7.941 1 97.69 201 ASN B CA 1
ATOM 5504 C C . ASN B 1 201 ? 6.109 10.828 8.148 1 97.69 201 ASN B C 1
ATOM 5506 O O . ASN B 1 201 ? 5.621 10.055 7.32 1 97.69 201 ASN B O 1
ATOM 5510 N N . GLY B 1 202 ? 5.512 11.172 9.289 1 98.06 202 GLY B N 1
ATOM 5511 C CA . GLY B 1 202 ? 4.148 10.75 9.547 1 98.06 202 GLY B CA 1
ATOM 5512 C C . GLY B 1 202 ? 3.156 11.266 8.516 1 98.06 202 GLY B C 1
ATOM 5513 O O . GLY B 1 202 ? 2.291 10.516 8.055 1 98.06 202 GLY B O 1
ATOM 5514 N N . LEU B 1 203 ? 3.275 12.547 8.18 1 98.5 203 LEU B N 1
ATOM 5515 C CA . LEU B 1 203 ? 2.402 13.141 7.176 1 98.5 203 LEU B CA 1
ATOM 5516 C C . LEU B 1 203 ? 2.58 12.445 5.824 1 98.5 203 LEU B C 1
ATOM 5518 O O . LEU B 1 203 ? 1.601 12.156 5.137 1 98.5 203 LEU B O 1
ATOM 5522 N N . ARG B 1 204 ? 3.785 12.188 5.488 1 98.44 204 ARG B N 1
ATOM 5523 C CA . ARG B 1 204 ? 4.086 11.539 4.219 1 98.44 204 ARG B CA 1
ATOM 5524 C C . ARG B 1 204 ? 3.6 10.094 4.211 1 98.44 204 ARG B C 1
ATOM 5526 O O . ARG B 1 204 ? 3.172 9.578 3.176 1 98.44 204 ARG B O 1
ATOM 5533 N N . THR B 1 205 ? 3.703 9.414 5.32 1 98.5 205 THR B N 1
ATOM 5534 C CA . THR B 1 205 ? 3.139 8.078 5.48 1 98.5 205 THR B CA 1
ATOM 5535 C C . THR B 1 205 ? 1.631 8.094 5.25 1 98.5 205 THR B C 1
ATOM 5537 O O . THR B 1 205 ? 1.1 7.254 4.52 1 98.5 205 THR B O 1
ATOM 5540 N N . LEU B 1 206 ? 0.965 9.023 5.848 1 98.75 206 LEU B N 1
ATOM 5541 C CA . LEU B 1 206 ? -0.48 9.164 5.699 1 98.75 206 LEU B CA 1
ATOM 5542 C C . LEU B 1 206 ? -0.854 9.438 4.246 1 98.75 206 LEU B C 1
ATOM 5544 O O . LEU B 1 206 ? -1.781 8.828 3.713 1 98.75 206 LEU B O 1
ATOM 5548 N N . LEU B 1 207 ? -0.165 10.336 3.646 1 98.75 207 LEU B N 1
ATOM 5549 C CA . LEU B 1 207 ? -0.431 10.68 2.254 1 98.75 207 LEU B CA 1
ATOM 5550 C C . LEU B 1 207 ? -0.197 9.477 1.343 1 98.75 207 LEU B C 1
ATOM 5552 O O . LEU B 1 207 ? -0.917 9.289 0.359 1 98.75 207 LEU B O 1
ATOM 5556 N N . TYR B 1 208 ? 0.818 8.695 1.668 1 98.62 208 TYR B N 1
ATOM 5557 C CA . TYR B 1 208 ? 1.051 7.453 0.938 1 98.62 208 TYR B CA 1
ATOM 5558 C C . TYR B 1 208 ? -0.166 6.539 1.015 1 98.62 208 TYR B C 1
ATOM 5560 O O . TYR B 1 208 ? -0.641 6.039 -0.009 1 98.62 208 TYR B O 1
ATOM 5568 N N . THR B 1 209 ? -0.651 6.352 2.188 1 98.5 209 THR B N 1
ATOM 5569 C CA . THR B 1 209 ? -1.793 5.469 2.402 1 98.5 209 THR B CA 1
ATOM 5570 C C . THR B 1 209 ? -3.014 5.969 1.635 1 98.5 209 THR B C 1
ATOM 5572 O O . THR B 1 209 ? -3.713 5.184 0.991 1 98.5 209 THR B O 1
ATOM 5575 N N . ILE B 1 210 ? -3.277 7.246 1.673 1 98.56 210 ILE B N 1
ATOM 5576 C CA . ILE B 1 210 ? -4.395 7.855 0.959 1 98.56 210 ILE B CA 1
ATOM 5577 C C . ILE B 1 210 ? -4.227 7.641 -0.543 1 98.56 210 ILE B C 1
ATOM 5579 O O . ILE B 1 210 ? -5.18 7.281 -1.236 1 98.56 210 ILE B O 1
ATOM 5583 N N . SER B 1 211 ? -3 7.852 -1 1 98.31 211 SER B N 1
ATOM 5584 C CA . SER B 1 211 ? -2.734 7.738 -2.43 1 98.31 211 SER B CA 1
ATOM 5585 C C . SER B 1 211 ? -2.93 6.305 -2.916 1 98.31 211 SER B C 1
ATOM 5587 O O . SER B 1 211 ? -3.385 6.082 -4.039 1 98.31 211 SER B O 1
ATOM 5589 N N . GLN B 1 212 ? -2.551 5.355 -2.084 1 96.25 212 GLN B N 1
ATOM 5590 C CA . GLN B 1 212 ? -2.748 3.957 -2.453 1 96.25 212 GLN B CA 1
ATOM 5591 C C . GLN B 1 212 ? -4.234 3.623 -2.568 1 96.25 212 GLN B C 1
ATOM 5593 O O . GLN B 1 212 ? -4.652 2.957 -3.516 1 96.25 212 GLN B O 1
ATOM 5598 N N . ALA B 1 213 ? -4.969 4.027 -1.607 1 96.75 213 ALA B N 1
ATOM 5599 C CA . ALA B 1 213 ? -6.41 3.799 -1.643 1 96.75 213 ALA B CA 1
ATOM 5600 C C . ALA B 1 213 ? -7.039 4.461 -2.865 1 96.75 213 ALA B C 1
ATOM 5602 O O . ALA B 1 213 ? -7.898 3.869 -3.525 1 96.75 213 ALA B O 1
ATOM 5603 N N . ALA B 1 214 ? -6.625 5.652 -3.164 1 97.81 214 ALA B N 1
ATOM 5604 C CA . ALA B 1 214 ? -7.156 6.391 -4.309 1 97.81 214 ALA B CA 1
ATOM 5605 C C . ALA B 1 214 ? -6.75 5.727 -5.621 1 97.81 214 ALA B C 1
ATOM 5607 O O . ALA B 1 214 ? -7.574 5.574 -6.527 1 97.81 214 ALA B O 1
ATOM 5608 N N . GLY B 1 215 ? -5.48 5.371 -5.727 1 96.38 215 GLY B N 1
ATOM 5609 C CA . GLY B 1 215 ? -4.969 4.754 -6.938 1 96.38 215 GLY B CA 1
ATOM 5610 C C . GLY B 1 215 ? -5.723 3.5 -7.336 1 96.38 215 GLY B C 1
ATOM 5611 O O . GLY B 1 215 ? -5.961 3.26 -8.523 1 96.38 215 GLY B O 1
ATOM 5612 N N . ARG B 1 216 ? -6.117 2.701 -6.379 1 94.19 216 ARG B N 1
ATOM 5613 C CA . ARG B 1 216 ? -6.852 1.465 -6.629 1 94.19 216 ARG B CA 1
ATOM 5614 C C . ARG B 1 216 ? -8.18 1.748 -7.324 1 94.19 216 ARG B C 1
ATOM 5616 O O . ARG B 1 216 ? -8.695 0.902 -8.055 1 94.19 216 ARG B O 1
ATOM 5623 N N . LEU B 1 217 ? -8.688 2.922 -7.082 1 94.56 217 LEU B N 1
ATOM 5624 C CA . LEU B 1 217 ? -9.992 3.285 -7.625 1 94.56 217 LEU B CA 1
ATOM 5625 C C . LEU B 1 217 ? -9.844 4.211 -8.828 1 94.56 217 LEU B C 1
ATOM 5627 O O . LEU B 1 217 ? -10.82 4.816 -9.273 1 94.56 217 LEU B O 1
ATOM 5631 N N . GLY B 1 218 ? -8.617 4.344 -9.32 1 95.06 218 GLY B N 1
ATOM 5632 C CA . GLY B 1 218 ? -8.367 5.184 -10.484 1 95.06 218 GLY B CA 1
ATOM 5633 C C . GLY B 1 218 ? -8.453 6.668 -10.18 1 95.06 218 GLY B C 1
ATOM 5634 O O . GLY B 1 218 ? -8.812 7.465 -11.047 1 95.06 218 GLY B O 1
ATOM 5635 N N . LYS B 1 219 ? -8.234 7.023 -8.977 1 97.56 219 LYS B N 1
ATOM 5636 C CA . LYS B 1 219 ? -8.297 8.422 -8.555 1 97.56 219 LYS B CA 1
ATOM 5637 C C . LYS B 1 219 ? -6.918 8.945 -8.164 1 97.56 219 LYS B C 1
ATOM 5639 O O . LYS B 1 219 ? -6.07 8.18 -7.699 1 97.56 219 LYS B O 1
ATOM 5644 N N . ALA B 1 220 ? -6.691 10.219 -8.414 1 97.31 220 ALA B N 1
ATOM 5645 C CA . ALA B 1 220 ? -5.441 10.891 -8.07 1 97.31 220 ALA B CA 1
ATOM 5646 C C . ALA B 1 220 ? -5.637 11.844 -6.902 1 97.31 220 ALA B C 1
ATOM 5648 O O . ALA B 1 220 ? -6.746 12.328 -6.664 1 97.31 220 ALA B O 1
ATOM 5649 N N . ILE B 1 221 ? -4.531 12.07 -6.164 1 98.31 221 ILE B N 1
ATOM 5650 C CA . ILE B 1 221 ? -4.637 13 -5.039 1 98.31 221 ILE B CA 1
ATOM 5651 C C . ILE B 1 221 ? -3.65 14.148 -5.23 1 98.31 221 ILE B C 1
ATOM 5653 O O . ILE B 1 221 ? -2.607 13.984 -5.867 1 98.31 221 ILE B O 1
ATOM 5657 N N . LYS B 1 222 ? -3.984 15.266 -4.719 1 98.19 222 LYS B N 1
ATOM 5658 C CA . LYS B 1 222 ? -3.135 16.453 -4.617 1 98.19 222 LYS B CA 1
ATOM 5659 C C . LYS B 1 222 ? -3.203 17.047 -3.217 1 98.19 222 LYS B C 1
ATOM 5661 O O . LYS B 1 222 ? -4.18 17.719 -2.871 1 98.19 222 LYS B O 1
ATOM 5666 N N . PRO B 1 223 ? -2.141 16.797 -2.418 1 98.31 223 PRO B N 1
ATOM 5667 C CA . PRO B 1 223 ? -2.131 17.453 -1.111 1 98.31 223 PRO B CA 1
ATOM 5668 C C . PRO B 1 223 ? -2.148 18.984 -1.221 1 98.31 223 PRO B C 1
ATOM 5670 O O . PRO B 1 223 ? -1.363 19.562 -1.978 1 98.31 223 PRO B O 1
ATOM 5673 N N . LEU B 1 224 ? -3.012 19.578 -0.498 1 98.69 224 LEU B N 1
ATOM 5674 C CA . LEU B 1 224 ? -3.1 21.031 -0.506 1 98.69 224 LEU B CA 1
ATOM 5675 C C . LEU B 1 224 ? -2.363 21.625 0.689 1 98.69 224 LEU B C 1
ATOM 5677 O O . LEU B 1 224 ? -1.634 22.609 0.546 1 98.69 224 LEU B O 1
ATOM 5681 N N . ILE B 1 225 ? -2.57 21.094 1.853 1 98.06 225 ILE B N 1
ATOM 5682 C CA . ILE B 1 225 ? -1.856 21.516 3.055 1 98.06 225 ILE B CA 1
ATOM 5683 C C . ILE B 1 225 ? -1.767 20.344 4.031 1 98.06 225 ILE B C 1
ATOM 5685 O O . ILE B 1 225 ? -2.705 19.547 4.152 1 98.06 225 ILE B O 1
ATOM 5689 N N . SER B 1 226 ? -0.679 20.203 4.676 1 98.12 226 SER B N 1
ATOM 5690 C CA . SER B 1 226 ? -0.422 19.188 5.699 1 98.12 226 SER B CA 1
ATOM 5691 C C . SER B 1 226 ? 0.046 19.828 7 1 98.12 226 SER B C 1
ATOM 5693 O O . SER B 1 226 ? 0.899 20.719 6.988 1 98.12 226 SER B O 1
ATOM 5695 N N . PHE B 1 227 ? -0.527 19.359 8.094 1 96.19 227 PHE B N 1
ATOM 5696 C CA . PHE B 1 227 ? -0.247 19.969 9.391 1 96.19 227 PHE B CA 1
ATOM 5697 C C . PHE B 1 227 ? 0.011 18.891 10.445 1 96.19 227 PHE B C 1
ATOM 5699 O O . PHE B 1 227 ? -0.519 17.781 10.352 1 96.19 227 PHE B O 1
ATOM 5706 N N . TYR B 1 228 ? 0.938 19.25 11.328 1 95.25 228 TYR B N 1
ATOM 5707 C CA . TYR B 1 228 ? 1.18 18.453 12.531 1 95.25 228 TYR B CA 1
ATOM 5708 C C . TYR B 1 228 ? 0.91 19.266 13.789 1 95.25 228 TYR B C 1
ATOM 5710 O O . TYR B 1 228 ? 1.497 20.328 13.977 1 95.25 228 TYR B O 1
ATOM 5718 N N . GLY B 1 229 ? -0.105 18.859 14.617 1 89.44 229 GLY B N 1
ATOM 5719 C CA . GLY B 1 229 ? -0.415 19.5 15.883 1 89.44 229 GLY B CA 1
ATOM 5720 C C . GLY B 1 229 ? 0.072 18.719 17.078 1 89.44 229 GLY B C 1
ATOM 5721 O O . GLY B 1 229 ? 0.964 17.875 16.969 1 89.44 229 GLY B O 1
ATOM 5722 N N . GLU B 1 230 ? -0.484 19.156 18.297 1 81.62 230 GLU B N 1
ATOM 5723 C CA . GLU B 1 230 ? -0.115 18.469 19.516 1 81.62 230 GLU B CA 1
ATOM 5724 C C . GLU B 1 230 ? -0.652 17.031 19.531 1 81.62 230 GLU B C 1
ATOM 5726 O O . GLU B 1 230 ? -1.81 16.812 19.891 1 81.62 230 GLU B O 1
ATOM 5731 N N . PHE B 1 231 ? -0.213 16.219 18.766 1 84.75 231 PHE B N 1
ATOM 5732 C CA . PHE B 1 231 ? -0.48 14.781 18.844 1 84.75 231 PHE B CA 1
ATOM 5733 C C . PHE B 1 231 ? -1.391 14.336 17.703 1 84.75 231 PHE B C 1
ATOM 5735 O O . PHE B 1 231 ? -2.119 13.352 17.844 1 84.75 231 PHE B O 1
ATOM 5742 N N . TYR B 1 232 ? -1.597 15.172 16.766 1 93.88 232 TYR B N 1
ATOM 5743 C CA . TYR B 1 232 ? -2.406 14.727 15.633 1 93.88 232 TYR B CA 1
ATOM 5744 C C . TYR B 1 232 ? -1.809 15.211 14.32 1 93.88 232 TYR B C 1
ATOM 5746 O O . TYR B 1 232 ? -1.014 16.156 14.297 1 93.88 232 TYR B O 1
ATOM 5754 N N . LEU B 1 233 ? -2.109 14.5 13.336 1 97.62 233 LEU B N 1
ATOM 5755 C CA . LEU B 1 233 ? -1.778 14.859 11.961 1 97.62 233 LEU B CA 1
ATOM 5756 C C . LEU B 1 233 ? -3.029 15.273 11.188 1 97.62 233 LEU B C 1
ATOM 5758 O O . LEU B 1 233 ? -4.098 14.695 11.375 1 97.62 233 LEU B O 1
ATOM 5762 N N . ARG B 1 234 ? -2.92 16.297 10.383 1 97.94 234 ARG B N 1
ATOM 5763 C CA . ARG B 1 234 ? -4.023 16.797 9.562 1 97.94 234 ARG B CA 1
ATOM 5764 C C . ARG B 1 234 ? -3.584 17.016 8.117 1 97.94 234 ARG B C 1
ATOM 5766 O O . ARG B 1 234 ? -2.574 17.672 7.863 1 97.94 234 ARG B O 1
ATOM 5773 N N . VAL B 1 235 ? -4.305 16.375 7.211 1 98.81 235 VAL B N 1
ATOM 5774 C CA . VAL B 1 235 ? -4.012 16.609 5.797 1 98.81 235 VAL B CA 1
ATOM 5775 C C . VAL B 1 235 ? -5.289 16.984 5.059 1 98.81 235 VAL B C 1
ATOM 5777 O O . VAL B 1 235 ? -6.383 16.547 5.426 1 98.81 235 VAL B O 1
ATOM 5780 N N . PHE B 1 236 ? -5.211 17.891 4.137 1 98.94 236 PHE B N 1
ATOM 5781 C CA . PHE B 1 236 ? -6.254 18.281 3.199 1 98.94 236 PHE B CA 1
ATOM 5782 C C . PHE B 1 236 ? -5.863 17.922 1.771 1 98.94 236 PHE B C 1
ATOM 5784 O O . PHE B 1 236 ? -4.887 18.438 1.235 1 98.94 236 PHE B O 1
ATOM 5791 N N . VAL B 1 237 ? -6.633 17.016 1.179 1 98.81 237 VAL B N 1
ATOM 5792 C CA . VAL B 1 237 ? -6.23 16.406 -0.09 1 98.81 237 VAL B CA 1
ATOM 5793 C C . VAL B 1 237 ? -7.336 16.609 -1.126 1 98.81 237 VAL B C 1
ATOM 5795 O O . VAL B 1 237 ? -8.5 16.281 -0.869 1 98.81 237 VAL B O 1
ATOM 5798 N N . HIS B 1 238 ? -6.996 17.203 -2.266 1 98.75 238 HIS B N 1
ATOM 5799 C CA . HIS B 1 238 ? -7.902 17.25 -3.408 1 98.75 238 HIS B CA 1
ATOM 5800 C C . HIS B 1 238 ? -7.898 15.922 -4.168 1 98.75 238 HIS B C 1
ATOM 5802 O O . HIS B 1 238 ? -6.852 15.492 -4.664 1 98.75 238 HIS B O 1
ATOM 5808 N N . VAL B 1 239 ? -9.016 15.242 -4.199 1 98.56 239 VAL B N 1
ATOM 5809 C CA . VAL B 1 239 ? -9.141 13.945 -4.852 1 98.56 239 VAL B CA 1
ATOM 5810 C C . VAL B 1 239 ? -9.898 14.102 -6.168 1 98.56 239 VAL B C 1
ATOM 5812 O O . VAL B 1 239 ? -11 14.648 -6.199 1 98.56 239 VAL B O 1
ATOM 5815 N N . THR B 1 240 ? -9.297 13.641 -7.262 1 97.69 240 THR B N 1
ATOM 5816 C CA . THR B 1 240 ? -9.922 13.75 -8.578 1 97.69 240 THR B CA 1
ATOM 5817 C C . THR B 1 240 ? -9.945 12.391 -9.281 1 97.69 240 THR B C 1
ATOM 5819 O O . THR B 1 240 ? -9.039 11.578 -9.094 1 97.69 240 THR B O 1
ATOM 5822 N N . LYS B 1 241 ? -10.984 12.156 -10.047 1 94.75 241 LYS B N 1
ATOM 5823 C CA . LYS B 1 241 ? -11.062 10.961 -10.875 1 94.75 241 LYS B CA 1
ATOM 5824 C C . LYS B 1 241 ? -10.336 11.172 -12.203 1 94.75 241 LYS B C 1
ATOM 5826 O O . LYS B 1 241 ? -10.93 11.625 -13.18 1 94.75 241 LYS B O 1
ATOM 5831 N N . ASP B 1 242 ? -9.102 10.859 -12.227 1 92.5 242 ASP B N 1
ATOM 5832 C CA . ASP B 1 242 ? -8.227 11 -13.383 1 92.5 242 ASP B CA 1
ATOM 5833 C C . ASP B 1 242 ? -7.207 9.859 -13.445 1 92.5 242 ASP B C 1
ATOM 5835 O O . ASP B 1 242 ? -6.145 9.938 -12.828 1 92.5 242 ASP B O 1
ATOM 5839 N N . LYS B 1 243 ? -7.496 8.93 -14.312 1 88.06 243 LYS B N 1
ATOM 5840 C CA . LYS B 1 243 ? -6.676 7.727 -14.398 1 88.06 243 LYS B CA 1
ATOM 5841 C C . LYS B 1 243 ? -5.27 8.047 -14.898 1 88.06 243 LYS B C 1
ATOM 5843 O O . LYS B 1 243 ? -4.297 7.43 -14.469 1 88.06 243 LYS B O 1
ATOM 5848 N N . VAL B 1 244 ? -5.176 8.992 -15.703 1 88.44 244 VAL B N 1
ATOM 5849 C CA . VAL B 1 244 ? -3.885 9.359 -16.281 1 88.44 244 VAL B CA 1
ATOM 5850 C C . VAL B 1 244 ? -2.994 9.961 -15.188 1 88.44 244 VAL B C 1
ATOM 5852 O O . VAL B 1 244 ? -1.8 9.656 -15.117 1 88.44 244 VAL B O 1
ATOM 5855 N N . GLN B 1 245 ? -3.602 10.75 -14.312 1 92 245 GLN B N 1
ATOM 5856 C CA . GLN B 1 245 ? -2.848 11.391 -13.242 1 92 245 GLN B CA 1
ATOM 5857 C C . GLN B 1 245 ? -2.367 10.367 -12.219 1 92 245 GLN B C 1
ATOM 5859 O O . GLN B 1 245 ? -1.406 10.617 -11.484 1 92 245 GLN B O 1
ATOM 5864 N N . THR B 1 246 ? -3.012 9.227 -12.211 1 94.06 246 THR B N 1
ATOM 5865 C CA . THR B 1 246 ? -2.6 8.203 -11.258 1 94.06 246 THR B CA 1
ATOM 5866 C C . THR B 1 246 ? -1.233 7.637 -11.633 1 94.06 246 THR B C 1
ATOM 5868 O O . THR B 1 246 ? -0.546 7.055 -10.789 1 94.06 246 THR B O 1
ATOM 5871 N N . HIS B 1 247 ? -0.791 7.797 -12.867 1 92.81 247 HIS B N 1
ATOM 5872 C CA . HIS B 1 247 ? 0.505 7.281 -13.297 1 92.81 247 HIS B CA 1
ATOM 5873 C C . HIS B 1 247 ? 1.646 8.039 -12.617 1 92.81 247 HIS B C 1
ATOM 5875 O O . HIS B 1 247 ? 2.748 7.5 -12.469 1 92.81 247 HIS B O 1
ATOM 5881 N N . LYS B 1 248 ? 1.349 9.258 -12.148 1 94.19 248 LYS B N 1
ATOM 5882 C CA . LYS B 1 248 ? 2.352 10.078 -11.477 1 94.19 248 LYS B CA 1
ATOM 5883 C C . LYS B 1 248 ? 2.775 9.445 -10.148 1 94.19 248 LYS B C 1
ATOM 5885 O O . LYS B 1 248 ? 3.842 9.766 -9.617 1 94.19 248 LYS B O 1
ATOM 5890 N N . LEU B 1 249 ? 1.918 8.555 -9.672 1 94.69 249 LEU B N 1
ATOM 5891 C CA . LEU B 1 249 ? 2.219 7.914 -8.398 1 94.69 249 LEU B CA 1
ATOM 5892 C C . LEU B 1 249 ? 3.568 7.207 -8.453 1 94.69 249 LEU B C 1
ATOM 5894 O O . LEU B 1 249 ? 4.266 7.113 -7.438 1 94.69 249 LEU B O 1
ATOM 5898 N N . PHE B 1 250 ? 3.871 6.766 -9.617 1 94.38 250 PHE B N 1
ATOM 5899 C CA . PHE B 1 250 ? 5.113 6.027 -9.812 1 94.38 250 PHE B CA 1
ATOM 5900 C C . PHE B 1 250 ? 6.312 6.871 -9.391 1 94.38 250 PHE B C 1
ATOM 5902 O O . PHE B 1 250 ? 7.312 6.34 -8.898 1 94.38 250 PHE B O 1
ATOM 5909 N N . SER B 1 251 ? 6.258 8.172 -9.57 1 95.25 251 SER B N 1
ATOM 5910 C CA . SER B 1 251 ? 7.348 9.078 -9.227 1 95.25 251 SER B CA 1
ATOM 5911 C C . SER B 1 251 ? 7.062 9.82 -7.926 1 95.25 251 SER B C 1
ATOM 5913 O O . SER B 1 251 ? 7.941 10.5 -7.387 1 95.25 251 SER B O 1
ATOM 5915 N N . GLN B 1 252 ? 5.867 9.703 -7.398 1 96.75 252 GLN B N 1
ATOM 5916 C CA . GLN B 1 252 ? 5.48 10.461 -6.207 1 96.75 252 GLN B CA 1
ATOM 5917 C C . GLN B 1 252 ? 5.66 9.625 -4.945 1 96.75 252 GLN B C 1
ATOM 5919 O O . GLN B 1 252 ? 5.578 10.141 -3.832 1 96.75 252 GLN B O 1
ATOM 5924 N N . ILE B 1 253 ? 5.828 8.312 -5.129 1 97.94 253 ILE B N 1
ATOM 5925 C CA . ILE B 1 253 ? 6.027 7.395 -4.016 1 97.94 253 ILE B CA 1
ATOM 5926 C C . ILE B 1 253 ? 7.426 6.785 -4.09 1 97.94 253 ILE B C 1
ATOM 5928 O O . ILE B 1 253 ? 7.926 6.488 -5.18 1 97.94 253 ILE B O 1
ATOM 5932 N N . GLY B 1 254 ? 8.055 6.688 -2.967 1 97.69 254 GLY B N 1
ATOM 5933 C CA . GLY B 1 254 ? 9.383 6.086 -2.92 1 97.69 254 GLY B CA 1
ATOM 5934 C C . GLY B 1 254 ? 9.82 5.723 -1.514 1 97.69 254 GLY B C 1
ATOM 5935 O O . GLY B 1 254 ? 8.992 5.637 -0.602 1 97.69 254 GLY B O 1
ATOM 5936 N N . ASN B 1 255 ? 11.047 5.375 -1.441 1 97.12 255 ASN B N 1
ATOM 5937 C CA . ASN B 1 255 ? 11.695 5.043 -0.177 1 97.12 255 ASN B CA 1
ATOM 5938 C C . ASN B 1 255 ? 12.703 6.113 0.236 1 97.12 255 ASN B C 1
ATOM 5940 O O . ASN B 1 255 ? 13.195 6.867 -0.606 1 97.12 255 ASN B O 1
ATOM 5944 N N . LEU B 1 256 ? 12.844 6.195 1.498 1 97 256 LEU B N 1
ATOM 5945 C CA . LEU B 1 256 ? 13.953 6.961 2.062 1 97 256 LEU B CA 1
ATOM 5946 C C . LEU B 1 256 ? 15.039 6.031 2.598 1 97 256 LEU B C 1
ATOM 5948 O O . LEU B 1 256 ? 14.789 5.238 3.508 1 97 256 LEU B O 1
ATOM 5952 N N . PHE B 1 257 ? 16.203 6.043 1.948 1 97.19 257 PHE B N 1
ATOM 5953 C CA . PHE B 1 257 ? 17.359 5.363 2.518 1 97.19 257 PHE B CA 1
ATOM 5954 C C . PHE B 1 257 ? 18.031 6.227 3.584 1 97.19 257 PHE B C 1
ATOM 5956 O O . PHE B 1 257 ? 18.703 7.199 3.264 1 97.19 257 PHE B O 1
ATOM 5963 N N . PHE B 1 258 ? 17.844 5.832 4.816 1 96.69 258 PHE B N 1
ATOM 5964 C CA . PHE B 1 258 ? 18.062 6.707 5.961 1 96.69 258 PHE B CA 1
ATOM 5965 C C . PHE B 1 258 ? 19.156 6.145 6.863 1 96.69 258 PHE B C 1
ATOM 5967 O O . PHE B 1 258 ? 19.141 4.961 7.207 1 96.69 258 PHE B O 1
ATOM 5974 N N . CYS B 1 259 ? 20.109 6.992 7.215 1 96.75 259 CYS B N 1
ATOM 5975 C CA . CYS B 1 259 ? 21.172 6.621 8.156 1 96.75 259 CYS B CA 1
ATOM 5976 C C . CYS B 1 259 ? 20.75 6.941 9.586 1 96.75 259 CYS B C 1
ATOM 5978 O O . CYS B 1 259 ? 20.594 8.109 9.945 1 96.75 259 CYS B O 1
ATOM 5980 N N . GLN B 1 260 ? 20.641 5.965 10.383 1 93.56 260 GLN B N 1
ATOM 5981 C CA . GLN B 1 260 ? 20.234 6.172 11.766 1 93.56 260 GLN B CA 1
ATOM 5982 C C . GLN B 1 260 ? 21.359 6.754 12.609 1 93.56 260 GLN B C 1
ATOM 5984 O O . GLN B 1 260 ? 21.125 7.316 13.68 1 93.56 260 GLN B O 1
ATOM 5989 N N . SER B 1 261 ? 22.547 6.633 12.102 1 94.19 261 SER B N 1
ATOM 5990 C CA . SER B 1 261 ? 23.703 7.102 12.844 1 94.19 261 SER B CA 1
ATOM 5991 C C . SER B 1 261 ? 23.875 8.609 12.703 1 94.19 261 SER B C 1
ATOM 5993 O O . SER B 1 261 ? 24.109 9.312 13.695 1 94.19 261 SER B O 1
ATOM 5995 N N . CYS B 1 262 ? 23.797 9.102 11.523 1 96.12 262 CYS B N 1
ATOM 5996 C CA . CYS B 1 262 ? 24.094 10.516 11.328 1 96.12 262 CYS B CA 1
ATOM 5997 C C . CYS B 1 262 ? 22.875 11.242 10.758 1 96.12 262 CYS B C 1
ATOM 5999 O O . CYS B 1 262 ? 22.938 12.453 10.508 1 96.12 262 CYS B O 1
ATOM 6001 N N . GLN B 1 263 ? 21.797 10.609 10.398 1 95.75 263 GLN B N 1
ATOM 6002 C CA . GLN B 1 263 ? 20.516 11.148 9.977 1 95.75 263 GLN B CA 1
ATOM 6003 C C . GLN B 1 263 ? 20.562 11.641 8.531 1 95.75 263 GLN B C 1
ATOM 6005 O O . GLN B 1 263 ? 19.672 12.359 8.078 1 95.75 263 GLN B O 1
ATOM 6010 N N . SER B 1 264 ? 21.688 11.336 7.855 1 96.38 264 SER B N 1
ATOM 6011 C CA . SER B 1 264 ? 21.703 11.594 6.418 1 96.38 264 SER B CA 1
ATOM 6012 C C . SER B 1 264 ? 20.766 10.648 5.672 1 96.38 264 SER B C 1
ATOM 6014 O O . SER B 1 264 ? 20.438 9.57 6.176 1 96.38 264 SER B O 1
ATOM 6016 N N . PHE B 1 265 ? 20.344 11.086 4.5 1 96.62 265 PHE B N 1
ATOM 6017 C CA . PHE B 1 265 ? 19.391 10.227 3.799 1 96.62 265 PHE B CA 1
ATOM 6018 C C . PHE B 1 265 ? 19.422 10.508 2.301 1 96.62 265 PHE B C 1
ATOM 6020 O O . PHE B 1 265 ? 19.984 11.508 1.859 1 96.62 265 PHE B O 1
ATOM 6027 N N . HIS B 1 266 ? 18.891 9.555 1.528 1 96.25 266 HIS B N 1
ATOM 6028 C CA . HIS B 1 266 ? 18.594 9.672 0.103 1 96.25 266 HIS B CA 1
ATOM 6029 C C . HIS B 1 266 ? 17.156 9.312 -0.203 1 96.25 266 HIS B C 1
ATOM 6031 O O . HIS B 1 266 ? 16.656 8.273 0.238 1 96.25 266 HIS B O 1
ATOM 6037 N N . VAL B 1 267 ? 16.484 10.234 -0.867 1 96.31 267 VAL B N 1
ATOM 6038 C CA . VAL B 1 267 ? 15.133 9.945 -1.354 1 96.31 267 VAL B CA 1
ATOM 6039 C C . VAL B 1 267 ? 15.219 9.141 -2.648 1 96.31 267 VAL B C 1
ATOM 6041 O O . VAL B 1 267 ? 15.953 9.508 -3.568 1 96.31 267 VAL B O 1
ATOM 6044 N N . TYR B 1 268 ? 14.523 8.039 -2.725 1 96.44 268 TYR B N 1
ATOM 6045 C CA . TYR B 1 268 ? 14.586 7.121 -3.854 1 96.44 268 TYR B CA 1
ATOM 6046 C C . TYR B 1 268 ? 13.195 6.793 -4.371 1 96.44 268 TYR B C 1
ATOM 6048 O O . TYR B 1 268 ? 12.547 5.859 -3.887 1 96.44 268 TYR B O 1
ATOM 6056 N N . PRO B 1 269 ? 12.727 7.516 -5.445 1 96.38 269 PRO B N 1
ATOM 6057 C CA . PRO B 1 269 ? 11.406 7.211 -6.008 1 96.38 269 PRO B CA 1
ATOM 6058 C C . PRO B 1 269 ? 11.352 5.832 -6.664 1 96.38 269 PRO B C 1
ATOM 6060 O O . PRO B 1 269 ? 12.375 5.336 -7.148 1 96.38 269 PRO B O 1
ATOM 6063 N N . TYR B 1 270 ? 10.195 5.168 -6.691 1 96.81 270 TYR B N 1
ATOM 6064 C CA . TYR B 1 270 ? 10.039 3.883 -7.367 1 96.81 270 TYR B CA 1
ATOM 6065 C C . TYR B 1 270 ? 10.172 4.039 -8.875 1 96.81 270 TYR B C 1
ATOM 6067 O O . TYR B 1 270 ? 10.617 3.115 -9.562 1 96.81 270 TYR B O 1
ATOM 6075 N N . GLY B 1 271 ? 9.75 5.18 -9.336 1 94.75 271 GLY B N 1
ATOM 6076 C CA . GLY B 1 271 ? 9.812 5.422 -10.773 1 94.75 271 GLY B CA 1
ATOM 6077 C C . GLY B 1 271 ? 10.203 6.848 -11.117 1 94.75 271 GLY B C 1
ATOM 6078 O O . GLY B 1 271 ? 10.273 7.711 -10.242 1 94.75 271 GLY B O 1
ATOM 6079 N N . GLN B 1 272 ? 10.508 7.012 -12.406 1 93.31 272 GLN B N 1
ATOM 6080 C CA . GLN B 1 272 ? 10.867 8.32 -12.938 1 93.31 272 GLN B CA 1
ATOM 6081 C C . GLN B 1 272 ? 10.102 8.625 -14.227 1 93.31 272 GLN B C 1
ATOM 6083 O O . GLN B 1 272 ? 9.711 7.707 -14.953 1 93.31 272 GLN B O 1
ATOM 6088 N N . LYS B 1 273 ? 9.906 9.891 -14.422 1 91.62 273 LYS B N 1
ATOM 6089 C CA . LYS B 1 273 ? 9.227 10.32 -15.648 1 91.62 273 LYS B CA 1
ATOM 6090 C C . LYS B 1 273 ? 10.125 10.133 -16.859 1 91.62 273 LYS B C 1
ATOM 6092 O O . LYS B 1 273 ? 11.32 10.43 -16.812 1 91.62 273 LYS B O 1
ATOM 6097 N N . GLU B 1 274 ? 9.562 9.516 -17.891 1 89.81 274 GLU B N 1
ATOM 6098 C CA . GLU B 1 274 ? 10.203 9.383 -19.188 1 89.81 274 GLU B CA 1
ATOM 6099 C C . GLU B 1 274 ? 9.32 9.953 -20.297 1 89.81 274 GLU B C 1
ATOM 6101 O O . GLU B 1 274 ? 8.266 10.523 -20.031 1 89.81 274 GLU B O 1
ATOM 6106 N N . ASP B 1 275 ? 9.766 9.883 -21.547 1 83 275 ASP B N 1
ATOM 6107 C CA . ASP B 1 275 ? 9.047 10.461 -22.672 1 83 275 ASP B CA 1
ATOM 6108 C C . ASP B 1 275 ? 7.645 9.875 -22.797 1 83 275 ASP B C 1
ATOM 6110 O O . ASP B 1 275 ? 6.676 10.602 -23.016 1 83 275 ASP B O 1
ATOM 6114 N N . LYS B 1 276 ? 7.652 8.609 -22.703 1 82.5 276 LYS B N 1
ATOM 6115 C CA . LYS B 1 276 ? 6.359 7.949 -22.875 1 82.5 276 LYS B CA 1
ATOM 6116 C C . LYS B 1 276 ? 5.824 7.43 -21.547 1 82.5 276 LYS B C 1
ATOM 6118 O O . LYS B 1 276 ? 5.645 6.223 -21.375 1 82.5 276 LYS B O 1
ATOM 6123 N N . GLY B 1 277 ? 5.777 8.359 -20.547 1 89.31 277 GLY B N 1
ATOM 6124 C CA . GLY B 1 277 ? 5.168 7.926 -19.297 1 89.31 277 GLY B CA 1
ATOM 6125 C C . GLY B 1 277 ? 6.168 7.781 -18.172 1 89.31 277 GLY B C 1
ATOM 6126 O O . GLY B 1 277 ? 7.07 8.609 -18.031 1 89.31 277 GLY B O 1
ATOM 6127 N N . TYR B 1 278 ? 5.902 6.84 -17.281 1 91.12 278 TYR B N 1
ATOM 6128 C CA . TYR B 1 278 ? 6.758 6.598 -16.125 1 91.12 278 TYR B CA 1
ATOM 6129 C C . TYR B 1 278 ? 7.355 5.195 -16.172 1 91.12 278 TYR B C 1
ATOM 6131 O O . TYR B 1 278 ? 6.707 4.254 -16.641 1 91.12 278 TYR B O 1
ATOM 6139 N N . LYS B 1 279 ? 8.625 5.121 -15.805 1 89.88 279 LYS B N 1
ATOM 6140 C CA . LYS B 1 279 ? 9.312 3.832 -15.734 1 89.88 279 LYS B CA 1
ATOM 6141 C C . LYS B 1 279 ? 10 3.643 -14.391 1 89.88 279 LYS B C 1
ATOM 6143 O O . LYS B 1 279 ? 10.18 4.602 -13.633 1 89.88 279 LYS B O 1
ATOM 6148 N N . ILE B 1 280 ? 10.383 2.459 -14.141 1 90.06 280 ILE B N 1
ATOM 6149 C CA . ILE B 1 280 ? 11.031 2.111 -12.883 1 90.06 280 ILE B CA 1
ATOM 6150 C C . ILE B 1 280 ? 12.352 2.877 -12.758 1 90.06 280 ILE B C 1
ATOM 6152 O O . ILE B 1 280 ? 13.031 3.127 -13.758 1 90.06 280 ILE B O 1
ATOM 6156 N N . ASN B 1 281 ? 12.656 3.242 -11.531 1 90.94 281 ASN B N 1
ATOM 6157 C CA . ASN B 1 281 ? 13.898 3.963 -11.242 1 90.94 281 ASN B CA 1
ATOM 6158 C C . ASN B 1 281 ? 15.125 3.109 -11.531 1 90.94 281 ASN B C 1
ATOM 6160 O O . ASN B 1 281 ? 15.219 1.971 -11.07 1 90.94 281 ASN B O 1
ATOM 6164 N N . LYS B 1 282 ? 16.078 3.707 -12.273 1 87.5 282 LYS B N 1
ATOM 6165 C CA . LYS B 1 282 ? 17.25 2.957 -12.695 1 87.5 282 LYS B CA 1
ATOM 6166 C C . LYS B 1 282 ? 18.5 3.424 -11.953 1 87.5 282 LYS B C 1
ATOM 6168 O O . LYS B 1 282 ? 19.609 2.924 -12.195 1 87.5 282 LYS B O 1
ATOM 6173 N N . LYS B 1 283 ? 18.297 4.316 -11.047 1 91.75 283 LYS B N 1
ATOM 6174 C CA . LYS B 1 283 ? 19.438 4.812 -10.281 1 91.75 283 LYS B CA 1
ATOM 6175 C C . LYS B 1 283 ? 19.969 3.748 -9.328 1 91.75 283 LYS B C 1
ATOM 6177 O O . LYS B 1 283 ? 19.219 2.881 -8.883 1 91.75 283 LYS B O 1
ATOM 6182 N N . PRO B 1 284 ? 21.266 3.855 -9.078 1 93.62 284 PRO B N 1
ATOM 6183 C CA . PRO B 1 284 ? 21.812 2.904 -8.109 1 93.62 284 PRO B CA 1
ATOM 6184 C C . PRO B 1 284 ? 21.156 2.994 -6.742 1 93.62 284 PRO B C 1
ATOM 6186 O O . PRO B 1 284 ? 20.812 4.09 -6.285 1 93.62 284 PRO B O 1
ATOM 6189 N N . ILE B 1 285 ? 21.016 1.9 -6.168 1 95.25 285 ILE B N 1
ATOM 6190 C CA . ILE B 1 285 ? 20.375 1.814 -4.859 1 95.25 285 ILE B CA 1
ATOM 6191 C C . ILE B 1 285 ? 21.375 2.168 -3.766 1 95.25 285 ILE B C 1
ATOM 6193 O O . ILE B 1 285 ? 22.438 1.55 -3.668 1 95.25 285 ILE B O 1
ATOM 6197 N N . PRO B 1 286 ? 21.016 3.164 -2.947 1 94.75 286 PRO B N 1
ATOM 6198 C CA . PRO B 1 286 ? 21.906 3.484 -1.84 1 94.75 286 PRO B CA 1
ATOM 6199 C C . PRO B 1 286 ? 21.969 2.379 -0.789 1 94.75 286 PRO B C 1
ATOM 6201 O O . PRO B 1 286 ? 20.938 1.844 -0.392 1 94.75 286 PRO B O 1
ATOM 6204 N N . SER B 1 287 ? 23.172 2.049 -0.354 1 94 287 SER B N 1
ATOM 6205 C CA . SER B 1 287 ? 23.312 0.993 0.644 1 94 287 SER B CA 1
ATOM 6206 C C . SER B 1 287 ? 24.125 1.47 1.844 1 94 287 SER B C 1
ATOM 6208 O O . SER B 1 287 ? 23.812 1.133 2.986 1 94 287 SER B O 1
ATOM 6210 N N . LYS B 1 288 ? 25.109 2.291 1.587 1 95.12 288 LYS B N 1
ATOM 6211 C CA . LYS B 1 288 ? 25.969 2.807 2.643 1 95.12 288 LYS B CA 1
ATOM 6212 C C . LYS B 1 288 ? 26 4.332 2.639 1 95.12 288 LYS B C 1
ATOM 6214 O O . LYS B 1 288 ? 26.016 4.957 1.576 1 95.12 288 LYS B O 1
ATOM 6219 N N . CYS B 1 289 ? 26.062 4.863 3.812 1 96.56 289 CYS B N 1
ATOM 6220 C CA . CYS B 1 289 ? 26.062 6.312 3.979 1 96.56 289 CYS B CA 1
ATOM 6221 C C . CYS B 1 289 ? 27.406 6.902 3.592 1 96.56 289 CYS B C 1
ATOM 6223 O O . CYS B 1 289 ? 28.438 6.52 4.148 1 96.56 289 CYS B O 1
ATOM 6225 N N . GLU B 1 290 ? 27.406 7.801 2.775 1 95.19 290 GLU B N 1
ATOM 6226 C CA . GLU B 1 290 ? 28.641 8.422 2.309 1 95.19 290 GLU B CA 1
ATOM 6227 C C . GLU B 1 290 ? 29.234 9.352 3.363 1 95.19 290 GLU B C 1
ATOM 6229 O O . GLU B 1 290 ? 30.406 9.727 3.293 1 95.19 290 GLU B O 1
ATOM 6234 N N . VAL B 1 291 ? 28.438 9.719 4.301 1 96.12 291 VAL B N 1
ATOM 6235 C CA . VAL B 1 291 ? 28.844 10.688 5.309 1 96.12 291 VAL B CA 1
ATOM 6236 C C . VAL B 1 291 ? 29.562 9.969 6.449 1 96.12 291 VAL B C 1
ATOM 6238 O O . VAL B 1 291 ? 30.656 10.383 6.867 1 96.12 291 VAL B O 1
ATOM 6241 N N . CYS B 1 292 ? 29.016 8.867 6.953 1 96.31 292 CYS B N 1
ATOM 6242 C CA . CYS B 1 292 ? 29.594 8.281 8.156 1 96.31 292 CYS B CA 1
ATOM 6243 C C . CYS B 1 292 ? 29.953 6.82 7.934 1 96.31 292 CYS B C 1
ATOM 6245 O O . CYS B 1 292 ? 30.547 6.184 8.805 1 96.31 292 CYS B O 1
ATOM 6247 N N . GLY B 1 293 ? 29.562 6.223 6.848 1 94.56 293 GLY B N 1
ATOM 6248 C CA . GLY B 1 293 ? 29.938 4.863 6.5 1 94.56 293 GLY B CA 1
ATOM 6249 C C . GLY B 1 293 ? 28.953 3.82 7.004 1 94.56 293 GLY B C 1
ATOM 6250 O O . GLY B 1 293 ? 29.062 2.645 6.645 1 94.56 293 GLY B O 1
ATOM 6251 N N . SER B 1 294 ? 28.031 4.188 7.746 1 95.56 294 SER B N 1
ATOM 6252 C CA . SER B 1 294 ? 27.047 3.24 8.281 1 95.56 294 SER B CA 1
ATOM 6253 C C . SER B 1 294 ? 26.094 2.756 7.191 1 95.56 294 SER B C 1
ATOM 6255 O O . SER B 1 294 ? 26.016 3.357 6.117 1 95.56 294 SER B O 1
ATOM 6257 N N . SER B 1 295 ? 25.375 1.669 7.477 1 95.25 295 SER B N 1
ATOM 6258 C CA . SER B 1 295 ? 24.391 1.133 6.535 1 95.25 295 SER B CA 1
ATOM 6259 C C . SER B 1 295 ? 23.078 1.904 6.605 1 95.25 295 SER B C 1
ATOM 6261 O O . SER B 1 295 ? 22.641 2.279 7.691 1 95.25 295 SER B O 1
ATOM 6263 N N . PHE B 1 296 ? 22.531 2.104 5.449 1 96.56 296 PHE B N 1
ATOM 6264 C CA . PHE B 1 296 ? 21.203 2.729 5.406 1 96.56 296 PHE B CA 1
ATOM 6265 C C . PHE B 1 296 ? 20.125 1.739 5.824 1 96.56 296 PHE B C 1
ATOM 6267 O O . PHE B 1 296 ? 20.312 0.525 5.723 1 96.56 296 PHE B O 1
ATOM 6274 N N . LYS B 1 297 ? 19.094 2.27 6.332 1 95.62 297 LYS B N 1
ATOM 6275 C CA . LYS B 1 297 ? 17.828 1.556 6.512 1 95.62 297 LYS B CA 1
ATOM 6276 C C . LYS B 1 297 ? 16.766 2.076 5.559 1 95.62 297 LYS B C 1
ATOM 6278 O O . LYS B 1 297 ? 16.828 3.225 5.113 1 95.62 297 LYS B O 1
ATOM 6283 N N . ILE B 1 298 ? 15.828 1.208 5.254 1 96.19 298 ILE B N 1
ATOM 6284 C CA . ILE B 1 298 ? 14.766 1.619 4.344 1 96.19 298 ILE B CA 1
ATOM 6285 C C . ILE B 1 298 ? 13.578 2.145 5.145 1 96.19 298 ILE B C 1
ATOM 6287 O O . ILE B 1 298 ? 13.008 1.424 5.969 1 96.19 298 ILE B O 1
ATOM 6291 N N . ASN B 1 299 ? 13.266 3.395 4.992 1 96.75 299 ASN B N 1
ATOM 6292 C CA . ASN B 1 299 ? 12.016 3.992 5.441 1 96.75 299 ASN B CA 1
ATOM 6293 C C . ASN B 1 299 ? 11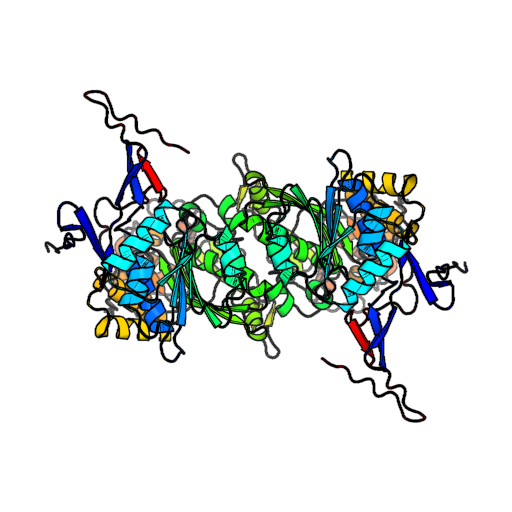.039 4.172 4.281 1 96.75 299 ASN B C 1
ATOM 6295 O O . ASN B 1 299 ? 11.281 4.965 3.371 1 96.75 299 ASN B O 1
ATOM 6299 N N . GLY B 1 300 ? 9.938 3.412 4.238 1 96.62 300 GLY B N 1
ATOM 6300 C CA . GLY B 1 300 ? 8.992 3.508 3.145 1 96.62 300 GLY B CA 1
ATOM 6301 C C . GLY B 1 300 ? 8.109 2.277 3.004 1 96.62 300 GLY B C 1
ATOM 6302 O O . GLY B 1 300 ? 8.211 1.347 3.807 1 96.62 300 GLY B O 1
ATOM 6303 N N . PRO B 1 301 ? 7.316 2.285 2.025 1 97.69 301 PRO B N 1
ATOM 6304 C CA . PRO B 1 301 ? 7.148 3.387 1.077 1 97.69 301 PRO B CA 1
ATOM 6305 C C . PRO B 1 301 ? 6.473 4.605 1.702 1 97.69 301 PRO B C 1
ATOM 6307 O O . PRO B 1 301 ? 5.742 4.473 2.688 1 97.69 301 PRO B O 1
ATOM 6310 N N . VAL B 1 302 ? 6.781 5.82 1.17 1 98.31 302 VAL B N 1
ATOM 6311 C CA . VAL B 1 302 ? 6.164 7.062 1.625 1 98.31 302 VAL B CA 1
ATOM 6312 C C . VAL B 1 302 ? 5.906 7.98 0.432 1 98.31 302 VAL B C 1
ATOM 6314 O O . VAL B 1 302 ? 6.445 7.762 -0.654 1 98.31 302 VAL B O 1
ATOM 6317 N N . TRP B 1 303 ? 5 8.922 0.622 1 98.44 303 TRP B N 1
ATOM 6318 C CA . TRP B 1 303 ? 4.809 10.023 -0.318 1 98.44 303 TRP B CA 1
ATOM 6319 C C . TRP B 1 303 ? 6.039 10.922 -0.354 1 98.44 303 TRP B C 1
ATOM 6321 O O . TRP B 1 303 ? 6.473 11.438 0.68 1 98.44 303 TRP B O 1
ATOM 6331 N N . ILE B 1 304 ? 6.66 11.117 -1.518 1 97.56 304 ILE B N 1
ATOM 6332 C CA . ILE B 1 304 ? 7.914 11.859 -1.541 1 97.56 304 ILE B CA 1
ATOM 6333 C C . ILE B 1 304 ? 7.73 13.141 -2.352 1 97.56 304 ILE B C 1
ATOM 6335 O O . ILE B 1 304 ? 8.688 13.906 -2.547 1 97.56 304 ILE B O 1
ATOM 6339 N N . ASP B 1 305 ? 6.52 13.391 -2.863 1 96.19 305 ASP B N 1
ATOM 6340 C CA . ASP B 1 305 ? 6.211 14.625 -3.574 1 96.19 305 ASP B CA 1
ATOM 6341 C C . ASP B 1 305 ? 5.758 15.719 -2.605 1 96.19 305 ASP B C 1
ATOM 6343 O O . ASP B 1 305 ? 5.852 15.547 -1.387 1 96.19 305 ASP B O 1
ATOM 6347 N N . GLU B 1 306 ? 5.324 16.859 -3.17 1 96.06 306 GLU B N 1
ATOM 6348 C CA . GLU B 1 306 ? 4.934 18 -2.363 1 96.06 306 GLU B CA 1
ATOM 6349 C C . GLU B 1 306 ? 3.773 17.656 -1.433 1 96.06 306 GLU B C 1
ATOM 6351 O O . GLU B 1 306 ? 2.848 16.953 -1.824 1 96.06 306 GLU B O 1
ATOM 6356 N N . ILE B 1 307 ? 3.891 18.156 -0.192 1 97.44 307 ILE B N 1
ATOM 6357 C CA . ILE B 1 307 ? 2.824 17.891 0.765 1 97.44 307 ILE B CA 1
ATOM 6358 C C . ILE B 1 307 ? 1.958 19.125 0.944 1 97.44 307 ILE B C 1
ATOM 6360 O O . ILE B 1 307 ? 0.945 19.094 1.646 1 97.44 307 ILE B O 1
ATOM 6364 N N . ASN B 1 308 ? 2.369 20.25 0.333 1 97.62 308 ASN B N 1
ATOM 6365 C CA . ASN B 1 308 ? 1.634 21.516 0.313 1 97.62 308 ASN B CA 1
ATOM 6366 C C . ASN B 1 308 ? 1.562 22.094 -1.095 1 97.62 308 ASN B C 1
ATOM 6368 O O . ASN B 1 308 ? 2.52 22 -1.862 1 97.62 308 ASN B O 1
ATOM 6372 N N . ASN B 1 309 ? 0.451 22.625 -1.433 1 97.88 309 ASN B N 1
ATOM 6373 C CA . ASN B 1 309 ? 0.31 23.406 -2.654 1 97.88 309 ASN B CA 1
ATOM 6374 C C . ASN B 1 309 ? 0.496 24.891 -2.387 1 97.88 309 ASN B C 1
ATOM 6376 O O . ASN B 1 309 ? -0.396 25.547 -1.841 1 97.88 309 ASN B O 1
ATOM 6380 N N . ILE B 1 310 ? 1.556 25.469 -2.879 1 97 310 ILE B N 1
ATOM 6381 C CA . ILE B 1 310 ? 1.988 26.797 -2.465 1 97 310 ILE B CA 1
ATOM 6382 C C . ILE B 1 310 ? 0.996 27.844 -2.969 1 97 310 ILE B C 1
ATOM 6384 O O . ILE B 1 310 ? 0.706 28.812 -2.273 1 97 310 ILE B O 1
ATOM 6388 N N . GLU B 1 311 ? 0.536 27.656 -4.164 1 97.75 311 GLU B N 1
ATOM 6389 C CA . GLU B 1 311 ? -0.463 28.578 -4.676 1 97.75 311 GLU B CA 1
ATOM 6390 C C . GLU B 1 311 ? -1.717 28.578 -3.805 1 97.75 311 GLU B C 1
ATOM 6392 O O . GLU B 1 311 ? -2.279 29.641 -3.514 1 97.75 311 GLU B O 1
ATOM 6397 N N . PHE B 1 312 ? -2.105 27.469 -3.451 1 98.5 312 PHE B N 1
ATOM 6398 C CA . PHE B 1 312 ? -3.266 27.344 -2.578 1 98.5 312 PHE B CA 1
ATOM 6399 C C . PHE B 1 312 ? -2.994 27.984 -1.22 1 98.5 312 PHE B C 1
ATOM 6401 O O . PHE B 1 312 ? -3.854 28.672 -0.669 1 98.5 312 PHE B O 1
ATOM 6408 N N . VAL B 1 313 ? -1.792 27.781 -0.656 1 98.25 313 VAL B N 1
ATOM 6409 C CA . VAL B 1 313 ? -1.397 28.297 0.649 1 98.25 313 VAL B CA 1
ATOM 6410 C C . VAL B 1 313 ? -1.381 29.828 0.614 1 98.25 313 VAL B C 1
ATOM 6412 O O . VAL B 1 313 ? -1.811 30.484 1.567 1 98.25 313 VAL B O 1
ATOM 6415 N N . LYS B 1 314 ? -0.922 30.375 -0.434 1 98.25 314 LYS B N 1
ATOM 6416 C CA . LYS B 1 314 ? -0.926 31.828 -0.577 1 98.25 314 LYS B CA 1
ATOM 6417 C C . LYS B 1 314 ? -2.35 32.375 -0.579 1 98.25 314 LYS B C 1
ATOM 6419 O O . LYS B 1 314 ? -2.623 33.406 0.034 1 98.25 314 LYS B O 1
ATOM 6424 N N . LYS B 1 315 ? -3.223 31.703 -1.262 1 98.56 315 LYS B N 1
ATOM 6425 C CA . LYS B 1 315 ? -4.629 32.094 -1.264 1 98.56 315 LYS B CA 1
ATOM 6426 C C . LYS B 1 315 ? -5.227 32 0.136 1 98.56 315 LYS B C 1
ATOM 6428 O O . LYS B 1 315 ? -6.016 32.875 0.538 1 98.56 315 LYS B O 1
ATOM 6433 N N . MET B 1 316 ? -4.855 30.984 0.829 1 98.69 316 MET B N 1
ATOM 6434 C CA . MET B 1 316 ? -5.32 30.812 2.203 1 98.69 316 MET B CA 1
ATOM 6435 C C . MET B 1 316 ? -4.898 32 3.064 1 98.69 316 MET B C 1
ATOM 6437 O O . MET B 1 316 ? -5.688 32.5 3.871 1 98.69 316 MET B O 1
ATOM 6441 N N . LEU B 1 317 ? -3.641 32.375 2.898 1 98 317 LEU B N 1
ATOM 6442 C CA . LEU B 1 317 ? -3.119 33.469 3.68 1 98 317 LEU B CA 1
ATOM 6443 C C . LEU B 1 317 ? -3.912 34.75 3.402 1 98 317 LEU B C 1
ATOM 6445 O O . LEU B 1 317 ? -4.254 35.5 4.328 1 98 317 LEU B O 1
ATOM 6449 N N . THR B 1 318 ? -4.25 35 2.188 1 98.38 318 THR B N 1
ATOM 6450 C CA . THR B 1 318 ? -5.062 36.156 1.811 1 98.38 318 THR B CA 1
ATOM 6451 C C . THR B 1 318 ? -6.449 36.062 2.438 1 98.38 318 THR B C 1
ATOM 6453 O O . THR B 1 318 ? -6.938 37.031 3.016 1 98.38 318 THR B O 1
ATOM 6456 N N . ASN B 1 319 ? -7.066 34.906 2.303 1 98.31 319 ASN B N 1
ATOM 6457 C CA . ASN B 1 319 ? -8.406 34.719 2.85 1 98.31 319 ASN B CA 1
ATOM 6458 C C . ASN B 1 319 ? -8.414 34.844 4.371 1 98.31 319 ASN B C 1
ATOM 6460 O O . ASN B 1 319 ? -9.375 35.344 4.945 1 98.31 319 ASN B O 1
ATOM 6464 N N . LEU B 1 320 ? -7.34 34.344 5 1 98.44 320 LEU B N 1
ATOM 6465 C CA . LEU B 1 320 ? -7.203 34.469 6.449 1 98.44 320 LEU B CA 1
ATOM 6466 C C . LEU B 1 320 ? -7.223 35.938 6.863 1 98.44 320 LEU B C 1
ATOM 6468 O O . LEU B 1 320 ? -7.957 36.312 7.777 1 98.44 320 LEU B O 1
ATOM 6472 N N . GLU B 1 321 ? -6.516 36.781 6.184 1 97.31 321 GLU B N 1
ATOM 6473 C CA . GLU B 1 321 ? -6.305 38.188 6.543 1 97.31 321 GLU B CA 1
ATOM 6474 C C . GLU B 1 321 ? -7.5 39.031 6.148 1 97.31 321 GLU B C 1
ATOM 6476 O O . GLU B 1 321 ? -7.707 40.125 6.703 1 97.31 321 GLU B O 1
ATOM 6481 N N . THR B 1 322 ? -8.352 38.562 5.242 1 97.56 322 THR B N 1
ATOM 6482 C CA . THR B 1 322 ? -9.438 39.406 4.738 1 97.56 322 THR B CA 1
ATOM 6483 C C . THR B 1 322 ? -10.773 38.938 5.301 1 97.56 322 THR B C 1
ATOM 6485 O O . THR B 1 322 ? -11.656 39.75 5.578 1 97.56 322 THR B O 1
ATOM 6488 N N . ARG B 1 323 ? -10.93 37.656 5.527 1 96.56 323 ARG B N 1
ATOM 6489 C CA . ARG B 1 323 ? -12.266 37.156 5.812 1 96.56 323 ARG B CA 1
ATOM 6490 C C . ARG B 1 323 ? -12.312 36.438 7.156 1 96.56 323 ARG B C 1
ATOM 6492 O O . ARG B 1 323 ? -13.383 36.219 7.727 1 96.56 323 ARG B O 1
ATOM 6499 N N . HIS B 1 324 ? -11.172 36 7.66 1 98 324 HIS B N 1
ATOM 6500 C CA . HIS B 1 324 ? -11.188 35.156 8.836 1 98 324 HIS B CA 1
ATOM 6501 C C . HIS B 1 324 ? -10.344 35.719 9.961 1 98 324 HIS B C 1
ATOM 6503 O O . HIS B 1 324 ? -9.625 35 10.648 1 98 324 HIS B O 1
ATOM 6509 N N . THR B 1 325 ? -10.352 37 10.164 1 96.75 325 THR B N 1
ATOM 6510 C CA . THR B 1 325 ? -9.562 37.688 11.195 1 96.75 325 THR B CA 1
ATOM 6511 C C . THR B 1 325 ? -10.109 37.344 12.586 1 96.75 325 THR B C 1
ATOM 6513 O O . THR B 1 325 ? -9.43 37.562 13.586 1 96.75 325 THR B O 1
ATOM 6516 N N . HIS B 1 326 ? -11.336 36.812 12.641 1 95.94 326 HIS B N 1
ATOM 6517 C CA . HIS B 1 326 ? -12 36.5 13.906 1 95.94 326 HIS B CA 1
ATOM 6518 C C . HIS B 1 326 ? -11.516 35.188 14.484 1 95.94 326 HIS B C 1
ATOM 6520 O O . HIS B 1 326 ? -11.867 34.844 15.609 1 95.94 326 HIS B O 1
ATOM 6526 N N . PHE B 1 327 ? -10.68 34.406 13.75 1 96.75 327 PHE B N 1
ATOM 6527 C CA . PHE B 1 327 ? -10.188 33.125 14.242 1 96.75 327 PHE B CA 1
ATOM 6528 C C . PHE B 1 327 ? -9.414 33.312 15.539 1 96.75 327 PHE B C 1
ATOM 6530 O O . PHE B 1 327 ? -8.57 34.219 15.648 1 96.75 327 PHE B O 1
ATOM 6537 N N . GLN B 1 328 ? -9.648 32.438 16.469 1 93.38 328 GLN B N 1
ATOM 6538 C CA . GLN B 1 328 ? -8.93 32.469 17.75 1 93.38 328 GLN B CA 1
ATOM 6539 C C . GLN B 1 328 ? -7.453 32.156 17.547 1 93.38 328 GLN B C 1
ATOM 6541 O O . GLN B 1 328 ? -6.605 32.656 18.297 1 93.38 328 GLN B O 1
ATOM 6546 N N . THR B 1 329 ? -7.16 31.375 16.547 1 94.31 329 THR B N 1
ATOM 6547 C CA . THR B 1 329 ? -5.781 30.969 16.312 1 94.31 329 THR B CA 1
ATOM 6548 C C . THR B 1 329 ? -5.219 31.672 15.078 1 94.31 329 THR B C 1
ATOM 6550 O O . THR B 1 329 ? -4.383 31.125 14.367 1 94.31 329 THR B O 1
ATOM 6553 N N . PHE B 1 330 ? -5.676 32.844 14.797 1 95.88 330 PHE B N 1
ATOM 6554 C CA . PHE B 1 330 ? -5.309 33.625 13.625 1 95.88 330 PHE B CA 1
ATOM 6555 C C . PHE B 1 330 ? -3.795 33.719 13.484 1 95.88 330 PHE B C 1
ATOM 6557 O O . PHE B 1 330 ? -3.238 33.375 12.445 1 95.88 330 PHE B O 1
ATOM 6564 N N . ASP B 1 331 ? -3.094 34.156 14.539 1 94.12 331 ASP B N 1
ATOM 6565 C CA . ASP B 1 331 ? -1.654 34.375 14.492 1 94.12 331 ASP B CA 1
ATOM 6566 C C . ASP B 1 331 ? -0.895 33.094 14.25 1 94.12 331 ASP B C 1
ATOM 6568 O O . ASP B 1 331 ? 0.082 33.062 13.5 1 94.12 331 ASP B O 1
ATOM 6572 N N . GLN B 1 332 ? -1.358 32.031 14.906 1 93.5 332 GLN B N 1
ATOM 6573 C CA . GLN B 1 332 ? -0.71 30.75 14.742 1 93.5 332 GLN B CA 1
ATOM 6574 C C . GLN B 1 332 ? -0.802 30.266 13.297 1 93.5 332 GLN B C 1
ATOM 6576 O O . GLN B 1 332 ? 0.189 29.797 12.727 1 93.5 332 GLN B O 1
ATOM 6581 N N . ILE B 1 333 ? -1.996 30.359 12.742 1 96.69 333 ILE B N 1
ATOM 6582 C CA . ILE B 1 333 ? -2.221 29.906 11.375 1 96.69 333 ILE B CA 1
ATOM 6583 C C . ILE B 1 333 ? -1.417 30.781 10.406 1 96.69 333 ILE B C 1
ATOM 6585 O O . ILE B 1 333 ? -0.785 30.266 9.484 1 96.69 333 ILE B O 1
ATOM 6589 N N . GLN B 1 334 ? -1.427 32.062 10.641 1 96.38 334 GLN B N 1
ATOM 6590 C CA . GLN B 1 334 ? -0.664 32.969 9.789 1 96.38 334 GLN B CA 1
ATOM 6591 C C . GLN B 1 334 ? 0.821 32.625 9.805 1 96.38 334 GLN B C 1
ATOM 6593 O O . GLN B 1 334 ? 1.468 32.594 8.75 1 96.38 334 GLN B O 1
ATOM 6598 N N . GLY B 1 335 ? 1.348 32.406 11 1 95 335 GLY B N 1
ATOM 6599 C CA . GLY B 1 335 ? 2.746 32.031 11.133 1 95 335 GLY B CA 1
ATOM 6600 C C . GLY B 1 335 ? 3.082 30.734 10.406 1 95 335 GLY B C 1
ATOM 6601 O O . GLY B 1 335 ? 4.098 30.656 9.711 1 95 335 GLY B O 1
ATOM 6602 N N . LYS B 1 336 ? 2.254 29.781 10.555 1 95.44 336 LYS B N 1
ATOM 6603 C CA . LYS B 1 336 ? 2.494 28.484 9.93 1 95.44 336 LYS B CA 1
ATOM 6604 C C . LYS B 1 336 ? 2.406 28.578 8.406 1 95.44 336 LYS B C 1
ATOM 6606 O O . LYS B 1 336 ? 3.23 28 7.691 1 95.44 336 LYS B O 1
ATOM 6611 N N . LEU B 1 337 ? 1.35 29.25 7.898 1 97.44 337 LEU B N 1
ATOM 6612 C CA . LEU B 1 337 ? 1.214 29.422 6.457 1 97.44 337 LEU B CA 1
ATOM 6613 C C . LEU B 1 337 ? 2.416 30.156 5.875 1 97.44 337 LEU B C 1
ATOM 6615 O O . LEU B 1 337 ? 2.945 29.766 4.832 1 97.44 337 LEU B O 1
ATOM 6619 N N . THR B 1 338 ? 2.857 31.172 6.566 1 96 338 THR B N 1
ATOM 6620 C CA . THR B 1 338 ? 4.039 31.906 6.129 1 96 338 THR B CA 1
ATOM 6621 C C . THR B 1 338 ? 5.273 31 6.152 1 96 338 THR B C 1
ATOM 6623 O O . THR B 1 338 ? 6.109 31.062 5.25 1 96 338 THR B O 1
ATOM 6626 N N . GLY B 1 339 ? 5.355 30.219 7.211 1 94.12 339 GLY B N 1
ATOM 6627 C CA . GLY B 1 339 ? 6.441 29.266 7.293 1 94.12 339 GLY B CA 1
ATOM 6628 C C . GLY B 1 339 ? 6.48 28.297 6.125 1 94.12 339 GLY B C 1
ATOM 6629 O O . GLY B 1 339 ? 7.555 27.984 5.605 1 94.12 339 GLY B O 1
ATOM 6630 N N . ILE B 1 340 ? 5.34 27.812 5.711 1 95.88 340 ILE B N 1
ATOM 6631 C CA . ILE B 1 340 ? 5.234 26.906 4.582 1 95.88 340 ILE B CA 1
ATOM 6632 C C . ILE B 1 340 ? 5.746 27.578 3.314 1 95.88 340 ILE B C 1
ATOM 6634 O O . ILE B 1 340 ? 6.5 26.984 2.543 1 95.88 340 ILE B O 1
ATOM 6638 N N . ILE B 1 341 ? 5.355 28.812 3.109 1 94.81 341 ILE B N 1
ATOM 6639 C CA . ILE B 1 341 ? 5.777 29.578 1.939 1 94.81 341 ILE B CA 1
ATOM 6640 C C . ILE B 1 341 ? 7.297 29.766 1.963 1 94.81 341 ILE B C 1
ATOM 6642 O O . ILE B 1 341 ? 7.969 29.547 0.953 1 94.81 341 ILE B O 1
ATOM 6646 N N . ASN B 1 342 ? 7.84 30.078 3.135 1 92.31 342 ASN B N 1
ATOM 6647 C CA . ASN B 1 342 ? 9.281 30.281 3.285 1 92.31 342 ASN B CA 1
ATOM 6648 C C . ASN B 1 342 ? 10.055 29 2.975 1 92.31 342 ASN B C 1
ATOM 6650 O O . ASN B 1 342 ? 11.086 29.047 2.307 1 92.31 342 ASN B O 1
ATOM 6654 N N . GLN B 1 343 ? 9.562 27.953 3.432 1 91.5 343 GLN B N 1
ATOM 6655 C CA . GLN B 1 343 ? 10.227 26.672 3.229 1 91.5 343 GLN B CA 1
ATOM 6656 C C . GLN B 1 343 ? 10.266 26.297 1.748 1 91.5 343 GLN B C 1
ATOM 6658 O O . GLN B 1 343 ? 11.242 25.703 1.273 1 91.5 343 GLN B O 1
ATOM 6663 N N . ASN B 1 344 ? 9.18 26.547 1.125 1 89.75 344 ASN B N 1
ATOM 6664 C CA . ASN B 1 344 ? 9.094 26.188 -0.286 1 89.75 344 ASN B CA 1
ATOM 6665 C C . ASN B 1 344 ? 10.102 26.969 -1.128 1 89.75 344 ASN B C 1
ATOM 6667 O O . ASN B 1 344 ? 10.539 26.484 -2.178 1 89.75 344 ASN B O 1
ATOM 6671 N N . GLU B 1 345 ? 10.5 28.062 -0.765 1 87.56 345 GLU B N 1
ATOM 6672 C CA . GLU B 1 345 ? 11.484 28.875 -1.477 1 87.56 345 GLU B CA 1
ATOM 6673 C C . GLU B 1 345 ? 12.875 28.25 -1.396 1 87.56 345 GLU B C 1
ATOM 6675 O O . GLU B 1 345 ? 13.734 28.531 -2.23 1 87.56 345 GLU B O 1
ATOM 6680 N N . VAL B 1 346 ? 13.047 27.469 -0.438 1 87.88 346 VAL B N 1
ATOM 6681 C CA . VAL B 1 346 ? 14.344 26.828 -0.215 1 87.88 346 VAL B CA 1
ATOM 6682 C C . VAL B 1 346 ? 14.445 25.547 -1.04 1 87.88 346 VAL B C 1
ATOM 6684 O O . VAL B 1 346 ? 15.352 25.406 -1.858 1 87.88 346 VAL B O 1
ATOM 6687 N N . SER B 1 347 ? 13.484 24.672 -0.666 1 78.38 347 SER B N 1
ATOM 6688 C CA . SER B 1 347 ? 13.492 23.391 -1.347 1 78.38 347 SER B CA 1
ATOM 6689 C C . SER B 1 347 ? 12.117 22.734 -1.33 1 78.38 347 SER B C 1
ATOM 6691 O O . SER B 1 347 ? 11.367 22.875 -0.357 1 78.38 347 SER B O 1
ATOM 6693 N N . SER B 1 348 ? 11.906 22.078 -2.453 1 74.12 348 SER B N 1
ATOM 6694 C CA . SER B 1 348 ? 10.695 21.25 -2.482 1 74.12 348 SER B CA 1
ATOM 6695 C C . SER B 1 348 ? 11.008 19.797 -2.141 1 74.12 348 SER B C 1
ATOM 6697 O O . SER B 1 348 ? 10.102 18.953 -2.096 1 74.12 348 SER B O 1
ATOM 6699 N N . ASN B 1 349 ? 12.234 19.578 -1.729 1 83.31 349 ASN B N 1
ATOM 6700 C CA . ASN B 1 349 ? 12.648 18.203 -1.449 1 83.31 349 ASN B CA 1
ATOM 6701 C C . ASN B 1 349 ? 12.086 17.703 -0.122 1 83.31 349 ASN B C 1
ATOM 6703 O O . ASN B 1 349 ? 11.891 18.484 0.809 1 83.31 349 ASN B O 1
ATOM 6707 N N . PRO B 1 350 ? 11.852 16.406 -0.047 1 93.5 350 PRO B N 1
ATOM 6708 C CA . PRO B 1 350 ? 11.32 15.836 1.19 1 93.5 350 PRO B CA 1
ATOM 6709 C C . PRO B 1 350 ? 12.336 15.852 2.332 1 93.5 350 PRO B C 1
ATOM 6711 O O . PRO B 1 350 ? 13.539 15.75 2.092 1 93.5 350 PRO B O 1
ATOM 6714 N N . TYR B 1 351 ? 11.781 16.094 3.572 1 93.81 351 TYR B N 1
ATOM 6715 C CA . TYR B 1 351 ? 12.438 15.898 4.859 1 93.81 351 TYR B CA 1
ATOM 6716 C C . TYR B 1 351 ? 13.352 17.062 5.203 1 93.81 351 TYR B C 1
ATOM 6718 O O . TYR B 1 351 ? 13.555 17.969 4.383 1 93.81 351 TYR B O 1
ATOM 6726 N N . SER B 1 352 ? 13.68 17.172 6.43 1 94.62 352 SER B N 1
ATOM 6727 C CA . SER B 1 352 ? 14.43 18.266 7.047 1 94.62 352 SER B CA 1
ATOM 6728 C C . SER B 1 352 ? 15.477 17.734 8.023 1 94.62 352 SER B C 1
ATOM 6730 O O . SER B 1 352 ? 15.539 16.531 8.289 1 94.62 352 SER B O 1
ATOM 6732 N N . TYR B 1 353 ? 16.297 18.641 8.469 1 95.19 353 TYR B N 1
ATOM 6733 C CA . TYR B 1 353 ? 17.422 18.266 9.32 1 95.19 353 TYR B CA 1
ATOM 6734 C C . TYR B 1 353 ? 17.297 18.906 10.703 1 95.19 353 TYR B C 1
ATOM 6736 O O . TYR B 1 353 ? 16.938 20.078 10.828 1 95.19 353 TYR B O 1
ATOM 6744 N N . ASN B 1 354 ? 17.5 18.078 11.672 1 96.12 354 ASN B N 1
ATOM 6745 C CA . ASN B 1 354 ? 17.547 18.562 13.047 1 96.12 354 ASN B CA 1
ATOM 6746 C C . ASN B 1 354 ? 18.953 19.016 13.438 1 96.12 354 ASN B C 1
ATOM 6748 O O . ASN B 1 354 ? 19.781 18.219 13.844 1 96.12 354 ASN B O 1
ATOM 6752 N N . MET B 1 355 ? 19.172 20.25 13.484 1 94.44 355 MET B N 1
ATOM 6753 C CA . MET B 1 355 ? 20.516 20.797 13.68 1 94.44 355 MET B CA 1
ATOM 6754 C C . MET B 1 355 ? 21 20.547 15.102 1 94.44 355 MET B C 1
ATOM 6756 O O . MET B 1 355 ? 22.203 20.344 15.32 1 94.44 355 MET B O 1
ATOM 6760 N N . THR B 1 356 ? 20.094 20.562 16.016 1 94.62 356 THR B N 1
ATOM 6761 C CA . THR B 1 356 ? 20.453 20.266 17.406 1 94.62 356 THR B CA 1
ATOM 6762 C C . THR B 1 356 ? 20.953 18.844 17.547 1 94.62 356 THR B C 1
ATOM 6764 O O . THR B 1 356 ? 21.969 18.594 18.188 1 94.62 356 THR B O 1
ATOM 6767 N N . TYR B 1 357 ? 20.266 18.031 16.953 1 94.88 357 TYR B N 1
ATOM 6768 C CA . TYR B 1 357 ? 20.641 16.625 17.016 1 94.88 357 TYR B CA 1
ATOM 6769 C C . TYR B 1 357 ? 21.984 16.391 16.312 1 94.88 357 TYR B C 1
ATOM 6771 O O . TYR B 1 357 ? 22.828 15.656 16.812 1 94.88 357 TYR B O 1
ATOM 6779 N N . LEU B 1 358 ? 22.156 16.953 15.148 1 95.75 358 LEU B N 1
ATOM 6780 C CA . LEU B 1 358 ? 23.391 16.766 14.391 1 95.75 358 LEU B CA 1
ATOM 6781 C C . LEU B 1 358 ? 24.594 17.281 15.18 1 95.75 358 LEU B C 1
ATOM 6783 O O . LEU B 1 358 ? 25.641 16.656 15.18 1 95.75 358 LEU B O 1
ATOM 6787 N N . ALA B 1 359 ? 24.422 18.359 15.82 1 95.19 359 ALA B N 1
ATOM 6788 C CA . ALA B 1 359 ? 25.5 18.891 16.672 1 95.19 359 ALA B CA 1
ATOM 6789 C C . ALA B 1 359 ? 25.797 17.938 17.828 1 95.19 359 ALA B C 1
ATOM 6791 O O . ALA B 1 359 ? 26.969 17.656 18.125 1 95.19 359 ALA B O 1
ATOM 6792 N N . SER B 1 360 ? 24.75 17.469 18.453 1 94.69 360 SER B N 1
ATOM 6793 C CA . SER B 1 360 ? 24.906 16.562 19.578 1 94.69 360 SER B CA 1
ATOM 6794 C C . SER B 1 360 ? 25.609 15.273 19.172 1 94.69 360 SER B C 1
ATOM 6796 O O . SER B 1 360 ? 26.391 14.711 19.922 1 94.69 360 SER B O 1
ATOM 6798 N N . ASN B 1 361 ? 25.25 14.844 18 1 93.62 361 ASN B N 1
ATOM 6799 C CA . ASN B 1 361 ? 25.844 13.633 17.453 1 93.62 361 ASN B CA 1
ATOM 6800 C C . ASN B 1 361 ? 27.359 13.758 17.328 1 93.62 361 ASN B C 1
ATOM 6802 O O . ASN B 1 361 ? 28.078 12.766 17.438 1 93.62 361 ASN B O 1
ATOM 6806 N N . LEU B 1 362 ? 27.812 14.93 17.094 1 95.75 362 LEU B N 1
ATOM 6807 C CA . LEU B 1 362 ? 29.25 15.195 16.969 1 95.75 362 LEU B CA 1
ATOM 6808 C C . LEU B 1 362 ? 29.828 15.727 18.281 1 95.75 362 LEU B C 1
ATOM 6810 O O . LEU B 1 362 ? 30.938 16.234 18.297 1 95.75 362 LEU B O 1
ATOM 6814 N N . LYS B 1 363 ? 29.047 15.672 19.328 1 94.56 363 LYS B N 1
ATOM 6815 C CA . LYS B 1 363 ? 29.453 16.062 20.672 1 94.56 363 LYS B CA 1
ATOM 6816 C C . LYS B 1 363 ? 29.844 17.531 20.734 1 94.56 363 LYS B C 1
ATOM 6818 O O . LYS B 1 363 ? 30.891 17.875 21.281 1 94.56 363 LYS B O 1
ATOM 6823 N N . CYS B 1 364 ? 29.141 18.266 20.094 1 92.38 364 CYS B N 1
ATOM 6824 C CA . CYS B 1 364 ? 29.344 19.703 20.219 1 92.38 364 CYS B CA 1
ATOM 6825 C C . CYS B 1 364 ? 28.078 20.406 20.688 1 92.38 364 CYS B C 1
ATOM 6827 O O . CYS B 1 364 ? 26.984 19.844 20.609 1 92.38 364 CYS B O 1
ATOM 6829 N N . THR B 1 365 ? 28.188 21.594 21.234 1 93.62 365 THR B N 1
ATOM 6830 C CA . THR B 1 365 ? 27.062 22.375 21.719 1 93.62 365 THR B CA 1
ATOM 6831 C C . THR B 1 365 ? 26.188 22.859 20.562 1 93.62 365 THR B C 1
ATOM 6833 O O . THR B 1 365 ? 26.609 22.797 19.406 1 93.62 365 THR B O 1
ATOM 6836 N N . ASN B 1 366 ? 25.031 23.25 20.922 1 94.25 366 ASN B N 1
ATOM 6837 C CA . ASN B 1 366 ? 24.109 23.734 19.906 1 94.25 366 ASN B CA 1
ATOM 6838 C C . ASN B 1 366 ? 24.641 24.969 19.188 1 94.25 366 ASN B C 1
ATOM 6840 O O . ASN B 1 366 ? 25.172 25.891 19.812 1 94.25 366 ASN B O 1
ATOM 6844 N N . ILE B 1 367 ? 24.5 24.938 17.938 1 95.06 367 ILE B N 1
ATOM 6845 C CA . ILE B 1 367 ? 24.906 26.062 17.094 1 95.06 367 ILE B CA 1
ATOM 6846 C C . ILE B 1 367 ? 23.781 27.094 17.047 1 95.06 367 ILE B C 1
ATOM 6848 O O . ILE B 1 367 ? 22.609 26.734 16.875 1 95.06 367 ILE B O 1
ATOM 6852 N N . SER B 1 368 ? 24.156 28.297 17.172 1 94.19 368 SER B N 1
ATOM 6853 C CA . SER B 1 368 ? 23.141 29.344 17.172 1 94.19 368 SER B CA 1
ATOM 6854 C C . SER B 1 368 ? 22.469 29.453 15.797 1 94.19 368 SER B C 1
ATOM 6856 O O . SER B 1 368 ? 23.094 29.125 14.781 1 94.19 368 SER B O 1
ATOM 6858 N N . LYS B 1 369 ? 21.234 29.953 15.797 1 92.94 369 LYS B N 1
ATOM 6859 C CA . LYS B 1 369 ? 20.5 30.141 14.547 1 92.94 369 LYS B CA 1
ATOM 6860 C C . LYS B 1 369 ? 21.266 31.031 13.586 1 92.94 369 LYS B C 1
ATOM 6862 O O . LYS B 1 369 ? 21.344 30.75 12.383 1 92.94 369 LYS B O 1
ATOM 6867 N N . LYS B 1 370 ? 21.844 32.062 14.07 1 94.94 370 LYS B N 1
ATOM 6868 C CA . LYS B 1 370 ? 22.609 33 13.258 1 94.94 370 LYS B CA 1
ATOM 6869 C C . LYS B 1 370 ? 23.797 32.281 12.586 1 94.94 370 LYS B C 1
ATOM 6871 O O . LYS B 1 370 ? 24.047 32.5 11.398 1 94.94 370 LYS B O 1
ATOM 6876 N N . GLU B 1 371 ? 24.5 31.516 13.336 1 96.56 371 GLU B N 1
ATOM 6877 C CA . GLU B 1 371 ? 25.656 30.812 12.812 1 96.56 371 GLU B CA 1
ATOM 6878 C C . GLU B 1 371 ? 25.234 29.734 11.82 1 96.56 371 GLU B C 1
ATOM 6880 O O . GLU B 1 371 ? 25.938 29.469 10.836 1 96.56 371 GLU B O 1
ATOM 6885 N N . ILE B 1 372 ? 24.156 29.094 12.117 1 95.81 372 ILE B N 1
ATOM 6886 C CA . ILE B 1 372 ? 23.625 28.094 11.18 1 95.81 372 ILE B CA 1
ATOM 6887 C C . ILE B 1 372 ? 23.344 28.766 9.836 1 95.81 372 ILE B C 1
ATOM 6889 O O . ILE B 1 372 ? 23.828 28.297 8.797 1 95.81 372 ILE B O 1
ATOM 6893 N N . PHE B 1 373 ? 22.625 29.844 9.852 1 96.38 373 PHE B N 1
ATOM 6894 C CA . PHE B 1 373 ? 22.266 30.531 8.625 1 96.38 373 PHE B CA 1
ATOM 6895 C C . PHE B 1 373 ? 23.516 31.062 7.918 1 96.38 373 PHE B C 1
ATOM 6897 O O . PHE B 1 373 ? 23.625 30.984 6.695 1 96.38 373 PHE B O 1
ATOM 6904 N N . ALA B 1 374 ? 24.438 31.578 8.703 1 97.75 374 ALA B N 1
ATOM 6905 C CA . ALA B 1 374 ? 25.672 32.094 8.117 1 97.75 374 ALA B CA 1
ATOM 6906 C C . ALA B 1 374 ? 26.453 30.984 7.426 1 97.75 374 ALA B C 1
ATOM 6908 O O . ALA B 1 374 ? 26.969 31.172 6.324 1 97.75 374 ALA B O 1
ATOM 6909 N N . GLY B 1 375 ? 26.562 29.875 8.102 1 97.88 375 GLY B N 1
ATOM 6910 C CA . GLY B 1 375 ? 27.281 28.75 7.531 1 97.88 375 GLY B CA 1
ATOM 6911 C C . GLY B 1 375 ? 26.719 28.281 6.203 1 97.88 375 GLY B C 1
ATOM 6912 O O . GLY B 1 375 ? 27.453 28.078 5.246 1 97.88 375 GLY B O 1
ATOM 6913 N N . PHE B 1 376 ? 25.422 28.156 6.094 1 97.19 376 PHE B N 1
ATOM 6914 C CA . PHE B 1 376 ? 24.766 27.672 4.879 1 97.19 376 PHE B CA 1
ATOM 6915 C C . PHE B 1 376 ? 24.812 28.734 3.789 1 97.19 376 PHE B C 1
ATOM 6917 O O . PHE B 1 376 ? 25.219 28.453 2.658 1 97.19 376 PHE B O 1
ATOM 6924 N N . GLN B 1 377 ? 24.469 29.938 4.133 1 97.38 377 GLN B N 1
ATOM 6925 C CA . GLN B 1 377 ? 24.344 31 3.146 1 97.38 377 GLN B CA 1
ATOM 6926 C C . GLN B 1 377 ? 25.719 31.422 2.621 1 97.38 377 GLN B C 1
ATOM 6928 O O . GLN B 1 377 ? 25.844 31.812 1.459 1 97.38 377 GLN B O 1
ATOM 6933 N N . SER B 1 378 ? 26.703 31.297 3.404 1 98.31 378 SER B N 1
ATOM 6934 C CA . SER B 1 378 ? 28.047 31.625 2.949 1 98.31 378 SER B CA 1
ATOM 6935 C C . SER B 1 378 ? 28.5 30.688 1.829 1 98.31 378 SER B C 1
ATOM 6937 O O . SER B 1 378 ? 29.359 31.047 1.02 1 98.31 378 SER B O 1
ATOM 6939 N N . LEU B 1 379 ? 27.969 29.531 1.813 1 98.06 379 LEU B N 1
ATOM 6940 C CA . LEU B 1 379 ? 28.297 28.531 0.803 1 98.06 379 LEU B CA 1
ATOM 6941 C C . LEU B 1 379 ? 27.328 28.594 -0.365 1 98.06 379 LEU B C 1
ATOM 6943 O O . LEU B 1 379 ? 27.391 27.766 -1.28 1 98.06 379 LEU B O 1
ATOM 6947 N N . GLY B 1 380 ? 26.328 29.5 -0.298 1 96.25 380 GLY B N 1
ATOM 6948 C CA . GLY B 1 380 ? 25.359 29.672 -1.37 1 96.25 380 GLY B CA 1
ATOM 6949 C C . GLY B 1 380 ? 24.156 28.766 -1.234 1 96.25 380 GLY B C 1
ATOM 6950 O O . GLY B 1 380 ? 23.328 28.688 -2.145 1 96.25 380 GLY B O 1
ATOM 6951 N N . PHE B 1 381 ? 24.031 28.062 -0.135 1 95.94 381 PHE B N 1
ATOM 6952 C CA . PHE B 1 381 ? 22.875 27.203 0.09 1 95.94 381 PHE B CA 1
ATOM 6953 C C . PHE B 1 381 ? 21.75 27.969 0.763 1 95.94 381 PHE B C 1
ATOM 6955 O O . PHE B 1 381 ? 22 28.922 1.51 1 95.94 381 PHE B O 1
ATOM 6962 N N . LYS B 1 382 ? 20.547 27.578 0.422 1 95.12 382 LYS B N 1
ATOM 6963 C CA . LYS B 1 382 ? 19.359 28.141 1.079 1 95.12 382 LYS B CA 1
ATOM 6964 C C . LYS B 1 382 ? 18.969 27.312 2.301 1 95.12 382 LYS B C 1
ATOM 6966 O O . LYS B 1 382 ? 19.234 26.109 2.357 1 95.12 382 LYS B O 1
ATOM 6971 N N . ILE B 1 383 ? 18.344 28 3.273 1 94.38 383 ILE B N 1
ATOM 6972 C CA . ILE B 1 383 ? 17.906 27.312 4.488 1 94.38 383 ILE B CA 1
ATOM 6973 C C . ILE B 1 383 ? 16.703 28.047 5.086 1 94.38 383 ILE B C 1
ATOM 6975 O O . ILE B 1 383 ? 16.578 29.266 4.949 1 94.38 383 ILE B O 1
ATOM 6979 N N . ALA B 1 384 ? 15.828 27.297 5.637 1 93.5 384 ALA B N 1
ATOM 6980 C CA . ALA B 1 384 ? 14.664 27.828 6.336 1 93.5 384 ALA B CA 1
ATOM 6981 C C . ALA B 1 384 ? 14.25 26.922 7.488 1 93.5 384 ALA B C 1
ATOM 6983 O O . ALA B 1 384 ? 14.422 25.703 7.422 1 93.5 384 ALA B O 1
ATOM 6984 N N . GLN B 1 385 ? 13.75 27.562 8.516 1 92.12 385 GLN B N 1
ATOM 6985 C CA . GLN B 1 385 ? 13.203 26.766 9.617 1 92.12 385 GLN B CA 1
ATOM 6986 C C . GLN B 1 385 ? 11.922 26.062 9.195 1 92.12 385 GLN B C 1
ATOM 6988 O O . GLN B 1 385 ? 11.094 26.625 8.477 1 92.12 385 GLN B O 1
ATOM 6993 N N . CYS B 1 386 ? 11.789 24.828 9.648 1 92.62 386 CYS B N 1
ATOM 6994 C CA . CYS B 1 386 ? 10.625 24.031 9.297 1 92.62 386 CYS B CA 1
ATOM 6995 C C . CYS B 1 386 ? 9.414 24.438 10.125 1 92.62 386 CYS B C 1
ATOM 6997 O O . CYS B 1 386 ? 9.539 24.75 11.312 1 92.62 386 CYS B O 1
ATOM 6999 N N . TYR B 1 387 ? 8.227 24.359 9.531 1 93.25 387 TYR B N 1
ATOM 7000 C CA . TYR B 1 387 ? 7.008 24.781 10.219 1 93.25 387 TYR B CA 1
ATOM 7001 C C . TYR B 1 387 ? 6.422 23.641 11.039 1 93.25 387 TYR B C 1
ATOM 7003 O O . TYR B 1 387 ? 5.555 23.859 11.891 1 93.25 387 TYR B O 1
ATOM 7011 N N . LEU B 1 388 ? 6.902 22.438 10.844 1 94 388 LEU B N 1
ATOM 7012 C CA . LEU B 1 388 ? 6.316 21.266 11.484 1 94 388 LEU B CA 1
ATOM 7013 C C . LEU B 1 388 ? 6.941 21.031 12.859 1 94 388 LEU B C 1
ATOM 7015 O O . LEU B 1 388 ? 6.262 20.562 13.781 1 94 388 LEU B O 1
ATOM 7019 N N . GLN B 1 389 ? 8.203 21.234 12.93 1 91.19 389 GLN B N 1
ATOM 7020 C CA . GLN B 1 389 ? 8.945 21.031 14.172 1 91.19 389 GLN B CA 1
ATOM 7021 C C . GLN B 1 389 ? 9.977 22.125 14.383 1 91.19 389 GLN B C 1
ATOM 7023 O O . GLN B 1 389 ? 10.695 22.5 13.445 1 91.19 389 GLN B O 1
ATOM 7028 N N . VAL B 1 390 ? 10.18 22.578 15.562 1 86.25 390 VAL B N 1
ATOM 7029 C CA . VAL B 1 390 ? 10.938 23.781 15.906 1 86.25 390 VAL B CA 1
ATOM 7030 C C . VAL B 1 390 ? 12.414 23.562 15.586 1 86.25 390 VAL B C 1
ATOM 7032 O O . VAL B 1 390 ? 13.078 24.469 15.086 1 86.25 390 VAL B O 1
ATOM 7035 N N . ASP B 1 391 ? 13.055 22.484 15.812 1 87.81 391 ASP B N 1
ATOM 7036 C CA . ASP B 1 391 ? 14.492 22.281 15.688 1 87.81 391 ASP B CA 1
ATOM 7037 C C . ASP B 1 391 ? 14.859 21.781 14.297 1 87.81 391 ASP B C 1
ATOM 7039 O O . ASP B 1 391 ? 16.031 21.484 14.023 1 87.81 391 ASP B O 1
ATOM 7043 N N . LEU B 1 392 ? 13.945 21.828 13.422 1 94.31 392 LEU B N 1
ATOM 7044 C CA . LEU B 1 392 ? 14.195 21.281 12.094 1 94.31 392 LEU B CA 1
ATOM 7045 C C . LEU B 1 392 ? 14.383 22.391 11.07 1 94.31 392 LEU B C 1
ATOM 7047 O O . LEU B 1 392 ? 13.711 23.422 11.148 1 94.31 392 LEU B O 1
ATOM 7051 N N . TYR B 1 393 ? 15.273 22.156 10.164 1 94.19 393 TYR B N 1
ATOM 7052 C CA . TYR B 1 393 ? 15.547 23.094 9.086 1 94.19 393 TYR B CA 1
ATOM 7053 C C . TYR B 1 393 ? 15.5 22.406 7.734 1 94.19 393 TYR B C 1
ATOM 7055 O O . TYR B 1 393 ? 15.93 21.266 7.598 1 94.19 393 TYR B O 1
ATOM 7063 N N . LYS B 1 394 ? 14.977 23.094 6.793 1 94.5 394 LYS B N 1
ATOM 7064 C CA . LYS B 1 394 ? 15 22.672 5.395 1 94.5 394 LYS B CA 1
ATOM 7065 C C . LYS B 1 394 ? 16.141 23.359 4.641 1 94.5 394 LYS B C 1
ATOM 7067 O O . LYS B 1 394 ? 16.406 24.547 4.848 1 94.5 394 LYS B O 1
ATOM 7072 N N . THR B 1 395 ? 16.812 22.625 3.77 1 95.31 395 THR B N 1
ATOM 7073 C CA . THR B 1 395 ? 17.891 23.203 2.98 1 95.31 395 THR B CA 1
ATOM 7074 C C . THR B 1 395 ? 18.078 22.438 1.677 1 95.31 395 THR B C 1
ATOM 7076 O O . THR B 1 395 ? 17.578 21.312 1.528 1 95.31 395 THR B O 1
ATOM 7079 N N . ASN B 1 396 ? 18.641 23.047 0.713 1 94.94 396 ASN B N 1
ATOM 7080 C CA . ASN B 1 396 ? 19 22.391 -0.533 1 94.94 396 ASN B CA 1
ATOM 7081 C C . ASN B 1 396 ? 20.453 21.922 -0.519 1 94.94 396 ASN B C 1
ATOM 7083 O O . ASN B 1 396 ? 20.984 21.469 -1.541 1 94.94 396 ASN B O 1
ATOM 7087 N N . ALA B 1 397 ? 21.156 22.047 0.606 1 95.75 397 ALA B N 1
ATOM 7088 C CA . ALA B 1 397 ? 22.547 21.609 0.729 1 95.75 397 ALA B CA 1
ATOM 7089 C C . ALA B 1 397 ? 22.641 20.078 0.717 1 95.75 397 ALA B C 1
ATOM 7091 O O . ALA B 1 397 ? 21.781 19.406 1.291 1 95.75 397 ALA B O 1
ATOM 7092 N N . PRO B 1 398 ? 23.656 19.516 0.044 1 95 398 PRO B N 1
ATOM 7093 C CA . PRO B 1 398 ? 23.859 18.062 0.14 1 95 398 PRO B CA 1
ATOM 7094 C C . PRO B 1 398 ? 24.312 17.625 1.53 1 95 398 PRO B C 1
ATOM 7096 O O . PRO B 1 398 ? 24.781 18.453 2.322 1 95 398 PRO B O 1
ATOM 7099 N N . ASN B 1 399 ? 24.188 16.375 1.806 1 95.31 399 ASN B N 1
ATOM 7100 C CA . ASN B 1 399 ? 24.516 15.82 3.115 1 95.31 399 ASN B CA 1
ATOM 7101 C C . ASN B 1 399 ? 25.922 16.203 3.555 1 95.31 399 ASN B C 1
ATOM 7103 O O . ASN B 1 399 ? 26.141 16.609 4.699 1 95.31 399 ASN B O 1
ATOM 7107 N N . GLN B 1 400 ? 26.844 16.125 2.68 1 95.69 400 GLN B N 1
ATOM 7108 C CA . GLN B 1 400 ? 28.234 16.406 3 1 95.69 400 GLN B CA 1
ATOM 7109 C C . GLN B 1 400 ? 28.422 17.859 3.42 1 95.69 400 GLN B C 1
ATOM 7111 O O . GLN B 1 400 ? 29.172 18.141 4.359 1 95.69 400 GLN B O 1
ATOM 7116 N N . ALA B 1 401 ? 27.766 18.719 2.736 1 97.12 401 ALA B N 1
ATOM 7117 C CA . ALA B 1 401 ? 27.891 20.141 3.049 1 97.12 401 ALA B CA 1
ATOM 7118 C C . ALA B 1 401 ? 27.344 20.438 4.441 1 97.12 401 ALA B C 1
ATOM 7120 O O . ALA B 1 401 ? 27.891 21.281 5.16 1 97.12 401 ALA B O 1
ATOM 7121 N N . ILE B 1 402 ? 26.312 19.812 4.805 1 97.19 402 ILE B N 1
ATOM 7122 C CA . ILE B 1 402 ? 25.703 20.016 6.113 1 97.19 402 ILE B CA 1
ATOM 7123 C C . ILE B 1 402 ? 26.703 19.641 7.211 1 97.19 402 ILE B C 1
ATOM 7125 O O . ILE B 1 402 ? 26.922 20.422 8.141 1 97.19 402 ILE B O 1
ATOM 7129 N N . TYR B 1 403 ? 27.297 18.531 7.098 1 97.19 403 TYR B N 1
ATOM 7130 C CA . TYR B 1 403 ? 28.234 18.094 8.125 1 97.19 403 TYR B CA 1
ATOM 7131 C C . TYR B 1 403 ? 29.531 18.891 8.062 1 97.19 403 TYR B C 1
ATOM 7133 O O . TYR B 1 403 ? 30.172 19.109 9.094 1 97.19 403 TYR B O 1
ATOM 7141 N N . ASP B 1 404 ? 29.938 19.297 6.883 1 97.94 404 ASP B N 1
ATOM 7142 C CA . ASP B 1 404 ? 31.109 20.172 6.773 1 97.94 404 ASP B CA 1
ATOM 7143 C C . ASP B 1 404 ? 30.922 21.469 7.547 1 97.94 404 ASP B C 1
ATOM 7145 O O . ASP B 1 404 ? 31.859 21.984 8.156 1 97.94 404 ASP B O 1
ATOM 7149 N N . ILE B 1 405 ? 29.766 21.969 7.461 1 98 405 ILE B N 1
ATOM 7150 C CA . ILE B 1 405 ? 29.438 23.203 8.18 1 98 405 ILE B CA 1
ATOM 7151 C C . ILE B 1 405 ? 29.562 22.969 9.68 1 98 405 ILE B C 1
ATOM 7153 O O . ILE B 1 405 ? 30.203 23.766 10.383 1 98 405 ILE B O 1
ATOM 7157 N N . ILE B 1 406 ? 29.031 21.891 10.18 1 97.38 406 ILE B N 1
ATOM 7158 C CA . ILE B 1 406 ? 29.062 21.594 11.609 1 97.38 406 ILE B CA 1
ATOM 7159 C C . ILE B 1 406 ? 30.5 21.297 12.047 1 97.38 406 ILE B C 1
ATOM 7161 O O . ILE B 1 406 ? 30.938 21.75 13.102 1 97.38 406 ILE B O 1
ATOM 7165 N N . LYS B 1 407 ? 31.188 20.578 11.219 1 96.75 407 LYS B N 1
ATOM 7166 C CA . LYS B 1 407 ? 32.594 20.25 11.5 1 96.75 407 LYS B CA 1
ATOM 7167 C C . LYS B 1 407 ? 33.438 21.5 11.625 1 96.75 407 LYS B C 1
ATOM 7169 O O . LYS B 1 407 ? 34.25 21.625 12.555 1 96.75 407 LYS B O 1
ATOM 7174 N N . THR B 1 408 ? 33.312 22.297 10.68 1 97.5 408 THR B N 1
ATOM 7175 C CA . THR B 1 408 ? 34.094 23.531 10.664 1 97.5 408 THR B CA 1
ATOM 7176 C C . THR B 1 408 ? 33.75 24.391 11.883 1 97.5 408 THR B C 1
ATOM 7178 O O . THR B 1 408 ? 34.656 24.969 12.5 1 97.5 408 THR B O 1
ATOM 7181 N N . TRP B 1 409 ? 32.531 24.484 12.203 1 97.75 409 TRP B N 1
ATOM 7182 C CA . TRP B 1 409 ? 32.125 25.234 13.383 1 97.75 409 TRP B CA 1
ATOM 7183 C C . TRP B 1 409 ? 32.75 24.656 14.648 1 97.75 409 TRP B C 1
ATOM 7185 O O . TRP B 1 409 ? 33.25 25.391 15.492 1 97.75 409 TRP B O 1
ATOM 7195 N N . LYS B 1 410 ? 32.625 23.328 14.773 1 97.19 410 LYS B N 1
ATOM 7196 C CA . LYS B 1 410 ? 33.219 22.656 15.93 1 97.19 410 LYS B CA 1
ATOM 7197 C C . LYS B 1 410 ? 34.719 22.906 16.016 1 97.19 410 LYS B C 1
ATOM 7199 O O . LYS B 1 410 ? 35.25 23.125 17.109 1 97.19 410 LYS B O 1
ATOM 7204 N N . LYS B 1 411 ? 35.406 22.875 14.922 1 96.56 411 LYS B N 1
ATOM 7205 C CA . LYS B 1 411 ? 36.844 23.109 14.883 1 96.56 411 LYS B CA 1
ATOM 7206 C C . LYS B 1 411 ? 37.188 24.5 15.414 1 96.56 411 LYS B C 1
ATOM 7208 O O . LYS B 1 411 ? 38.125 24.672 16.172 1 96.56 411 LYS B O 1
ATOM 7213 N N . ILE B 1 412 ? 36.438 25.453 15 1 96.31 412 ILE B N 1
ATOM 7214 C CA . ILE B 1 412 ? 36.656 26.828 15.406 1 96.31 412 ILE B CA 1
ATOM 7215 C C . ILE B 1 412 ? 36.375 26.984 16.891 1 96.31 412 ILE B C 1
ATOM 7217 O O . ILE B 1 412 ? 37.156 27.641 17.609 1 96.31 412 ILE B O 1
ATOM 7221 N N . LYS B 1 413 ? 35.375 26.375 17.375 1 95.5 413 LYS B N 1
ATOM 7222 C CA . LYS B 1 413 ? 34.906 26.594 18.734 1 95.5 413 LYS B CA 1
ATOM 7223 C C . LYS B 1 413 ? 35.719 25.766 19.734 1 95.5 413 LYS B C 1
ATOM 7225 O O . LYS B 1 413 ? 35.938 26.188 20.875 1 95.5 413 LYS B O 1
ATOM 7230 N N . TYR B 1 414 ? 36.188 24.625 19.328 1 95.44 414 TYR B N 1
ATOM 7231 C CA . TYR B 1 414 ? 36.781 23.688 20.297 1 95.44 414 TYR B CA 1
ATOM 7232 C C . TYR B 1 414 ? 38.281 23.641 20.141 1 95.44 414 TYR B C 1
ATOM 7234 O O . TYR B 1 414 ? 39 23.203 21.047 1 95.44 414 TYR B O 1
ATOM 7242 N N . GLY B 1 415 ? 38.875 23.938 19 1 94.5 415 GLY B N 1
ATOM 7243 C CA . GLY B 1 415 ? 40.312 23.922 18.781 1 94.5 415 GLY B CA 1
ATOM 7244 C C . GLY B 1 415 ? 40.938 22.562 19.062 1 94.5 415 GLY B C 1
ATOM 7245 O O . GLY B 1 415 ? 40.562 21.562 18.453 1 94.5 415 GLY B O 1
ATOM 7246 N N . GLU B 1 416 ? 41.75 22.5 20.109 1 93.25 416 GLU B N 1
ATOM 7247 C CA . GLU B 1 416 ? 42.5 21.297 20.438 1 93.25 416 GLU B CA 1
ATOM 7248 C C . GLU B 1 416 ? 41.562 20.203 20.969 1 93.25 416 GLU B C 1
ATOM 7250 O O . GLU B 1 416 ? 41.906 19.016 20.922 1 93.25 416 GLU B O 1
ATOM 7255 N N . ASN B 1 417 ? 40.469 20.594 21.391 1 94.69 417 ASN B N 1
ATOM 7256 C CA . ASN B 1 417 ? 39.531 19.641 21.969 1 94.69 417 ASN B CA 1
ATOM 7257 C C . ASN B 1 417 ? 38.562 19.109 20.906 1 94.69 417 ASN B C 1
ATOM 7259 O O . ASN B 1 417 ? 37.531 18.5 21.25 1 94.69 417 ASN B O 1
ATOM 7263 N N . TYR B 1 418 ? 38.844 19.25 19.719 1 95.81 418 TYR B N 1
ATOM 7264 C CA . TYR B 1 418 ? 38 18.891 18.562 1 95.81 418 TYR B CA 1
ATOM 7265 C C . TYR B 1 418 ? 37.594 17.422 18.609 1 95.81 418 TYR B C 1
ATOM 7267 O O . TYR B 1 418 ? 36.469 17.078 18.297 1 95.81 418 TYR B O 1
ATOM 7275 N N . LEU B 1 419 ? 38.438 16.547 19.047 1 95.75 419 LEU B N 1
ATOM 7276 C CA . LEU B 1 419 ? 38.156 15.117 19.062 1 95.75 419 LEU B CA 1
ATOM 7277 C C . LEU B 1 419 ? 38.062 14.602 20.5 1 95.75 419 LEU B C 1
ATOM 7279 O O . LEU B 1 419 ? 38.062 13.383 20.719 1 95.75 419 LEU B O 1
ATOM 7283 N N . LYS B 1 420 ? 37.906 15.57 21.344 1 90.38 420 LYS B N 1
ATOM 7284 C CA . LYS B 1 420 ? 37.812 15.164 22.75 1 90.38 420 LYS B CA 1
ATOM 7285 C C . LYS B 1 420 ? 36.562 14.336 22.969 1 90.38 420 LYS B C 1
ATOM 7287 O O . LYS B 1 420 ? 35.469 14.68 22.484 1 90.38 420 LYS B O 1
ATOM 7292 N N . SER B 1 421 ? 36.562 13.133 23.578 1 89.81 421 SER B N 1
ATOM 7293 C CA . SER B 1 421 ? 35.469 12.273 24 1 89.81 421 SER B CA 1
ATOM 7294 C C . SER B 1 421 ? 34.875 11.508 22.812 1 89.81 421 SER B C 1
ATOM 7296 O O . SER B 1 421 ? 33.75 11.023 22.875 1 89.81 421 SER B O 1
ATOM 7298 N N . ILE B 1 422 ? 35.562 11.711 21.672 1 94.62 422 ILE B N 1
ATOM 7299 C CA . ILE B 1 422 ? 35.156 10.961 20.5 1 94.62 422 ILE B CA 1
ATOM 7300 C C . ILE B 1 422 ? 35.906 9.648 20.406 1 94.62 422 ILE B C 1
ATOM 7302 O O . ILE B 1 422 ? 37.156 9.648 20.328 1 94.62 422 ILE B O 1
ATOM 7306 N N . GLN B 1 423 ? 35.188 8.586 20.406 1 94.19 423 GLN B N 1
ATOM 7307 C CA . GLN B 1 423 ? 35.844 7.277 20.312 1 94.19 423 GLN B CA 1
ATOM 7308 C C . GLN B 1 423 ? 36.188 6.941 18.859 1 94.19 423 GLN B C 1
ATOM 7310 O O . GLN B 1 423 ? 35.406 7.215 17.953 1 94.19 423 GLN B O 1
ATOM 7315 N N . GLU B 1 424 ? 37.25 6.254 18.656 1 93.44 424 GLU B N 1
ATOM 7316 C CA . GLU B 1 424 ? 37.656 5.844 17.328 1 93.44 424 GLU B CA 1
ATOM 7317 C C . GLU B 1 424 ? 36.719 4.789 16.75 1 93.44 424 GLU B C 1
ATOM 7319 O O . GLU B 1 424 ? 36.094 4.043 17.484 1 93.44 424 GLU B O 1
ATOM 7324 N N . ASN B 1 425 ? 36.562 4.746 15.43 1 91.75 425 ASN B N 1
ATOM 7325 C CA . ASN B 1 425 ? 35.781 3.775 14.68 1 91.75 425 ASN B CA 1
ATOM 7326 C C . ASN B 1 425 ? 34.281 3.953 14.922 1 91.75 425 ASN B C 1
ATOM 7328 O O . ASN B 1 425 ? 33.531 2.99 14.852 1 91.75 425 ASN B O 1
ATOM 7332 N N . THR B 1 426 ? 33.938 5.145 15.43 1 95 426 THR B N 1
ATOM 7333 C CA . THR B 1 426 ? 32.531 5.52 15.516 1 95 426 THR B CA 1
ATOM 7334 C C . THR B 1 426 ? 32.156 6.391 14.328 1 95 426 THR B C 1
ATOM 7336 O O . THR B 1 426 ? 33 6.988 13.672 1 95 426 THR B O 1
ATOM 7339 N N . PRO B 1 427 ? 30.875 6.395 14.062 1 95.81 427 PRO B N 1
ATOM 7340 C CA . PRO B 1 427 ? 30.406 7.27 12.984 1 95.81 427 PRO B CA 1
ATOM 7341 C C . PRO B 1 427 ? 30.812 8.727 13.188 1 95.81 427 PRO B C 1
ATOM 7343 O O . PRO B 1 427 ? 31.203 9.406 12.234 1 95.81 427 PRO B O 1
ATOM 7346 N N . ALA B 1 428 ? 30.781 9.188 14.391 1 96.56 428 ALA B N 1
ATOM 7347 C CA . ALA B 1 428 ? 31.156 10.562 14.703 1 96.56 428 ALA B CA 1
ATOM 7348 C C . ALA B 1 428 ? 32.625 10.812 14.367 1 96.56 428 ALA B C 1
ATOM 7350 O O . ALA B 1 428 ? 33 11.859 13.82 1 96.56 428 ALA B O 1
ATOM 7351 N N . TYR B 1 429 ? 33.469 9.844 14.766 1 97 429 TYR B N 1
ATOM 7352 C CA . TYR B 1 429 ? 34.875 9.945 14.477 1 97 429 TYR B CA 1
ATOM 7353 C C . TYR B 1 429 ? 35.125 9.984 12.969 1 97 429 TYR B C 1
ATOM 7355 O O . TYR B 1 429 ? 35.938 10.789 12.492 1 97 429 TYR B O 1
ATOM 7363 N N . THR B 1 430 ? 34.406 9.125 12.258 1 97 430 THR B N 1
ATOM 7364 C CA . THR B 1 430 ? 34.531 9.07 10.805 1 97 430 THR B CA 1
ATOM 7365 C C . THR B 1 430 ? 34.156 10.406 10.172 1 97 430 THR B C 1
ATOM 7367 O O . THR B 1 430 ? 34.844 10.898 9.281 1 97 430 THR B O 1
ATOM 7370 N N . ILE B 1 431 ? 33.125 11.031 10.641 1 97.38 431 ILE B N 1
ATOM 7371 C CA . ILE B 1 431 ? 32.656 12.305 10.117 1 97.38 431 ILE B CA 1
ATOM 7372 C C . ILE B 1 431 ? 33.688 13.398 10.406 1 97.38 431 ILE B C 1
ATOM 7374 O O . ILE B 1 431 ? 34.094 14.141 9.508 1 97.38 431 ILE B O 1
ATOM 7378 N N . LEU B 1 432 ? 34.156 13.445 11.602 1 97.12 432 LEU B N 1
ATOM 7379 C CA . LEU B 1 432 ? 35.031 14.539 12.062 1 97.12 432 LEU B CA 1
ATOM 7380 C C . LEU B 1 432 ? 36.406 14.453 11.414 1 97.12 432 LEU B C 1
ATOM 7382 O O . LEU B 1 432 ? 37.094 15.469 11.266 1 97.12 432 LEU B O 1
ATOM 7386 N N . THR B 1 433 ? 36.812 13.258 11.039 1 96.44 433 THR B N 1
ATOM 7387 C CA . THR B 1 433 ? 38.125 13.094 10.477 1 96.44 433 THR B CA 1
ATOM 7388 C C . THR B 1 433 ? 38.094 13.047 8.953 1 96.44 433 THR B C 1
ATOM 7390 O O . THR B 1 433 ? 39.125 12.969 8.297 1 96.44 433 THR B O 1
ATOM 7393 N N . SER B 1 434 ? 36.938 13.102 8.438 1 95.88 434 SER B N 1
ATOM 7394 C CA . SER B 1 434 ? 36.812 13.094 6.984 1 95.88 434 SER B CA 1
ATOM 7395 C C . SER B 1 434 ? 37.25 14.43 6.387 1 95.88 434 SER B C 1
ATOM 7397 O O . SER B 1 434 ? 37.312 15.445 7.086 1 95.88 434 SER B O 1
ATOM 7399 N N . GLU B 1 435 ? 37.5 14.406 5.094 1 95.19 435 GLU B N 1
ATOM 7400 C CA . GLU B 1 435 ? 37.906 15.609 4.402 1 95.19 435 GLU B CA 1
ATOM 7401 C C . GLU B 1 435 ? 36.781 16.625 4.289 1 95.19 435 GLU B C 1
ATOM 7403 O O . GLU B 1 435 ? 35.625 16.25 4.047 1 95.19 435 GLU B O 1
ATOM 7408 N N . THR B 1 436 ? 37.094 17.891 4.508 1 95.5 436 THR B N 1
ATOM 7409 C CA . THR B 1 436 ? 36.156 18.969 4.332 1 95.5 436 THR B CA 1
ATOM 7410 C C . THR B 1 436 ? 36.156 19.484 2.891 1 95.5 436 THR B C 1
ATOM 7412 O O . THR B 1 436 ? 37.188 19.922 2.393 1 95.5 436 THR B O 1
ATOM 7415 N N . THR B 1 437 ? 35 19.422 2.246 1 96.12 437 THR B N 1
ATOM 7416 C CA . THR B 1 437 ? 34.906 19.844 0.852 1 96.12 437 THR B CA 1
ATOM 7417 C C . THR B 1 437 ? 34.219 21.188 0.733 1 96.12 437 THR B C 1
ATOM 7419 O O . THR B 1 437 ? 34.312 21.859 -0.299 1 96.12 437 THR B O 1
ATOM 7422 N N . HIS B 1 438 ? 33.469 21.625 1.693 1 97.06 438 HIS B N 1
ATOM 7423 C CA . HIS B 1 438 ? 32.781 22.906 1.789 1 97.06 438 HIS B CA 1
ATOM 7424 C C . HIS B 1 438 ? 33.219 23.688 3.023 1 97.06 438 HIS B C 1
ATOM 7426 O O . HIS B 1 438 ? 33.031 23.219 4.152 1 97.06 438 HIS B O 1
ATOM 7432 N N . THR B 1 439 ? 33.781 24.844 2.799 1 97.25 439 THR B N 1
ATOM 7433 C CA . THR B 1 439 ? 34.25 25.625 3.93 1 97.25 439 THR B CA 1
ATOM 7434 C C . THR B 1 439 ? 33.375 26.844 4.156 1 97.25 439 THR B C 1
ATOM 7436 O O . THR B 1 439 ? 33.469 27.828 3.418 1 97.25 439 THR B O 1
ATOM 7439 N N . PRO B 1 440 ? 32.625 26.812 5.203 1 98.06 440 PRO B N 1
ATOM 7440 C CA . PRO B 1 440 ? 31.719 27.922 5.48 1 98.06 440 PRO B CA 1
ATOM 7441 C C . PRO B 1 440 ? 32.406 29.125 6.109 1 98.06 440 PRO B C 1
ATOM 7443 O O . PRO B 1 440 ? 33.531 28.984 6.648 1 98.06 440 PRO B O 1
ATOM 7446 N N . ASP B 1 441 ? 31.797 30.234 5.914 1 97.88 441 ASP B N 1
ATOM 7447 C CA . ASP B 1 441 ? 32.219 31.484 6.559 1 97.88 441 ASP B CA 1
ATOM 7448 C C . ASP B 1 441 ? 31.156 31.953 7.562 1 97.88 441 ASP B C 1
ATOM 7450 O O . ASP B 1 441 ? 30.125 32.5 7.172 1 97.88 441 ASP B O 1
ATOM 7454 N N . PHE B 1 442 ? 31.5 31.906 8.805 1 96.69 442 PHE B N 1
ATOM 7455 C CA . PHE B 1 442 ? 30.516 32.188 9.844 1 96.69 442 PHE B CA 1
ATOM 7456 C C . PHE B 1 442 ? 30.453 33.688 10.117 1 96.69 442 PHE B C 1
ATOM 7458 O O . PHE B 1 442 ? 29.625 34.156 10.898 1 96.69 442 PHE B O 1
ATOM 7465 N N . THR B 1 443 ? 31.312 34.438 9.5 1 95 443 THR B N 1
ATOM 7466 C CA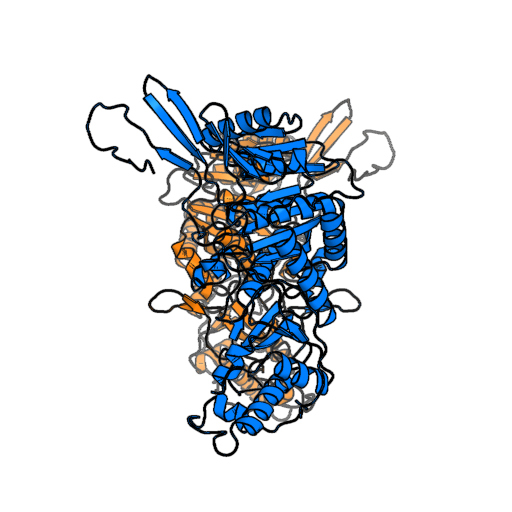 . THR B 1 443 ? 31.234 35.906 9.602 1 95 443 THR B CA 1
ATOM 7467 C C . THR B 1 443 ? 30.266 36.469 8.578 1 95 443 THR B C 1
ATOM 7469 O O . THR B 1 443 ? 29.938 37.656 8.609 1 95 443 THR B O 1
ATOM 7472 N N . PHE B 1 444 ? 29.828 35.625 7.746 1 96 444 PHE B N 1
ATOM 7473 C CA . PHE B 1 444 ? 28.812 36 6.762 1 96 444 PHE B CA 1
ATOM 7474 C C . PHE B 1 444 ? 27.562 36.562 7.445 1 96 444 PHE B C 1
ATOM 7476 O O . PHE B 1 444 ? 27.125 36 8.453 1 96 444 PHE B O 1
ATOM 7483 N N . LYS B 1 445 ? 27 37.719 6.961 1 94.88 445 LYS B N 1
ATOM 7484 C CA . LYS B 1 445 ? 25.75 38.281 7.496 1 94.88 445 LYS B CA 1
ATOM 7485 C C . LYS B 1 445 ? 24.547 37.562 6.883 1 94.88 445 LYS B C 1
ATOM 7487 O O . LYS B 1 445 ? 24.156 37.875 5.75 1 94.88 445 LYS B O 1
ATOM 7492 N N . PRO B 1 446 ? 23.922 36.781 7.699 1 93.56 446 PRO B N 1
ATOM 7493 C CA . PRO B 1 446 ? 22.828 36 7.137 1 93.56 446 PRO B CA 1
ATOM 7494 C C . PRO B 1 446 ? 21.516 36.781 7.059 1 93.56 446 PRO B C 1
ATOM 7496 O O . PRO B 1 446 ? 21.344 37.781 7.758 1 93.56 446 PRO B O 1
ATOM 7499 N N . THR B 1 447 ? 20.625 36.344 6.148 1 90.75 447 THR B N 1
ATOM 7500 C CA . THR B 1 447 ? 19.25 36.812 6.055 1 90.75 447 THR B CA 1
ATOM 7501 C C . THR B 1 447 ? 18.281 35.781 6.617 1 90.75 447 THR B C 1
ATOM 7503 O O . THR B 1 447 ? 18.469 34.594 6.426 1 90.75 447 THR B O 1
ATOM 7506 N N . PHE B 1 448 ? 17.359 36.344 7.383 1 86.56 448 PHE B N 1
ATOM 7507 C CA . PHE B 1 448 ? 16.391 35.469 8.008 1 86.56 448 PHE B CA 1
ATOM 7508 C C . PHE B 1 448 ? 15 35.656 7.387 1 86.56 448 PHE B C 1
ATOM 7510 O O . PHE B 1 448 ? 14.641 36.75 7 1 86.56 448 PHE B O 1
ATOM 7517 N N . ASN B 1 449 ? 14.336 34.594 7.113 1 76.75 449 ASN B N 1
ATOM 7518 C CA . ASN B 1 449 ? 12.898 34.688 6.848 1 76.75 449 ASN B CA 1
ATOM 7519 C C . ASN B 1 449 ? 12.086 34.531 8.133 1 76.75 449 ASN B C 1
ATOM 7521 O O . ASN B 1 449 ? 12.227 33.531 8.852 1 76.75 449 ASN B O 1
ATOM 7525 N N . SER B 1 450 ? 11.453 35.594 8.531 1 73.94 450 SER B N 1
ATOM 7526 C CA . SER B 1 450 ? 10.812 35.562 9.844 1 73.94 450 SER B CA 1
ATOM 7527 C C . SER B 1 450 ? 9.352 35.125 9.727 1 73.94 450 SER B C 1
ATOM 7529 O O . SER B 1 450 ? 8.641 35.531 8.805 1 73.94 450 SER B O 1
ATOM 7531 N N . ALA B 1 451 ? 9.008 34.125 10.336 1 81.44 451 ALA B N 1
ATOM 7532 C CA . ALA B 1 451 ? 7.633 33.688 10.586 1 81.44 451 ALA B CA 1
ATOM 7533 C C . ALA B 1 451 ? 7.469 33.156 12.008 1 81.44 451 ALA B C 1
ATOM 7535 O O . ALA B 1 451 ? 8.297 32.375 12.484 1 81.44 451 ALA B O 1
ATOM 7536 N N . LYS B 1 452 ? 6.461 33.75 12.68 1 82.75 452 LYS B N 1
ATOM 7537 C CA . LYS B 1 452 ? 6.164 33.219 14.008 1 82.75 452 LYS B CA 1
ATOM 7538 C C . LYS B 1 452 ? 5.34 31.953 13.914 1 82.75 452 LYS B C 1
ATOM 7540 O O . LYS B 1 452 ? 4.109 31.984 13.938 1 82.75 452 LYS B O 1
ATOM 7545 N N . MET B 1 453 ? 6.047 30.875 13.914 1 84.44 453 MET B N 1
ATOM 7546 C CA . MET B 1 453 ? 5.398 29.609 13.586 1 84.44 453 MET B CA 1
ATOM 7547 C C . MET B 1 453 ? 5.027 28.859 14.859 1 84.44 453 MET B C 1
ATOM 7549 O O . MET B 1 453 ? 4.156 27.984 14.836 1 84.44 453 MET B O 1
ATOM 7553 N N . PHE B 1 454 ? 5.723 29.031 15.883 1 81 454 PHE B N 1
ATOM 7554 C CA . PHE B 1 454 ? 5.551 28.203 17.078 1 81 454 PHE B CA 1
ATOM 7555 C C . PHE B 1 454 ? 5.168 29.062 18.266 1 81 454 PHE B C 1
ATOM 7557 O O . PHE B 1 454 ? 5.703 30.156 18.453 1 81 454 PHE B O 1
ATOM 7564 N N . TYR B 1 455 ? 4.121 28.625 18.875 1 71.94 455 TYR B N 1
ATOM 7565 C CA . TYR B 1 455 ? 3.6 29.281 20.062 1 71.94 455 TYR B CA 1
ATOM 7566 C C . TYR B 1 455 ? 3.578 28.328 21.25 1 71.94 455 TYR B C 1
ATOM 7568 O O . TYR B 1 455 ? 3.484 27.109 21.078 1 71.94 455 TYR B O 1
ATOM 7576 N N . PRO B 1 456 ? 3.887 28.828 22.438 1 66.62 456 PRO B N 1
ATOM 7577 C CA . PRO B 1 456 ? 3.83 27.938 23.609 1 66.62 456 PRO B CA 1
ATOM 7578 C C . PRO B 1 456 ? 2.467 27.281 23.781 1 66.62 456 PRO B C 1
ATOM 7580 O O . PRO B 1 456 ? 1.441 27.859 23.422 1 66.62 456 PRO B O 1
ATOM 7583 N N . ASN B 1 457 ? 2.553 25.859 24.109 1 57.81 457 ASN B N 1
ATOM 7584 C CA . ASN B 1 457 ? 1.318 25.125 24.344 1 57.81 457 ASN B CA 1
ATOM 7585 C C . ASN B 1 457 ? 0.497 25.75 25.469 1 57.81 457 ASN B C 1
ATOM 7587 O O . ASN B 1 457 ? 1.055 26.328 26.391 1 57.81 457 ASN B O 1
ATOM 7591 N N . LEU B 1 458 ? -0.742 25.828 25.188 1 51.09 458 LEU B N 1
ATOM 7592 C CA . LEU B 1 458 ? -1.611 26.266 26.281 1 51.09 458 LEU B CA 1
ATOM 7593 C C . LEU B 1 458 ? -1.539 25.281 27.453 1 51.09 458 LEU B C 1
ATOM 7595 O O . LEU B 1 458 ? -1.394 24.078 27.25 1 51.09 458 LEU B O 1
ATOM 7599 N N . GLU B 1 459 ? -1.131 25.672 28.547 1 48.09 459 GLU B N 1
ATOM 7600 C CA . GLU B 1 459 ? -1.102 24.828 29.719 1 48.09 459 GLU B CA 1
ATOM 7601 C C . GLU B 1 459 ? -2.357 23.969 29.812 1 48.09 459 GLU B C 1
ATOM 7603 O O . GLU B 1 459 ? -3.461 24.438 29.531 1 48.09 459 GLU B O 1
ATOM 7608 N N . GLY B 1 460 ? -2.305 22.5 30.031 1 46.09 460 GLY B N 1
ATOM 7609 C CA . GLY B 1 460 ? -3.391 21.562 30.312 1 46.09 460 GLY B CA 1
ATOM 7610 C C . GLY B 1 460 ? -3.91 20.859 29.062 1 46.09 460 GLY B C 1
ATOM 7611 O O . GLY B 1 460 ? -4.941 20.188 29.109 1 46.09 460 GLY B O 1
ATOM 7612 N N . TYR B 1 461 ? -3.283 21.062 27.906 1 45.59 461 TYR B N 1
ATOM 7613 C CA . TYR B 1 461 ? -3.947 20.609 26.688 1 45.59 461 TYR B CA 1
ATOM 7614 C C . TYR B 1 461 ? -3.219 19.422 26.078 1 45.59 461 TYR B C 1
ATOM 7616 O O . TYR B 1 461 ? -2.023 19.5 25.781 1 45.59 461 TYR B O 1
ATOM 7624 N N . GLY B 1 462 ? -3.561 18.125 26.516 1 45.53 462 GLY B N 1
ATOM 7625 C CA . GLY B 1 462 ? -3.078 16.859 25.984 1 45.53 462 GLY B CA 1
ATOM 7626 C C . GLY B 1 462 ? -4.18 16.016 25.391 1 45.53 462 GLY B C 1
ATOM 7627 O O . GLY B 1 462 ? -5.328 16.438 25.297 1 45.53 462 GLY B O 1
ATOM 7628 N N . PRO B 1 463 ? -3.84 14.859 24.719 1 48.47 463 PRO B N 1
ATOM 7629 C CA . PRO B 1 463 ? -4.859 13.953 24.172 1 48.47 463 PRO B CA 1
ATOM 7630 C C . PRO B 1 463 ? -5.91 13.562 25.219 1 48.47 463 PRO B C 1
ATOM 7632 O O . PRO B 1 463 ? -5.566 13.242 26.359 1 48.47 463 PRO B O 1
ATOM 7635 N N . LYS B 1 464 ? -7.105 14.039 25.219 1 49.16 464 LYS B N 1
ATOM 7636 C CA . LYS B 1 464 ? -8.156 13.672 26.156 1 49.16 464 LYS B CA 1
ATOM 7637 C C . LYS B 1 464 ? -8.875 12.398 25.719 1 49.16 464 LYS B C 1
ATOM 7639 O O . LYS B 1 464 ? -8.617 11.883 24.625 1 49.16 464 LYS B O 1
ATOM 7644 N N . SER B 1 465 ? -9.711 11.742 26.578 1 48.91 465 SER B N 1
ATOM 7645 C CA . SER B 1 465 ? -10.445 10.492 26.391 1 48.91 465 SER B CA 1
ATOM 7646 C C . SER B 1 465 ? -11.469 10.609 25.266 1 48.91 465 SER B C 1
ATOM 7648 O O . SER B 1 465 ? -11.828 11.719 24.859 1 48.91 465 SER B O 1
ATOM 7650 N N . LYS B 1 466 ? -12.156 9.531 24.797 1 49.41 466 LYS B N 1
ATOM 7651 C CA . LYS B 1 466 ? -13.18 9.367 23.766 1 49.41 466 LYS B CA 1
ATOM 7652 C C . LYS B 1 466 ? -14.406 10.219 24.078 1 49.41 466 LYS B C 1
ATOM 7654 O O . LYS B 1 466 ? -14.766 10.398 25.25 1 49.41 466 LYS B O 1
ATOM 7659 N N . ALA B 1 467 ? -15.031 10.836 23.094 1 45.66 467 ALA B N 1
ATOM 7660 C CA . ALA B 1 467 ? -16.031 11.898 23.031 1 45.66 467 ALA B CA 1
ATOM 7661 C C . ALA B 1 467 ? -17.172 11.633 24.016 1 45.66 467 ALA B C 1
ATOM 7663 O O . ALA B 1 467 ? -17.688 12.57 24.625 1 45.66 467 ALA B O 1
ATOM 7664 N N . ILE B 1 468 ? -17.859 10.477 24.062 1 44.62 468 ILE B N 1
ATOM 7665 C CA . ILE B 1 468 ? -19.125 10.32 24.797 1 44.62 468 ILE B CA 1
ATOM 7666 C C . ILE B 1 468 ? -18.859 9.68 26.156 1 44.62 468 ILE B C 1
ATOM 7668 O O . ILE B 1 468 ? -18.281 8.586 26.234 1 44.62 468 ILE B O 1
ATOM 7672 N N . GLN B 1 469 ? -18.938 10.492 27.219 1 42.88 469 GLN B N 1
ATOM 7673 C CA . GLN B 1 469 ? -18.969 9.938 28.562 1 42.88 469 GLN B CA 1
ATOM 7674 C C . GLN B 1 469 ? -20.359 10.062 29.172 1 42.88 469 GLN B C 1
ATOM 7676 O O . GLN B 1 469 ? -20.953 11.148 29.188 1 42.88 469 GLN B O 1
ATOM 7681 N N . ARG B 1 470 ? -21.047 8.992 29.281 1 42.91 470 ARG B N 1
ATOM 7682 C CA . ARG B 1 470 ? -22.328 8.961 29.984 1 42.91 470 ARG B CA 1
ATOM 7683 C C . ARG B 1 470 ? -22.141 8.906 31.484 1 42.91 470 ARG B C 1
ATOM 7685 O O . ARG B 1 470 ? -21.422 8.031 32 1 42.91 470 ARG B O 1
ATOM 7692 N N . LYS B 1 471 ? -22.469 9.992 32.25 1 42.31 471 LYS B N 1
ATOM 7693 C CA . LYS B 1 471 ? -22.531 9.938 33.719 1 42.31 471 LYS B CA 1
ATOM 7694 C C . LYS B 1 471 ? -23.969 9.805 34.188 1 42.31 471 LYS B C 1
ATOM 7696 O O . LYS B 1 471 ? -24.844 10.555 33.75 1 42.31 471 LYS B O 1
ATOM 7701 N N . ILE B 1 472 ? -24.297 8.594 34.625 1 39.78 472 ILE B N 1
ATOM 7702 C CA . ILE B 1 472 ? -25.562 8.445 35.344 1 39.78 472 ILE B CA 1
ATOM 7703 C C . ILE B 1 472 ? -25.484 9.18 36.688 1 39.78 472 ILE B C 1
ATOM 7705 O O . ILE B 1 472 ? -24.656 8.852 37.531 1 39.78 472 ILE B O 1
ATOM 7709 N N . VAL B 1 473 ? -25.953 10.32 36.812 1 37.97 473 VAL B N 1
ATOM 7710 C CA . VAL B 1 473 ? -26.031 11.016 38.094 1 37.97 473 VAL B CA 1
ATOM 7711 C C . VAL B 1 473 ? -27.25 10.523 38.875 1 37.97 473 VAL B C 1
ATOM 7713 O O . VAL B 1 473 ? -28.391 10.703 38.438 1 37.97 473 VAL B O 1
ATOM 7716 N N . GLU B 1 474 ? -27.125 9.453 39.688 1 35.06 474 GLU B N 1
ATOM 7717 C CA . GLU B 1 474 ? -28.188 9.086 40.625 1 35.06 474 GLU B CA 1
ATOM 7718 C C . GLU B 1 474 ? -28.516 10.25 41.562 1 35.06 474 GLU B C 1
ATOM 7720 O O . GLU B 1 474 ? -27.625 10.859 42.156 1 35.06 474 GLU B O 1
ATOM 7725 N N . LEU B 1 475 ? -29.547 10.867 41.375 1 36.59 475 LEU B N 1
ATOM 7726 C CA . LEU B 1 475 ? -30.078 11.844 42.312 1 36.59 475 LEU B CA 1
ATOM 7727 C C . LEU B 1 475 ? -30.109 11.281 43.719 1 36.59 475 LEU B C 1
ATOM 7729 O O . LEU B 1 475 ? -30.922 11.695 44.562 1 36.59 475 LEU B O 1
ATOM 7733 N N . GLU B 1 476 ? -29.422 10.188 44.125 1 30.17 476 GLU B N 1
ATOM 7734 C CA . GLU B 1 476 ? -29.672 9.898 45.531 1 30.17 476 GLU B CA 1
ATOM 7735 C C . GLU B 1 476 ? -29.281 11.094 46.406 1 30.17 476 GLU B C 1
ATOM 7737 O O . GLU B 1 476 ? -28.484 11.938 46 1 30.17 476 GLU B O 1
ATOM 7742 N N . GLU B 1 477 ? -29.781 11.148 47.844 1 31.58 477 GLU B N 1
ATOM 7743 C CA . GLU B 1 477 ? -29.234 11.766 49.062 1 31.58 477 GLU B CA 1
ATOM 7744 C C . GLU B 1 477 ? -27.703 11.758 49.031 1 31.58 477 GLU B C 1
ATOM 7746 O O . GLU B 1 477 ? -27.062 12.812 49.031 1 31.58 477 GLU B O 1
ATOM 7751 N N . ASP B 1 478 ? -27.016 11.352 50.156 1 29.84 478 ASP B N 1
ATOM 7752 C CA . ASP B 1 478 ? -25.641 11.453 50.625 1 29.84 478 ASP B CA 1
ATOM 7753 C C . ASP B 1 478 ? -24.672 10.781 49.688 1 29.84 478 ASP B C 1
ATOM 7755 O O . ASP B 1 478 ? -23.453 10.844 49.844 1 29.84 478 ASP B O 1
ATOM 7759 N N . GLN B 1 479 ? -24.938 9.531 49.188 1 29.67 479 GLN B N 1
ATOM 7760 C CA . GLN B 1 479 ? -23.781 8.68 48.906 1 29.67 479 GLN B CA 1
ATOM 7761 C C . GLN B 1 479 ? -23.141 9.039 47.562 1 29.67 479 GLN B C 1
ATOM 7763 O O . GLN B 1 479 ? -23.797 9.539 46.656 1 29.67 479 GLN B O 1
ATOM 7768 N N . ALA B 1 480 ? -21.828 8.594 47.281 1 32.62 480 ALA B N 1
ATOM 7769 C CA . ALA B 1 480 ? -20.719 8.75 46.344 1 32.62 480 ALA B CA 1
ATOM 7770 C C . ALA B 1 480 ? -21.125 8.336 44.938 1 32.62 480 ALA B C 1
ATOM 7772 O O . ALA B 1 480 ? -21.719 7.27 44.75 1 32.62 480 ALA B O 1
ATOM 7773 N N . ILE B 1 481 ? -21.25 9.211 44.031 1 33.78 481 ILE B N 1
ATOM 7774 C CA . ILE B 1 481 ? -21.469 9.219 42.594 1 33.78 481 ILE B CA 1
ATOM 7775 C C . ILE B 1 481 ? -20.625 8.133 41.938 1 33.78 481 ILE B C 1
ATOM 7777 O O . ILE B 1 481 ? -19.391 8.188 41.969 1 33.78 481 ILE B O 1
ATOM 7781 N N . LYS B 1 482 ? -21.062 6.859 42 1 31.39 482 LYS B N 1
ATOM 7782 C CA . LYS B 1 482 ? -20.281 5.875 41.25 1 31.39 482 LYS B CA 1
ATOM 7783 C C . LYS B 1 482 ? -20.391 6.117 39.75 1 31.39 482 LYS B C 1
ATOM 7785 O O . LYS B 1 482 ? -21.484 6.16 39.188 1 31.39 482 LYS B O 1
ATOM 7790 N N . LYS B 1 483 ? -19.391 6.684 39.094 1 34 483 LYS B N 1
ATOM 7791 C CA . LYS B 1 483 ? -19.109 6.816 37.688 1 34 483 LYS B CA 1
ATOM 7792 C C . LYS B 1 483 ? -19.078 5.449 37 1 34 483 LYS B C 1
ATOM 7794 O O . LYS B 1 483 ? -18.266 4.598 37.344 1 34 483 LYS B O 1
ATOM 7799 N N . GLN B 1 484 ? -20.188 4.793 36.812 1 25.5 484 GLN B N 1
ATOM 7800 C CA . GLN B 1 484 ? -20.016 3.545 36.094 1 25.5 484 GLN B CA 1
ATOM 7801 C C . GLN B 1 484 ? -19.781 3.807 34.594 1 25.5 484 GLN B C 1
ATOM 7803 O O . GLN B 1 484 ? -20.547 4.539 33.969 1 25.5 484 GLN B O 1
ATOM 7808 N N . LYS B 1 485 ? -18.625 3.684 34.094 1 31.39 485 LYS B N 1
ATOM 7809 C CA . LYS B 1 485 ? -18.188 3.58 32.719 1 31.39 485 LYS B CA 1
ATOM 7810 C C . LYS B 1 485 ? -18.984 2.52 31.953 1 31.39 485 LYS B C 1
ATOM 7812 O O . LYS B 1 485 ? -19.016 1.354 32.344 1 31.39 485 LYS B O 1
ATOM 7817 N N . ILE B 1 486 ? -20.188 2.77 31.609 1 27.5 486 ILE B N 1
ATOM 7818 C CA . ILE B 1 486 ? -20.719 1.746 30.719 1 27.5 486 ILE B CA 1
ATOM 7819 C C . ILE B 1 486 ? -19.922 1.724 29.422 1 27.5 486 ILE B C 1
ATOM 7821 O O . ILE B 1 486 ? -19.797 2.746 28.734 1 27.5 486 ILE B O 1
ATOM 7825 N N . ASP B 1 487 ? -18.984 0.775 29.219 1 26.67 487 ASP B N 1
ATOM 7826 C CA . ASP B 1 487 ? -18.297 0.375 28 1 26.67 487 ASP B CA 1
ATOM 7827 C C . ASP B 1 487 ? -19.234 0.362 26.797 1 26.67 487 ASP B C 1
ATOM 7829 O O . ASP B 1 487 ? -20.406 -0.023 26.922 1 26.67 487 ASP B O 1
#

InterPro domains:
  IPR002905 tRNA methyltransferase, Trm1 [PF02005] (39-406)
  IPR002905 tRNA methyltransferase, Trm1 [PS51626] (18-406)
  IPR002905 tRNA methyltransferase, Trm1 [PTHR10631] (10-451)
  IPR002905 tRNA methyltransferase, Trm1 [TIGR00308] (20-413)
  IPR029063 S-adenosyl-L-methionine-dependent methyltransferase superfamily [G3DSA:3.40.50.150] (18-344)
  IPR029063 S-adenosyl-L-methionine-dependent methyltransferase superfamily [SSF53335] (19-407)
  IPR042296 tRNA methyltransferase, Trm1, C-terminal [G3DSA:3.30.56.70] (350-408)

Nearest PDB structures (foldseek):
  3axs-assembly1_A  TM=8.753E-01  e=1.593E-31  Aquifex aeolicus
  2ytz-assembly3_A  TM=8.759E-01  e=3.604E-28  Pyrococcus horikoshii
  2ytz-assembly3_B  TM=8.828E-01  e=1.461E-27  Pyrococcus horikoshii
  2ejt-assembly1_A  TM=8.802E-01  e=1.381E-27  Pyrococcus horikoshii
  8v87-assembly1_q  TM=5.873E-01  e=4.503E-06  Saccharomyces cerevisiae BY4741

Sequence (974 aa):
MKQIVKELSMFIEKDGQRFIKEGKALIQTKRIEKKEGKLIEEEVFYNPAQIINRDLTVLVIDTFQENRQPITILDALSASGLRSVRFAQEIQNVKEIYANDLSLASLALIDENIKLNNVSNVKIYNMDANKLMKEDIKFDVIDLDPYGTVCPFLDSAIHSCDDSLLCITCTDSRVLCGPDTQKCFAQYGTARTKMNCFAENGLRTLLYTISQAAGRLGKAIKPLISFYGEFYLRVFVHVTKDKVQTHKLFSQIGNLFFCQSCQSFHVYPYGQKEDKGYKINKKPIPSKCEVCGSSFKINGPVWIDEINNIEFVKKMLTNLETRHTHFQTFDQIQGKLTGIINQNEVSSNPYSYNMTYLASNLKCTNISKKEIFAGFQSLGFKIAQCYLQVDLYKTNAPNQAIYDIIKTWKKIKYGENYLKSIQENTPAYTILTSETTHTPDFTFKPTFNSAKMFYPNLEGYGPKSKAIQRKIVELEEDQAIKKQKIDMKQIVKELSMFIEKDGQRFIKEGKALIQTKRIEKKEGKLIEEEVFYNPAQIINRDLTVLVIDTFQENRQPITILDALSASGLRSVRFAQEIQNVKEIYANDLSLASLALIDENIKLNNVSNVKIYNMDANKLMKEDIKFDVIDLDPYGTVCPFLDSAIHSCDDSLLCITCTDSRVLCGPDTQKCFAQYGTARTKMNCFAENGLRTLLYTISQAAGRLGKAIKPLISFYGEFYLRVFVHVTKDKVQTHKLFSQIGNLFFCQSCQSFHVYPYGQKEDKGYKINKKPIPSKCEVCGSSFKINGPVWIDEINNIEFVKKMLTNLETRHTHFQTFDQIQGKLTGIINQNEVSSNPYSYNMTYLASNLKCTNISKKEIFAGFQSLGFKIAQCYLQVDLYKTNAPNQAIYDIIKTWKKIKYGENYLKSIQENTPAYTILTSETTHTPDFTFKPTFNSAKMFYPNLEGYGPKSKAIQRKIVELEEDQAIKKQKID

Organism: Paramecium tetraurelia (NCBI:txid5888)

Secondary structure (DSSP, 8-state):
----------EEEETTEEEEEETTEEE--EEEEEETTEEEEEEE---GGGHHHHHHHHHHHHHHTTTSSPEEEEETT-TTSHHHHHHHHH-SSEEEEEEE-S-HHHHHHHHHHHHHTT--SEEEE-S-HHHHHHSS---SEEEE--SS-SHHHHHHHHHH-SSEEEEEEE--HHHHTSS-HHHHHHHH--BPPP-S-HHHHHHHHHHHHHHHHHHHTT-EEEEEEEEE-SS-EEEEEEEE--TTGGGGHHHHEEEEEE-TTT--EEEEESEEEETTEEEE--SPPP-B-TTT-PBPEEEEEEE-S-SS-HHHHHHHHHHHHHH-TT-TTHHHHHHHHHHHHHHHHH--SS--EEHHHHHHHTT-PPPPHHHHHHHHHHTT--EEE-SS-TTEEEE---HHHHHHHHHHHHHHHHGGGTTTTPPTTSHHHHHHHSPP-----TTS-----------PPPTT-S-PPPSEEEEEE---SSS--------/----------EEEETTEEEEEETTEEE--EEEEEETTEEEEEEE---GGGHHHHHHHHHHHHHHTTTSSPEEEEETT-TTSHHHHHHHHHSSSEEEEEEE-S-HHHHHHHHHHHHHTT--SEEEE-S-HHHHHHSS---SEEEE--SS-SHHHHHHHHHH-SSEEEEEEE--HHHHTSS-HHHHHHHH--BPPP-S-HHHHHHHHHHHHHHHHHHHTT-EEEEEEEEE-SS-EEEEEEEE--TTGGGGHHHHEEEEEE-TTT--EEEEESEEEETTEEEE--SPPP-B-TTT-PBPEEEEEEE-S-SS-HHHHHHHHHHHHHH-TT-TTHHHHHHHHHHHHHHHHH--SS--EEHHHHHHHTT-PPPPHHHHHHHHHHTT--EEE-SS-TTEEEE---HHHHHHHHHHHHHHHHGGGTTTTPPTTSHHHHHHHSPP-----TTS-----------PPPTT-S-PPPSEEEEE----SSS--------

Solvent-accessible surface area (backbone atoms only — not comparable to full-atom values): 52492 Å² total; per-residue (Å²): 139,77,76,69,74,65,74,65,69,26,61,40,78,53,99,90,37,70,28,39,50,53,71,92,30,51,34,46,45,65,44,78,42,78,54,97,89,34,50,37,41,41,36,44,67,79,61,76,79,45,48,52,59,54,51,48,49,48,48,51,51,39,54,64,44,59,98,53,71,63,34,30,37,34,32,44,57,32,52,41,27,59,64,54,47,34,45,70,74,73,30,70,64,64,58,36,31,39,36,18,26,77,46,68,70,27,48,52,30,24,53,51,28,33,60,68,58,71,58,81,50,66,44,82,43,80,44,58,50,54,60,57,36,67,40,101,59,81,36,38,27,40,39,42,59,49,86,31,64,46,49,80,43,44,60,34,48,50,68,35,41,60,65,12,39,42,35,41,31,30,49,39,31,51,35,52,52,43,84,39,37,32,60,21,26,22,46,45,58,23,36,64,62,85,60,87,54,27,64,62,52,24,53,22,28,51,50,29,36,53,42,49,57,25,14,26,63,38,19,25,71,42,43,41,42,63,47,56,59,96,56,27,41,37,40,35,30,40,30,32,76,32,58,73,59,18,34,51,44,36,50,29,30,21,34,32,39,34,23,76,85,77,68,43,70,46,81,45,44,49,16,38,82,51,95,89,47,51,42,68,44,82,62,81,51,81,31,58,36,87,66,45,63,48,60,31,34,72,30,31,53,24,38,54,50,67,54,53,30,63,72,58,45,53,52,38,54,51,45,39,72,73,73,39,70,72,37,87,45,41,64,51,51,52,11,30,52,48,20,51,55,52,30,52,74,40,36,75,64,71,77,56,42,45,55,54,57,54,28,48,63,62,71,41,72,72,74,51,69,67,47,50,42,2,25,39,46,56,66,72,32,45,68,29,62,38,57,71,44,86,63,24,32,32,51,62,57,54,68,62,47,55,50,22,36,53,47,52,50,44,42,71,74,42,49,90,51,56,61,64,96,55,54,82,95,32,49,48,37,45,44,70,72,45,86,75,88,45,83,50,38,64,81,42,82,59,84,80,86,87,50,63,43,77,71,85,76,65,86,91,63,66,92,74,82,79,48,75,51,65,41,66,48,73,82,63,77,92,73,83,83,67,78,56,79,75,127,136,79,76,70,72,66,74,65,70,25,60,40,78,53,96,92,37,71,26,38,48,54,74,92,30,51,37,49,46,65,42,78,42,76,54,96,87,35,53,38,42,42,37,45,65,78,62,77,78,44,48,53,57,53,52,49,50,48,48,51,52,39,54,64,45,58,97,53,70,64,33,29,35,33,32,44,57,30,52,41,26,61,65,52,48,33,45,69,72,72,29,69,64,62,58,37,33,40,36,17,27,75,47,68,69,27,49,54,31,25,52,51,28,34,60,69,57,71,58,80,49,66,43,82,42,81,42,59,50,53,61,57,35,66,41,102,58,81,37,38,28,41,40,43,57,49,86,31,64,45,51,81,44,45,60,36,49,50,69,35,42,62,63,12,40,40,34,42,32,30,48,39,30,52,36,54,51,44,84,40,40,33,60,21,26,22,47,44,58,21,34,64,62,86,59,87,55,27,64,61,51,23,52,23,28,50,48,29,36,52,42,49,57,24,15,28,65,39,18,24,72,42,42,40,41,64,48,58,59,96,53,29,38,36,41,34,30,42,31,34,75,34,59,73,59,18,34,50,44,35,49,30,30,20,34,33,39,32,24,75,84,75,69,44,69,44,83,44,45,48,15,37,83,52,95,90,49,50,41,68,44,81,64,80,49,81,30,60,36,88,66,45,64,47,62,30,37,73,27,29,54,24,38,51,51,65,52,52,30,63,71,60,45,54,51,38,53,52,46,38,73,71,73,39,68,72,38,88,46,39,64,50,51,50,11,31,51,47,19,50,54,54,31,53,74,38,36,73,64,71,77,56,43,46,57,54,56,54,28,48,61,62,73,41,72,74,73,50,70,65,46,51,42,2,25,39,46,55,67,70,32,46,69,29,61,38,59,71,44,86,63,25,30,34,50,61,56,54,69,61,46,55,51,24,36,52,45,53,50,44,42,70,74,43,51,91,50,57,61,63,96,54,55,83,94,32,49,47,38,43,45,69,70,45,86,76,86,46,82,49,37,64,82,42,86,60,83,79,88,87,50,63,42,78,72,84,76,64,88,91,65,68,90,73,81,78,48,77,50,64,43,66,50,74,81,66,87,85,76,82,82,65,76,57,78,78,128

Radius of gyration: 32.2 Å; Cα contacts (8 Å, |Δi|>4): 2054; chains: 2; bounding box: 85×80×98 Å